Protein AF-0000000079853041 (afdb_homodimer)

Nearest PDB structures (foldseek):
  4eqr-assembly1_B  TM=9.509E-01  e=1.589E-49  Staphylococcus aureus subsp. aureus USA300
  4eqx-assembly1_B  TM=9.515E-01  e=5.687E-49  Staphylococcus aureus subsp. aureus USA300
  4eqs-assembly1_B  TM=9.514E-01  e=9.042E-49  Staphylococcus aureus subsp. aureus USA300
  1yqz-assembly1_B  TM=9.510E-01  e=2.157E-48  Staphylococcus aureus
  4eqw-assembly1_B  TM=9.506E-01  e=3.237E-48  Staphylococcus aureus subsp. aureus USA300

Sequence (1094 aa):
MRIIIIGAVAAGTSAAAKARRNDEDAEIIIYDMDGFISYSGCGMPYYIGGEVEDAEKLTPRDPAFFKSKYNVDVFVRHEVLSIDVENKTLEIQNLLTGQTFVEQYDKLVIATGASSFLPPISGADEEFVFTLRNIGDMNKIKRCINECNPKSAVIIGTGFIGLEVCENLKGLGIDVTLVEHLSHVTPGLDSDMAVYVEEHLEKNGIHVFTSATATKIEKNRVILADLREIQADMVIISAGVRPNTELAVKAGVELGMTKAIKVNEKMMTNIEEIYACGDCIEHYHIVTGKPVYRPLGSTANKTGRIAGDVITGGDLRFRGILGTGIFQIFGMTVAQTGLSEREAIREGFDVEVCHNIKPNKPDYMGGNEMVMKGIADRESGRLLGTQIVGYEGVDKRIDVFVTAITYQGKAEDLFHLDLAYAPPFSTTKDPVMYTGMILDNAINQGRKLITADRLSEKLKSEEKIQIVDARVEAQYDKDHVETAVNMPHSKFREQLQDLDPRVMTVTYCNKGVTGNAAQNILLNHGFKEVYNLSGGHKNYRKTKKSLMRIIIIGAVAAGTSAAAKARRNDEDAEIIIYDMDGFISYSGCGMPYYIGGEVEDAEKLTPRDPAFFKSKYNVDVFVRHEVLSIDVENKTLEIQNLLTGQTFVEQYDKLVIATGASSFLPPISGADEEFVFTLRNIGDMNKIKRCINECNPKSAVIIGTGFIGLEVCENLKGLGIDVTLVEHLSHVTPGLDSDMAVYVEEHLEKNGIHVFTSATATKIEKNRVILADLREIQADMVIISAGVRPNTELAVKAGVELGMTKAIKVNEKMMTNIEEIYACGDCIEHYHIVTGKPVYRPLGSTANKTGRIAGDVITGGDLRFRGILGTGIFQIFGMTVAQTGLSEREAIREGFDVEVCHNIKPNKPDYMGGNEMVMKGIADRESGRLLGTQIVGYEGVDKRIDVFVTAITYQGKAEDLFHLDLAYAPPFSTTKDPVMYTGMILDNAINQGRKLITADRLSEKLKSEEKIQIVDARVEAQYDKDHVETAVNMPHSKFREQLQDLDPRVMTVTYCNKGVTGNAAQNILLNHGFKEVYNLSGGHKNYRKTKKSL

Structure (mmCIF, N/CA/C/O backbone):
data_AF-0000000079853041-model_v1
#
loop_
_entity.id
_entity.type
_entity.pdbx_description
1 polymer Dehydrogenase
#
loop_
_atom_site.group_PDB
_atom_site.id
_atom_site.type_symbol
_atom_site.label_atom_id
_atom_site.label_alt_id
_atom_site.label_comp_id
_atom_site.label_asym_id
_atom_site.label_entity_id
_atom_site.label_seq_id
_atom_site.pdbx_PDB_ins_code
_atom_site.Cartn_x
_atom_site.Cartn_y
_atom_site.Cartn_z
_atom_site.occupancy
_atom_site.B_iso_or_equiv
_atom_site.auth_seq_id
_atom_site.auth_comp_id
_atom_site.auth_asym_id
_atom_site.auth_atom_id
_atom_site.pdbx_PDB_model_num
ATOM 1 N N . MET A 1 1 ? 19.984 -37.344 -4.246 1 96.31 1 MET A N 1
ATOM 2 C CA . MET A 1 1 ? 18.562 -37.281 -3.945 1 96.31 1 MET A CA 1
ATOM 3 C C . MET A 1 1 ? 17.75 -37 -5.207 1 96.31 1 MET A C 1
ATOM 5 O O . MET A 1 1 ? 18.047 -36.062 -5.953 1 96.31 1 MET A O 1
ATOM 9 N N . ARG A 1 2 ? 16.859 -37.844 -5.531 1 98.44 2 ARG A N 1
ATOM 10 C CA . ARG A 1 2 ? 16 -37.688 -6.699 1 98.44 2 ARG A CA 1
ATOM 11 C C . ARG A 1 2 ? 14.656 -37.094 -6.305 1 98.44 2 ARG A C 1
ATOM 13 O O . ARG A 1 2 ? 13.875 -37.719 -5.582 1 98.44 2 ARG A O 1
ATOM 20 N N . ILE A 1 3 ? 14.391 -35.875 -6.801 1 98.81 3 ILE A N 1
ATOM 21 C CA . ILE A 1 3 ? 13.156 -35.156 -6.531 1 98.81 3 ILE A CA 1
ATOM 22 C C . ILE A 1 3 ? 12.273 -35.156 -7.781 1 98.81 3 ILE A C 1
ATOM 24 O O . ILE A 1 3 ? 12.688 -34.656 -8.836 1 98.81 3 ILE A O 1
ATOM 28 N N . ILE A 1 4 ? 11.078 -35.719 -7.691 1 98.94 4 ILE A N 1
ATOM 29 C CA . ILE A 1 4 ? 10.133 -35.656 -8.805 1 98.94 4 ILE A CA 1
ATOM 30 C C . ILE A 1 4 ? 8.969 -34.75 -8.453 1 98.94 4 ILE A C 1
ATOM 32 O O . ILE A 1 4 ? 8.445 -34.781 -7.336 1 98.94 4 ILE A O 1
ATOM 36 N N . ILE A 1 5 ? 8.609 -33.875 -9.328 1 98.94 5 ILE A N 1
ATOM 37 C CA . ILE A 1 5 ? 7.508 -32.938 -9.188 1 98.94 5 ILE A CA 1
ATOM 38 C C . ILE A 1 5 ? 6.457 -33.188 -10.266 1 98.94 5 ILE A C 1
ATOM 40 O O . ILE A 1 5 ? 6.793 -33.344 -11.445 1 98.94 5 ILE A O 1
ATOM 44 N N . ILE A 1 6 ? 5.207 -33.312 -9.867 1 98.88 6 ILE A N 1
ATOM 45 C CA . ILE A 1 6 ? 4.102 -33.5 -10.797 1 98.88 6 ILE A CA 1
ATOM 46 C C . ILE A 1 6 ? 3.389 -32.156 -11.031 1 98.88 6 ILE A C 1
ATOM 48 O O . ILE A 1 6 ? 2.621 -31.703 -10.18 1 98.88 6 ILE A O 1
ATOM 52 N N . GLY A 1 7 ? 3.531 -31.609 -12.203 1 98.31 7 GLY A N 1
ATOM 53 C CA . GLY A 1 7 ? 2.998 -30.297 -12.531 1 98.31 7 GLY A CA 1
ATOM 54 C C . GLY A 1 7 ? 4.074 -29.25 -12.703 1 98.31 7 GLY A C 1
ATOM 55 O O . GLY A 1 7 ? 4.941 -29.094 -11.844 1 98.31 7 GLY A O 1
ATOM 56 N N . ALA A 1 8 ? 4.012 -28.484 -13.812 1 97.38 8 ALA A N 1
ATOM 57 C CA . ALA A 1 8 ? 5.125 -27.609 -14.156 1 97.38 8 ALA A CA 1
ATOM 58 C C . ALA A 1 8 ? 4.645 -26.172 -14.359 1 97.38 8 ALA A C 1
ATOM 60 O O . ALA A 1 8 ? 5.227 -25.422 -15.148 1 97.38 8 ALA A O 1
ATOM 61 N N . VAL A 1 9 ? 3.596 -25.734 -13.656 1 95.12 9 VAL A N 1
ATOM 62 C CA . VAL A 1 9 ? 3.174 -24.328 -13.758 1 95.12 9 VAL A CA 1
ATOM 63 C C . VAL A 1 9 ? 3.709 -23.547 -12.57 1 95.12 9 VAL A C 1
ATOM 65 O O . VAL A 1 9 ? 4.879 -23.688 -12.203 1 95.12 9 VAL A O 1
ATOM 68 N N . ALA A 1 10 ? 2.936 -22.766 -11.922 1 94.88 10 ALA A N 1
ATOM 69 C CA . ALA A 1 10 ? 3.445 -21.797 -10.945 1 94.88 10 ALA A CA 1
ATOM 70 C C . ALA A 1 10 ? 4.07 -22.5 -9.75 1 94.88 10 ALA A C 1
ATOM 72 O O . ALA A 1 10 ? 5.219 -22.234 -9.391 1 94.88 10 ALA A O 1
ATOM 73 N N . ALA A 1 11 ? 3.363 -23.422 -9.094 1 98.06 11 ALA A N 1
ATOM 74 C CA . ALA A 1 11 ? 3.812 -24.062 -7.855 1 98.06 11 ALA A CA 1
ATOM 75 C C . ALA A 1 11 ? 4.969 -25.016 -8.117 1 98.06 11 ALA A C 1
ATOM 77 O O . ALA A 1 11 ? 6 -24.953 -7.441 1 98.06 11 ALA A O 1
ATOM 78 N N . GLY A 1 12 ? 4.816 -25.922 -9.086 1 98.5 12 GLY A N 1
ATOM 79 C CA . GLY A 1 12 ? 5.832 -26.922 -9.359 1 98.5 12 GLY A CA 1
ATOM 80 C C . GLY A 1 12 ? 7.164 -26.328 -9.766 1 98.5 12 GLY A C 1
ATOM 81 O O . GLY A 1 12 ? 8.219 -26.766 -9.297 1 98.5 12 GLY A O 1
ATOM 82 N N . THR A 1 13 ? 7.121 -25.359 -10.633 1 97.62 13 THR A N 1
ATOM 83 C CA . THR A 1 13 ? 8.367 -24.75 -11.102 1 97.62 13 THR A CA 1
ATOM 84 C C . THR A 1 13 ? 9.023 -23.953 -9.984 1 97.62 13 THR A C 1
ATOM 86 O O . THR A 1 13 ? 10.25 -23.875 -9.906 1 97.62 13 THR A O 1
ATOM 89 N N . SER A 1 14 ? 8.211 -23.328 -9.156 1 97.88 14 SER A N 1
ATOM 90 C CA . SER A 1 14 ? 8.758 -22.641 -8 1 97.88 14 SER A CA 1
ATOM 91 C C . SER A 1 14 ? 9.445 -23.609 -7.043 1 97.88 14 SER A C 1
ATOM 93 O O . SER A 1 14 ? 10.508 -23.297 -6.492 1 97.88 14 SER A O 1
ATOM 95 N N . ALA A 1 15 ? 8.844 -24.719 -6.812 1 98.81 15 ALA A N 1
ATOM 96 C CA . ALA A 1 15 ? 9.453 -25.75 -5.965 1 98.81 15 ALA A CA 1
ATOM 97 C C . ALA A 1 15 ? 10.789 -26.219 -6.535 1 98.81 15 ALA A C 1
ATOM 99 O O . ALA A 1 15 ? 11.773 -26.312 -5.809 1 98.81 15 ALA A O 1
ATOM 100 N N . ALA A 1 16 ? 10.797 -26.469 -7.824 1 98.62 16 ALA A N 1
ATOM 101 C CA . ALA A 1 16 ? 12.008 -26.953 -8.5 1 98.62 16 ALA A CA 1
ATOM 102 C C . ALA A 1 16 ? 13.133 -25.922 -8.391 1 98.62 16 ALA A C 1
ATOM 104 O O . ALA A 1 16 ? 14.273 -26.266 -8.086 1 98.62 16 ALA A O 1
ATOM 105 N N . ALA A 1 17 ? 12.781 -24.688 -8.68 1 97.25 17 ALA A N 1
ATOM 106 C CA . ALA A 1 17 ? 13.781 -23.625 -8.664 1 97.25 17 ALA A CA 1
ATOM 107 C C . ALA A 1 17 ? 14.375 -23.469 -7.266 1 97.25 17 ALA A C 1
ATOM 109 O O . ALA A 1 17 ? 15.594 -23.312 -7.117 1 97.25 17 ALA A O 1
ATOM 110 N N . LYS A 1 18 ? 13.547 -23.469 -6.289 1 98.06 18 LYS A N 1
ATOM 111 C CA . LYS A 1 18 ? 14.047 -23.312 -4.926 1 98.06 18 LYS A CA 1
ATOM 112 C C . LYS A 1 18 ? 14.875 -24.516 -4.496 1 98.06 18 LYS A C 1
ATOM 114 O O . LYS A 1 18 ? 15.914 -24.359 -3.85 1 98.06 18 LYS A O 1
ATOM 119 N N . ALA A 1 19 ? 14.43 -25.688 -4.824 1 98.69 19 ALA A N 1
ATOM 120 C CA . ALA A 1 19 ? 15.195 -26.891 -4.508 1 98.69 19 ALA A CA 1
ATOM 121 C C . ALA A 1 19 ? 16.594 -26.844 -5.121 1 98.69 19 ALA A C 1
ATOM 123 O O . ALA A 1 19 ? 17.578 -27.188 -4.465 1 98.69 19 ALA A O 1
ATOM 124 N N . ARG A 1 20 ? 16.641 -26.438 -6.371 1 98 20 ARG A N 1
ATOM 125 C CA . ARG A 1 20 ? 17.922 -26.328 -7.047 1 98 20 ARG A CA 1
ATOM 126 C C . ARG A 1 20 ? 18.828 -25.328 -6.348 1 98 20 ARG A C 1
ATOM 128 O O . ARG A 1 20 ? 20.016 -25.594 -6.145 1 98 20 ARG A O 1
ATOM 135 N N . ARG A 1 21 ? 18.297 -24.188 -5.996 1 96.31 21 ARG A N 1
ATOM 136 C CA . ARG A 1 21 ? 19.078 -23.156 -5.332 1 96.31 21 ARG A CA 1
ATOM 137 C C . ARG A 1 21 ? 19.672 -23.672 -4.023 1 96.31 21 ARG A C 1
ATOM 139 O O . ARG A 1 21 ? 20.766 -23.266 -3.619 1 96.31 21 ARG A O 1
ATOM 146 N N . ASN A 1 22 ? 18.969 -24.609 -3.416 1 97.19 22 ASN A N 1
ATOM 147 C CA . ASN A 1 22 ? 19.391 -25.141 -2.123 1 97.19 22 ASN A CA 1
ATOM 148 C C . ASN A 1 22 ? 20.344 -26.312 -2.283 1 97.19 22 ASN A C 1
ATOM 150 O O . ASN A 1 22 ? 21.188 -26.562 -1.415 1 97.19 22 ASN A O 1
ATOM 154 N N . ASP A 1 23 ? 20.188 -27.094 -3.377 1 97.5 23 ASP A N 1
ATOM 155 C CA . ASP A 1 23 ? 20.922 -28.344 -3.527 1 97.5 23 ASP A CA 1
ATOM 156 C C . ASP A 1 23 ? 21.344 -28.562 -4.98 1 97.5 23 ASP A C 1
ATOM 158 O O . ASP A 1 23 ? 20.547 -29.031 -5.797 1 97.5 23 ASP A O 1
ATOM 162 N N . GLU A 1 24 ? 22.625 -28.422 -5.258 1 95.62 24 GLU A N 1
ATOM 163 C CA . GLU A 1 24 ? 23.141 -28.516 -6.617 1 95.62 24 GLU A CA 1
ATOM 164 C C . GLU A 1 24 ? 23.234 -29.969 -7.066 1 95.62 24 GLU A C 1
ATOM 166 O O . GLU A 1 24 ? 23.266 -30.25 -8.266 1 95.62 24 GLU A O 1
ATOM 171 N N . ASP A 1 25 ? 23.219 -30.844 -6.141 1 95.88 25 ASP A N 1
ATOM 172 C CA . ASP A 1 25 ? 23.469 -32.25 -6.461 1 95.88 25 ASP A CA 1
ATOM 173 C C . ASP A 1 25 ? 22.172 -33 -6.691 1 95.88 25 ASP A C 1
ATOM 175 O O . ASP A 1 25 ? 22.172 -34.125 -7.223 1 95.88 25 ASP A O 1
ATOM 179 N N . ALA A 1 26 ? 21.094 -32.438 -6.289 1 97.94 26 ALA A N 1
ATOM 180 C CA . ALA A 1 26 ? 19.812 -33.094 -6.418 1 97.94 26 ALA A CA 1
ATOM 181 C C . ALA A 1 26 ? 19.438 -33.312 -7.883 1 97.94 26 ALA A C 1
ATOM 183 O O . ALA A 1 26 ? 19.703 -32.438 -8.727 1 97.94 26 ALA A O 1
ATOM 184 N N . GLU A 1 27 ? 19 -34.531 -8.18 1 98.62 27 GLU A N 1
ATOM 185 C CA . GLU A 1 27 ? 18.344 -34.75 -9.469 1 98.62 27 GLU A CA 1
ATOM 186 C C . GLU A 1 27 ? 16.875 -34.312 -9.422 1 98.62 27 GLU A C 1
ATOM 188 O O . GLU A 1 27 ? 16.062 -34.906 -8.734 1 98.62 27 GLU A O 1
ATOM 193 N N . ILE A 1 28 ? 16.562 -33.25 -10.141 1 98.81 28 ILE A N 1
ATOM 194 C CA . ILE A 1 28 ? 15.227 -32.688 -10.086 1 98.81 28 ILE A CA 1
ATOM 195 C C . ILE A 1 28 ? 14.523 -32.875 -11.43 1 98.81 28 ILE A C 1
ATOM 197 O O . ILE A 1 28 ? 15.023 -32.406 -12.461 1 98.81 28 ILE A O 1
ATOM 201 N N . ILE A 1 29 ? 13.352 -33.531 -11.422 1 98.81 29 ILE A N 1
ATOM 202 C CA . ILE A 1 29 ? 12.594 -33.812 -12.633 1 98.81 29 ILE A CA 1
ATOM 203 C C . ILE A 1 29 ? 11.141 -33.375 -12.461 1 98.81 29 ILE A C 1
ATOM 205 O O . ILE A 1 29 ? 10.531 -33.625 -11.414 1 98.81 29 ILE A O 1
ATOM 209 N N . ILE A 1 30 ? 10.609 -32.688 -13.445 1 98.81 30 ILE A N 1
ATOM 210 C CA . ILE A 1 30 ? 9.203 -32.312 -13.453 1 98.81 30 ILE A CA 1
ATOM 211 C C . ILE A 1 30 ? 8.484 -33.031 -14.594 1 98.81 30 ILE A C 1
ATOM 213 O O . ILE A 1 30 ? 8.992 -33.094 -15.711 1 98.81 30 ILE A O 1
ATOM 217 N N . TYR A 1 31 ? 7.371 -33.625 -14.305 1 98.69 31 TYR A N 1
ATOM 218 C CA . TYR A 1 31 ? 6.477 -34.156 -15.328 1 98.69 31 TYR A CA 1
ATOM 219 C C . TYR A 1 31 ? 5.195 -33.344 -15.406 1 98.69 31 TYR A C 1
ATOM 221 O O . TYR A 1 31 ? 4.598 -33 -14.375 1 98.69 31 TYR A O 1
ATOM 229 N N . ASP A 1 32 ? 4.82 -32.969 -16.562 1 97.81 32 ASP A N 1
ATOM 230 C CA . ASP A 1 32 ? 3.555 -32.281 -16.797 1 97.81 32 ASP A CA 1
ATOM 231 C C . ASP A 1 32 ? 2.805 -32.906 -17.984 1 97.81 32 ASP A C 1
ATOM 233 O O . ASP A 1 32 ? 3.414 -33.281 -18.984 1 97.81 32 ASP A O 1
ATOM 237 N N . MET A 1 33 ? 1.512 -33 -17.812 1 96.38 33 MET A N 1
ATOM 238 C CA . MET A 1 33 ? 0.738 -33.625 -18.891 1 96.38 33 MET A CA 1
ATOM 239 C C . MET A 1 33 ? 0.462 -32.625 -20.016 1 96.38 33 MET A C 1
ATOM 241 O O . MET A 1 33 ? 0.162 -33.031 -21.141 1 96.38 33 MET A O 1
ATOM 245 N N . ASP A 1 34 ? 0.507 -31.344 -19.719 1 93.19 34 ASP A N 1
ATOM 246 C CA . ASP A 1 34 ? 0.248 -30.312 -20.734 1 93.19 34 ASP A CA 1
ATOM 247 C C . ASP A 1 34 ? 1.517 -29.969 -21.516 1 93.19 34 ASP A C 1
ATOM 249 O O . ASP A 1 34 ? 2.613 -30.391 -21.125 1 93.19 34 ASP A O 1
ATOM 253 N N . GLY A 1 35 ? 1.371 -29.188 -22.609 1 90.88 35 GLY A N 1
ATOM 254 C CA . GLY A 1 35 ? 2.486 -28.812 -23.469 1 90.88 35 GLY A CA 1
ATOM 255 C C . GLY A 1 35 ? 3.115 -27.484 -23.078 1 90.88 35 GLY A C 1
ATOM 256 O O . GLY A 1 35 ? 4.223 -27.172 -23.516 1 90.88 35 GLY A O 1
ATOM 257 N N . PHE A 1 36 ? 2.439 -26.703 -22.312 1 89.12 36 PHE A N 1
ATOM 258 C CA . PHE A 1 36 ? 2.922 -25.391 -21.906 1 89.12 36 PHE A CA 1
ATOM 259 C C . PHE A 1 36 ? 3.205 -25.359 -20.406 1 89.12 36 PHE A C 1
ATOM 261 O O . PHE A 1 36 ? 2.436 -25.906 -19.625 1 89.12 36 PHE A O 1
ATOM 268 N N . ILE A 1 37 ? 4.387 -24.766 -20.125 1 88.19 37 ILE A N 1
ATOM 269 C CA . ILE A 1 37 ? 4.754 -24.75 -18.703 1 88.19 37 ILE A CA 1
ATOM 270 C C . ILE A 1 37 ? 5.078 -23.328 -18.281 1 88.19 37 ILE A C 1
ATOM 272 O O . ILE A 1 37 ? 5.355 -22.453 -19.109 1 88.19 37 ILE A O 1
ATOM 276 N N . SER A 1 38 ? 4.934 -23.062 -16.922 1 85.31 38 SER A N 1
ATOM 277 C CA . SER A 1 38 ? 5.383 -21.828 -16.281 1 85.31 38 SER A CA 1
ATOM 278 C C . SER A 1 38 ? 4.82 -20.594 -16.984 1 85.31 38 SER A C 1
ATOM 280 O O . SER A 1 38 ? 5.551 -19.641 -17.266 1 85.31 38 SER A O 1
ATOM 282 N N . TYR A 1 39 ? 3.57 -20.672 -17.344 1 84.62 39 TYR A N 1
ATOM 283 C CA . TYR A 1 39 ? 2.963 -19.547 -18.031 1 84.62 39 TYR A CA 1
ATOM 284 C C . TYR A 1 39 ? 2.238 -18.625 -17.062 1 84.62 39 TYR A C 1
ATOM 286 O O . TYR A 1 39 ? 1.935 -19.016 -15.93 1 84.62 39 TYR A O 1
ATOM 294 N N . SER A 1 40 ? 2.014 -17.344 -17.484 1 84.81 40 SER A N 1
ATOM 295 C CA . SER A 1 40 ? 1.23 -16.375 -16.734 1 84.81 40 SER A CA 1
ATOM 296 C C . SER A 1 40 ? -0.262 -16.547 -17 1 84.81 40 SER A C 1
ATOM 298 O O . SER A 1 40 ? -0.833 -15.836 -17.828 1 84.81 40 SER A O 1
ATOM 300 N N . GLY A 1 41 ? -0.84 -17.359 -16.188 1 88 41 GLY A N 1
ATOM 301 C CA . GLY A 1 41 ? -2.244 -17.672 -16.406 1 88 41 GLY A CA 1
ATOM 302 C C . GLY A 1 41 ? -3.148 -16.453 -16.266 1 88 41 GLY A C 1
ATOM 303 O O . GLY A 1 41 ? -4.148 -16.328 -16.969 1 88 41 GLY A O 1
ATOM 304 N N . CYS A 1 42 ? -2.803 -15.57 -15.461 1 90.62 42 CYS A N 1
ATOM 305 C CA . CYS A 1 42 ? -3.629 -14.406 -15.18 1 90.62 42 CYS A CA 1
ATOM 306 C C . CYS A 1 42 ? -3.572 -13.406 -16.328 1 90.62 42 CYS A C 1
ATOM 308 O O . CYS A 1 42 ? -4.391 -12.484 -16.391 1 90.62 42 CYS A O 1
ATOM 310 N N . GLY A 1 43 ? -2.668 -13.562 -17.203 1 92 43 GLY A N 1
ATOM 311 C CA . GLY A 1 43 ? -2.555 -12.68 -18.359 1 92 43 GLY A CA 1
ATOM 312 C C . GLY A 1 43 ? -3.404 -13.125 -19.531 1 92 43 GLY A C 1
ATOM 313 O O . GLY A 1 43 ? -3.609 -12.367 -20.484 1 92 43 GLY A O 1
ATOM 314 N N . MET A 1 44 ? -3.988 -14.297 -19.5 1 94.12 44 MET A N 1
ATOM 315 C CA . MET A 1 44 ? -4.66 -14.93 -20.641 1 94.12 44 MET A CA 1
ATOM 316 C C . MET A 1 44 ? -5.832 -14.086 -21.109 1 94.12 44 MET A C 1
ATOM 318 O O . MET A 1 44 ? -5.984 -13.844 -22.312 1 94.12 44 MET A O 1
ATOM 322 N N . PRO A 1 45 ? -6.645 -13.562 -20.172 1 94.5 45 PRO A N 1
ATOM 323 C CA . PRO A 1 45 ? -7.754 -12.727 -20.641 1 94.5 45 PRO A CA 1
ATOM 324 C C . PRO A 1 45 ? -7.277 -11.516 -21.453 1 94.5 45 PRO A C 1
ATOM 326 O O . PRO A 1 45 ? -7.922 -11.133 -22.422 1 94.5 45 PRO A O 1
ATOM 329 N N . TYR A 1 46 ? -6.18 -11.008 -21.109 1 93.19 46 TYR A N 1
ATOM 330 C CA . TYR A 1 46 ? -5.664 -9.812 -21.75 1 93.19 46 TYR A CA 1
ATOM 331 C C . TYR A 1 46 ? -5.113 -10.133 -23.141 1 93.19 46 TYR A C 1
ATOM 333 O O . TYR A 1 46 ? -5.105 -9.281 -24.031 1 93.19 46 TYR A O 1
ATOM 341 N N . TYR A 1 47 ? -4.613 -11.344 -23.281 1 93.56 47 TYR A N 1
ATOM 342 C CA . TYR A 1 47 ? -4.246 -11.805 -24.625 1 93.56 47 TYR A CA 1
ATOM 343 C C . TYR A 1 47 ? -5.484 -12.016 -25.484 1 93.56 47 TYR A C 1
ATOM 345 O O . TYR A 1 47 ? -5.512 -11.625 -26.656 1 93.56 47 TYR A O 1
ATOM 353 N N . ILE A 1 48 ? -6.453 -12.625 -24.875 1 94.81 48 ILE A N 1
ATOM 354 C CA . ILE A 1 48 ? -7.707 -12.875 -25.578 1 94.81 48 ILE A CA 1
ATOM 355 C C . 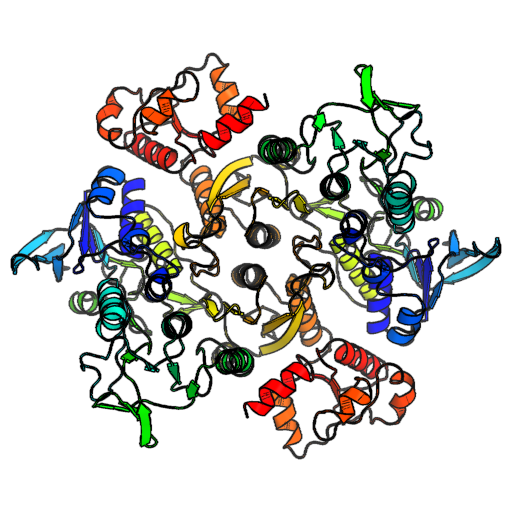ILE A 1 48 ? -8.281 -11.555 -26.094 1 94.81 48 ILE A C 1
ATOM 357 O O . ILE A 1 48 ? -8.766 -11.484 -27.234 1 94.81 48 ILE A O 1
ATOM 361 N N . GLY A 1 49 ? -8.211 -10.531 -25.328 1 93.94 49 GLY A N 1
ATOM 362 C CA . GLY A 1 49 ? -8.781 -9.234 -25.656 1 93.94 49 GLY A CA 1
ATOM 363 C C . GLY A 1 49 ? -7.879 -8.406 -26.562 1 93.94 49 GLY A C 1
ATOM 364 O O . GLY A 1 49 ? -8.305 -7.379 -27.094 1 93.94 49 GLY A O 1
ATOM 365 N N . GLY A 1 50 ? -6.582 -8.797 -26.672 1 91.88 50 GLY A N 1
ATOM 366 C CA . GLY A 1 50 ? -5.684 -8.094 -27.562 1 91.88 50 GLY A CA 1
ATOM 367 C C . GLY A 1 50 ? -4.773 -7.105 -26.844 1 91.88 50 GLY A C 1
ATOM 368 O O . GLY A 1 50 ? -3.92 -6.477 -27.469 1 91.88 50 GLY A O 1
ATOM 369 N N . GLU A 1 51 ? -4.977 -6.922 -25.641 1 89.25 51 GLU A N 1
ATOM 370 C CA . GLU A 1 51 ? -4.102 -6.031 -24.875 1 89.25 51 GLU A CA 1
ATOM 371 C C . GLU A 1 51 ? -2.672 -6.562 -24.844 1 89.25 51 GLU A C 1
ATOM 373 O O . GLU A 1 51 ? -1.715 -5.789 -24.859 1 89.25 51 GLU A O 1
ATOM 378 N N . VAL A 1 52 ? -2.574 -7.855 -24.656 1 87.5 52 VAL A N 1
ATOM 379 C CA . VAL A 1 52 ? -1.304 -8.547 -24.844 1 87.5 52 VAL A CA 1
ATOM 380 C C . VAL A 1 52 ? -1.214 -9.086 -26.266 1 87.5 52 VAL A C 1
ATOM 382 O O . VAL A 1 52 ? -1.971 -9.977 -26.641 1 87.5 52 VAL A O 1
ATOM 385 N N . GLU A 1 53 ? -0.316 -8.633 -27 1 84.81 53 GLU A N 1
ATOM 386 C CA . GLU A 1 53 ? -0.304 -8.883 -28.438 1 84.81 53 GLU A CA 1
ATOM 387 C C . GLU A 1 53 ? 0.292 -10.25 -28.766 1 84.81 53 GLU A C 1
ATOM 389 O O . GLU A 1 53 ? -0.141 -10.914 -29.703 1 84.81 53 GLU A O 1
ATOM 394 N N . ASP A 1 54 ? 1.22 -10.602 -27.891 1 86.5 54 ASP A N 1
ATOM 395 C CA . ASP A 1 54 ? 1.987 -11.805 -28.188 1 86.5 54 ASP A CA 1
ATOM 396 C C . ASP A 1 54 ? 1.797 -12.859 -27.094 1 86.5 54 ASP A C 1
ATOM 398 O O . ASP A 1 54 ? 2.176 -12.641 -25.938 1 86.5 54 ASP A O 1
ATOM 402 N N . ALA A 1 55 ? 1.255 -14.008 -27.484 1 85.44 55 ALA A N 1
ATOM 403 C CA . ALA A 1 55 ? 1.004 -15.094 -26.547 1 85.44 55 ALA A CA 1
ATOM 404 C C . ALA A 1 55 ? 2.295 -15.547 -25.875 1 85.44 55 ALA A C 1
ATOM 406 O O . ALA A 1 55 ? 2.275 -16.031 -24.734 1 85.44 55 ALA A O 1
ATOM 407 N N . GLU A 1 56 ? 3.334 -15.391 -26.547 1 84.12 56 GLU A N 1
ATOM 408 C CA . GLU A 1 56 ? 4.625 -15.828 -26.031 1 84.12 56 GLU A CA 1
ATOM 409 C C . GLU A 1 56 ? 5.016 -15.031 -24.781 1 84.12 56 GLU A C 1
ATOM 411 O O . GLU A 1 56 ? 5.797 -15.508 -23.969 1 84.12 56 GLU A O 1
ATOM 416 N N . LYS A 1 57 ? 4.492 -13.906 -24.672 1 85.38 57 LYS A N 1
ATOM 417 C CA . LYS A 1 57 ? 4.766 -13.078 -23.5 1 85.38 57 LYS A CA 1
ATOM 418 C C . LYS A 1 57 ? 4.188 -13.695 -22.234 1 85.38 57 LYS A C 1
ATOM 420 O O . LYS A 1 57 ? 4.598 -13.352 -21.125 1 85.38 57 LYS A O 1
ATOM 425 N N . LEU A 1 58 ? 3.264 -14.562 -22.438 1 86.06 58 LEU A N 1
ATOM 426 C CA . LEU A 1 58 ? 2.633 -15.242 -21.312 1 86.06 58 LEU A CA 1
ATOM 427 C C . LEU A 1 58 ? 3.34 -16.562 -21.016 1 86.06 58 LEU A C 1
ATOM 429 O O . LEU A 1 58 ? 3.072 -17.188 -19.984 1 86.06 58 LEU A O 1
ATOM 433 N N . THR A 1 59 ? 4.195 -17.016 -21.891 1 78.19 59 THR A N 1
ATOM 434 C CA . THR A 1 59 ? 4.949 -18.25 -21.734 1 78.19 59 THR A CA 1
ATOM 435 C C . THR A 1 59 ? 6.449 -18 -21.844 1 78.19 59 THR A C 1
ATOM 437 O O . THR A 1 59 ? 7.113 -18.547 -22.719 1 78.19 59 THR A O 1
ATOM 440 N N . PRO A 1 60 ? 6.895 -17.344 -20.891 1 71.94 60 PRO A N 1
ATOM 441 C CA . PRO A 1 60 ? 8.266 -16.859 -21.062 1 71.94 60 PRO A CA 1
ATOM 442 C C . PRO A 1 60 ? 9.312 -17.953 -20.859 1 71.94 60 PRO A C 1
ATOM 444 O O . PRO A 1 60 ? 10.477 -17.766 -21.203 1 71.94 60 PRO A O 1
ATOM 447 N N . ARG A 1 61 ? 8.914 -19.141 -20.375 1 82.62 61 ARG A N 1
ATOM 448 C CA . ARG A 1 61 ? 9.898 -20.172 -20.047 1 82.62 61 ARG A CA 1
ATOM 449 C C . ARG A 1 61 ? 9.484 -21.516 -20.625 1 82.62 61 ARG A C 1
ATOM 451 O O . ARG A 1 61 ? 8.289 -21.797 -20.781 1 82.62 61 ARG A O 1
ATOM 458 N N . ASP A 1 62 ? 10.445 -22.25 -21.016 1 89.44 62 ASP A N 1
ATOM 459 C CA . ASP A 1 62 ? 10.234 -23.594 -21.547 1 89.44 62 ASP A CA 1
ATOM 460 C C . ASP A 1 62 ? 11.203 -24.594 -20.922 1 89.44 62 ASP A C 1
ATOM 462 O O . ASP A 1 62 ? 12.023 -24.219 -20.078 1 89.44 62 ASP A O 1
ATOM 466 N N . PRO A 1 63 ? 10.984 -25.875 -21.297 1 93.56 63 PRO A N 1
ATOM 467 C CA . PRO A 1 63 ? 11.844 -26.891 -20.688 1 93.56 63 PRO A CA 1
ATOM 468 C C . PRO A 1 63 ? 13.328 -26.609 -20.891 1 93.56 63 PRO A C 1
ATOM 470 O O . PRO A 1 63 ? 14.133 -26.828 -19.984 1 93.56 63 PRO A O 1
ATOM 473 N N . ALA A 1 64 ? 13.688 -26.094 -22.047 1 92.38 64 ALA A N 1
ATOM 474 C CA . ALA A 1 64 ? 15.086 -25.797 -22.328 1 92.38 64 ALA A CA 1
ATOM 475 C C . ALA A 1 64 ? 15.609 -24.719 -21.375 1 92.38 64 ALA A C 1
ATOM 477 O O . ALA A 1 64 ? 16.75 -24.781 -20.922 1 92.38 64 ALA A O 1
ATOM 478 N N . PHE A 1 65 ? 14.828 -23.828 -21.141 1 90.94 65 PHE A N 1
ATOM 479 C CA . PHE A 1 65 ? 15.18 -22.766 -20.203 1 90.94 65 PHE A CA 1
ATOM 480 C C . PHE A 1 65 ? 15.469 -23.328 -18.812 1 90.94 65 PHE A C 1
ATOM 482 O O . PHE A 1 65 ? 16.484 -22.984 -18.203 1 90.94 65 PHE A O 1
ATOM 489 N N . PHE A 1 66 ? 14.578 -24.141 -18.281 1 93.62 66 PHE A N 1
ATOM 490 C CA . PHE A 1 66 ? 14.727 -24.703 -16.953 1 93.62 66 PHE A CA 1
ATOM 491 C C . PHE A 1 66 ? 15.977 -25.578 -16.859 1 93.62 66 PHE A C 1
ATOM 493 O O . PHE A 1 66 ? 16.656 -25.609 -15.828 1 93.62 66 PHE A O 1
ATOM 500 N N . LYS A 1 67 ? 16.25 -26.312 -17.953 1 94.06 67 LYS A N 1
ATOM 501 C CA . LYS A 1 67 ? 17.453 -27.125 -17.969 1 94.06 67 LYS A CA 1
ATOM 502 C C . LYS A 1 67 ? 18.703 -26.266 -17.922 1 94.06 67 LYS A C 1
ATOM 504 O O . LYS A 1 67 ? 19.609 -26.516 -17.141 1 94.06 67 LYS A O 1
ATOM 509 N N . SER A 1 68 ? 18.703 -25.297 -18.75 1 90.56 68 SER A N 1
ATOM 510 C CA . SER A 1 68 ? 19.875 -24.422 -18.859 1 90.56 68 SER A CA 1
ATOM 511 C C . SER A 1 68 ? 20.078 -23.609 -17.578 1 90.56 68 SER A C 1
ATOM 513 O O . SER A 1 68 ? 21.203 -23.5 -17.078 1 90.56 68 SER A O 1
ATOM 515 N N . LYS A 1 69 ? 19.031 -23.094 -17.016 1 89.56 69 LYS A N 1
ATOM 516 C CA . LYS A 1 69 ? 19.125 -22.141 -15.906 1 89.56 69 LYS A CA 1
ATOM 517 C C . LYS A 1 69 ? 19.219 -22.875 -14.57 1 89.56 69 LYS A C 1
ATOM 519 O O . LYS A 1 69 ? 19.953 -22.453 -13.672 1 89.56 69 LYS A O 1
ATOM 524 N N . TYR A 1 70 ? 18.5 -23.969 -14.43 1 93.19 70 TYR A N 1
ATOM 525 C CA . TYR A 1 70 ? 18.375 -24.578 -13.109 1 93.19 70 TYR A CA 1
ATOM 526 C C . TYR A 1 70 ? 18.844 -26.031 -13.125 1 93.19 70 TYR A C 1
ATOM 528 O O . TYR A 1 70 ? 18.922 -26.672 -12.078 1 93.19 70 TYR A O 1
ATOM 536 N N . ASN A 1 71 ? 19.234 -26.5 -14.266 1 94.88 71 ASN A N 1
ATOM 537 C CA . ASN A 1 71 ? 19.562 -27.922 -14.375 1 94.88 71 ASN A CA 1
ATOM 538 C C . ASN A 1 71 ? 18.422 -28.797 -13.875 1 94.88 71 ASN A C 1
ATOM 540 O O . ASN A 1 71 ? 18.641 -29.688 -13.047 1 94.88 71 ASN A O 1
ATOM 544 N N . VAL A 1 72 ? 17.219 -28.469 -14.305 1 97.44 72 VAL A N 1
ATOM 545 C CA . VAL A 1 72 ? 16 -29.219 -14.016 1 97.44 72 VAL A CA 1
ATOM 546 C C . VAL A 1 72 ? 15.445 -29.828 -15.305 1 97.44 72 VAL A C 1
ATOM 548 O O . VAL A 1 72 ? 15.352 -29.156 -16.328 1 97.44 72 VAL A O 1
ATOM 551 N N . ASP A 1 73 ? 15.156 -31.078 -15.281 1 98.31 73 ASP A N 1
ATOM 552 C CA . ASP A 1 73 ? 14.547 -31.719 -16.438 1 98.31 73 ASP A CA 1
ATOM 553 C C . ASP A 1 73 ? 13.023 -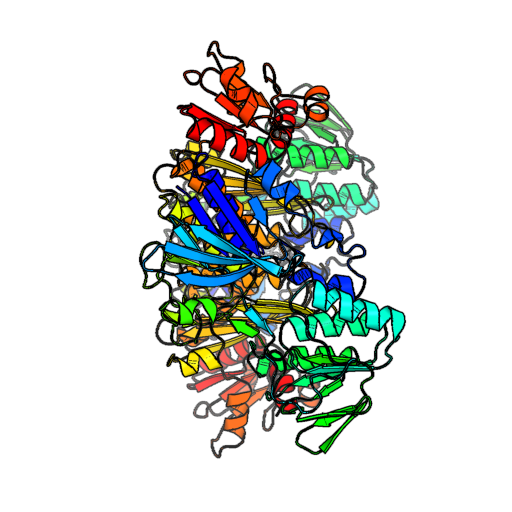31.625 -16.375 1 98.31 73 ASP A C 1
ATOM 555 O O . ASP A 1 73 ? 12.406 -32.125 -15.422 1 98.31 73 ASP A O 1
ATOM 559 N N . VAL A 1 74 ? 12.492 -31 -17.344 1 98.12 74 VAL A N 1
ATOM 560 C CA . VAL A 1 74 ? 11.039 -30.891 -17.438 1 98.12 74 VAL A CA 1
ATOM 561 C C . VAL A 1 74 ? 10.539 -31.688 -18.641 1 98.12 74 VAL A C 1
ATOM 563 O O . VAL A 1 74 ? 10.961 -31.438 -19.766 1 98.12 74 VAL A O 1
ATOM 566 N N . PHE A 1 75 ? 9.68 -32.594 -18.359 1 98.19 75 PHE A N 1
ATOM 567 C CA . PHE A 1 75 ? 9.07 -33.406 -19.406 1 98.19 75 PHE A CA 1
ATOM 568 C C . PHE A 1 75 ? 7.598 -33.031 -19.578 1 98.19 75 PHE A C 1
ATOM 570 O O . PHE A 1 75 ? 6.766 -33.375 -18.75 1 98.19 75 PHE A O 1
ATOM 577 N N . VAL A 1 76 ? 7.305 -32.406 -20.703 1 96.81 76 VAL A N 1
ATOM 578 C CA . VAL A 1 76 ? 5.93 -32.031 -21.031 1 96.81 76 VAL A CA 1
ATOM 579 C C . VAL A 1 76 ? 5.234 -33.188 -21.75 1 96.81 76 VAL A C 1
ATOM 581 O O . VAL A 1 76 ? 5.887 -34.125 -22.188 1 96.81 76 VAL A O 1
ATOM 584 N N . ARG A 1 77 ? 3.949 -33.188 -21.844 1 97.44 77 ARG A N 1
ATOM 585 C CA . ARG A 1 77 ? 3.15 -34.219 -22.453 1 97.44 77 ARG A CA 1
ATOM 586 C C . ARG A 1 77 ? 3.469 -35.594 -21.828 1 97.44 77 ARG A C 1
ATOM 588 O O . ARG A 1 77 ? 3.619 -36.594 -22.531 1 97.44 77 ARG A O 1
ATOM 595 N N . HIS A 1 78 ? 3.732 -35.625 -20.594 1 98.44 78 HIS A N 1
ATOM 596 C CA . HIS A 1 78 ? 3.893 -36.812 -19.781 1 98.44 78 HIS A CA 1
ATOM 597 C C . HIS A 1 78 ? 2.896 -36.812 -18.625 1 98.44 78 HIS A C 1
ATOM 599 O O . HIS A 1 78 ? 2.916 -35.906 -17.766 1 98.44 78 HIS A O 1
ATOM 605 N N . GLU A 1 79 ? 2.053 -37.75 -18.609 1 98.56 79 GLU A N 1
ATOM 606 C CA . GLU A 1 79 ? 1.029 -37.875 -17.578 1 98.56 79 GLU A CA 1
ATOM 607 C C . GLU A 1 79 ? 1.417 -38.906 -16.531 1 98.56 79 GLU A C 1
ATOM 609 O O . GLU A 1 79 ? 1.76 -40.031 -16.859 1 98.56 79 GLU A O 1
ATOM 614 N N . VAL A 1 80 ? 1.502 -38.5 -15.273 1 98.81 80 VAL A N 1
ATOM 615 C CA . VAL A 1 80 ? 1.688 -39.469 -14.18 1 98.81 80 VAL A CA 1
ATOM 616 C C . VAL A 1 80 ? 0.375 -40.188 -13.906 1 98.81 80 VAL A C 1
ATOM 618 O O . VAL A 1 80 ? -0.62 -39.562 -13.523 1 98.81 80 VAL A O 1
ATOM 621 N N . LEU A 1 81 ? 0.429 -41.5 -14.016 1 98.5 81 LEU A N 1
ATOM 622 C CA . LEU A 1 81 ? -0.787 -42.312 -13.945 1 98.5 81 LEU A CA 1
ATOM 623 C C . LEU A 1 81 ? -1.048 -42.781 -12.523 1 98.5 81 LEU A C 1
ATOM 625 O O . LEU A 1 81 ? -2.201 -42.938 -12.117 1 98.5 81 LEU A O 1
ATOM 629 N N . SER A 1 82 ? 0.007 -43.031 -11.82 1 98.62 82 SER A N 1
ATOM 630 C CA . SER A 1 82 ? -0.151 -43.562 -10.469 1 98.62 82 SER A CA 1
ATOM 631 C C . SER A 1 82 ? 1.121 -43.375 -9.648 1 98.62 82 SER A C 1
ATOM 633 O O . SER A 1 82 ? 2.207 -43.219 -10.211 1 98.62 82 SER A O 1
ATOM 635 N N . ILE A 1 83 ? 0.941 -43.344 -8.328 1 98.75 83 ILE A N 1
ATOM 636 C CA . ILE A 1 83 ? 2.018 -43.281 -7.348 1 98.75 83 ILE A CA 1
ATOM 637 C C . ILE A 1 83 ? 2.033 -44.562 -6.504 1 98.75 83 ILE A C 1
ATOM 639 O O . ILE A 1 83 ? 1.033 -44.906 -5.867 1 98.75 83 ILE A O 1
ATOM 643 N N . ASP A 1 84 ? 3.104 -45.281 -6.551 1 98.44 84 ASP A N 1
ATOM 644 C CA . ASP A 1 84 ? 3.324 -46.406 -5.66 1 98.44 84 ASP A CA 1
ATOM 645 C C . ASP A 1 84 ? 4.129 -46 -4.43 1 98.44 84 ASP A C 1
ATOM 647 O O . ASP A 1 84 ? 5.363 -45.969 -4.465 1 98.44 84 ASP A O 1
ATOM 651 N N . VAL A 1 85 ? 3.459 -45.75 -3.355 1 98.38 85 VAL A N 1
ATOM 652 C CA . VAL A 1 85 ? 4.047 -45.188 -2.141 1 98.38 85 VAL A CA 1
ATOM 653 C C . VAL A 1 85 ? 5.023 -46.219 -1.533 1 98.38 85 VAL A C 1
ATOM 655 O O . VAL A 1 85 ? 6.098 -45.812 -1.061 1 98.38 85 VAL A O 1
ATOM 658 N N . GLU A 1 86 ? 4.676 -47.438 -1.518 1 97.25 86 GLU A N 1
ATOM 659 C CA . GLU A 1 86 ? 5.488 -48.5 -0.903 1 97.25 86 GLU A CA 1
ATOM 660 C C . GLU A 1 86 ? 6.84 -48.625 -1.6 1 97.25 86 GLU A C 1
ATOM 662 O O . GLU A 1 86 ? 7.875 -48.75 -0.94 1 97.25 86 GLU A O 1
ATOM 667 N N . ASN A 1 87 ? 6.797 -48.656 -2.883 1 97.88 87 ASN A N 1
ATOM 668 C CA . ASN A 1 87 ? 8.023 -48.844 -3.648 1 97.88 87 ASN A CA 1
ATOM 669 C C . ASN A 1 87 ? 8.648 -47.5 -4.047 1 97.88 87 ASN A C 1
ATOM 671 O O . ASN A 1 87 ? 9.719 -47.469 -4.648 1 97.88 87 ASN A O 1
ATOM 675 N N . LYS A 1 88 ? 7.953 -46.375 -3.734 1 98.44 88 LYS A N 1
ATOM 676 C CA . LYS A 1 88 ? 8.391 -45.031 -4.055 1 98.44 88 LYS A CA 1
ATOM 677 C C . LYS A 1 88 ? 8.656 -44.875 -5.551 1 98.44 88 LYS A C 1
ATOM 679 O O . LYS A 1 88 ? 9.734 -44.438 -5.953 1 98.44 88 LYS A O 1
ATOM 684 N N . THR A 1 89 ? 7.645 -45.25 -6.324 1 98.56 89 THR A N 1
ATOM 685 C CA . THR A 1 89 ? 7.746 -45.156 -7.777 1 98.56 89 THR A CA 1
ATOM 686 C C . THR A 1 89 ? 6.5 -44.469 -8.352 1 98.56 89 THR A C 1
ATOM 688 O O . THR A 1 89 ? 5.465 -44.406 -7.688 1 98.56 89 THR A O 1
ATOM 691 N N . LEU A 1 90 ? 6.676 -43.938 -9.547 1 98.69 90 LEU A N 1
ATOM 692 C CA . LEU A 1 90 ? 5.59 -43.375 -10.344 1 98.69 90 LEU A CA 1
ATOM 693 C C . LEU A 1 90 ? 5.449 -44.125 -11.664 1 98.69 90 LEU A C 1
ATOM 695 O O . LEU A 1 90 ? 6.449 -44.531 -12.273 1 98.69 90 LEU A O 1
ATOM 699 N N . GLU A 1 91 ? 4.242 -44.406 -12.031 1 98.81 91 GLU A N 1
ATOM 700 C CA . GLU A 1 91 ? 3.969 -44.844 -13.398 1 98.81 91 GLU A CA 1
ATOM 701 C C . GLU A 1 91 ? 3.627 -43.625 -14.281 1 98.81 91 GLU A C 1
ATOM 703 O O . GLU A 1 91 ? 2.723 -42.844 -13.961 1 98.81 91 GLU A O 1
ATOM 708 N N . ILE A 1 92 ? 4.371 -43.438 -15.383 1 98.81 92 ILE A N 1
ATOM 709 C CA . ILE A 1 92 ? 4.246 -42.25 -16.219 1 98.81 92 ILE A CA 1
ATOM 710 C C . ILE A 1 92 ? 3.969 -42.688 -17.672 1 98.81 92 ILE A C 1
ATOM 712 O O . ILE A 1 92 ? 4.547 -43.656 -18.156 1 98.81 92 ILE A O 1
ATOM 716 N N . GLN A 1 93 ? 3.078 -42 -18.312 1 98.75 93 GLN A N 1
ATOM 717 C CA . GLN A 1 93 ? 2.795 -42.219 -19.719 1 98.75 93 GLN A CA 1
ATOM 718 C C . GLN A 1 93 ? 3.26 -41.062 -20.578 1 98.75 93 GLN A C 1
ATOM 720 O O . GLN A 1 93 ? 2.889 -39.906 -20.312 1 98.75 93 GLN A O 1
ATOM 725 N N . ASN A 1 94 ? 4.121 -41.281 -21.5 1 98.5 94 ASN A N 1
ATOM 726 C CA . ASN A 1 94 ? 4.41 -40.312 -22.547 1 98.5 94 ASN A CA 1
ATOM 727 C C . ASN A 1 94 ? 3.238 -40.156 -23.516 1 98.5 94 ASN A C 1
ATOM 729 O O . ASN A 1 94 ? 2.959 -41.094 -24.297 1 98.5 94 ASN A O 1
ATOM 733 N N . LEU A 1 95 ? 2.641 -39.062 -23.562 1 97.88 95 LEU A N 1
ATOM 734 C CA . LEU A 1 95 ? 1.398 -38.875 -24.297 1 97.88 95 LEU A CA 1
ATOM 735 C C . LEU A 1 95 ? 1.672 -38.75 -25.797 1 97.88 95 LEU A C 1
ATOM 737 O O . LEU A 1 95 ? 0.762 -38.938 -26.609 1 97.88 95 LEU A O 1
ATOM 741 N N . LEU A 1 96 ? 2.869 -38.438 -26.172 1 97 96 LEU A N 1
ATOM 742 C CA . LEU A 1 96 ? 3.229 -38.344 -27.578 1 97 96 LEU A CA 1
ATOM 743 C C . LEU A 1 96 ? 3.436 -39.719 -28.188 1 97 96 LEU A C 1
ATOM 745 O O . LEU A 1 96 ? 3.039 -39.969 -29.328 1 97 96 LEU A O 1
ATOM 749 N N . THR A 1 97 ? 4.023 -40.688 -27.422 1 97.5 97 THR A N 1
ATOM 750 C CA . THR A 1 97 ? 4.375 -42 -27.938 1 97.5 97 THR A CA 1
ATOM 751 C C . THR A 1 97 ? 3.404 -43.062 -27.438 1 97.5 97 THR A C 1
ATOM 753 O O . THR A 1 97 ? 3.324 -44.156 -27.984 1 97.5 97 THR A O 1
ATOM 756 N N . GLY A 1 98 ? 2.807 -42.781 -26.328 1 97.31 98 GLY A N 1
ATOM 757 C CA . GLY A 1 98 ? 1.905 -43.75 -25.719 1 97.31 98 GLY A CA 1
ATOM 758 C C . GLY A 1 98 ? 2.611 -44.719 -24.797 1 97.31 98 GLY A C 1
ATOM 759 O O . GLY A 1 98 ? 1.965 -45.5 -24.094 1 97.31 98 GLY A O 1
ATOM 760 N N . GLN A 1 99 ? 3.857 -44.656 -24.703 1 98 99 GLN A N 1
ATOM 761 C CA . GLN A 1 99 ? 4.652 -45.562 -23.891 1 98 99 GLN A CA 1
ATOM 762 C C . GLN A 1 99 ? 4.539 -45.219 -22.406 1 98 99 GLN A C 1
ATOM 764 O O . GLN A 1 99 ? 4.551 -44.031 -22.047 1 98 99 GLN A O 1
ATOM 769 N N . THR A 1 100 ? 4.441 -46.219 -21.641 1 98.44 100 THR A N 1
ATOM 770 C CA . THR A 1 100 ? 4.43 -46.062 -20.188 1 98.44 100 THR A CA 1
ATOM 771 C C . THR A 1 100 ? 5.746 -46.531 -19.578 1 98.44 100 THR A C 1
ATOM 773 O O . THR A 1 100 ? 6.344 -47.5 -20.062 1 98.44 100 THR A O 1
ATOM 776 N N . PHE A 1 101 ? 6.25 -45.906 -18.578 1 98.5 101 PHE A N 1
ATOM 777 C CA . PHE A 1 101 ? 7.473 -46.281 -17.891 1 98.5 101 PHE A CA 1
ATOM 778 C C . PHE A 1 101 ? 7.379 -45.969 -16.406 1 98.5 101 PHE A C 1
ATOM 780 O O . PHE A 1 101 ? 6.449 -45.281 -15.969 1 98.5 101 PHE A O 1
ATOM 787 N N . VAL A 1 102 ? 8.258 -46.531 -15.609 1 98.56 102 VAL A N 1
ATOM 788 C CA . VAL A 1 102 ? 8.273 -46.375 -14.164 1 98.56 102 VAL A CA 1
ATOM 789 C C . VAL A 1 102 ? 9.508 -45.562 -13.75 1 98.56 102 VAL A C 1
ATOM 791 O O . VAL A 1 102 ? 10.602 -45.781 -14.289 1 98.56 102 VAL A O 1
ATOM 794 N N . GLU A 1 103 ? 9.312 -44.625 -12.844 1 98.12 103 GLU A N 1
ATOM 795 C CA . GLU A 1 103 ? 10.398 -43.844 -12.289 1 98.12 103 GLU A CA 1
ATOM 796 C C . GLU A 1 103 ? 10.43 -43.906 -10.766 1 98.12 103 GLU A C 1
ATOM 798 O O . GLU A 1 103 ? 9.375 -43.938 -10.117 1 98.12 103 GLU A O 1
ATOM 803 N N . GLN A 1 104 ? 11.617 -44.031 -10.227 1 98.31 104 GLN A N 1
ATOM 804 C CA . GLN A 1 104 ? 11.805 -44 -8.781 1 98.31 104 GLN A CA 1
ATOM 805 C C . GLN A 1 104 ? 12.023 -42.594 -8.266 1 98.31 104 GLN A C 1
ATOM 807 O O . GLN A 1 104 ? 12.648 -41.781 -8.938 1 98.31 104 GLN A O 1
ATOM 812 N N . TYR A 1 105 ? 11.562 -42.312 -7.066 1 98.5 105 TYR A N 1
ATOM 813 C CA . TYR A 1 105 ? 11.797 -41 -6.438 1 98.5 105 TYR A CA 1
ATOM 814 C C . TYR A 1 105 ? 12.281 -41.188 -5 1 98.5 105 TYR A C 1
ATOM 816 O O . TYR A 1 105 ? 11.961 -42.188 -4.348 1 98.5 105 TYR A O 1
ATOM 824 N N . ASP A 1 106 ? 13.102 -40.219 -4.504 1 98.56 106 ASP A N 1
ATOM 825 C CA . ASP A 1 106 ? 13.391 -40.062 -3.08 1 98.56 106 ASP A CA 1
ATOM 826 C C . ASP A 1 106 ? 12.375 -39.156 -2.408 1 98.56 106 ASP A C 1
ATOM 828 O O . ASP A 1 106 ? 11.922 -39.438 -1.299 1 98.56 106 ASP A O 1
ATOM 832 N N . LYS A 1 107 ? 12.078 -38 -3.037 1 98.62 107 LYS A N 1
ATOM 833 C CA . LYS A 1 107 ? 11.062 -37.031 -2.641 1 98.62 107 LYS A CA 1
ATOM 834 C C . LYS A 1 107 ? 10.086 -36.781 -3.779 1 98.62 107 LYS A C 1
ATOM 836 O O . LYS A 1 107 ? 10.492 -36.688 -4.945 1 98.62 107 LYS A O 1
ATOM 841 N N . LEU A 1 108 ? 8.812 -36.656 -3.432 1 98.88 108 LEU A N 1
ATOM 842 C CA . LEU A 1 108 ? 7.777 -36.375 -4.422 1 98.88 108 LEU A CA 1
ATOM 843 C C . LEU A 1 108 ? 7 -35.125 -4.066 1 98.88 108 LEU A C 1
ATOM 845 O O . LEU A 1 108 ? 6.637 -34.938 -2.904 1 98.88 108 LEU A O 1
ATOM 849 N N . VAL A 1 109 ? 6.805 -34.188 -4.992 1 98.94 109 VAL A N 1
ATOM 850 C CA . VAL A 1 109 ? 5.953 -33.031 -4.82 1 98.94 109 VAL A CA 1
ATOM 851 C C . VAL A 1 109 ? 4.762 -33.094 -5.773 1 98.94 109 VAL A C 1
ATOM 853 O O . VAL A 1 109 ? 4.938 -33.188 -6.988 1 98.94 109 VAL A O 1
ATOM 856 N N . ILE A 1 110 ? 3.609 -33.125 -5.211 1 98.94 110 ILE A N 1
ATOM 857 C CA . ILE A 1 110 ? 2.379 -33.094 -5.992 1 98.94 110 ILE A CA 1
ATOM 858 C C . ILE A 1 110 ? 1.927 -31.656 -6.211 1 98.94 110 ILE A C 1
ATOM 860 O O . ILE A 1 110 ? 1.5 -30.984 -5.27 1 98.94 110 ILE A O 1
ATOM 864 N N . ALA A 1 111 ? 1.995 -31.141 -7.402 1 98.88 111 ALA A N 1
ATOM 865 C CA . ALA A 1 111 ? 1.583 -29.797 -7.816 1 98.88 111 ALA A CA 1
ATOM 866 C C . ALA A 1 111 ? 0.639 -29.859 -9.016 1 98.88 111 ALA A C 1
ATOM 868 O O . ALA A 1 111 ? 0.857 -29.172 -10.023 1 98.88 111 ALA A O 1
ATOM 869 N N . THR A 1 112 ? -0.439 -30.531 -8.852 1 98.69 112 THR A N 1
ATOM 870 C CA . THR A 1 112 ? -1.312 -30.922 -9.953 1 98.69 112 THR A CA 1
ATOM 871 C C . THR A 1 112 ? -2.328 -29.812 -10.242 1 98.69 112 THR A C 1
ATOM 873 O O . THR A 1 112 ? -3.094 -29.906 -11.203 1 98.69 112 THR A O 1
ATOM 876 N N . GLY A 1 113 ? -2.363 -28.797 -9.453 1 97.88 113 GLY A N 1
ATOM 877 C CA . GLY A 1 113 ? -3.182 -27.625 -9.711 1 97.88 113 GLY A CA 1
ATOM 878 C C . GLY A 1 113 ? -4.668 -27.891 -9.578 1 97.88 113 GLY A C 1
ATOM 879 O O . GLY A 1 113 ? -5.094 -28.656 -8.711 1 97.88 113 GLY A O 1
ATOM 880 N N . ALA A 1 114 ? -5.477 -27.125 -10.289 1 97.62 114 ALA A N 1
ATOM 881 C CA . ALA A 1 114 ? -6.934 -27.203 -10.273 1 97.62 114 ALA A CA 1
ATOM 882 C C . ALA A 1 114 ? -7.496 -27.203 -11.695 1 97.62 114 ALA A C 1
ATOM 884 O O . ALA A 1 114 ? -6.793 -26.859 -12.648 1 97.62 114 ALA A O 1
ATOM 885 N N . SER A 1 115 ? -8.672 -27.688 -11.828 1 96.56 115 SER A N 1
ATOM 886 C CA . SER A 1 115 ? -9.391 -27.688 -13.102 1 96.56 115 SER A CA 1
ATOM 887 C C . SER A 1 115 ? -10.688 -26.891 -13.008 1 96.56 115 SER A C 1
ATOM 889 O O . SER A 1 115 ? -11.227 -26.703 -11.914 1 96.56 115 SER A O 1
ATOM 891 N N . SER A 1 116 ? -11.172 -26.438 -14.156 1 96 116 SER A N 1
ATOM 892 C CA . SER A 1 116 ? -12.445 -25.734 -14.18 1 96 116 SER A CA 1
ATOM 893 C C . SER A 1 116 ? -13.586 -26.625 -13.695 1 96 116 SER A C 1
ATOM 895 O O . SER A 1 116 ? -13.648 -27.812 -14.031 1 96 116 SER A O 1
ATOM 897 N N . PHE A 1 117 ? -14.336 -26.094 -12.836 1 94.81 117 PHE A N 1
ATOM 898 C CA . PHE A 1 117 ? -15.562 -26.766 -12.438 1 94.81 117 PHE A CA 1
ATOM 899 C C . PHE A 1 117 ? -16.625 -26.625 -13.516 1 94.81 117 PHE A C 1
ATOM 901 O O . PHE A 1 117 ? -16.922 -25.516 -13.953 1 94.81 117 PHE A O 1
ATOM 908 N N . LEU A 1 118 ? -17.141 -27.672 -13.992 1 93.69 118 LEU A N 1
ATOM 909 C CA . LEU A 1 118 ? -18.234 -27.656 -14.961 1 93.69 118 LEU A CA 1
ATOM 910 C C . LEU A 1 118 ? -19.547 -28.047 -14.305 1 93.69 118 LEU A C 1
ATOM 912 O O . LEU A 1 118 ? -19.766 -29.219 -14 1 93.69 118 LEU A O 1
ATOM 916 N N . PRO A 1 119 ? -20.375 -27.078 -14.086 1 93.31 119 PRO A N 1
ATOM 917 C CA . PRO A 1 119 ? -21.688 -27.453 -13.57 1 93.31 119 PRO A CA 1
ATOM 918 C C . PRO A 1 119 ? -22.469 -28.359 -14.523 1 93.31 119 PRO A C 1
ATOM 920 O O . PRO A 1 119 ? -22.109 -28.469 -15.703 1 93.31 119 PRO A O 1
ATOM 923 N N . PRO A 1 120 ? -23.453 -29.047 -13.945 1 93.06 120 PRO A N 1
ATOM 924 C CA . PRO A 1 120 ? -24.234 -29.938 -14.789 1 93.06 120 PRO A CA 1
ATOM 925 C C . PRO A 1 120 ? -25.172 -29.203 -15.742 1 93.06 120 PRO A C 1
ATOM 927 O O . PRO A 1 120 ? -26.375 -29.125 -15.5 1 93.06 120 PRO A O 1
ATOM 930 N N . ILE A 1 121 ? -24.703 -28.656 -16.766 1 95.94 121 ILE A N 1
ATOM 931 C CA . ILE A 1 121 ? -25.438 -27.938 -17.812 1 95.94 121 ILE A CA 1
ATOM 932 C C . ILE A 1 121 ? -25.5 -28.812 -19.062 1 95.94 121 ILE A C 1
ATOM 934 O O . ILE A 1 121 ? -24.469 -29.188 -19.625 1 95.94 121 ILE A O 1
ATOM 938 N N . SER A 1 122 ? -26.734 -29.125 -19.5 1 96.06 122 SER A N 1
ATOM 939 C CA . SER A 1 122 ? -26.875 -29.844 -20.766 1 96.06 122 SER A CA 1
ATOM 940 C C . SER A 1 122 ? -26.312 -29.047 -21.938 1 96.06 122 SER A C 1
ATOM 942 O O . SER A 1 122 ? -26.625 -27.859 -22.094 1 96.06 122 SER A O 1
ATOM 944 N N . GLY A 1 123 ? -25.438 -29.656 -22.703 1 95.69 123 GLY A N 1
ATOM 945 C CA . GLY A 1 123 ? -24.875 -28.969 -23.859 1 95.69 123 GLY A CA 1
ATOM 946 C C . GLY A 1 123 ? -23.562 -28.266 -23.547 1 95.69 123 GLY A C 1
ATOM 947 O O . GLY A 1 123 ? -23.031 -27.547 -24.391 1 95.69 123 GLY A O 1
ATOM 948 N N . ALA A 1 124 ? -23 -28.531 -22.375 1 94.88 124 ALA A N 1
ATOM 949 C CA . ALA A 1 124 ? -21.766 -27.891 -21.953 1 94.88 124 ALA A CA 1
ATOM 950 C C . ALA A 1 124 ? -20.578 -28.375 -22.781 1 94.88 124 ALA A C 1
ATOM 952 O O . ALA A 1 124 ? -19.516 -27.766 -22.766 1 94.88 124 ALA A O 1
ATOM 953 N N . ASP A 1 125 ? -20.766 -29.406 -23.578 1 92.31 125 ASP A N 1
ATOM 954 C CA . ASP A 1 125 ? -19.688 -29.969 -24.375 1 92.31 125 ASP A CA 1
ATOM 955 C C . ASP A 1 125 ? -19.781 -29.516 -25.828 1 92.31 125 ASP A C 1
ATOM 957 O O . ASP A 1 125 ? -19 -29.953 -26.672 1 92.31 125 ASP A O 1
ATOM 961 N N . GLU A 1 126 ? -20.672 -28.625 -26.078 1 93.06 126 GLU A N 1
ATOM 962 C CA . GLU A 1 126 ? -20.781 -28.078 -27.438 1 93.06 126 GLU A CA 1
ATOM 963 C C . GLU A 1 126 ? -19.516 -27.359 -27.859 1 93.06 126 GLU A C 1
ATOM 965 O O . GLU A 1 126 ? -18.734 -26.922 -27.016 1 93.06 126 GLU A O 1
ATOM 970 N N . GLU A 1 127 ? -19.281 -27.156 -29.172 1 92 127 GLU A N 1
ATOM 971 C CA . GLU A 1 127 ? -18.047 -26.641 -29.75 1 92 127 GLU A CA 1
ATOM 972 C C . GLU A 1 127 ? -17.844 -25.172 -29.406 1 92 127 GLU A C 1
ATOM 974 O O . GLU A 1 127 ? -16.719 -24.688 -29.328 1 92 127 GLU A O 1
ATOM 979 N N . PHE A 1 128 ? -18.938 -24.484 -29.234 1 94.88 128 PHE A N 1
ATOM 980 C CA . PHE A 1 128 ? -18.859 -23.047 -29.016 1 94.88 128 PHE A CA 1
ATOM 981 C C . PHE A 1 128 ? -18.844 -22.734 -27.516 1 94.88 128 PHE A C 1
ATOM 983 O O . PHE A 1 128 ? -19 -21.578 -27.125 1 94.88 128 PHE A O 1
ATOM 990 N N . VAL A 1 129 ? -18.781 -23.781 -26.656 1 97.38 129 VAL A N 1
ATOM 991 C CA . VAL A 1 129 ? -18.688 -23.641 -25.219 1 97.38 129 VAL A CA 1
ATOM 992 C C . VAL A 1 129 ? -17.25 -23.844 -24.766 1 97.38 129 VAL A C 1
ATOM 994 O O . VAL A 1 129 ? -16.609 -24.844 -25.109 1 97.38 129 VAL A O 1
ATOM 997 N N . PHE A 1 130 ? -16.75 -22.922 -23.984 1 97.69 130 PHE A N 1
ATOM 998 C CA . PHE A 1 130 ? -15.352 -22.938 -23.594 1 97.69 130 PHE A CA 1
ATOM 999 C C . PHE A 1 130 ? -15.195 -22.734 -22.094 1 97.69 130 PHE A C 1
ATOM 1001 O O . PHE A 1 130 ? -16.125 -22.234 -21.438 1 97.69 130 PHE A O 1
ATOM 1008 N N . THR A 1 131 ? -14.094 -23.156 -21.5 1 97.38 131 THR A N 1
ATOM 1009 C CA . THR A 1 131 ? -13.539 -22.75 -20.219 1 97.38 131 THR A CA 1
ATOM 1010 C C . THR A 1 131 ? -12.172 -22.094 -20.391 1 97.38 131 THR A C 1
ATOM 1012 O O . THR A 1 131 ? -11.602 -22.125 -21.484 1 97.38 131 THR A O 1
ATOM 1015 N N . LEU A 1 132 ? -11.734 -21.453 -19.422 1 96.38 132 LEU A N 1
ATOM 1016 C CA . LEU A 1 132 ? -10.398 -20.844 -19.469 1 96.38 132 LEU A CA 1
ATOM 1017 C C . LEU A 1 132 ? -9.586 -21.219 -18.234 1 96.38 132 LEU A C 1
ATOM 1019 O O . LEU A 1 132 ? -9.805 -20.672 -17.156 1 96.38 132 LEU A O 1
ATOM 1023 N N . ARG A 1 133 ? -8.648 -22.062 -18.391 1 93.31 133 ARG A N 1
ATOM 1024 C CA . ARG A 1 133 ? -7.824 -22.484 -17.281 1 93.31 133 ARG A CA 1
ATOM 1025 C C . ARG A 1 133 ? -6.355 -22.578 -17.688 1 93.31 133 ARG A C 1
ATOM 1027 O O . ARG A 1 133 ? -5.465 -22.422 -16.844 1 93.31 133 ARG A O 1
ATOM 1034 N N . ASN A 1 134 ? -6.113 -22.906 -18.906 1 92.62 134 ASN A N 1
ATOM 1035 C CA . ASN A 1 134 ? -4.75 -23.109 -19.406 1 92.62 134 ASN A CA 1
ATOM 1036 C C . ASN A 1 134 ? -4.566 -22.531 -20.797 1 92.62 134 ASN A C 1
ATOM 1038 O O . ASN A 1 134 ? -5.5 -21.969 -21.375 1 92.62 134 ASN A O 1
ATOM 1042 N N . ILE A 1 135 ? -3.398 -22.625 -21.328 1 92.69 135 ILE A N 1
ATOM 1043 C CA . ILE A 1 135 ? -3.039 -22.031 -22.609 1 92.69 135 ILE A CA 1
ATOM 1044 C C . ILE A 1 135 ? -3.848 -22.688 -23.734 1 92.69 135 ILE A C 1
ATOM 1046 O O . ILE A 1 135 ? -4.234 -22.031 -24.703 1 92.69 135 ILE A O 1
ATOM 1050 N N . GLY A 1 136 ? -4.078 -23.984 -23.609 1 92.69 136 GLY A N 1
ATOM 1051 C CA . GLY A 1 136 ? -4.926 -24.656 -24.578 1 92.69 136 GLY A CA 1
ATOM 1052 C C . GLY A 1 136 ? -6.312 -24.047 -24.688 1 92.69 136 GLY A C 1
ATOM 1053 O O . GLY A 1 136 ? -6.816 -23.828 -25.781 1 92.69 136 GLY A O 1
ATOM 1054 N N . ASP A 1 137 ? -6.941 -23.828 -23.531 1 95.06 137 ASP A N 1
ATOM 1055 C CA . ASP A 1 137 ? -8.242 -23.156 -23.484 1 95.06 137 ASP A CA 1
ATOM 1056 C C . ASP A 1 137 ? -8.172 -21.781 -24.141 1 95.06 137 ASP A C 1
ATOM 1058 O O . ASP A 1 137 ? -9.055 -21.422 -24.922 1 95.06 137 ASP A O 1
ATOM 1062 N N . MET A 1 138 ? -7.145 -21 -23.766 1 95.88 138 MET A N 1
ATOM 1063 C CA . MET A 1 138 ? -6.938 -19.656 -24.312 1 95.88 138 MET A CA 1
ATOM 1064 C C . MET A 1 138 ? -6.879 -19.688 -25.828 1 95.88 138 MET A C 1
ATOM 1066 O O . MET A 1 138 ? -7.523 -18.875 -26.484 1 95.88 138 MET A O 1
ATOM 1070 N N . ASN A 1 139 ? -6.125 -20.609 -26.375 1 94.56 139 ASN A N 1
ATOM 1071 C CA . ASN A 1 139 ? -5.957 -20.734 -27.812 1 94.56 139 ASN A CA 1
ATOM 1072 C C . ASN A 1 139 ? -7.27 -21.094 -28.5 1 94.56 139 ASN A C 1
ATOM 1074 O O . ASN A 1 139 ? -7.562 -20.594 -29.594 1 94.56 139 ASN A O 1
ATOM 1078 N N . LYS A 1 140 ? -8.016 -21.969 -27.891 1 95.81 140 LYS A N 1
ATOM 1079 C CA . LYS A 1 140 ? -9.312 -22.344 -28.453 1 95.81 140 LYS A CA 1
ATOM 1080 C C . LYS A 1 140 ? -10.25 -21.156 -28.516 1 95.81 140 LYS A C 1
ATOM 1082 O O . LYS A 1 140 ? -10.938 -20.953 -29.531 1 95.81 140 LYS A O 1
ATOM 1087 N N . ILE A 1 141 ? -10.289 -20.422 -27.484 1 97.31 141 ILE A N 1
ATOM 1088 C CA . ILE A 1 141 ? -11.133 -19.25 -27.422 1 97.31 141 ILE A CA 1
ATOM 1089 C C . ILE A 1 141 ? -10.695 -18.234 -28.484 1 97.31 141 ILE A C 1
ATOM 1091 O O . ILE A 1 141 ? -11.523 -17.719 -29.234 1 97.31 141 ILE A O 1
ATOM 1095 N N . LYS A 1 142 ? -9.398 -17.969 -28.516 1 96.12 142 LYS A N 1
ATOM 1096 C CA . LYS A 1 142 ? -8.852 -17.016 -29.469 1 96.12 142 LYS A CA 1
ATOM 1097 C C . LYS A 1 142 ? -9.141 -17.438 -30.906 1 96.12 142 LYS A C 1
ATOM 1099 O O . LYS A 1 142 ? -9.484 -16.609 -31.75 1 96.12 142 LYS A O 1
ATOM 1104 N N . ARG A 1 143 ? -9.008 -18.688 -31.172 1 95.31 143 ARG A N 1
ATOM 1105 C CA . ARG A 1 143 ? -9.305 -19.219 -32.5 1 95.31 143 ARG A CA 1
ATOM 1106 C C . ARG A 1 143 ? -10.766 -18.984 -32.875 1 95.31 143 ARG A C 1
ATOM 1108 O O . ARG A 1 143 ? -11.07 -18.578 -34 1 95.31 143 ARG A O 1
ATOM 1115 N N . CYS A 1 144 ? -11.609 -19.281 -31.938 1 95.62 144 CYS A N 1
ATOM 1116 C CA . CYS A 1 144 ? -13.031 -19.062 -32.188 1 95.62 144 CYS A CA 1
ATOM 1117 C C . CYS A 1 144 ? -13.312 -17.594 -32.469 1 95.62 144 CYS A C 1
ATOM 1119 O O . CYS A 1 144 ? -14.062 -17.266 -33.406 1 95.62 144 CYS A O 1
ATOM 1121 N N . ILE A 1 145 ? -12.727 -16.719 -31.734 1 96.62 145 ILE A N 1
ATOM 1122 C CA . ILE A 1 145 ? -12.922 -15.289 -31.922 1 96.62 145 ILE A CA 1
ATOM 1123 C C . ILE A 1 145 ? -12.484 -14.883 -33.312 1 96.62 145 ILE A C 1
ATOM 1125 O O . ILE A 1 145 ? -13.188 -14.133 -34 1 96.62 145 ILE A O 1
ATOM 1129 N N . ASN A 1 146 ? -11.367 -15.43 -33.719 1 94.94 146 ASN A N 1
ATOM 1130 C CA . ASN A 1 146 ? -10.797 -15.062 -35.031 1 94.94 146 ASN A CA 1
ATOM 1131 C C . ASN A 1 146 ? -11.562 -15.688 -36.188 1 94.94 146 ASN A C 1
ATOM 1133 O O . ASN A 1 146 ? -11.742 -15.062 -37.219 1 94.94 146 ASN A O 1
ATOM 1137 N N . GLU A 1 147 ? -11.992 -16.922 -35.938 1 95.75 147 GLU A N 1
ATOM 1138 C CA . GLU A 1 147 ? -12.578 -17.688 -37.031 1 95.75 147 GLU A CA 1
ATOM 1139 C C . GLU A 1 147 ? -14.094 -17.562 -37.031 1 95.75 147 GLU A C 1
ATOM 1141 O O . GLU A 1 147 ? -14.703 -17.406 -38.125 1 95.75 147 GLU A O 1
ATOM 1146 N N . CYS A 1 148 ? -14.68 -17.656 -35.875 1 93.19 148 CYS A N 1
ATOM 1147 C CA . CYS A 1 148 ? -16.141 -17.641 -35.781 1 93.19 148 CYS A CA 1
ATOM 1148 C C . CYS A 1 148 ? -16.672 -16.219 -35.719 1 93.19 148 CYS A C 1
ATOM 1150 O O . CYS A 1 148 ? -17.844 -15.977 -36 1 93.19 148 CYS A O 1
ATOM 1152 N N . ASN A 1 149 ? -15.914 -15.297 -35.312 1 95.94 149 ASN A N 1
ATOM 1153 C CA . ASN A 1 149 ? -16.297 -13.898 -35.188 1 95.94 149 ASN A CA 1
ATOM 1154 C C . ASN A 1 149 ? -17.625 -13.75 -34.438 1 95.94 149 ASN A C 1
ATOM 1156 O O . ASN A 1 149 ? -18.562 -13.156 -34.969 1 95.94 149 ASN A O 1
ATOM 1160 N N . PRO A 1 150 ? -17.656 -14.266 -33.281 1 97.38 150 PRO A N 1
ATOM 1161 C CA . PRO A 1 150 ? -18.891 -14.211 -32.5 1 97.38 150 PRO A CA 1
ATOM 1162 C C . PRO A 1 150 ? -19.375 -12.781 -32.25 1 97.38 150 PRO A C 1
ATOM 1164 O O . PRO A 1 150 ? -18.562 -11.891 -32 1 97.38 150 PRO A O 1
ATOM 1167 N N . LYS A 1 151 ? -20.672 -12.57 -32.344 1 97.75 151 LYS A N 1
ATOM 1168 C CA . LYS A 1 151 ? -21.266 -11.266 -32.094 1 97.75 151 LYS A CA 1
ATOM 1169 C C . LYS A 1 151 ? -21.812 -11.172 -30.656 1 97.75 151 LYS A C 1
ATOM 1171 O O . LYS A 1 151 ? -21.953 -10.07 -30.125 1 97.75 151 LYS A O 1
ATOM 1176 N N . SER A 1 152 ? -22.094 -12.289 -30.094 1 98.25 152 SER A N 1
ATOM 1177 C CA . SER A 1 152 ? -22.609 -12.344 -28.734 1 98.25 152 SER A CA 1
ATOM 1178 C C . SER A 1 152 ? -21.922 -13.445 -27.938 1 98.25 152 SER A C 1
ATOM 1180 O O . SER A 1 152 ? -21.516 -14.469 -28.484 1 98.25 152 SER A O 1
ATOM 1182 N N . ALA A 1 153 ? -21.766 -13.203 -26.656 1 98.5 153 ALA A N 1
ATOM 1183 C CA . ALA A 1 153 ? -21.156 -14.172 -25.734 1 98.5 153 ALA A CA 1
ATOM 1184 C C . ALA A 1 153 ? -21.891 -14.195 -24.406 1 98.5 153 ALA A C 1
ATOM 1186 O O . ALA A 1 153 ? -22.312 -13.148 -23.891 1 98.5 153 ALA A O 1
ATOM 1187 N N . VAL A 1 154 ? -22.109 -15.336 -23.875 1 98.69 154 VAL A N 1
ATOM 1188 C CA . VAL A 1 154 ? -22.609 -15.508 -22.516 1 98.69 154 VAL A CA 1
ATOM 1189 C C . VAL A 1 154 ? -21.484 -16.062 -21.625 1 98.69 154 VAL A C 1
ATOM 1191 O O . VAL A 1 154 ? -20.828 -17.031 -21.984 1 98.69 154 VAL A O 1
ATOM 1194 N N . ILE A 1 155 ? -21.234 -15.438 -20.562 1 98.75 155 ILE A N 1
ATOM 1195 C CA . ILE A 1 155 ? -20.281 -15.906 -19.562 1 98.75 155 ILE A CA 1
ATOM 1196 C C . ILE A 1 155 ? -21.031 -16.359 -18.312 1 98.75 155 ILE A C 1
ATOM 1198 O O . ILE A 1 155 ? -21.781 -15.57 -17.719 1 98.75 155 ILE A O 1
ATOM 1202 N N . ILE A 1 156 ? -20.875 -17.562 -17.953 1 98.31 156 ILE A N 1
ATOM 1203 C CA . ILE A 1 156 ? -21.531 -18.141 -16.781 1 98.31 156 ILE A CA 1
ATOM 1204 C C . ILE A 1 156 ? -20.578 -18.078 -15.586 1 98.31 156 ILE A C 1
ATOM 1206 O O . ILE A 1 156 ? -19.656 -18.906 -15.477 1 98.31 156 ILE A O 1
ATOM 1210 N N . GLY A 1 157 ? -20.828 -17.203 -14.648 1 97.81 157 GLY A N 1
ATOM 1211 C CA . GLY A 1 157 ? -19.984 -16.969 -13.492 1 97.81 157 GLY A CA 1
ATOM 1212 C C . GLY A 1 157 ? -19.328 -15.602 -13.5 1 97.81 157 GLY A C 1
ATOM 1213 O O . GLY A 1 157 ? -18.844 -15.141 -14.539 1 97.81 157 GLY A O 1
ATOM 1214 N N . THR A 1 158 ? -19.328 -14.961 -12.289 1 97.88 158 THR A N 1
ATOM 1215 C CA . THR A 1 158 ? -18.781 -13.609 -12.172 1 97.88 158 THR A CA 1
ATOM 1216 C C . THR A 1 158 ? -17.609 -13.578 -11.203 1 97.88 158 THR A C 1
ATOM 1218 O O . THR A 1 158 ? -17.453 -12.633 -10.43 1 97.88 158 THR A O 1
ATOM 1221 N N . GLY A 1 159 ? -16.797 -14.664 -11.219 1 95.75 159 GLY A N 1
ATOM 1222 C CA . GLY A 1 159 ? -15.508 -14.641 -10.539 1 95.75 159 GLY A CA 1
ATOM 1223 C C . GLY A 1 159 ? -14.445 -13.867 -11.305 1 95.75 159 GLY A C 1
ATOM 1224 O O . GLY A 1 159 ? -14.758 -13.164 -12.266 1 95.75 159 GLY A O 1
ATOM 1225 N N . PHE A 1 160 ? -13.219 -13.953 -10.914 1 94.5 160 PHE A N 1
ATOM 1226 C CA . PHE A 1 160 ? -12.117 -13.188 -11.492 1 94.5 160 PHE A CA 1
ATOM 1227 C C . PHE A 1 160 ? -12 -13.453 -12.984 1 94.5 160 PHE A C 1
ATOM 1229 O O . PHE A 1 160 ? -12 -12.523 -13.789 1 94.5 160 PHE A O 1
ATOM 1236 N N . ILE A 1 161 ? -11.961 -14.719 -13.336 1 94.69 161 ILE A N 1
ATOM 1237 C CA . ILE A 1 161 ? -11.781 -15.102 -14.727 1 94.69 161 ILE A CA 1
ATOM 1238 C C . ILE A 1 161 ? -12.945 -14.594 -15.562 1 94.69 161 ILE A C 1
ATOM 1240 O O . ILE A 1 161 ? -12.75 -14.008 -16.641 1 94.69 161 ILE A O 1
ATOM 1244 N N . GLY A 1 162 ? -14.164 -14.844 -15.07 1 97.38 162 GLY A N 1
ATOM 1245 C CA . GLY A 1 162 ? -15.352 -14.414 -15.789 1 97.38 162 GLY A CA 1
ATOM 1246 C C . GLY A 1 162 ? -15.375 -12.922 -16.062 1 97.38 162 GLY A C 1
ATOM 1247 O O . GLY A 1 162 ? -15.664 -12.5 -17.188 1 97.38 162 GLY A O 1
ATOM 1248 N N . LEU A 1 163 ? -15.008 -12.125 -15.109 1 97.88 163 LEU A N 1
ATOM 1249 C CA . LEU A 1 163 ? -15.07 -10.68 -15.25 1 97.88 163 LEU A CA 1
ATOM 1250 C C . LEU A 1 163 ? -13.93 -10.164 -16.125 1 97.88 163 LEU A C 1
ATOM 1252 O O . LEU A 1 163 ? -14.117 -9.234 -16.922 1 97.88 163 LEU A O 1
ATOM 1256 N N . GLU A 1 164 ? -12.758 -10.734 -15.977 1 96.75 164 GLU A N 1
ATOM 1257 C CA . GLU A 1 164 ? -11.633 -10.32 -16.812 1 96.75 164 GLU A CA 1
ATOM 1258 C C . GLU A 1 164 ? -11.891 -10.648 -18.281 1 96.75 164 GLU A C 1
ATOM 1260 O O . GLU A 1 164 ? -11.594 -9.836 -19.156 1 96.75 164 GLU A O 1
ATOM 1265 N N . VAL A 1 165 ? -12.461 -11.82 -18.516 1 97.75 165 VAL A N 1
ATOM 1266 C CA . VAL A 1 165 ? -12.805 -12.195 -19.875 1 97.75 165 VAL A CA 1
ATOM 1267 C C . VAL A 1 165 ? -13.914 -11.289 -20.406 1 97.75 165 VAL A C 1
ATOM 1269 O O . VAL A 1 165 ? -13.891 -10.891 -21.578 1 97.75 165 VAL A O 1
ATOM 1272 N N . CYS A 1 166 ? -14.852 -10.969 -19.531 1 98.38 166 CYS A N 1
ATOM 1273 C CA . CYS A 1 166 ? -15.969 -10.094 -19.875 1 98.38 166 CYS A CA 1
ATOM 1274 C C . CYS A 1 166 ? -15.477 -8.789 -20.469 1 98.38 166 CYS A C 1
ATOM 1276 O O . CYS A 1 166 ? -15.883 -8.406 -21.562 1 98.38 166 CYS A O 1
ATOM 1278 N N . GLU A 1 167 ? -14.625 -8.094 -19.797 1 98.06 167 GLU A N 1
ATOM 1279 C CA . GLU A 1 167 ? -14.094 -6.812 -20.25 1 98.06 167 GLU A CA 1
ATOM 1280 C C . GLU A 1 167 ? -13.367 -6.961 -21.594 1 98.06 167 GLU A C 1
ATOM 1282 O O . GLU A 1 167 ? -13.469 -6.098 -22.453 1 98.06 167 GLU A O 1
ATOM 1287 N N . ASN A 1 168 ? -12.617 -8.047 -21.703 1 97.38 168 ASN A N 1
ATOM 1288 C CA . ASN A 1 168 ? -11.789 -8.227 -22.891 1 97.38 168 ASN A CA 1
ATOM 1289 C C . ASN A 1 168 ? -12.633 -8.57 -24.109 1 97.38 168 ASN A C 1
ATOM 1291 O O . ASN A 1 168 ? -12.352 -8.094 -25.219 1 97.38 168 ASN A O 1
ATOM 1295 N N . LEU A 1 169 ? -13.664 -9.43 -23.938 1 98.19 169 LEU A N 1
ATOM 1296 C CA . LEU A 1 169 ? -14.57 -9.727 -25.047 1 98.19 169 LEU A CA 1
ATOM 1297 C C . LEU A 1 169 ? -15.344 -8.477 -25.453 1 98.19 169 LEU A C 1
ATOM 1299 O O . LEU A 1 169 ? -15.523 -8.227 -26.656 1 98.19 169 LEU A O 1
ATOM 1303 N N . LYS A 1 170 ? -15.82 -7.715 -24.469 1 98.5 170 LYS A N 1
ATOM 1304 C CA . LYS A 1 170 ? -16.516 -6.461 -24.75 1 98.5 170 LYS A CA 1
ATOM 1305 C C . LYS A 1 170 ? -15.625 -5.52 -25.562 1 98.5 170 LYS A C 1
ATOM 1307 O O . LYS A 1 170 ? -16.094 -4.852 -26.484 1 98.5 170 LYS A O 1
ATOM 1312 N N . GLY A 1 171 ? -14.391 -5.48 -25.219 1 97.25 171 GLY A N 1
ATOM 1313 C CA . GLY A 1 171 ? -13.43 -4.648 -25.922 1 97.25 171 GLY A CA 1
ATOM 1314 C C . GLY A 1 171 ? -13.273 -5.023 -27.391 1 97.25 171 GLY A C 1
ATOM 1315 O O . GLY A 1 171 ? -12.891 -4.191 -28.203 1 97.25 171 GLY A O 1
ATOM 1316 N N . LEU A 1 172 ? -13.57 -6.242 -27.734 1 97.31 172 LEU A N 1
ATOM 1317 C CA . LEU A 1 172 ? -13.492 -6.73 -29.109 1 97.31 172 LEU A CA 1
ATOM 1318 C C . LEU A 1 172 ? -14.789 -6.438 -29.859 1 97.31 172 LEU A C 1
ATOM 1320 O O . LEU A 1 172 ? -14.93 -6.812 -31.031 1 97.31 172 LEU A O 1
ATOM 1324 N N . GLY A 1 173 ? -15.719 -5.797 -29.156 1 97.62 173 GLY A N 1
ATOM 1325 C CA . GLY A 1 173 ? -16.969 -5.426 -29.797 1 97.62 173 GLY A CA 1
ATOM 1326 C C . GLY A 1 173 ? -18.047 -6.488 -29.656 1 97.62 173 GLY A C 1
ATOM 1327 O O . GLY A 1 173 ? -19.109 -6.395 -30.281 1 97.62 173 GLY A O 1
ATOM 1328 N N . ILE A 1 174 ? -17.828 -7.535 -28.891 1 98.25 174 ILE A N 1
ATOM 1329 C CA . ILE A 1 174 ? -18.781 -8.617 -28.688 1 98.25 174 ILE A CA 1
ATOM 1330 C C . ILE A 1 174 ? -19.828 -8.203 -27.656 1 98.25 174 ILE A C 1
ATOM 1332 O O . ILE A 1 174 ? -19.484 -7.602 -26.641 1 98.25 174 ILE A O 1
ATOM 1336 N N . ASP A 1 175 ? -21.078 -8.445 -27.906 1 98.56 175 ASP A N 1
ATOM 1337 C CA . ASP A 1 175 ? -22.141 -8.219 -26.922 1 98.56 175 ASP A CA 1
ATOM 1338 C C . ASP A 1 175 ? -22.109 -9.281 -25.828 1 98.56 175 ASP A C 1
ATOM 1340 O O . ASP A 1 175 ? -22.312 -10.469 -26.094 1 98.56 175 ASP A O 1
ATOM 1344 N N . VAL A 1 176 ? -21.859 -8.898 -24.562 1 98.75 176 VAL A N 1
ATOM 1345 C CA . VAL A 1 176 ? -21.562 -9.867 -23.516 1 98.75 176 VAL A CA 1
ATOM 1346 C C . VAL A 1 176 ? -22.688 -9.875 -22.484 1 98.75 176 VAL A C 1
ATOM 1348 O O . VAL A 1 176 ? -23.156 -8.82 -22.062 1 98.75 176 VAL A O 1
ATOM 1351 N N . THR A 1 177 ? -23.156 -11.016 -22.094 1 98.75 177 THR A N 1
ATOM 1352 C CA . THR A 1 177 ? -24.109 -11.242 -21.016 1 98.75 177 THR A CA 1
ATOM 1353 C C . THR A 1 177 ? -23.469 -12.086 -19.906 1 98.75 177 THR A C 1
ATOM 1355 O O . THR A 1 177 ? -22.906 -13.148 -20.188 1 98.75 177 THR A O 1
ATOM 1358 N N . LEU A 1 178 ? -23.562 -11.586 -18.688 1 98.69 178 LEU A N 1
ATOM 1359 C CA . LEU A 1 178 ? -23.109 -12.336 -17.531 1 98.69 178 LEU A CA 1
ATOM 1360 C C . LEU A 1 178 ? -24.281 -13.039 -16.844 1 98.69 178 LEU A C 1
ATOM 1362 O O . LEU A 1 178 ? -25.344 -12.438 -16.641 1 98.69 178 LEU A O 1
ATOM 1366 N N . VAL A 1 179 ? -24.125 -14.297 -16.562 1 98.38 179 VAL A N 1
ATOM 1367 C CA . VAL A 1 179 ? -25.094 -15.07 -15.797 1 98.38 179 VAL A CA 1
ATOM 1368 C C . VAL A 1 179 ? -24.484 -15.5 -14.469 1 98.38 179 VAL A C 1
ATOM 1370 O O . VAL A 1 179 ? -23.484 -16.219 -14.445 1 98.38 179 VAL A O 1
ATOM 1373 N N . GLU A 1 180 ? -25.047 -15.062 -13.367 1 97.81 180 GLU A N 1
ATOM 1374 C CA . GLU A 1 180 ? -24.562 -15.359 -12.016 1 97.81 180 GLU A CA 1
ATOM 1375 C C . GLU A 1 180 ? -25.641 -16.031 -11.18 1 97.81 180 GLU A C 1
ATOM 1377 O O . GLU A 1 180 ? -26.781 -15.555 -11.109 1 97.81 180 GLU A O 1
ATOM 1382 N N . HIS A 1 181 ? -25.266 -17.203 -10.609 1 95.81 181 HIS A N 1
ATOM 1383 C CA . HIS A 1 181 ? -26.203 -17.984 -9.805 1 95.81 181 HIS A CA 1
ATOM 1384 C C . HIS A 1 181 ? -26.578 -17.25 -8.516 1 95.81 181 HIS A C 1
ATOM 1386 O O . HIS A 1 181 ? -27.703 -17.344 -8.047 1 95.81 181 HIS A O 1
ATOM 1392 N N . LEU A 1 182 ? -25.656 -16.5 -7.93 1 95 182 LEU A N 1
ATOM 1393 C CA . LEU A 1 182 ? -25.875 -15.781 -6.68 1 95 182 LEU A CA 1
ATOM 1394 C C . LEU A 1 182 ? -26.703 -14.523 -6.906 1 95 182 LEU A C 1
ATOM 1396 O O . LEU A 1 182 ? -26.922 -14.109 -8.055 1 95 182 LEU A O 1
ATOM 1400 N N . SER A 1 183 ? -27.109 -13.945 -5.801 1 95.38 183 SER A N 1
ATOM 1401 C CA . SER A 1 183 ? -27.984 -12.773 -5.859 1 95.38 183 SER A CA 1
ATOM 1402 C C . SER A 1 183 ? -27.203 -11.523 -6.254 1 95.38 183 SER A C 1
ATOM 1404 O O . SER A 1 183 ? -27.797 -10.492 -6.578 1 95.38 183 SER A O 1
ATOM 1406 N N . HIS A 1 184 ? -25.938 -11.531 -6.301 1 95.81 184 HIS A N 1
ATOM 1407 C CA . HIS A 1 184 ? -25.094 -10.406 -6.684 1 95.81 184 HIS A CA 1
ATOM 1408 C C . HIS A 1 184 ? -23.844 -10.883 -7.41 1 95.81 184 HIS A C 1
ATOM 1410 O O . HIS A 1 184 ? -23.484 -12.055 -7.328 1 95.81 184 HIS A O 1
ATOM 1416 N N . VAL A 1 185 ? -23.203 -10.016 -8.18 1 97.19 185 VAL A N 1
ATOM 1417 C CA . VAL A 1 185 ? -22 -10.344 -8.914 1 97.19 185 VAL A CA 1
ATOM 1418 C C . VAL A 1 185 ? -20.812 -10.414 -7.953 1 97.19 185 VAL A C 1
ATOM 1420 O O . VAL A 1 185 ? -20.906 -9.945 -6.816 1 97.19 185 VAL A O 1
ATOM 1423 N N . THR A 1 186 ? -19.688 -11 -8.375 1 95.25 186 THR A N 1
ATOM 1424 C CA . THR A 1 186 ? -18.438 -11.102 -7.633 1 95.25 186 THR A CA 1
ATOM 1425 C C . THR A 1 186 ? -18.656 -11.781 -6.285 1 95.25 186 THR A C 1
ATOM 1427 O O . THR A 1 186 ? -18.625 -11.133 -5.242 1 95.25 186 THR A O 1
ATOM 1430 N N . PRO A 1 187 ? -18.688 -13.062 -6.273 1 91.81 187 PRO A N 1
ATOM 1431 C CA . PRO A 1 187 ? -19.047 -13.828 -5.082 1 91.81 187 PRO A CA 1
ATOM 1432 C C . PRO A 1 187 ? -18.219 -13.453 -3.855 1 91.81 187 PRO A C 1
ATOM 1434 O O . PRO A 1 187 ? -18.688 -13.609 -2.723 1 91.81 187 PRO A O 1
ATOM 1437 N N . GLY A 1 188 ? -17.094 -12.969 -4.031 1 92.62 188 GLY A N 1
ATOM 1438 C CA . GLY A 1 188 ? -16.219 -12.641 -2.916 1 92.62 188 GLY A CA 1
ATOM 1439 C C . GLY A 1 188 ? -16.625 -11.367 -2.195 1 92.62 188 GLY A C 1
ATOM 1440 O O . GLY A 1 188 ? -16.219 -11.141 -1.054 1 92.62 188 GLY A O 1
ATOM 1441 N N . LEU A 1 189 ? -17.453 -10.547 -2.744 1 97.69 189 LEU A N 1
ATOM 1442 C CA . LEU A 1 189 ? -17.891 -9.281 -2.156 1 97.69 189 LEU A CA 1
ATOM 1443 C C . LEU A 1 189 ? -19.203 -9.453 -1.409 1 97.69 189 LEU A C 1
ATOM 1445 O O . LEU A 1 189 ? -20.016 -10.32 -1.749 1 97.69 189 LEU A O 1
ATOM 1449 N N . ASP A 1 190 ? -19.391 -8.656 -0.382 1 97.56 190 ASP A N 1
ATOM 1450 C CA . ASP A 1 190 ? -20.719 -8.492 0.173 1 97.56 190 ASP A CA 1
ATOM 1451 C C . ASP A 1 190 ? -21.641 -7.777 -0.814 1 97.56 190 ASP A C 1
ATOM 1453 O O . ASP A 1 190 ? -21.188 -6.996 -1.648 1 97.56 190 ASP A O 1
ATOM 1457 N N . SER A 1 191 ? -22.953 -8.031 -0.695 1 96.06 191 SER A N 1
ATOM 1458 C CA . SER A 1 191 ? -23.922 -7.547 -1.674 1 96.06 191 SER A CA 1
ATOM 1459 C C . SER A 1 191 ? -23.906 -6.023 -1.748 1 96.06 191 SER A C 1
ATOM 1461 O O . SER A 1 191 ? -24.094 -5.445 -2.82 1 96.06 191 SER A O 1
ATOM 1463 N N . ASP A 1 192 ? -23.688 -5.355 -0.641 1 96.5 192 ASP A N 1
ATOM 1464 C CA . ASP A 1 192 ? -23.719 -3.896 -0.607 1 96.5 192 ASP A CA 1
ATOM 1465 C C . ASP A 1 192 ? -22.5 -3.297 -1.292 1 96.5 192 ASP A C 1
ATOM 1467 O O . ASP A 1 192 ? -22.484 -2.115 -1.64 1 96.5 192 ASP A O 1
ATOM 1471 N N . MET A 1 193 ? -21.484 -4.059 -1.507 1 98.12 193 MET A N 1
ATOM 1472 C CA . MET A 1 193 ? -20.328 -3.629 -2.283 1 98.12 193 MET A CA 1
ATOM 1473 C C . MET A 1 193 ? -20.438 -4.094 -3.73 1 98.12 193 MET A C 1
ATOM 1475 O O . MET A 1 193 ? -20.062 -3.365 -4.652 1 98.12 193 MET A O 1
ATOM 1479 N N . ALA A 1 194 ? -20.984 -5.293 -3.918 1 97.88 194 ALA A N 1
ATOM 1480 C CA . ALA A 1 194 ? -21.125 -5.883 -5.246 1 97.88 194 ALA A CA 1
ATOM 1481 C C . ALA A 1 194 ? -22.016 -5.023 -6.137 1 97.88 194 ALA A C 1
ATOM 1483 O O . ALA A 1 194 ? -21.844 -5.008 -7.359 1 97.88 194 ALA A O 1
ATOM 1484 N N . VAL A 1 195 ? -22.922 -4.273 -5.543 1 97.12 195 VAL A N 1
ATOM 1485 C CA . VAL A 1 195 ? -23.859 -3.449 -6.289 1 97.12 195 VAL A CA 1
ATOM 1486 C C . VAL A 1 195 ? -23.109 -2.396 -7.098 1 97.12 195 VAL A C 1
ATOM 1488 O O . VAL A 1 195 ? -23.516 -2.049 -8.211 1 97.12 195 VAL A O 1
ATOM 1491 N N . TYR A 1 196 ? -22.031 -1.867 -6.535 1 97.94 196 TYR A N 1
ATOM 1492 C CA . TYR A 1 196 ? -21.219 -0.884 -7.25 1 97.94 196 TYR A CA 1
ATOM 1493 C C . TYR A 1 196 ? -20.625 -1.486 -8.516 1 97.94 196 TYR A C 1
ATOM 1495 O O . TYR A 1 196 ? -20.531 -0.814 -9.547 1 97.94 196 TYR A O 1
ATOM 1503 N N . VAL A 1 197 ? -20.219 -2.732 -8.453 1 98.38 197 VAL A N 1
ATOM 1504 C CA . VAL A 1 197 ? -19.625 -3.43 -9.594 1 98.38 197 VAL A CA 1
ATOM 1505 C C . VAL A 1 197 ? -20.703 -3.713 -10.641 1 98.38 197 VAL A C 1
ATOM 1507 O O . VAL A 1 197 ? -20.484 -3.494 -11.836 1 98.38 197 VAL A O 1
ATOM 1510 N N . GLU A 1 198 ? -21.812 -4.195 -10.188 1 97.88 198 GLU A N 1
ATOM 1511 C CA . GLU A 1 198 ? -22.906 -4.52 -11.086 1 97.88 198 GLU A CA 1
ATOM 1512 C C . GLU A 1 198 ? -23.344 -3.293 -11.891 1 97.88 198 GLU A C 1
ATOM 1514 O O . GLU A 1 198 ? -23.5 -3.365 -13.109 1 97.88 198 GLU A O 1
ATOM 1519 N N . GLU A 1 199 ? -23.531 -2.174 -11.188 1 97.62 199 GLU A N 1
ATOM 1520 C CA . GLU A 1 199 ? -23.922 -0.935 -11.852 1 97.62 199 GLU A CA 1
ATOM 1521 C C . GLU A 1 199 ? -22.875 -0.509 -12.883 1 97.62 199 GLU A C 1
ATOM 1523 O O . GLU A 1 199 ? -23.234 -0.04 -13.969 1 97.62 199 GLU A O 1
ATOM 1528 N N . HIS A 1 200 ? -21.656 -0.652 -12.516 1 98.31 200 HIS A N 1
ATOM 1529 C CA . HIS A 1 200 ? -20.562 -0.28 -13.414 1 98.31 200 HIS A CA 1
ATOM 1530 C C . HIS A 1 200 ? -20.562 -1.158 -14.656 1 98.31 200 HIS A C 1
ATOM 1532 O O . HIS A 1 200 ? -20.328 -0.668 -15.766 1 98.31 200 HIS A O 1
ATOM 1538 N N . LEU A 1 201 ? -20.781 -2.453 -14.492 1 98.69 201 LEU A N 1
ATOM 1539 C CA . LEU A 1 201 ? -20.891 -3.379 -15.609 1 98.69 201 LEU A CA 1
ATOM 1540 C C . LEU A 1 201 ? -22 -2.953 -16.562 1 98.69 201 LEU A C 1
ATOM 1542 O O . LEU A 1 201 ? -21.797 -2.869 -17.781 1 98.69 201 LEU A O 1
ATOM 1546 N N . GLU A 1 202 ? -23.125 -2.643 -16 1 98.31 202 GLU A N 1
ATOM 1547 C CA . GLU A 1 202 ? -24.281 -2.248 -16.812 1 98.31 202 GLU A CA 1
ATOM 1548 C C . GLU A 1 202 ? -24.031 -0.937 -17.547 1 98.31 202 GLU A C 1
ATOM 1550 O O . GLU A 1 202 ? -24.391 -0.794 -18.719 1 98.31 202 GLU A O 1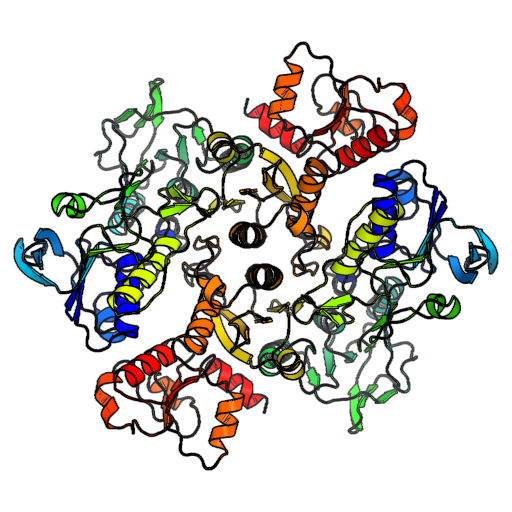
ATOM 1555 N N . LYS A 1 203 ? -23.438 -0.043 -16.859 1 98.12 203 LYS A N 1
ATOM 1556 C CA . LYS A 1 203 ? -23.094 1.243 -17.469 1 98.12 203 LYS A CA 1
ATOM 1557 C C . LYS A 1 203 ? -22.156 1.064 -18.656 1 98.12 203 LYS A C 1
ATOM 1559 O O . LYS A 1 203 ? -22.141 1.887 -19.578 1 98.12 203 LYS A O 1
ATOM 1564 N N . ASN A 1 204 ? -21.406 -0.005 -18.625 1 98.38 204 ASN A N 1
ATOM 1565 C CA . ASN A 1 204 ? -20.469 -0.272 -19.703 1 98.38 204 ASN A CA 1
ATOM 1566 C C . ASN A 1 204 ? -21.062 -1.227 -20.734 1 98.38 204 ASN A C 1
ATOM 1568 O O . ASN A 1 204 ? -20.328 -1.821 -21.531 1 98.38 204 ASN A O 1
ATOM 1572 N N . GLY A 1 205 ? -22.328 -1.452 -20.656 1 98.38 205 GLY A N 1
ATOM 1573 C CA . GLY A 1 205 ? -23.047 -2.148 -21.703 1 98.38 205 GLY A CA 1
ATOM 1574 C C . GLY A 1 205 ? -23.094 -3.65 -21.5 1 98.38 205 GLY A C 1
ATOM 1575 O O . GLY A 1 205 ? -23.375 -4.398 -22.438 1 98.38 205 GLY A O 1
ATOM 1576 N N . ILE A 1 206 ? -22.781 -4.133 -20.359 1 98.81 206 ILE A N 1
ATOM 1577 C CA . ILE A 1 206 ? -22.859 -5.559 -20.062 1 98.81 206 ILE A CA 1
ATOM 1578 C C . ILE A 1 206 ? -24.25 -5.914 -19.562 1 98.81 206 ILE A C 1
ATOM 1580 O O . ILE A 1 206 ? -24.812 -5.215 -18.719 1 98.81 206 ILE A O 1
ATOM 1584 N N . HIS A 1 207 ? -24.812 -6.941 -20.094 1 98.44 207 HIS A N 1
ATOM 1585 C CA . HIS A 1 207 ? -26.047 -7.492 -19.547 1 98.44 207 HIS A CA 1
ATOM 1586 C C . HIS A 1 207 ? -25.766 -8.43 -18.375 1 98.44 207 HIS A C 1
ATOM 1588 O O . HIS A 1 207 ? -24.938 -9.352 -18.5 1 98.44 207 HIS A O 1
ATOM 1594 N N . VAL A 1 208 ? -26.438 -8.172 -17.25 1 98.44 208 VAL A N 1
ATOM 1595 C CA . VAL A 1 208 ? -26.141 -8.969 -16.062 1 98.44 208 VAL A CA 1
ATOM 1596 C C . VAL A 1 208 ? -27.422 -9.625 -15.547 1 98.44 208 VAL A C 1
ATOM 1598 O O . VAL A 1 208 ? -28.422 -8.945 -15.305 1 98.44 208 VAL A O 1
ATOM 1601 N N . PHE A 1 209 ? -27.406 -10.898 -15.438 1 98.06 209 PHE A N 1
ATOM 1602 C CA . PHE A 1 209 ? -28.484 -11.656 -14.805 1 98.06 209 PHE A CA 1
ATOM 1603 C C . PHE A 1 209 ? -28 -12.297 -13.508 1 98.06 209 PHE A C 1
ATOM 1605 O O . PHE A 1 209 ? -27.234 -13.273 -13.539 1 98.06 209 PHE A O 1
ATOM 1612 N N . THR A 1 210 ? -28.406 -11.789 -12.375 1 97.19 210 THR A N 1
ATOM 1613 C CA . THR A 1 210 ? -28.125 -12.406 -11.078 1 97.19 210 THR A CA 1
ATOM 1614 C C . THR A 1 210 ? -29.281 -13.328 -10.664 1 97.19 210 THR A C 1
ATOM 1616 O O . THR A 1 210 ? -30.344 -13.328 -11.289 1 97.19 210 THR A O 1
ATOM 1619 N N . SER A 1 211 ? -29 -14.211 -9.609 1 97.31 211 SER A N 1
ATOM 1620 C CA . SER A 1 211 ? -29.984 -15.211 -9.203 1 97.31 211 SER A CA 1
ATOM 1621 C C . SER A 1 211 ? -30.484 -16 -10.406 1 97.31 211 SER A C 1
ATOM 1623 O O . SER A 1 211 ? -31.688 -16.266 -10.516 1 97.31 211 SER A O 1
ATOM 1625 N N . ALA A 1 212 ? -29.625 -16.234 -11.328 1 97.19 212 ALA A N 1
ATOM 1626 C CA . ALA A 1 212 ? -29.922 -16.922 -12.578 1 97.19 212 ALA A CA 1
ATOM 1627 C C . ALA A 1 212 ? -29 -18.125 -12.773 1 97.19 212 ALA A C 1
ATOM 1629 O O . ALA A 1 212 ? -27.797 -18.047 -12.492 1 97.19 212 ALA A O 1
ATOM 1630 N N . THR A 1 213 ? -29.609 -19.234 -13.188 1 97.25 213 THR A N 1
ATOM 1631 C CA . THR A 1 213 ? -28.859 -20.484 -13.367 1 97.25 213 THR A CA 1
ATOM 1632 C C . THR A 1 213 ? -29.016 -21 -14.789 1 97.25 213 THR A C 1
ATOM 1634 O O . THR A 1 213 ? -30.125 -21.203 -15.266 1 97.25 213 THR A O 1
ATOM 1637 N N . ALA A 1 214 ? -27.922 -21.172 -15.461 1 97.5 214 ALA A N 1
ATOM 1638 C CA . ALA A 1 214 ? -27.953 -21.812 -16.781 1 97.5 214 ALA A CA 1
ATOM 1639 C C . ALA A 1 214 ? -28.219 -23.297 -16.656 1 97.5 214 ALA A C 1
ATOM 1641 O O . ALA A 1 214 ? -27.547 -24 -15.883 1 97.5 214 ALA A O 1
ATOM 1642 N N . THR A 1 215 ? -29.125 -23.828 -17.438 1 97.12 215 THR A N 1
ATOM 1643 C CA . THR A 1 215 ? -29.469 -25.234 -17.312 1 97.12 215 THR A CA 1
ATOM 1644 C C . THR A 1 215 ? -29.188 -25.984 -18.609 1 97.12 215 THR A C 1
ATOM 1646 O O . THR A 1 215 ? -28.938 -27.188 -18.578 1 97.12 215 THR A O 1
ATOM 1649 N N . LYS A 1 216 ? -29.266 -25.234 -19.688 1 97.38 216 LYS A N 1
ATOM 1650 C CA . LYS A 1 216 ? -29.094 -25.875 -20.984 1 97.38 216 LYS A CA 1
ATOM 1651 C C . LYS A 1 216 ? -28.422 -24.922 -21.984 1 97.38 216 LYS A C 1
ATOM 1653 O O . LYS A 1 216 ? -28.672 -23.719 -21.953 1 97.38 216 LYS A O 1
ATOM 1658 N N . ILE A 1 217 ? -27.547 -25.484 -22.797 1 97.12 217 ILE A N 1
ATOM 1659 C CA . ILE A 1 217 ? -26.938 -24.781 -23.922 1 97.12 217 ILE A CA 1
ATOM 1660 C C . ILE A 1 217 ? -27.25 -25.5 -25.219 1 97.12 217 ILE A C 1
ATOM 1662 O O . ILE A 1 217 ? -26.969 -26.688 -25.359 1 97.12 217 ILE A O 1
ATOM 1666 N N . GLU A 1 218 ? -27.922 -24.859 -26.141 1 92.38 218 GLU A N 1
ATOM 1667 C CA . GLU A 1 218 ? -28.281 -25.484 -27.406 1 92.38 218 GLU A CA 1
ATOM 1668 C C . GLU A 1 218 ? -28.344 -24.469 -28.531 1 92.38 218 GLU A C 1
ATOM 1670 O O . GLU A 1 218 ? -28.797 -23.344 -28.344 1 92.38 218 GLU A O 1
ATOM 1675 N N . LYS A 1 219 ? -28.016 -24.828 -29.766 1 85.69 219 LYS A N 1
ATOM 1676 C CA . LYS A 1 219 ? -28.188 -24.078 -31.016 1 85.69 219 LYS A CA 1
ATOM 1677 C C . LYS A 1 219 ? -27.812 -22.609 -30.828 1 85.69 219 LYS A C 1
ATOM 1679 O O . LYS A 1 219 ? -28.594 -21.719 -31.141 1 85.69 219 LYS A O 1
ATOM 1684 N N . ASN A 1 220 ? -26.797 -22.234 -30.188 1 90.25 220 ASN A N 1
ATOM 1685 C CA . ASN A 1 220 ? -26.266 -20.891 -29.984 1 90.25 220 ASN A CA 1
ATOM 1686 C C . ASN A 1 220 ? -27.109 -20.109 -28.969 1 90.25 220 ASN A C 1
ATOM 1688 O O . ASN A 1 220 ? -27.359 -18.922 -29.156 1 90.25 220 ASN A O 1
ATOM 1692 N N . ARG A 1 221 ? -27.656 -20.781 -28.031 1 95.69 221 ARG A N 1
ATOM 1693 C CA . ARG A 1 221 ? -28.391 -20.109 -26.953 1 95.69 221 ARG A CA 1
ATOM 1694 C C . ARG A 1 221 ? -28.156 -20.797 -25.609 1 95.69 221 ARG A C 1
ATOM 1696 O O . ARG A 1 221 ? -27.844 -21.984 -25.562 1 95.69 221 ARG A O 1
ATOM 1703 N N . VAL A 1 222 ? -28.297 -20.031 -24.562 1 97.94 222 VAL A N 1
ATOM 1704 C CA . VAL A 1 222 ? -28.25 -20.5 -23.188 1 97.94 222 VAL A CA 1
ATOM 1705 C C . VAL A 1 222 ? -29.641 -20.406 -22.578 1 97.94 222 VAL A C 1
ATOM 1707 O O . VAL A 1 222 ? -30.297 -19.359 -22.656 1 97.94 222 VAL A O 1
ATOM 1710 N N . ILE A 1 223 ? -30.141 -21.453 -22.062 1 97.94 223 ILE A N 1
ATOM 1711 C CA . ILE A 1 223 ? -31.438 -21.484 -21.406 1 97.94 223 ILE A CA 1
ATOM 1712 C C . ILE A 1 223 ? -31.266 -21.469 -19.891 1 97.94 223 ILE A C 1
ATOM 1714 O O . ILE A 1 223 ? -30.531 -22.297 -19.344 1 97.94 223 ILE A O 1
ATOM 1718 N N . LEU A 1 224 ? -31.922 -20.547 -19.25 1 97.81 224 LEU A N 1
ATOM 1719 C CA . LEU A 1 224 ? -31.844 -20.422 -17.812 1 97.81 224 LEU A CA 1
ATOM 1720 C C . LEU A 1 224 ? -32.906 -21.266 -17.125 1 97.81 224 LEU A C 1
ATOM 1722 O O . LEU A 1 224 ? -33.812 -21.781 -17.797 1 97.81 224 LEU A O 1
ATOM 1726 N N . ALA A 1 225 ? -32.781 -21.469 -15.852 1 96.69 225 ALA A N 1
ATOM 1727 C CA . ALA A 1 225 ? -33.719 -22.266 -15.062 1 96.69 225 ALA A CA 1
ATOM 1728 C C . ALA A 1 225 ? -35.125 -21.719 -15.148 1 96.69 225 ALA A C 1
ATOM 1730 O O . ALA A 1 225 ? -36.125 -22.469 -15.086 1 96.69 225 ALA A O 1
ATOM 1731 N N . ASP A 1 226 ? -35.281 -20.375 -15.312 1 96.25 226 ASP A N 1
ATOM 1732 C CA . ASP A 1 226 ? -36.625 -19.766 -15.414 1 96.25 226 ASP A CA 1
ATOM 1733 C C . ASP A 1 226 ? -37.094 -19.75 -16.859 1 96.25 226 ASP A C 1
ATOM 1735 O O . ASP A 1 226 ? -38.062 -19.047 -17.188 1 96.25 226 ASP A O 1
ATOM 1739 N N . LEU A 1 227 ? -36.406 -20.219 -17.734 1 94.38 227 LEU A N 1
ATOM 1740 C CA . LEU A 1 227 ? -36.781 -20.5 -19.109 1 94.38 227 LEU A CA 1
ATOM 1741 C C . LEU A 1 227 ? -36.438 -19.312 -20.016 1 94.38 227 LEU A C 1
ATOM 1743 O O . LEU A 1 227 ? -36.688 -19.375 -21.234 1 94.38 227 LEU A O 1
ATOM 1747 N N . ARG A 1 228 ? -35.938 -18.375 -19.391 1 94.88 228 ARG A N 1
ATOM 1748 C CA . ARG A 1 228 ? -35.438 -17.328 -20.266 1 94.88 228 ARG A CA 1
ATOM 1749 C C . ARG A 1 228 ? -34.344 -17.875 -21.188 1 94.88 228 ARG A C 1
ATOM 1751 O O . ARG A 1 228 ? -33.531 -18.719 -20.766 1 94.88 228 ARG A O 1
ATOM 1758 N N . GLU A 1 229 ? -34.281 -17.359 -22.422 1 97.19 229 GLU A N 1
ATOM 1759 C CA . GLU A 1 229 ? -33.281 -17.75 -23.422 1 97.19 229 GLU A CA 1
ATOM 1760 C C . GLU A 1 229 ? -32.375 -16.578 -23.781 1 97.19 229 GLU A C 1
ATOM 1762 O O . GLU A 1 229 ? -32.844 -15.469 -24.016 1 97.19 229 GLU A O 1
ATOM 1767 N N . ILE A 1 230 ? -31.109 -16.844 -23.812 1 97.94 230 ILE A N 1
ATOM 1768 C CA . ILE A 1 230 ? -30.141 -15.82 -24.172 1 97.94 230 ILE A CA 1
ATOM 1769 C C . ILE A 1 230 ? -29.359 -16.281 -25.406 1 97.94 230 ILE A C 1
ATOM 1771 O O . ILE A 1 230 ? -28.703 -17.328 -25.375 1 97.94 230 ILE A O 1
ATOM 1775 N N . GLN A 1 231 ? -29.391 -15.516 -26.422 1 96.5 231 GLN A N 1
ATOM 1776 C CA . GLN A 1 231 ? -28.594 -15.812 -27.609 1 96.5 231 GLN A CA 1
ATOM 1777 C C . GLN A 1 231 ? -27.109 -15.711 -27.328 1 96.5 231 GLN A C 1
ATOM 1779 O O . GLN A 1 231 ? -26.656 -14.758 -26.672 1 96.5 231 GLN A O 1
ATOM 1784 N N . ALA A 1 232 ? -26.359 -16.719 -27.812 1 96.69 232 ALA A N 1
ATOM 1785 C CA . ALA A 1 232 ? -24.922 -16.734 -27.547 1 96.69 232 ALA A CA 1
ATOM 1786 C C . ALA A 1 232 ? -24.172 -17.438 -28.672 1 96.69 232 ALA A C 1
ATOM 1788 O O . ALA A 1 232 ? -24.328 -18.641 -28.859 1 96.69 232 ALA A O 1
ATOM 1789 N N . ASP A 1 233 ? -23.344 -16.688 -29.391 1 97.31 233 ASP A N 1
ATOM 1790 C CA . ASP A 1 233 ? -22.453 -17.281 -30.375 1 97.31 233 ASP A CA 1
ATOM 1791 C C . ASP A 1 233 ? -21.297 -18.016 -29.688 1 97.31 233 ASP A C 1
ATOM 1793 O O . ASP A 1 233 ? -20.656 -18.875 -30.281 1 97.31 233 ASP A O 1
ATOM 1797 N N . MET A 1 234 ? -21.031 -17.625 -28.531 1 97.5 234 MET A N 1
ATOM 1798 C CA . MET A 1 234 ? -19.969 -18.188 -27.703 1 97.5 234 MET A CA 1
ATOM 1799 C C . MET A 1 234 ? -20.391 -18.25 -26.25 1 97.5 234 MET A C 1
ATOM 1801 O O . MET A 1 234 ? -21.062 -17.359 -25.734 1 97.5 234 MET A O 1
ATOM 1805 N N . VAL A 1 235 ? -20.047 -19.312 -25.578 1 98.31 235 VAL A N 1
ATOM 1806 C CA . VAL A 1 235 ? -20.344 -19.453 -24.156 1 98.31 235 VAL A CA 1
ATOM 1807 C C . VAL A 1 235 ? -19.047 -19.75 -23.391 1 98.31 235 VAL A C 1
ATOM 1809 O O . VAL A 1 235 ? -18.25 -20.594 -23.812 1 98.31 235 VAL A O 1
ATOM 1812 N N . ILE A 1 236 ? -18.766 -19.016 -22.375 1 98.31 236 ILE A N 1
ATOM 1813 C CA . ILE A 1 236 ? -17.641 -19.266 -21.469 1 98.31 236 ILE A CA 1
ATOM 1814 C C . ILE A 1 236 ? -18.156 -19.703 -20.094 1 98.31 236 ILE A C 1
ATOM 1816 O O . ILE A 1 236 ? -18.891 -18.953 -19.453 1 98.31 236 ILE A O 1
ATOM 1820 N N . ILE A 1 237 ? -17.812 -20.859 -19.688 1 98 237 ILE A N 1
ATOM 1821 C CA . ILE A 1 237 ? -18.172 -21.328 -18.359 1 98 237 ILE A CA 1
ATOM 1822 C C . ILE A 1 237 ? -17.047 -21.016 -17.375 1 98 237 ILE A C 1
ATOM 1824 O O . ILE A 1 237 ? -15.961 -21.578 -17.469 1 98 237 ILE A O 1
ATOM 1828 N N . SER A 1 238 ? -17.312 -20.109 -16.453 1 96.94 238 SER A N 1
ATOM 1829 C CA . SER A 1 238 ? -16.391 -19.703 -15.398 1 96.94 238 SER A CA 1
ATOM 1830 C C . SER A 1 238 ? -17.047 -19.828 -14.023 1 96.94 238 SER A C 1
ATOM 1832 O O . SER A 1 238 ? -17.188 -18.844 -13.305 1 96.94 238 SER A O 1
ATOM 1834 N N . ALA A 1 239 ? -17.391 -21.016 -13.664 1 95.31 239 ALA A N 1
ATOM 1835 C CA . ALA A 1 239 ? -18.203 -21.281 -12.477 1 95.31 239 ALA A CA 1
ATOM 1836 C C . ALA A 1 239 ? -17.328 -21.797 -11.328 1 95.31 239 ALA A C 1
ATOM 1838 O O . ALA A 1 239 ? -17.812 -22.453 -10.406 1 95.31 239 ALA A O 1
ATOM 1839 N N . GLY A 1 240 ? -16.031 -21.516 -11.352 1 94.19 240 GLY A N 1
ATOM 1840 C CA . GLY A 1 240 ? -15.133 -21.922 -10.289 1 94.19 240 GLY A CA 1
ATOM 1841 C C . GLY A 1 240 ? -14.172 -23.031 -10.711 1 94.19 240 GLY A C 1
ATOM 1842 O O . GLY A 1 240 ? -14.133 -23.406 -11.883 1 94.19 240 GLY A O 1
ATOM 1843 N N . VAL A 1 241 ? -13.305 -23.469 -9.758 1 96 241 VAL A N 1
ATOM 1844 C CA . VAL A 1 241 ? -12.32 -24.516 -10.031 1 96 241 VAL A CA 1
ATOM 1845 C C . VAL A 1 241 ? -12.375 -25.578 -8.938 1 96 241 VAL A C 1
ATOM 1847 O O . VAL A 1 241 ? -12.953 -25.359 -7.871 1 96 241 VAL A O 1
ATOM 1850 N N . ARG A 1 242 ? -11.891 -26.703 -9.234 1 97.06 242 ARG A N 1
ATOM 1851 C CA . ARG A 1 242 ? -11.734 -27.812 -8.289 1 97.06 242 ARG A CA 1
ATOM 1852 C C . ARG A 1 242 ? -10.289 -28.297 -8.25 1 97.06 242 ARG A C 1
ATOM 1854 O O . ARG A 1 242 ? -9.625 -28.375 -9.289 1 97.06 242 ARG A O 1
ATOM 1861 N N . PRO A 1 243 ? -9.797 -28.578 -7.016 1 98.56 243 PRO A N 1
ATOM 1862 C CA . PRO A 1 243 ? -8.43 -29.094 -6.941 1 98.56 243 PRO A CA 1
ATOM 1863 C C . PRO A 1 243 ? -8.281 -30.469 -7.605 1 98.56 243 PRO A C 1
ATOM 1865 O O . PRO A 1 243 ? -9.172 -31.297 -7.504 1 98.56 243 PRO A O 1
ATOM 1868 N N . ASN A 1 244 ? -7.188 -30.656 -8.352 1 98.56 244 ASN A N 1
ATOM 1869 C CA . ASN A 1 244 ? -6.867 -31.953 -8.914 1 98.56 244 ASN A CA 1
ATOM 1870 C C . ASN A 1 244 ? -6.277 -32.906 -7.863 1 98.56 244 ASN A C 1
ATOM 1872 O O . ASN A 1 244 ? -5.062 -32.906 -7.648 1 98.56 244 ASN A O 1
ATOM 1876 N N . THR A 1 245 ? -7.16 -33.781 -7.277 1 98.69 245 THR A N 1
ATOM 1877 C CA . THR A 1 245 ? -6.715 -34.531 -6.113 1 98.69 245 THR A CA 1
ATOM 1878 C C . THR A 1 245 ? -6.711 -36.031 -6.406 1 98.69 245 THR A C 1
ATOM 1880 O O . THR A 1 245 ? -6.27 -36.844 -5.578 1 98.69 245 THR A O 1
ATOM 1883 N N . GLU A 1 246 ? -7.16 -36.438 -7.602 1 98.31 246 GLU A N 1
ATOM 1884 C CA . GLU A 1 246 ? -7.41 -37.844 -7.895 1 98.31 246 GLU A CA 1
ATOM 1885 C C . GLU A 1 246 ? -6.141 -38.688 -7.715 1 98.31 246 GLU A C 1
ATOM 1887 O O . GLU A 1 246 ? -6.168 -39.75 -7.07 1 98.31 246 GLU A O 1
ATOM 1892 N N . LEU A 1 247 ? -5.07 -38.281 -8.305 1 98.44 247 LEU A N 1
ATOM 1893 C CA . LEU A 1 247 ? -3.793 -38.969 -8.227 1 98.44 247 LEU A CA 1
ATOM 1894 C C . LEU A 1 247 ? -3.359 -39.156 -6.777 1 98.44 247 LEU A C 1
ATOM 1896 O O . LEU A 1 247 ? -2.895 -40.219 -6.391 1 98.44 247 LEU A O 1
ATOM 1900 N N . ALA A 1 248 ? -3.465 -38.094 -5.988 1 98.75 248 ALA A N 1
ATOM 1901 C CA . ALA A 1 248 ? -3.08 -38.125 -4.578 1 98.75 248 ALA A CA 1
ATOM 1902 C C . ALA A 1 248 ? -3.951 -39.062 -3.777 1 98.75 248 ALA A C 1
ATOM 1904 O O . ALA A 1 248 ? -3.439 -39.875 -2.973 1 98.75 248 ALA A O 1
ATOM 1905 N N . VAL A 1 249 ? -5.27 -39 -3.98 1 98.69 249 VAL A N 1
ATOM 1906 C CA . VAL A 1 249 ? -6.215 -39.812 -3.25 1 98.69 249 VAL A CA 1
ATOM 1907 C C . VAL A 1 249 ? -5.93 -41.312 -3.537 1 98.69 249 VAL A C 1
ATOM 1909 O O . VAL A 1 249 ? -5.914 -42.125 -2.621 1 98.69 249 VAL A O 1
ATOM 1912 N N . LYS A 1 250 ? -5.688 -41.656 -4.797 1 98.44 250 LYS A N 1
ATOM 1913 C CA . LYS A 1 250 ? -5.383 -43.031 -5.188 1 98.44 250 LYS A CA 1
ATOM 1914 C C . LYS A 1 250 ? -4.117 -43.531 -4.492 1 98.44 250 LYS A C 1
ATOM 1916 O O . LYS A 1 250 ? -3.979 -44.719 -4.234 1 98.44 250 LYS A O 1
ATOM 1921 N N . ALA A 1 251 ? -3.254 -42.656 -4.176 1 98.5 251 ALA A N 1
ATOM 1922 C CA . ALA A 1 251 ? -1.984 -43 -3.545 1 98.5 251 ALA A CA 1
ATOM 1923 C C . ALA A 1 251 ? -2.127 -43.062 -2.027 1 98.5 251 ALA A C 1
ATOM 1925 O O . ALA A 1 251 ? -1.174 -43.406 -1.322 1 98.5 251 ALA A O 1
ATOM 1926 N N . GLY A 1 252 ? -3.26 -42.688 -1.514 1 98.56 252 GLY A N 1
ATOM 1927 C CA . GLY A 1 252 ? -3.486 -42.781 -0.078 1 98.56 252 GLY A CA 1
ATOM 1928 C C . GLY A 1 252 ? -3.262 -41.438 0.624 1 98.56 252 GLY A C 1
ATOM 1929 O O . GLY A 1 252 ? -3.248 -41.375 1.855 1 98.56 252 GLY A O 1
ATOM 1930 N N . VAL A 1 253 ? -3.098 -40.375 -0.093 1 98.81 253 VAL A N 1
ATOM 1931 C CA . VAL A 1 253 ? -2.924 -39.062 0.483 1 98.81 253 VAL A CA 1
ATOM 1932 C C . VAL A 1 253 ? -4.27 -38.531 0.97 1 98.81 253 VAL A C 1
ATOM 1934 O O . VAL A 1 253 ? -5.285 -38.656 0.283 1 98.81 253 VAL A O 1
ATOM 1937 N N . GLU A 1 254 ? -4.289 -37.844 2.115 1 98.75 254 GLU A N 1
ATOM 1938 C CA . GLU A 1 254 ? -5.516 -37.375 2.742 1 98.75 254 GLU A CA 1
ATOM 1939 C C . GLU A 1 254 ? -5.938 -36.031 2.166 1 98.75 254 GLU A C 1
ATOM 1941 O O . GLU A 1 254 ? -5.09 -35.188 1.882 1 98.75 254 GLU A O 1
ATOM 1946 N N . LEU A 1 255 ? -7.18 -35.906 1.981 1 98.81 255 LEU A N 1
ATOM 1947 C CA . LEU A 1 255 ? -7.77 -34.625 1.648 1 98.81 255 LEU A CA 1
ATOM 1948 C C . LEU A 1 255 ? -8.234 -33.906 2.906 1 98.81 255 LEU A C 1
ATOM 1950 O O . LEU A 1 255 ? -8.484 -34.531 3.936 1 98.81 255 LEU A O 1
ATOM 1954 N N . GLY A 1 256 ? -8.25 -32.594 2.836 1 98.5 256 GLY A N 1
ATOM 1955 C CA . GLY A 1 256 ? -8.805 -31.797 3.924 1 98.5 256 GLY A CA 1
ATOM 1956 C C . GLY A 1 256 ? -10.297 -31.578 3.795 1 98.5 256 GLY A C 1
ATOM 1957 O O . GLY A 1 256 ? -10.953 -32.188 2.957 1 98.5 256 GLY A O 1
ATOM 1958 N N . MET A 1 257 ? -10.812 -30.656 4.613 1 97.69 257 MET A N 1
ATOM 1959 C CA . MET A 1 257 ? -12.242 -30.359 4.676 1 97.69 257 MET A CA 1
ATOM 1960 C C . MET A 1 257 ? -12.727 -29.734 3.373 1 97.69 257 MET A C 1
ATOM 1962 O O . MET A 1 257 ? -13.898 -29.844 3.018 1 97.69 257 MET A O 1
ATOM 1966 N N . THR A 1 258 ? -11.852 -29.109 2.713 1 97.94 258 THR A N 1
ATOM 1967 C CA . THR A 1 258 ? -12.203 -28.406 1.483 1 97.94 258 THR A CA 1
ATOM 1968 C C . THR A 1 258 ? -12.148 -29.344 0.286 1 97.94 258 THR A C 1
ATOM 1970 O O . THR A 1 258 ? -12.328 -28.922 -0.856 1 97.94 258 THR A O 1
ATOM 1973 N N . LYS A 1 259 ? -11.734 -30.547 0.49 1 97.94 259 LYS A N 1
ATOM 1974 C CA . LYS A 1 259 ? -11.586 -31.578 -0.528 1 97.94 259 LYS A CA 1
ATOM 1975 C C . LYS A 1 259 ? -10.312 -31.375 -1.343 1 97.94 259 LYS A C 1
ATOM 1977 O O . LYS A 1 259 ? -10.117 -32.031 -2.379 1 97.94 259 LYS A O 1
ATOM 1982 N N . ALA A 1 260 ? -9.477 -30.484 -0.938 1 98.88 260 ALA A N 1
ATOM 1983 C CA . ALA A 1 260 ? -8.125 -30.344 -1.468 1 98.88 260 ALA A CA 1
ATOM 1984 C C . ALA A 1 260 ? -7.129 -31.156 -0.64 1 98.88 260 ALA A C 1
ATOM 1986 O O . ALA A 1 260 ? -7.469 -31.672 0.429 1 98.88 260 ALA A O 1
ATOM 1987 N N . ILE A 1 261 ? -5.953 -31.312 -1.162 1 98.94 261 ILE A N 1
ATOM 1988 C CA . ILE A 1 261 ? -4.957 -32.125 -0.481 1 98.94 261 ILE A CA 1
ATOM 1989 C C . ILE A 1 261 ? -4.582 -31.484 0.853 1 98.94 261 ILE A C 1
ATOM 1991 O O . ILE A 1 261 ? -4.293 -30.297 0.912 1 98.94 261 ILE A O 1
ATOM 1995 N N . LYS A 1 262 ? -4.707 -32.219 1.947 1 98.88 262 LYS A N 1
ATOM 1996 C CA . LYS A 1 262 ? -4.297 -31.75 3.268 1 98.88 262 LYS A CA 1
ATOM 1997 C C . LYS A 1 262 ? -2.779 -31.797 3.416 1 98.88 262 LYS A C 1
ATOM 1999 O O . LYS A 1 262 ? -2.154 -32.812 3.189 1 98.88 262 LYS A O 1
ATOM 2004 N N . VAL A 1 263 ? -2.166 -30.719 3.771 1 98.81 263 VAL A N 1
ATOM 2005 C CA . VAL A 1 263 ? -0.733 -30.641 4.043 1 98.81 263 VAL A CA 1
ATOM 2006 C C . VAL A 1 263 ? -0.491 -29.891 5.344 1 98.81 263 VAL A C 1
ATOM 2008 O O . VAL A 1 263 ? -1.345 -29.125 5.793 1 98.81 263 VAL A O 1
ATOM 2011 N N . ASN A 1 264 ? 0.621 -30.141 6.035 1 98.56 264 ASN A N 1
ATOM 2012 C CA . ASN A 1 264 ? 1.02 -29.312 7.168 1 98.56 264 ASN A CA 1
ATOM 2013 C C . ASN A 1 264 ? 1.706 -28.016 6.711 1 98.56 264 ASN A C 1
ATOM 2015 O O . ASN A 1 264 ? 1.752 -27.734 5.516 1 98.56 264 ASN A O 1
ATOM 2019 N N . GLU A 1 265 ? 2.227 -27.203 7.586 1 98.69 265 GLU A N 1
ATOM 2020 C CA . GLU A 1 265 ? 2.803 -25.891 7.262 1 98.69 265 GLU A CA 1
ATOM 2021 C C . GLU A 1 265 ? 4.082 -26.047 6.445 1 98.69 265 GLU A C 1
ATOM 2023 O O . GLU A 1 265 ? 4.562 -25.078 5.848 1 98.69 265 GLU A O 1
ATOM 2028 N N . LYS A 1 266 ? 4.664 -27.203 6.402 1 98.75 266 LYS A N 1
ATOM 2029 C CA . LYS A 1 266 ? 5.875 -27.484 5.633 1 98.75 266 LYS A CA 1
ATOM 2030 C C . LYS A 1 266 ? 5.543 -28.156 4.309 1 98.75 266 LYS A C 1
ATOM 2032 O O . LYS A 1 266 ? 6.418 -28.75 3.67 1 98.75 266 LYS A O 1
ATOM 2037 N N . MET A 1 267 ? 4.293 -28.203 3.867 1 98.81 267 MET A N 1
ATOM 2038 C CA . MET A 1 267 ? 3.785 -28.703 2.592 1 98.81 267 MET A CA 1
ATOM 2039 C C . MET A 1 267 ? 3.838 -30.219 2.541 1 98.81 267 MET A C 1
ATOM 2041 O O . MET A 1 267 ? 3.705 -30.812 1.47 1 98.81 267 MET A O 1
ATOM 2045 N N . MET A 1 268 ? 4.047 -30.828 3.676 1 98.81 268 MET A N 1
ATOM 2046 C CA . MET A 1 268 ? 4.133 -32.281 3.723 1 98.81 268 MET A CA 1
ATOM 2047 C C . MET A 1 268 ? 2.748 -32.906 3.869 1 98.81 268 MET A C 1
ATOM 2049 O O . MET A 1 268 ? 1.921 -32.438 4.641 1 98.81 268 MET A O 1
ATOM 2053 N N . THR A 1 269 ? 2.459 -34.031 3.137 1 98.81 269 THR A N 1
ATOM 2054 C CA . THR A 1 269 ? 1.216 -34.781 3.268 1 98.81 269 THR A CA 1
ATOM 2055 C C . THR A 1 269 ? 1.293 -35.75 4.441 1 98.81 269 THR A C 1
ATOM 2057 O O . THR A 1 269 ? 2.248 -35.719 5.219 1 98.81 269 THR A O 1
ATOM 2060 N N . ASN A 1 270 ? 0.177 -36.562 4.574 1 98.69 270 ASN A N 1
ATOM 2061 C CA . ASN A 1 270 ? 0.168 -37.594 5.621 1 98.69 270 ASN A CA 1
ATOM 2062 C C . ASN A 1 270 ? 1.186 -38.688 5.336 1 98.69 270 ASN A C 1
ATOM 2064 O O . ASN A 1 270 ? 1.484 -39.5 6.211 1 98.69 270 ASN A O 1
ATOM 2068 N N . ILE A 1 271 ? 1.749 -38.781 4.094 1 98.62 271 ILE A N 1
ATOM 2069 C CA . ILE A 1 271 ? 2.713 -39.781 3.711 1 98.62 271 ILE A CA 1
ATOM 2070 C C . ILE A 1 271 ? 4.121 -39.188 3.697 1 98.62 271 ILE A C 1
ATOM 2072 O O . ILE A 1 271 ? 4.367 -38.188 3.033 1 98.62 271 ILE A O 1
ATOM 2076 N N . GLU A 1 272 ? 5 -39.844 4.371 1 96.81 272 GLU A N 1
ATOM 2077 C CA . GLU A 1 272 ? 6.379 -39.375 4.477 1 96.81 272 GLU A CA 1
ATOM 2078 C C . GLU A 1 272 ? 7.016 -39.219 3.096 1 96.81 272 GLU A C 1
ATOM 2080 O O . GLU A 1 272 ? 6.816 -40.062 2.225 1 96.81 272 GLU A O 1
ATOM 2085 N N . GLU A 1 273 ? 7.746 -38.125 2.83 1 97.25 273 GLU A N 1
ATOM 2086 C CA . GLU A 1 273 ? 8.531 -37.844 1.639 1 97.25 273 GLU A CA 1
ATOM 2087 C C . GLU A 1 273 ? 7.637 -37.469 0.463 1 97.25 273 GLU A C 1
ATOM 2089 O O . GLU A 1 273 ? 8.109 -37.344 -0.671 1 97.25 273 GLU A O 1
ATOM 2094 N N . ILE A 1 274 ? 6.312 -37.344 0.69 1 98.88 274 ILE A N 1
ATOM 2095 C CA . ILE A 1 274 ? 5.395 -36.844 -0.326 1 98.88 274 ILE A CA 1
ATOM 2096 C C . ILE A 1 274 ? 4.848 -35.469 0.105 1 98.88 274 ILE A C 1
ATOM 2098 O O . ILE A 1 274 ? 4.211 -35.344 1.155 1 98.88 274 ILE A O 1
ATOM 2102 N N . TYR A 1 275 ? 5.113 -34.469 -0.672 1 98.94 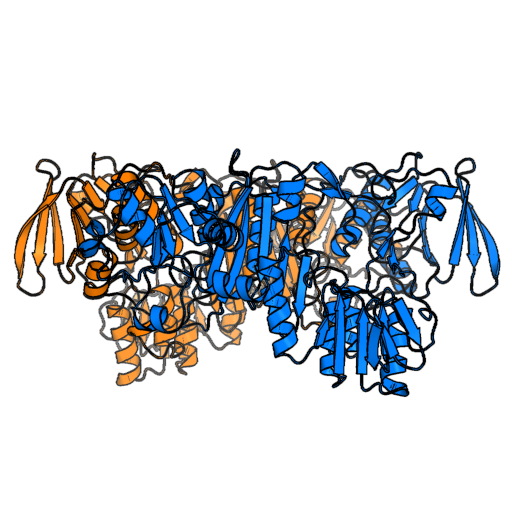275 TYR A N 1
ATOM 2103 C CA . TYR A 1 275 ? 4.707 -33.094 -0.458 1 98.94 275 TYR A CA 1
ATOM 2104 C C . TYR A 1 275 ? 3.705 -32.656 -1.518 1 98.94 275 TYR A C 1
ATOM 2106 O O . TYR A 1 275 ? 3.535 -33.312 -2.539 1 98.94 275 TYR A O 1
ATOM 2114 N N . ALA A 1 276 ? 2.984 -31.562 -1.24 1 98.94 276 ALA A N 1
ATOM 2115 C CA . ALA A 1 276 ? 2.082 -30.969 -2.225 1 98.94 276 ALA A CA 1
ATOM 2116 C C . ALA A 1 276 ? 2.047 -29.453 -2.088 1 98.94 276 ALA A C 1
ATOM 2118 O O . ALA A 1 276 ? 2.309 -28.906 -1.011 1 98.94 276 ALA A O 1
ATOM 2119 N N . CYS A 1 277 ? 1.742 -28.734 -3.146 1 98.88 277 CYS A N 1
ATOM 2120 C CA . CYS A 1 277 ? 1.688 -27.281 -3.143 1 98.88 277 CYS A CA 1
ATOM 2121 C C . CYS A 1 277 ? 0.846 -26.766 -4.305 1 98.88 277 CYS A C 1
ATOM 2123 O O . CYS A 1 277 ? 0.558 -27.5 -5.246 1 98.88 277 CYS A O 1
ATOM 2125 N N . GLY A 1 278 ? 0.436 -25.484 -4.188 1 98.56 278 GLY A N 1
ATOM 2126 C CA . GLY A 1 278 ? -0.311 -24.828 -5.25 1 98.56 278 GLY A CA 1
ATOM 2127 C C . GLY A 1 278 ? -1.812 -25 -5.117 1 98.56 278 GLY A C 1
ATOM 2128 O O . GLY A 1 278 ? -2.342 -25.047 -4.004 1 98.56 278 GLY A O 1
ATOM 2129 N N . ASP A 1 279 ? -2.469 -25.047 -6.234 1 98.38 279 ASP A N 1
ATOM 2130 C CA . ASP A 1 279 ? -3.928 -24.969 -6.262 1 98.38 279 ASP A CA 1
ATOM 2131 C C . ASP A 1 279 ? -4.543 -26.312 -5.887 1 98.38 279 ASP A C 1
ATOM 2133 O O . ASP A 1 279 ? -5.762 -26.422 -5.715 1 98.38 279 ASP A O 1
ATOM 2137 N N . CYS A 1 280 ? -3.723 -27.375 -5.703 1 98.88 280 CYS A N 1
ATOM 2138 C CA . CYS A 1 280 ? -4.289 -28.688 -5.363 1 98.88 280 CYS A CA 1
ATOM 2139 C C . CYS A 1 280 ? -4.355 -28.875 -3.854 1 98.88 280 CYS A C 1
ATOM 2141 O O . CYS A 1 280 ? -4.867 -29.891 -3.373 1 98.88 280 CYS A O 1
ATOM 2143 N N . ILE A 1 281 ? -3.871 -27.922 -3.107 1 98.88 281 ILE A N 1
ATOM 2144 C CA . ILE A 1 281 ? -3.807 -28.141 -1.668 1 98.88 281 ILE A CA 1
ATOM 2145 C C . ILE A 1 281 ? -4.785 -27.203 -0.955 1 98.88 281 ILE A C 1
ATOM 2147 O O . ILE A 1 281 ? -5.238 -26.219 -1.53 1 98.88 281 ILE A O 1
ATOM 2151 N N . GLU A 1 282 ? -5.086 -27.625 0.265 1 98.38 282 GLU A N 1
ATOM 2152 C CA . GLU A 1 282 ? -5.84 -26.797 1.21 1 98.38 282 GLU A CA 1
ATOM 2153 C C . GLU A 1 282 ? -4.93 -25.797 1.921 1 98.38 282 GLU A C 1
ATOM 2155 O O . GLU A 1 282 ? -3.762 -26.094 2.184 1 98.38 282 GLU A O 1
ATOM 2160 N N . HIS A 1 283 ? -5.43 -24.594 2.135 1 98.06 283 HIS A N 1
ATOM 2161 C CA . HIS A 1 283 ? -4.766 -23.562 2.93 1 98.06 283 HIS A CA 1
ATOM 2162 C C . HIS A 1 283 ? -5.5 -23.328 4.246 1 98.06 283 HIS A C 1
ATOM 2164 O O . HIS A 1 283 ? -6.449 -24.047 4.57 1 98.06 283 HIS A O 1
ATOM 2170 N N . TYR A 1 284 ? -5.027 -22.406 5.055 1 98.38 284 TYR A N 1
ATOM 2171 C CA . TYR A 1 284 ? -5.824 -21.953 6.191 1 98.38 284 TYR A CA 1
ATOM 2172 C C . TYR A 1 284 ? -5.879 -20.438 6.254 1 98.38 284 TYR A C 1
ATOM 2174 O O . TYR A 1 284 ? -4.984 -19.75 5.75 1 98.38 284 TYR A O 1
ATOM 2182 N N . HIS A 1 285 ? -6.941 -19.953 6.797 1 98.44 285 HIS A N 1
ATOM 2183 C CA . HIS A 1 285 ? -7.195 -18.531 6.855 1 98.44 285 HIS A CA 1
ATOM 2184 C C . HIS A 1 285 ? -6.551 -17.906 8.094 1 98.44 285 HIS A C 1
ATOM 2186 O O . HIS A 1 285 ? -6.766 -18.375 9.211 1 98.44 285 HIS A O 1
ATOM 2192 N N . ILE A 1 286 ? -5.855 -16.781 7.914 1 97.75 286 ILE A N 1
ATOM 2193 C CA . ILE A 1 286 ? -5.047 -16.172 8.961 1 97.75 286 ILE A CA 1
ATOM 2194 C C . ILE A 1 286 ? -5.949 -15.703 10.102 1 97.75 286 ILE A C 1
ATOM 2196 O O . ILE A 1 286 ? -5.582 -15.812 11.273 1 97.75 286 ILE A O 1
ATOM 2200 N N . VAL A 1 287 ? -7.133 -15.164 9.836 1 98.31 287 VAL A N 1
ATOM 2201 C CA . VAL A 1 287 ? -8 -14.562 10.844 1 98.31 287 VAL A CA 1
ATOM 2202 C C . VAL A 1 287 ? -8.688 -15.656 11.656 1 98.31 287 VAL A C 1
ATOM 2204 O O . VAL A 1 287 ? -8.758 -15.57 12.883 1 98.31 287 VAL A O 1
ATOM 2207 N N . THR A 1 288 ? -9.172 -16.766 11.016 1 98.06 288 THR A N 1
ATOM 2208 C CA . THR A 1 288 ? -9.984 -17.766 11.695 1 98.06 288 THR A CA 1
ATOM 2209 C C . THR A 1 288 ? -9.141 -18.969 12.117 1 98.06 288 THR A C 1
ATOM 2211 O O . THR A 1 288 ? -9.539 -19.734 12.992 1 98.06 288 THR A O 1
ATOM 2214 N N . GLY A 1 289 ? -8 -19.188 11.438 1 97.88 289 GLY A N 1
ATOM 2215 C CA . GLY A 1 289 ? -7.191 -20.359 11.664 1 97.88 289 GLY A CA 1
ATOM 2216 C C . GLY A 1 289 ? -7.797 -21.625 11.078 1 97.88 289 GLY A C 1
ATOM 2217 O O . GLY A 1 289 ? -7.285 -22.719 11.297 1 97.88 289 GLY A O 1
ATOM 2218 N N . LYS A 1 290 ? -8.805 -21.5 10.312 1 98.19 290 LYS A N 1
ATOM 2219 C CA . LYS A 1 290 ? -9.523 -22.656 9.781 1 98.19 290 LYS A CA 1
ATOM 2220 C C . LYS A 1 290 ? -9.109 -22.938 8.336 1 98.19 290 LYS A C 1
ATOM 2222 O O . LYS A 1 290 ? -8.641 -22.047 7.633 1 98.19 290 LYS A O 1
ATOM 2227 N N . PRO A 1 291 ? -9.289 -24.172 7.871 1 98.31 291 PRO A N 1
ATOM 2228 C CA . PRO A 1 291 ? -8.953 -24.516 6.488 1 98.31 291 PRO A CA 1
ATOM 2229 C C . PRO A 1 291 ? -9.812 -23.766 5.469 1 98.31 291 PRO A C 1
ATOM 2231 O O . PRO A 1 291 ? -11.016 -23.578 5.695 1 98.31 291 PRO A O 1
ATOM 2234 N N . VAL A 1 292 ? -9.219 -23.375 4.43 1 98 292 VAL A N 1
ATOM 2235 C CA . VAL A 1 292 ? -9.906 -22.734 3.32 1 98 292 VAL A CA 1
ATOM 2236 C C . VAL A 1 292 ? -9.281 -23.172 1.998 1 98 292 VAL A C 1
ATOM 2238 O O . VAL A 1 292 ? -8.172 -23.719 1.978 1 98 292 VAL A O 1
ATOM 2241 N N . TYR A 1 293 ? -10.016 -23.047 0.945 1 97.94 293 TYR A N 1
ATOM 2242 C CA . TYR A 1 293 ? -9.523 -23.281 -0.405 1 97.94 293 TYR A CA 1
ATOM 2243 C C . TYR A 1 293 ? -9.641 -22.016 -1.26 1 97.94 293 TYR A C 1
ATOM 2245 O O . TYR A 1 293 ? -10.742 -21.656 -1.688 1 97.94 293 TYR A O 1
ATOM 2253 N N . ARG A 1 294 ? -8.57 -21.328 -1.438 1 95.94 294 ARG A N 1
ATOM 2254 C CA . ARG A 1 294 ? -8.469 -20.109 -2.23 1 95.94 294 ARG A CA 1
ATOM 2255 C C . ARG A 1 294 ? -7.312 -20.188 -3.221 1 95.94 294 ARG A C 1
ATOM 2257 O O . ARG A 1 294 ? -6.242 -19.625 -2.982 1 95.94 294 ARG A O 1
ATOM 2264 N N . PRO A 1 295 ? -7.535 -20.828 -4.336 1 95.44 295 PRO A N 1
ATOM 2265 C CA . PRO A 1 295 ? -6.457 -21.031 -5.309 1 95.44 295 PRO A CA 1
ATOM 2266 C C . PRO A 1 295 ? -6.078 -19.734 -6.035 1 95.44 295 PRO A C 1
ATOM 2268 O O . PRO A 1 295 ? -6.859 -19.219 -6.836 1 95.44 295 PRO A O 1
ATOM 2271 N N . LEU A 1 296 ? -4.957 -19.172 -5.762 1 95.19 296 LEU A N 1
ATOM 2272 C CA . LEU A 1 296 ? -4.402 -17.969 -6.371 1 95.19 296 LEU A CA 1
ATOM 2273 C C . LEU A 1 296 ? -2.965 -18.203 -6.824 1 95.19 296 LEU A C 1
ATOM 2275 O O . LEU A 1 296 ? -2.223 -18.953 -6.184 1 95.19 296 LEU A O 1
ATOM 2279 N N . GLY A 1 297 ? -2.613 -17.578 -7.988 1 95.06 297 GLY A N 1
ATOM 2280 C CA . GLY A 1 297 ? -1.266 -17.719 -8.516 1 95.06 297 GLY A CA 1
ATOM 2281 C C . GLY A 1 297 ? -0.19 -17.328 -7.527 1 95.06 297 GLY A C 1
ATOM 2282 O O . GLY A 1 297 ? 0.86 -17.969 -7.453 1 95.06 297 GLY A O 1
ATOM 2283 N N . SER A 1 298 ? -0.433 -16.281 -6.777 1 95.94 298 SER A N 1
ATOM 2284 C CA . SER A 1 298 ? 0.521 -15.797 -5.781 1 95.94 298 SER A CA 1
ATOM 2285 C C . SER A 1 298 ? 0.765 -16.844 -4.703 1 95.94 298 SER A C 1
ATOM 2287 O O . SER A 1 298 ? 1.912 -17.125 -4.344 1 95.94 298 SER A O 1
ATOM 2289 N N . THR A 1 299 ? -0.276 -17.484 -4.211 1 97.62 299 THR A N 1
ATOM 2290 C CA . THR A 1 299 ? -0.165 -18.5 -3.164 1 97.62 299 THR A CA 1
ATOM 2291 C C . THR A 1 299 ? 0.493 -19.766 -3.705 1 97.62 299 THR A C 1
ATOM 2293 O O . THR A 1 299 ? 1.234 -20.438 -2.986 1 97.62 299 THR A O 1
ATOM 2296 N N . ALA A 1 300 ? 0.176 -20.078 -4.973 1 98.06 300 ALA A N 1
ATOM 2297 C CA . ALA A 1 300 ? 0.812 -21.234 -5.602 1 98.06 300 ALA A CA 1
ATOM 2298 C C . ALA A 1 300 ? 2.33 -21.078 -5.633 1 98.06 300 ALA A C 1
ATOM 2300 O O . ALA A 1 300 ? 3.064 -22.016 -5.32 1 98.06 300 ALA A O 1
ATOM 2301 N N . ASN A 1 301 ? 2.795 -19.906 -6.023 1 97.62 301 ASN A N 1
ATOM 2302 C CA . ASN A 1 301 ? 4.227 -19.625 -6.023 1 97.62 301 ASN A CA 1
ATOM 2303 C C . ASN A 1 301 ? 4.82 -19.734 -4.621 1 97.62 301 ASN A C 1
ATOM 2305 O O . ASN A 1 301 ? 5.898 -20.297 -4.441 1 97.62 301 ASN A O 1
ATOM 2309 N N . LYS A 1 302 ? 4.16 -19.203 -3.668 1 98.25 302 LYS A N 1
ATOM 2310 C CA . LYS A 1 302 ? 4.621 -19.188 -2.283 1 98.25 302 LYS A CA 1
ATOM 2311 C C . LYS A 1 302 ? 4.742 -20.594 -1.724 1 98.25 302 LYS A C 1
ATOM 2313 O O . LYS A 1 302 ? 5.766 -20.953 -1.141 1 98.25 302 LYS A O 1
ATOM 2318 N N . THR A 1 303 ? 3.713 -21.375 -1.896 1 98.81 303 THR A N 1
ATOM 2319 C CA . THR A 1 303 ? 3.721 -22.734 -1.36 1 98.81 303 THR A CA 1
ATOM 2320 C C . THR A 1 303 ? 4.715 -23.609 -2.121 1 98.81 303 THR A C 1
ATOM 2322 O O . THR A 1 303 ? 5.332 -24.5 -1.54 1 98.81 303 THR A O 1
ATOM 2325 N N . GLY A 1 304 ? 4.867 -23.359 -3.451 1 98.88 304 GLY A N 1
ATOM 2326 C CA . GLY A 1 304 ? 5.902 -24.047 -4.207 1 98.88 304 GLY A CA 1
ATOM 2327 C C . GLY A 1 304 ? 7.297 -23.797 -3.668 1 98.88 304 GLY A C 1
ATOM 2328 O O . GLY A 1 304 ? 8.078 -24.734 -3.48 1 98.88 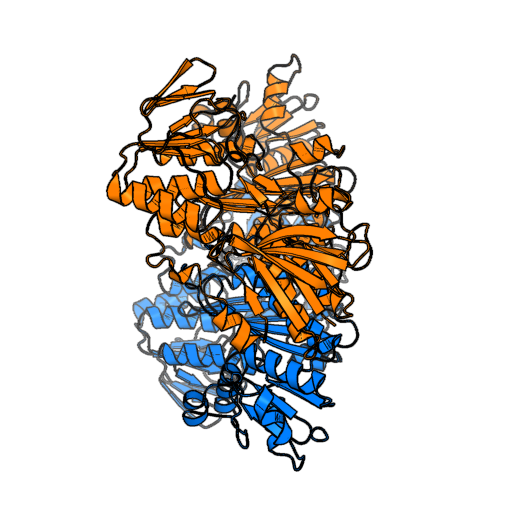304 GLY A O 1
ATOM 2329 N N . ARG A 1 305 ? 7.582 -22.547 -3.412 1 98.69 305 ARG A N 1
ATOM 2330 C CA . ARG A 1 305 ? 8.883 -22.188 -2.852 1 98.69 305 ARG A CA 1
ATOM 2331 C C . ARG A 1 305 ? 9.102 -22.859 -1.504 1 98.69 305 ARG A C 1
ATOM 2333 O O . ARG A 1 305 ? 10.195 -23.359 -1.224 1 98.69 305 ARG A O 1
ATOM 2340 N N . ILE A 1 306 ? 8.109 -22.891 -0.646 1 98.88 306 ILE A N 1
ATOM 2341 C CA . ILE A 1 306 ? 8.219 -23.516 0.672 1 98.88 306 ILE A CA 1
ATOM 2342 C C . ILE A 1 306 ? 8.477 -25.016 0.522 1 98.88 306 ILE A C 1
ATOM 2344 O O . ILE A 1 306 ? 9.352 -25.562 1.196 1 98.88 306 ILE A O 1
ATOM 2348 N N . ALA A 1 307 ? 7.758 -25.656 -0.384 1 98.88 307 ALA A N 1
ATOM 2349 C CA . ALA A 1 307 ? 7.973 -27.078 -0.624 1 98.88 307 ALA A CA 1
ATOM 2350 C C . ALA A 1 307 ? 9.406 -27.359 -1.064 1 98.88 307 ALA A C 1
ATOM 2352 O O . ALA A 1 307 ? 10.062 -28.25 -0.539 1 98.88 307 ALA A O 1
ATOM 2353 N N . GLY A 1 308 ? 9.875 -26.562 -2.055 1 98.81 308 GLY A N 1
ATOM 2354 C CA . GLY A 1 308 ? 11.242 -26.719 -2.523 1 98.81 308 GLY A CA 1
ATOM 2355 C C . GLY A 1 308 ? 12.273 -26.531 -1.426 1 98.81 308 GLY A C 1
ATOM 2356 O O . GLY A 1 308 ? 13.258 -27.266 -1.354 1 98.81 308 GLY A O 1
ATOM 2357 N N . ASP A 1 309 ? 12.023 -25.562 -0.603 1 98.62 309 ASP A N 1
ATOM 2358 C CA . ASP A 1 309 ? 12.93 -25.266 0.507 1 98.62 309 ASP A CA 1
ATOM 2359 C C . ASP A 1 309 ? 12.969 -26.438 1.496 1 98.62 309 ASP A C 1
ATOM 2361 O O . ASP A 1 309 ? 14.047 -26.891 1.874 1 98.62 309 ASP A O 1
ATOM 2365 N N . VAL A 1 310 ? 11.859 -26.953 1.876 1 98.62 310 VAL A N 1
ATOM 2366 C CA . VAL A 1 310 ? 11.727 -27.969 2.918 1 98.62 310 VAL A CA 1
ATOM 2367 C C . VAL A 1 310 ? 12.312 -29.297 2.434 1 98.62 310 VAL A C 1
ATOM 2369 O O . VAL A 1 310 ? 13.047 -29.953 3.168 1 98.62 310 VAL A O 1
ATOM 2372 N N . ILE A 1 311 ? 12.086 -29.688 1.241 1 98.31 311 ILE A N 1
ATOM 2373 C CA . ILE A 1 311 ? 12.5 -31 0.739 1 98.31 311 ILE A CA 1
ATOM 2374 C C . ILE A 1 311 ? 14.023 -31.047 0.645 1 98.31 311 ILE A C 1
ATOM 2376 O O . ILE A 1 311 ? 14.617 -32.125 0.613 1 98.31 311 ILE A O 1
ATOM 2380 N N . THR A 1 312 ? 14.641 -29.906 0.565 1 98 312 THR A N 1
ATOM 2381 C CA . THR A 1 312 ? 16.094 -29.844 0.452 1 98 312 THR A CA 1
ATOM 2382 C C . THR A 1 312 ? 16.719 -29.406 1.77 1 98 312 THR A C 1
ATOM 2384 O O . THR A 1 312 ? 17.859 -28.922 1.79 1 98 312 THR A O 1
ATOM 2387 N N . GLY A 1 313 ? 15.945 -29.438 2.811 1 96.62 313 GLY A N 1
ATOM 2388 C CA . GLY A 1 313 ? 16.516 -29.297 4.141 1 96.62 313 GLY A CA 1
ATOM 2389 C C . GLY A 1 313 ? 16.25 -27.938 4.773 1 96.62 313 GLY A C 1
ATOM 2390 O O . GLY A 1 313 ? 16.672 -27.688 5.902 1 96.62 313 GLY A O 1
ATOM 2391 N N . GLY A 1 314 ? 15.516 -27.094 4.062 1 96.88 314 GLY A N 1
ATOM 2392 C CA . GLY A 1 314 ? 15.156 -25.797 4.633 1 96.88 314 GLY A CA 1
ATOM 2393 C C . GLY A 1 314 ? 14.055 -25.891 5.676 1 96.88 314 GLY A C 1
ATOM 2394 O O . GLY A 1 314 ? 13.516 -26.969 5.918 1 96.88 314 GLY A O 1
ATOM 2395 N N . ASP A 1 315 ? 13.75 -24.719 6.285 1 97.19 315 ASP A N 1
ATOM 2396 C CA . ASP A 1 315 ? 12.805 -24.734 7.398 1 97.19 315 ASP A CA 1
ATOM 2397 C C . ASP A 1 315 ? 11.688 -23.719 7.172 1 97.19 315 ASP A C 1
ATOM 2399 O O . ASP A 1 315 ? 11.055 -23.25 8.125 1 97.19 315 ASP A O 1
ATOM 2403 N N . LEU A 1 316 ? 11.477 -23.281 5.949 1 98 316 LEU A N 1
ATOM 2404 C CA . LEU A 1 316 ? 10.367 -22.375 5.66 1 98 316 LEU A CA 1
ATOM 2405 C C . LEU A 1 316 ? 9.039 -23.016 6.047 1 98 316 LEU A C 1
ATOM 2407 O O . LEU A 1 316 ? 8.875 -24.234 5.949 1 98 316 LEU A O 1
ATOM 2411 N N . ARG A 1 317 ? 8.094 -22.234 6.469 1 98.62 317 ARG A N 1
ATOM 2412 C CA . ARG A 1 317 ? 6.754 -22.672 6.852 1 98.62 317 ARG A CA 1
ATOM 2413 C C . ARG A 1 317 ? 5.688 -21.734 6.289 1 98.62 317 ARG A C 1
ATOM 2415 O O . ARG A 1 317 ? 5.863 -20.516 6.285 1 98.62 317 ARG A O 1
ATOM 2422 N N . PHE A 1 318 ? 4.676 -22.328 5.82 1 98.56 318 PHE A N 1
ATOM 2423 C CA . PHE A 1 318 ? 3.52 -21.578 5.352 1 98.56 318 PHE A CA 1
ATOM 2424 C C . PHE A 1 318 ? 2.809 -20.891 6.52 1 98.56 318 PHE A C 1
ATOM 2426 O O . PHE A 1 318 ? 2.611 -21.5 7.57 1 98.56 318 PHE A O 1
ATOM 2433 N N . ARG A 1 319 ? 2.402 -19.625 6.371 1 98.38 319 ARG A N 1
ATOM 2434 C CA . ARG A 1 319 ? 1.847 -18.875 7.492 1 98.38 319 ARG A CA 1
ATOM 2435 C C . ARG A 1 319 ? 0.39 -18.5 7.234 1 98.38 319 ARG A C 1
ATOM 2437 O O . ARG A 1 319 ? -0.145 -17.594 7.867 1 98.38 319 ARG A O 1
ATOM 2444 N N . GLY A 1 320 ? -0.27 -19.156 6.246 1 98.44 320 GLY A N 1
ATOM 2445 C CA . GLY A 1 320 ? -1.681 -18.938 5.977 1 98.44 320 GLY A CA 1
ATOM 2446 C C . GLY A 1 320 ? -1.923 -17.797 4.996 1 98.44 320 GLY A C 1
ATOM 2447 O O . GLY A 1 320 ? -0.975 -17.203 4.488 1 98.44 320 GLY A O 1
ATOM 2448 N N . ILE A 1 321 ? -3.238 -17.594 4.676 1 98.56 321 ILE A N 1
ATOM 2449 C CA . ILE A 1 321 ? -3.6 -16.547 3.721 1 98.56 321 ILE A CA 1
ATOM 2450 C C . ILE A 1 321 ? -4.801 -15.766 4.242 1 98.56 321 ILE A C 1
ATOM 2452 O O . ILE A 1 321 ? -5.531 -16.25 5.113 1 98.56 321 ILE A O 1
ATOM 2456 N N . LEU A 1 322 ? -4.953 -14.586 3.729 1 98.69 322 LEU A N 1
ATOM 2457 C CA . LEU A 1 322 ? -6.16 -13.789 3.934 1 98.69 322 LEU A CA 1
ATOM 2458 C C . LEU A 1 322 ? -7.148 -14 2.791 1 98.69 322 LEU A C 1
ATOM 2460 O O . LEU A 1 322 ? -8.328 -13.664 2.918 1 98.69 322 LEU A O 1
ATOM 2464 N N . GLY A 1 323 ? -6.676 -14.57 1.71 1 97.88 323 GLY A N 1
ATOM 2465 C CA . GLY A 1 323 ? -7.496 -14.695 0.517 1 97.88 323 GLY A CA 1
ATOM 2466 C C . GLY A 1 323 ? -7.648 -13.391 -0.241 1 97.88 323 GLY A C 1
ATOM 2467 O O . GLY A 1 323 ? -8.719 -13.102 -0.789 1 97.88 323 GLY A O 1
ATOM 2468 N N . THR A 1 324 ? -6.625 -12.547 -0.326 1 98.69 324 THR A N 1
ATOM 2469 C CA . THR A 1 324 ? -6.668 -11.227 -0.934 1 98.69 324 THR A CA 1
ATOM 2470 C C . THR A 1 324 ? -6.824 -11.328 -2.449 1 98.69 324 THR A C 1
ATOM 2472 O O . THR A 1 324 ? -6.105 -12.086 -3.102 1 98.69 324 THR A O 1
ATOM 2475 N N . GLY A 1 325 ? -7.805 -10.656 -2.977 1 97.88 325 GLY A N 1
ATOM 2476 C CA . GLY A 1 325 ? -8.031 -10.586 -4.414 1 97.88 325 GLY A CA 1
ATOM 2477 C C . GLY A 1 325 ? -8.172 -9.164 -4.922 1 97.88 325 GLY A C 1
ATOM 2478 O O . GLY A 1 325 ? -8.602 -8.273 -4.188 1 97.88 325 GLY A O 1
ATOM 2479 N N . ILE A 1 326 ? -7.805 -8.938 -6.125 1 98.38 326 ILE A N 1
ATOM 2480 C CA . ILE A 1 326 ? -7.988 -7.664 -6.812 1 98.38 326 ILE A CA 1
ATOM 2481 C C . ILE A 1 326 ? -8.195 -7.906 -8.305 1 98.38 326 ILE A C 1
ATOM 2483 O O . ILE A 1 326 ? -7.637 -8.844 -8.867 1 98.38 326 ILE A O 1
ATOM 2487 N N . PHE A 1 327 ? -9.008 -7.141 -8.977 1 97.44 327 PHE A N 1
ATOM 2488 C CA . PHE A 1 327 ? -9.148 -7.199 -10.422 1 97.44 327 PHE A CA 1
ATOM 2489 C C . PHE A 1 327 ? -9.562 -5.844 -10.984 1 97.44 327 PHE A C 1
ATOM 2491 O O . PHE A 1 327 ? -10.016 -4.969 -10.234 1 97.44 327 PHE A O 1
ATOM 2498 N N . GLN A 1 328 ? -9.289 -5.645 -12.172 1 97.25 328 GLN A N 1
ATOM 2499 C CA . GLN A 1 328 ? -9.727 -4.465 -12.914 1 97.25 328 GLN A CA 1
ATOM 2500 C C . GLN A 1 328 ? -10.859 -4.812 -13.883 1 97.25 328 GLN A C 1
ATOM 2502 O O . GLN A 1 328 ? -10.836 -5.867 -14.516 1 97.25 328 GLN A O 1
ATOM 2507 N N . ILE A 1 329 ? -11.867 -3.994 -13.961 1 98.12 329 ILE A N 1
ATOM 2508 C CA . ILE A 1 329 ? -12.992 -4.172 -14.875 1 98.12 329 ILE A CA 1
ATOM 2509 C C . ILE A 1 329 ? -13.43 -2.818 -15.43 1 98.12 329 ILE A C 1
ATOM 2511 O O . ILE A 1 329 ? -13.984 -1.993 -14.695 1 98.12 329 ILE A O 1
ATOM 2515 N N . PHE A 1 330 ? -13.211 -2.535 -16.734 1 98 330 PHE A N 1
ATOM 2516 C CA . PHE A 1 330 ? -13.531 -1.282 -17.406 1 98 330 PHE A CA 1
ATOM 2517 C C . PHE A 1 330 ? -12.984 -0.092 -16.625 1 98 330 PHE A C 1
ATOM 2519 O O . PHE A 1 330 ? -13.711 0.864 -16.344 1 98 330 PHE A O 1
ATOM 2526 N N . GLY A 1 331 ? -11.805 -0.153 -16.203 1 97.19 331 GLY A N 1
ATOM 2527 C CA . GLY A 1 331 ? -11.133 0.951 -15.539 1 97.19 331 GLY A CA 1
ATOM 2528 C C . GLY A 1 331 ? -11.359 0.959 -14.039 1 97.19 331 GLY A C 1
ATOM 2529 O O . GLY A 1 331 ? -10.586 1.562 -13.289 1 97.19 331 GLY A O 1
ATOM 2530 N N . MET A 1 332 ? -12.383 0.307 -13.547 1 98.44 332 MET A N 1
ATOM 2531 C CA . MET A 1 332 ? -12.648 0.198 -12.117 1 98.44 332 MET A CA 1
ATOM 2532 C C . MET A 1 332 ? -11.734 -0.845 -11.477 1 98.44 332 MET A C 1
ATOM 2534 O O . MET A 1 332 ? -11.453 -1.883 -12.078 1 98.44 332 MET A O 1
ATOM 2538 N N . THR A 1 333 ? -11.242 -0.55 -10.32 1 98.62 333 THR A N 1
ATOM 2539 C CA . THR A 1 333 ? -10.469 -1.49 -9.516 1 98.62 333 THR A CA 1
ATOM 2540 C C . THR A 1 333 ? -11.281 -1.978 -8.32 1 98.62 333 THR A C 1
ATOM 2542 O O . THR A 1 333 ? -11.844 -1.172 -7.57 1 98.62 333 THR A O 1
ATOM 2545 N N . VAL A 1 334 ? -11.375 -3.273 -8.156 1 98.81 334 VAL A N 1
ATOM 2546 C CA . VAL A 1 334 ? -12.109 -3.912 -7.07 1 98.81 334 VAL A CA 1
ATOM 2547 C C . VAL A 1 334 ? -11.172 -4.816 -6.273 1 98.81 334 VAL A C 1
ATOM 2549 O O . VAL A 1 334 ? -10.445 -5.629 -6.844 1 98.81 334 VAL A O 1
ATOM 2552 N N . ALA A 1 335 ? -11.172 -4.664 -4.953 1 98.81 335 ALA A N 1
ATOM 2553 C CA . ALA A 1 335 ? -10.258 -5.461 -4.137 1 98.81 335 ALA A CA 1
ATOM 2554 C C . ALA A 1 335 ? -10.93 -5.91 -2.842 1 98.81 335 ALA A C 1
ATOM 2556 O O . ALA A 1 335 ? -11.867 -5.262 -2.365 1 98.81 335 ALA A O 1
ATOM 2557 N N . GLN A 1 336 ? -10.523 -6.988 -2.307 1 98.75 336 GLN A N 1
ATOM 2558 C CA . GLN A 1 336 ? -11.008 -7.504 -1.03 1 98.75 336 GLN A CA 1
ATOM 2559 C C . GLN A 1 336 ? -9.914 -8.281 -0.302 1 98.75 336 GLN A C 1
ATOM 2561 O O . GLN A 1 336 ? -9.055 -8.898 -0.937 1 98.75 336 GLN A O 1
ATOM 2566 N N . THR A 1 337 ? -9.867 -8.273 0.977 1 98.88 337 THR A N 1
ATOM 2567 C CA . THR A 1 337 ? -8.953 -9.062 1.796 1 98.88 337 THR A CA 1
ATOM 2568 C C . THR A 1 337 ? -9.602 -9.422 3.131 1 98.88 337 THR A C 1
ATOM 2570 O O . THR A 1 337 ? -10.508 -8.727 3.596 1 98.88 337 THR A O 1
ATOM 2573 N N . GLY A 1 338 ? -9.141 -10.523 3.742 1 98.75 338 GLY A N 1
ATOM 2574 C CA . GLY A 1 338 ? -9.719 -10.969 5.004 1 98.75 338 GLY A CA 1
ATOM 2575 C C . GLY A 1 338 ? -11.117 -11.531 4.855 1 98.75 338 GLY A C 1
ATOM 2576 O O . GLY A 1 338 ? -11.422 -12.211 3.873 1 98.75 338 GLY A O 1
ATOM 2577 N N . LEU A 1 339 ? -11.898 -11.359 5.867 1 98.81 339 LEU A N 1
ATOM 2578 C CA . LEU A 1 339 ? -13.266 -11.883 5.867 1 98.81 339 LEU A CA 1
ATOM 2579 C C . LEU A 1 339 ? -14.25 -10.844 5.34 1 98.81 339 LEU A C 1
ATOM 2581 O O . LEU A 1 339 ? -14.125 -9.656 5.645 1 98.81 339 LEU A O 1
ATOM 2585 N N . SER A 1 340 ? -15.164 -11.266 4.492 1 98.38 340 SER A N 1
ATOM 2586 C CA . SER A 1 340 ? -16.344 -10.445 4.23 1 98.38 340 SER A CA 1
ATOM 2587 C C . SER A 1 340 ? -17.234 -10.352 5.465 1 98.38 340 SER A C 1
ATOM 2589 O O . SER A 1 340 ? -17.031 -11.078 6.441 1 98.38 340 SER A O 1
ATOM 2591 N N . GLU A 1 341 ? -18.172 -9.375 5.398 1 98.38 341 GLU A N 1
ATOM 2592 C CA . GLU A 1 341 ? -19.109 -9.273 6.504 1 98.38 341 GLU A CA 1
ATOM 2593 C C . GLU A 1 341 ? -19.875 -10.578 6.703 1 98.38 341 GLU A C 1
ATOM 2595 O O . GLU A 1 341 ? -20 -11.07 7.828 1 98.38 341 GLU A O 1
ATOM 2600 N N . ARG A 1 342 ? -20.344 -11.148 5.613 1 97.06 342 ARG A N 1
ATOM 2601 C CA . ARG A 1 342 ? -21.094 -12.406 5.648 1 97.06 342 ARG A CA 1
ATOM 2602 C C . ARG A 1 342 ? -20.25 -13.523 6.246 1 97.06 342 ARG A C 1
ATOM 2604 O O . ARG A 1 342 ? -20.734 -14.281 7.094 1 97.06 342 ARG A O 1
ATOM 2611 N N . GLU A 1 343 ? -19 -13.672 5.844 1 97.88 343 GLU A N 1
ATOM 2612 C CA . GLU A 1 343 ? -18.109 -14.703 6.363 1 97.88 343 GLU A CA 1
ATOM 2613 C C . GLU A 1 343 ? -17.828 -14.5 7.852 1 97.88 343 GLU A C 1
ATOM 2615 O O . GLU A 1 343 ? -17.828 -15.461 8.625 1 97.88 343 GLU A O 1
ATOM 2620 N N . ALA A 1 344 ? -17.594 -13.234 8.266 1 98.62 344 ALA A N 1
ATOM 2621 C CA . ALA A 1 344 ? -17.281 -12.938 9.664 1 98.62 344 ALA A CA 1
ATOM 2622 C C . ALA A 1 344 ? -18.453 -13.32 10.57 1 98.62 344 ALA A C 1
ATOM 2624 O O . ALA A 1 344 ? -18.25 -13.93 11.625 1 98.62 344 ALA A O 1
ATOM 2625 N N . ILE A 1 345 ? -19.641 -12.977 10.133 1 98 345 ILE A N 1
ATOM 2626 C CA . ILE A 1 345 ? -20.828 -13.312 10.898 1 98 345 ILE A CA 1
ATOM 2627 C C . ILE A 1 345 ? -20.969 -14.828 11 1 98 345 ILE A C 1
ATOM 2629 O O . ILE A 1 345 ? -21.219 -15.367 12.078 1 98 345 ILE A O 1
ATOM 2633 N N . ARG A 1 346 ? -20.781 -15.508 9.867 1 97.62 346 ARG A N 1
ATOM 2634 C CA . ARG A 1 346 ? -20.859 -16.953 9.828 1 97.62 346 ARG A CA 1
ATOM 2635 C C . ARG A 1 346 ? -19.859 -17.594 10.781 1 97.62 346 ARG A C 1
ATOM 2637 O O . ARG A 1 346 ? -20.141 -18.641 11.391 1 97.62 346 ARG A O 1
ATOM 2644 N N . GLU A 1 347 ? -18.703 -17 10.938 1 97.81 347 GLU A N 1
ATOM 2645 C CA . GLU A 1 347 ? -17.641 -17.516 11.781 1 97.81 347 GLU A CA 1
ATOM 2646 C C . GLU A 1 347 ? -17.875 -17.188 13.25 1 97.81 347 GLU A C 1
ATOM 2648 O O . GLU A 1 347 ? -17.109 -17.594 14.125 1 97.81 347 GLU A O 1
ATOM 2653 N N . GLY A 1 348 ? -18.938 -16.391 13.523 1 98 348 GLY A N 1
ATOM 2654 C CA . GLY A 1 348 ? -19.359 -16.172 14.898 1 98 348 GLY A CA 1
ATOM 2655 C C . GLY A 1 348 ? -18.859 -14.859 15.469 1 98 348 GLY A C 1
ATOM 2656 O O . GLY A 1 348 ? -19.016 -14.586 16.656 1 98 348 GLY A O 1
ATOM 2657 N N . PHE A 1 349 ? -18.281 -14.016 14.672 1 98.44 349 PHE A N 1
ATOM 2658 C CA . PHE A 1 349 ? -17.828 -12.719 15.156 1 98.44 349 PHE A CA 1
ATOM 2659 C C . PHE A 1 349 ? -19.016 -11.773 15.359 1 98.44 349 PHE A C 1
ATOM 2661 O O . PHE A 1 349 ? -19.984 -11.828 14.609 1 98.44 349 PHE A O 1
ATOM 2668 N N . ASP A 1 350 ? -18.953 -10.938 16.375 1 98.44 350 ASP A N 1
ATOM 2669 C CA . ASP A 1 350 ? -19.797 -9.75 16.484 1 98.44 350 ASP A CA 1
ATOM 2670 C C . ASP A 1 350 ? -19.188 -8.57 15.727 1 98.44 350 ASP A C 1
ATOM 2672 O O . ASP A 1 350 ? -18.281 -7.91 16.234 1 98.44 350 ASP A O 1
ATOM 2676 N N . VAL A 1 351 ? -19.719 -8.219 14.578 1 98.38 351 VAL A N 1
ATOM 2677 C CA . VAL A 1 351 ? -19 -7.375 13.641 1 98.38 351 VAL A CA 1
ATOM 2678 C C . VAL A 1 351 ? -19.484 -5.934 13.75 1 98.38 351 VAL A C 1
ATOM 2680 O O . VAL A 1 351 ? -20.672 -5.699 14.023 1 98.38 351 VAL A O 1
ATOM 2683 N N . GLU A 1 352 ? -18.594 -5.004 13.672 1 98.62 352 GLU A N 1
ATOM 2684 C CA . GLU A 1 352 ? -18.844 -3.613 13.312 1 98.62 352 GLU A CA 1
ATOM 2685 C C . GLU A 1 352 ? -18.422 -3.322 11.875 1 98.62 352 GLU A C 1
ATOM 2687 O O . GLU A 1 352 ? -17.344 -3.74 11.445 1 98.62 352 GLU A O 1
ATOM 2692 N N . VAL A 1 353 ? -19.344 -2.684 11.117 1 98.5 353 VAL A N 1
ATOM 2693 C CA . VAL A 1 353 ? -19.078 -2.447 9.703 1 98.5 353 VAL A CA 1
ATOM 2694 C C . VAL A 1 353 ? -19.172 -0.951 9.406 1 98.5 353 VAL A C 1
ATOM 2696 O O . VAL A 1 353 ? -20.047 -0.256 9.922 1 98.5 353 VAL A O 1
ATOM 2699 N N . CYS A 1 354 ? -18.25 -0.438 8.609 1 98.69 354 CYS A N 1
ATOM 2700 C CA . CYS A 1 354 ? -18.359 0.937 8.133 1 98.69 354 CYS A CA 1
ATOM 2701 C C . CYS A 1 354 ? -18.188 1.007 6.621 1 98.69 354 CYS A C 1
ATOM 2703 O O . CYS A 1 354 ? -17.609 0.108 6.016 1 98.69 354 CYS A O 1
ATOM 2705 N N . HIS A 1 355 ? -18.781 1.938 6.004 1 98.69 355 HIS A N 1
ATOM 2706 C CA . HIS A 1 355 ? -18.562 2.361 4.629 1 98.69 355 HIS A CA 1
ATOM 2707 C C . HIS A 1 355 ? -17.938 3.752 4.574 1 98.69 355 HIS A C 1
ATOM 2709 O O . HIS A 1 355 ? -18.547 4.73 4.992 1 98.69 355 HIS A O 1
ATOM 2715 N N . ASN A 1 356 ? -16.75 3.787 4.094 1 98.56 356 ASN A N 1
ATOM 2716 C CA . ASN A 1 356 ? -15.969 5.02 4 1 98.56 356 ASN A CA 1
ATOM 2717 C C . ASN A 1 356 ? -15.773 5.449 2.549 1 98.56 356 ASN A C 1
ATOM 2719 O O . ASN A 1 356 ? -15.141 4.738 1.766 1 98.56 356 ASN A O 1
ATOM 2723 N N . ILE A 1 357 ? -16.359 6.551 2.178 1 98.38 357 ILE A N 1
ATOM 2724 C CA . ILE A 1 357 ? -16.25 7.078 0.822 1 98.38 357 ILE A CA 1
ATOM 2725 C C . ILE A 1 357 ? -15.305 8.281 0.812 1 98.38 357 ILE A C 1
ATOM 2727 O O . ILE A 1 357 ? -15.617 9.328 1.373 1 98.38 357 ILE A O 1
ATOM 2731 N N . LYS A 1 358 ? -14.117 8.164 0.246 1 98.19 358 LYS A N 1
ATOM 2732 C CA . LYS A 1 358 ? -13.078 9.188 0.22 1 98.19 358 LYS A CA 1
ATOM 2733 C C . LYS A 1 358 ? -12.344 9.195 -1.114 1 98.19 358 LYS A C 1
ATOM 2735 O O . LYS A 1 358 ? -12.25 8.156 -1.779 1 98.19 358 LYS A O 1
ATOM 2740 N N . PRO A 1 359 ? -11.852 10.359 -1.498 1 97.75 359 PRO A N 1
ATOM 2741 C CA . PRO A 1 359 ? -11.008 10.383 -2.697 1 97.75 359 PRO A CA 1
ATOM 2742 C C . PRO A 1 359 ? -9.617 9.797 -2.457 1 97.75 359 PRO A C 1
ATOM 2744 O O . PRO A 1 359 ? -9.117 9.828 -1.331 1 97.75 359 PRO A O 1
ATOM 2747 N N . ASN A 1 360 ? -9.008 9.281 -3.49 1 97.94 360 ASN A N 1
ATOM 2748 C CA . ASN A 1 360 ? -7.672 8.703 -3.381 1 97.94 360 ASN A CA 1
ATOM 2749 C C . ASN A 1 360 ? -6.602 9.773 -3.215 1 97.94 360 ASN A C 1
ATOM 2751 O O . ASN A 1 360 ? -5.516 9.5 -2.701 1 97.94 360 ASN A O 1
ATOM 2755 N N . LYS A 1 361 ? -6.812 10.969 -3.668 1 97.38 361 LYS A N 1
ATOM 2756 C CA . LYS A 1 361 ? -5.969 12.148 -3.559 1 97.38 361 LYS A CA 1
ATOM 2757 C C . LYS A 1 361 ? -6.793 13.43 -3.682 1 97.38 361 LYS A C 1
ATOM 2759 O O . LYS A 1 361 ? -8 13.375 -3.92 1 97.38 361 LYS A O 1
ATOM 2764 N N . PRO A 1 362 ? -6.195 14.609 -3.418 1 95.06 362 PRO A N 1
ATOM 2765 C CA . PRO A 1 362 ? -7 15.828 -3.422 1 95.06 362 PRO A CA 1
ATOM 2766 C C . PRO A 1 362 ? -7.676 16.094 -4.77 1 95.06 362 PRO A C 1
ATOM 2768 O O . PRO A 1 362 ? -7.121 15.742 -5.816 1 95.06 362 PRO A O 1
ATOM 2771 N N . ASP A 1 363 ? -8.734 16.781 -4.723 1 92.44 363 ASP A N 1
ATOM 2772 C CA . ASP A 1 363 ? -9.516 17.109 -5.918 1 92.44 363 ASP A CA 1
ATOM 2773 C C . ASP A 1 363 ? -8.68 17.891 -6.918 1 92.44 363 ASP A C 1
ATOM 2775 O O . ASP A 1 363 ? -8.789 17.688 -8.133 1 92.44 363 ASP A O 1
ATOM 2779 N N . TYR A 1 364 ? -7.871 18.844 -6.363 1 91.69 364 TYR A N 1
ATOM 2780 C CA . TYR A 1 364 ? -7.094 19.703 -7.25 1 91.69 364 TYR A CA 1
ATOM 2781 C C . TYR A 1 364 ? -5.984 18.922 -7.934 1 91.69 364 TYR A C 1
ATOM 2783 O O . TYR A 1 364 ? -5.359 19.406 -8.883 1 91.69 364 TYR A O 1
ATOM 2791 N N . MET A 1 365 ? -5.777 17.672 -7.5 1 93.62 365 MET A N 1
ATOM 2792 C CA . MET A 1 365 ? -4.848 16.766 -8.164 1 93.62 365 MET A CA 1
ATOM 2793 C C . MET A 1 365 ? -5.602 15.742 -9.008 1 93.62 365 MET A C 1
ATOM 2795 O O . MET A 1 365 ? -5.027 14.727 -9.422 1 93.62 365 MET A O 1
ATOM 2799 N N . GLY A 1 366 ? -6.941 15.898 -9.148 1 94.19 366 GLY A N 1
ATOM 2800 C CA . GLY A 1 366 ? -7.742 14.969 -9.93 1 94.19 366 GLY A CA 1
ATOM 2801 C C . GLY A 1 366 ? -8.164 13.742 -9.148 1 94.19 366 GLY A C 1
ATOM 2802 O O . GLY A 1 366 ? -8.258 12.648 -9.711 1 94.19 366 GLY A O 1
ATOM 2803 N N . GLY A 1 367 ? -8.438 13.836 -7.98 1 95.88 367 GLY A N 1
ATOM 2804 C CA . GLY A 1 367 ? -8.797 12.711 -7.129 1 95.88 367 GLY A CA 1
ATOM 2805 C C . GLY A 1 367 ? -10.102 12.047 -7.539 1 95.88 367 GLY A C 1
ATOM 2806 O O . GLY A 1 367 ? -11.023 12.711 -8.008 1 95.88 367 GLY A O 1
ATOM 2807 N N . ASN A 1 368 ? -10.117 10.641 -7.352 1 96.44 368 ASN A N 1
ATOM 2808 C CA . ASN A 1 368 ? -11.305 9.828 -7.586 1 96.44 368 ASN A CA 1
ATOM 2809 C C . ASN A 1 368 ? -11.797 9.172 -6.297 1 96.44 368 ASN A C 1
ATOM 2811 O O . ASN A 1 368 ? -10.992 8.758 -5.461 1 96.44 368 ASN A O 1
ATOM 2815 N N . GLU A 1 369 ? -13.07 9.031 -6.281 1 97 369 GLU A N 1
ATOM 2816 C CA . GLU A 1 369 ? -13.688 8.477 -5.078 1 97 369 GLU A CA 1
ATOM 2817 C C . GLU A 1 369 ? -13.453 6.977 -4.984 1 97 369 GLU A C 1
ATOM 2819 O O . GLU A 1 369 ? -13.492 6.27 -5.996 1 97 369 GLU A O 1
ATOM 2824 N N . MET A 1 370 ? -13.305 6.496 -3.805 1 98.44 370 MET A N 1
ATOM 2825 C CA . MET A 1 370 ? -13.289 5.082 -3.441 1 98.44 370 MET A CA 1
ATOM 2826 C C . MET A 1 370 ? -14.336 4.785 -2.367 1 98.44 370 MET A C 1
ATOM 2828 O O . MET A 1 370 ? -14.594 5.621 -1.499 1 98.44 370 MET A O 1
ATOM 2832 N N . VAL A 1 371 ? -14.945 3.699 -2.455 1 98.56 371 VAL A N 1
ATOM 2833 C CA . VAL A 1 371 ? -15.812 3.182 -1.397 1 98.56 371 VAL A CA 1
ATOM 2834 C C . VAL A 1 371 ? -15.117 2.027 -0.681 1 98.56 371 VAL A C 1
ATOM 2836 O O . VAL A 1 371 ? -14.789 1.01 -1.3 1 98.56 371 VAL A O 1
ATOM 2839 N N . MET A 1 372 ? -14.844 2.193 0.56 1 98.81 372 MET A N 1
ATOM 2840 C CA . MET A 1 372 ? -14.172 1.18 1.367 1 98.81 372 MET A CA 1
ATOM 2841 C C . MET A 1 372 ? -15.102 0.65 2.457 1 98.81 372 MET A C 1
ATOM 2843 O O . MET A 1 372 ? -15.633 1.423 3.254 1 98.81 372 MET A O 1
ATOM 2847 N N . LYS A 1 373 ? -15.305 -0.583 2.467 1 98.81 373 LYS A N 1
ATOM 2848 C CA . LYS A 1 373 ? -16 -1.253 3.559 1 98.81 373 LYS A CA 1
ATOM 2849 C C . LYS A 1 373 ? -15.023 -1.886 4.539 1 98.81 373 LYS A C 1
ATOM 2851 O O . LYS A 1 373 ? -14.203 -2.721 4.152 1 98.81 373 LYS A O 1
ATOM 2856 N N . GLY A 1 374 ? -15.023 -1.441 5.746 1 98.88 374 GLY A N 1
ATOM 2857 C CA . GLY A 1 374 ? -14.234 -2.053 6.805 1 98.88 374 GLY A CA 1
ATOM 2858 C C . GLY A 1 374 ? -15.055 -2.936 7.727 1 98.88 374 GLY A C 1
ATOM 2859 O O . GLY A 1 374 ? -16.203 -2.621 8.031 1 98.88 374 GLY A O 1
ATOM 2860 N N . ILE A 1 375 ? -14.508 -4.039 8.133 1 98.94 375 ILE A N 1
ATOM 2861 C CA . ILE A 1 375 ? -15.156 -4.992 9.023 1 98.94 375 ILE A CA 1
ATOM 2862 C C . ILE A 1 375 ? -14.258 -5.27 10.227 1 98.94 375 ILE A C 1
ATOM 2864 O O . ILE A 1 375 ? -13.102 -5.68 10.062 1 98.94 375 ILE A O 1
ATOM 2868 N N . ALA A 1 376 ? -14.734 -5.027 11.398 1 98.88 376 ALA A N 1
ATOM 2869 C CA . ALA A 1 376 ? -13.961 -5.254 12.609 1 98.88 376 ALA A CA 1
ATOM 2870 C C . ALA A 1 376 ? -14.766 -6.031 13.641 1 98.88 376 ALA A C 1
ATOM 2872 O O . ALA A 1 376 ? -16 -6.051 13.586 1 98.88 376 ALA A O 1
ATOM 2873 N N . ASP A 1 377 ? -14.102 -6.734 14.516 1 98.81 377 ASP A N 1
ATOM 2874 C CA . ASP A 1 377 ? -14.711 -7.406 15.656 1 98.81 377 ASP A CA 1
ATOM 2875 C C . ASP A 1 377 ? -15.023 -6.418 16.781 1 98.81 377 ASP A C 1
ATOM 2877 O O . ASP A 1 377 ? -14.117 -5.762 17.297 1 98.81 377 ASP A O 1
ATOM 2881 N N . ARG A 1 378 ? -16.281 -6.285 17.188 1 98.19 378 ARG A N 1
ATOM 2882 C CA . ARG A 1 378 ? -16.672 -5.32 18.203 1 98.19 378 ARG A CA 1
ATOM 2883 C C . ARG A 1 378 ? -15.984 -5.605 19.531 1 98.19 378 ARG A C 1
ATOM 2885 O O . ARG A 1 378 ? -15.703 -4.688 20.312 1 98.19 378 ARG A O 1
ATOM 2892 N N . GLU A 1 379 ? -15.867 -6.82 19.797 1 97.81 379 GLU A N 1
ATOM 2893 C CA . GLU A 1 379 ? -15.344 -7.23 21.094 1 97.81 379 GLU A CA 1
ATOM 2894 C C . GLU A 1 379 ? -13.867 -6.879 21.234 1 97.81 379 GLU A C 1
ATOM 2896 O O . GLU A 1 379 ? -13.453 -6.293 22.234 1 97.81 379 GLU A O 1
ATOM 2901 N N . SER A 1 380 ? -13.094 -7.227 20.219 1 97.94 380 SER A N 1
ATOM 2902 C CA . SER A 1 380 ? -11.641 -7.102 20.328 1 97.94 380 SER A CA 1
ATOM 2903 C C . SER A 1 380 ? -11.148 -5.832 19.641 1 97.94 380 SER A C 1
ATOM 2905 O O . SER A 1 380 ? -10.023 -5.387 19.875 1 97.94 380 SER A O 1
ATOM 2907 N N . GLY A 1 381 ? -11.922 -5.266 18.734 1 98.5 381 GLY A N 1
ATOM 2908 C CA . GLY A 1 381 ? -11.484 -4.148 17.922 1 98.5 381 GLY A CA 1
ATOM 2909 C C . GLY A 1 381 ? -10.633 -4.574 16.734 1 98.5 381 GLY A C 1
ATOM 2910 O O . GLY A 1 381 ? -10.234 -3.74 15.914 1 98.5 381 GLY A O 1
ATOM 2911 N N . ARG A 1 382 ? -10.398 -5.875 16.594 1 98.69 382 ARG A N 1
ATOM 2912 C CA . ARG A 1 382 ? -9.523 -6.391 15.547 1 98.69 382 ARG A CA 1
ATOM 2913 C C . ARG A 1 382 ? -10.148 -6.215 14.164 1 98.69 382 ARG A C 1
ATOM 2915 O O . ARG A 1 382 ? -11.344 -6.445 13.984 1 98.69 382 ARG A O 1
ATOM 2922 N N . LEU A 1 383 ? -9.352 -5.719 13.242 1 98.88 383 LEU A N 1
ATOM 2923 C CA . LEU A 1 383 ? -9.781 -5.676 11.844 1 98.88 383 LEU A CA 1
ATOM 2924 C C . LEU A 1 383 ? -9.875 -7.082 11.258 1 98.88 383 LEU A C 1
ATOM 2926 O O . LEU A 1 383 ? -8.93 -7.867 11.367 1 98.88 383 LEU A O 1
ATOM 2930 N N . LEU A 1 384 ? -10.984 -7.43 10.633 1 98.94 384 LEU A N 1
ATOM 2931 C CA . LEU A 1 384 ? -11.219 -8.789 10.141 1 98.94 384 LEU A CA 1
ATOM 2932 C C . LEU A 1 384 ? -11.109 -8.844 8.625 1 98.94 384 LEU A C 1
ATOM 2934 O O . LEU A 1 384 ? -10.75 -9.891 8.062 1 98.94 384 LEU A O 1
ATOM 2938 N N . GLY A 1 385 ? -11.484 -7.801 7.961 1 98.88 385 GLY A N 1
ATOM 2939 C CA . GLY A 1 385 ? -11.461 -7.766 6.508 1 98.88 385 GLY A CA 1
ATOM 2940 C C . GLY A 1 385 ? -11.828 -6.406 5.938 1 98.88 385 GLY A C 1
ATOM 2941 O O . GLY A 1 385 ? -12.227 -5.508 6.68 1 98.88 385 GLY A O 1
ATOM 2942 N N . THR A 1 386 ? -11.562 -6.211 4.656 1 98.94 386 THR A N 1
ATOM 2943 C CA . THR A 1 386 ? -11.875 -4.969 3.957 1 98.94 386 THR A CA 1
ATOM 2944 C C . THR A 1 386 ? -12.195 -5.238 2.49 1 98.94 386 THR A C 1
ATOM 2946 O O . THR A 1 386 ? -11.625 -6.145 1.881 1 98.94 386 THR A O 1
ATOM 2949 N N . GLN A 1 387 ? -13.109 -4.52 1.934 1 98.94 387 GLN A N 1
ATOM 2950 C CA . GLN A 1 387 ? -13.445 -4.48 0.515 1 98.94 387 GLN A CA 1
ATOM 2951 C C . GLN A 1 387 ? -13.383 -3.057 -0.028 1 98.94 387 GLN A C 1
ATOM 2953 O O . GLN A 1 387 ? -13.797 -2.111 0.646 1 98.94 387 GLN A O 1
ATOM 2958 N N . ILE A 1 388 ? -12.82 -2.826 -1.163 1 98.94 388 ILE A N 1
ATOM 2959 C CA . ILE A 1 388 ? -12.703 -1.486 -1.729 1 98.94 388 ILE A CA 1
ATOM 2960 C C . ILE A 1 388 ? -13.109 -1.511 -3.199 1 98.94 388 ILE A C 1
ATOM 2962 O O . ILE A 1 388 ? -12.68 -2.385 -3.955 1 98.94 388 ILE A O 1
ATOM 2966 N N . VAL A 1 389 ? -13.953 -0.66 -3.645 1 98.75 389 VAL A N 1
ATOM 2967 C CA . VAL A 1 389 ? -14.305 -0.411 -5.039 1 98.75 389 VAL A CA 1
ATOM 2968 C C . VAL A 1 389 ? -13.938 1.021 -5.418 1 98.75 389 VAL A C 1
ATOM 2970 O O . VAL A 1 389 ? -14.266 1.965 -4.695 1 98.75 389 VAL A O 1
ATOM 2973 N N . GLY A 1 390 ? -13.242 1.207 -6.457 1 98.56 390 GLY A N 1
ATOM 2974 C CA . GLY A 1 390 ? -12.82 2.514 -6.941 1 98.56 390 GLY A CA 1
ATOM 2975 C C . GLY A 1 390 ? -11.977 2.441 -8.203 1 98.56 390 GLY A C 1
ATOM 2976 O O . GLY A 1 390 ? -12.266 1.651 -9.102 1 98.56 390 GLY A O 1
ATOM 2977 N N . TYR A 1 391 ? -10.992 3.285 -8.336 1 98 391 TYR A N 1
ATOM 2978 C CA . TYR A 1 391 ? -10.102 3.354 -9.484 1 98 391 TYR A CA 1
ATOM 2979 C C . TYR A 1 391 ? -8.641 3.418 -9.039 1 98 391 TYR A C 1
ATOM 2981 O O . TYR A 1 391 ? -8.156 2.518 -8.352 1 98 391 TYR A O 1
ATOM 2989 N N . GLU A 1 392 ? -7.977 4.48 -9.398 1 96.81 392 GLU A N 1
ATOM 2990 C CA . GLU A 1 392 ? -6.598 4.66 -8.961 1 96.81 392 GLU A CA 1
ATOM 2991 C C . GLU A 1 392 ? -6.508 4.73 -7.441 1 96.81 392 GLU A C 1
ATOM 2993 O O . GLU A 1 392 ? -7.32 5.395 -6.797 1 96.81 392 GLU A O 1
ATOM 2998 N N . GLY A 1 393 ? -5.551 3.984 -6.898 1 97.88 393 GLY A N 1
ATOM 2999 C CA . GLY A 1 393 ? -5.27 4.102 -5.477 1 97.88 393 GLY A CA 1
ATOM 3000 C C . GLY A 1 393 ? -5.828 2.949 -4.66 1 97.88 393 GLY A C 1
ATOM 3001 O O . GLY A 1 393 ? -5.434 2.752 -3.508 1 97.88 393 GLY A O 1
ATOM 3002 N N . VAL A 1 394 ? -6.754 2.127 -5.211 1 98.81 394 VAL A N 1
ATOM 3003 C CA . VAL A 1 394 ? -7.367 1.006 -4.508 1 98.81 394 VAL A CA 1
ATOM 3004 C C . VAL A 1 394 ? -6.301 -0.02 -4.133 1 98.81 394 VAL A C 1
ATOM 3006 O O . VAL A 1 394 ? -6.281 -0.525 -3.01 1 98.81 394 VAL A O 1
ATOM 3009 N N . ASP A 1 395 ? -5.406 -0.31 -5.09 1 98.62 395 ASP A N 1
ATOM 3010 C CA . ASP A 1 395 ? -4.375 -1.323 -4.891 1 98.62 395 ASP A CA 1
ATOM 3011 C C . ASP A 1 395 ? -3.424 -0.926 -3.762 1 98.62 395 ASP A C 1
ATOM 3013 O O . ASP A 1 395 ? -2.957 -1.78 -3.006 1 98.62 395 ASP A O 1
ATOM 3017 N N . LYS A 1 396 ? -3.145 0.356 -3.637 1 98.62 396 LYS A N 1
ATOM 3018 C CA . LYS A 1 396 ? -2.312 0.867 -2.551 1 98.62 396 LYS A CA 1
ATOM 3019 C C . LYS A 1 396 ? -2.957 0.604 -1.193 1 98.62 396 LYS A C 1
ATOM 3021 O O . LYS A 1 396 ? -2.316 0.066 -0.289 1 98.62 396 LYS A O 1
ATOM 3026 N N . ARG A 1 397 ? -4.223 0.915 -1.085 1 98.88 397 ARG A N 1
ATOM 3027 C CA . ARG A 1 397 ? -4.895 0.884 0.21 1 98.88 397 ARG A CA 1
ATOM 3028 C C . ARG A 1 397 ? -5.184 -0.549 0.643 1 98.88 397 ARG A C 1
ATOM 3030 O O . ARG A 1 397 ? -5.074 -0.881 1.825 1 98.88 397 ARG A O 1
ATOM 3037 N N . ILE A 1 398 ? -5.551 -1.433 -0.298 1 98.94 398 ILE A N 1
ATOM 3038 C CA . ILE A 1 398 ? -5.895 -2.799 0.084 1 98.94 398 ILE A CA 1
ATOM 3039 C C . ILE A 1 398 ? -4.676 -3.488 0.691 1 98.94 398 ILE A C 1
ATOM 3041 O O . ILE A 1 398 ? -4.809 -4.297 1.614 1 98.94 398 ILE A O 1
ATOM 3045 N N . ASP A 1 399 ? -3.504 -3.184 0.196 1 98.88 399 ASP A N 1
ATOM 3046 C CA . ASP A 1 399 ? -2.303 -3.861 0.675 1 98.88 399 ASP A CA 1
ATOM 3047 C C . ASP A 1 399 ? -1.889 -3.34 2.049 1 98.88 399 ASP A C 1
ATOM 3049 O O . ASP A 1 399 ? -1.255 -4.055 2.826 1 98.88 399 ASP A O 1
ATOM 3053 N N . VAL A 1 400 ? -2.236 -2.045 2.359 1 98.94 400 VAL A N 1
ATOM 3054 C CA . VAL A 1 400 ? -2.055 -1.564 3.725 1 98.94 400 VAL A CA 1
ATOM 3055 C C . VAL A 1 400 ? -2.941 -2.365 4.676 1 98.94 400 VAL A C 1
ATOM 3057 O O . VAL A 1 400 ? -2.486 -2.809 5.734 1 98.94 400 VAL A O 1
ATOM 3060 N N . PHE A 1 401 ? -4.191 -2.611 4.285 1 98.94 401 PHE A N 1
ATOM 3061 C CA . PHE A 1 401 ? -5.109 -3.395 5.105 1 98.94 401 PHE A CA 1
ATOM 3062 C C . PHE A 1 401 ? -4.621 -4.832 5.242 1 98.94 401 PHE A C 1
ATOM 3064 O O . PHE A 1 401 ? -4.703 -5.422 6.32 1 98.94 401 PHE A O 1
ATOM 3071 N N . VAL A 1 402 ? -4.121 -5.445 4.102 1 98.94 402 VAL A N 1
ATOM 3072 C CA . VAL A 1 402 ? -3.559 -6.789 4.133 1 98.94 402 VAL A CA 1
ATOM 3073 C C . VAL A 1 402 ? -2.502 -6.883 5.234 1 98.94 402 VAL A C 1
ATOM 3075 O O . VAL A 1 402 ? -2.531 -7.801 6.055 1 98.94 402 VAL A O 1
ATOM 3078 N N . THR A 1 403 ? -1.612 -5.918 5.23 1 98.94 403 THR A N 1
ATOM 3079 C CA . THR A 1 403 ? -0.488 -5.938 6.16 1 98.94 403 THR A CA 1
ATOM 3080 C C . THR A 1 403 ? -0.968 -5.742 7.594 1 98.94 403 THR A C 1
ATOM 3082 O O . THR A 1 403 ? -0.533 -6.453 8.5 1 98.94 403 THR A O 1
ATOM 3085 N N . ALA A 1 404 ? -1.888 -4.797 7.781 1 98.88 404 ALA A N 1
ATOM 3086 C CA . ALA A 1 404 ? -2.42 -4.543 9.117 1 98.88 404 ALA A CA 1
ATOM 3087 C C . ALA A 1 404 ? -3.117 -5.781 9.672 1 98.88 404 ALA A C 1
ATOM 3089 O O . ALA A 1 404 ? -2.889 -6.164 10.82 1 98.88 404 ALA A O 1
ATOM 3090 N N . ILE A 1 405 ? -3.961 -6.469 8.867 1 98.94 405 ILE A N 1
ATOM 3091 C CA . ILE A 1 405 ? -4.715 -7.633 9.32 1 98.94 405 ILE A CA 1
ATOM 3092 C C . ILE A 1 405 ? -3.756 -8.781 9.625 1 98.94 405 ILE A C 1
ATOM 3094 O O . ILE A 1 405 ? -3.951 -9.523 10.594 1 98.94 405 ILE A O 1
ATOM 3098 N N . THR A 1 406 ? -2.74 -8.969 8.75 1 98.81 406 THR A N 1
ATOM 3099 C CA . THR A 1 406 ? -1.749 -10.023 8.953 1 98.81 406 THR A CA 1
ATOM 3100 C C . THR A 1 406 ? -1.11 -9.914 10.328 1 98.81 406 THR A C 1
ATOM 3102 O O . THR A 1 406 ? -0.859 -10.922 10.984 1 98.81 406 THR A O 1
ATOM 3105 N N . TYR A 1 407 ? -0.878 -8.664 10.805 1 98.31 407 TYR A N 1
ATOM 3106 C CA . TYR A 1 407 ? -0.252 -8.438 12.102 1 98.31 407 TYR A CA 1
ATOM 3107 C C . TYR A 1 407 ? -1.303 -8.297 13.195 1 98.31 407 TYR A C 1
ATOM 3109 O O . TYR A 1 407 ? -1.015 -7.773 14.281 1 98.31 407 TYR A O 1
ATOM 3117 N N . GLN A 1 408 ? -2.572 -8.641 12.891 1 98.19 408 GLN A N 1
ATOM 3118 C CA . GLN A 1 408 ? -3.688 -8.648 13.828 1 98.19 408 GLN A CA 1
ATOM 3119 C C . GLN A 1 408 ? -3.984 -7.242 14.352 1 98.19 408 GLN A C 1
ATOM 3121 O O . GLN A 1 408 ? -4.305 -7.066 15.523 1 98.19 408 GLN A O 1
ATOM 3126 N N . GLY A 1 409 ? -3.822 -6.316 13.484 1 98.56 409 GLY A N 1
ATOM 3127 C CA . GLY A 1 409 ? -4.086 -4.93 13.836 1 98.56 409 GLY A CA 1
ATOM 3128 C C . GLY A 1 409 ? -5.535 -4.68 14.211 1 98.56 409 GLY A C 1
ATOM 3129 O O . GLY A 1 409 ? -6.438 -5.352 13.719 1 98.56 409 GLY A O 1
ATOM 3130 N N . LYS A 1 410 ? -5.742 -3.713 15.109 1 98.69 410 LYS A N 1
ATOM 3131 C CA . LYS A 1 410 ? -7.07 -3.236 15.484 1 98.69 410 LYS A CA 1
ATOM 3132 C C . LYS A 1 410 ? -7.484 -2.037 14.633 1 98.69 410 LYS A C 1
ATOM 3134 O O . LYS A 1 410 ? -6.633 -1.362 14.047 1 98.69 410 LYS A O 1
ATOM 3139 N N . ALA A 1 411 ? -8.781 -1.797 14.578 1 98.5 411 ALA A N 1
ATOM 3140 C CA . ALA A 1 411 ? -9.281 -0.624 13.867 1 98.5 411 ALA A CA 1
ATOM 3141 C C . ALA A 1 411 ? -8.633 0.655 14.391 1 98.5 411 ALA A C 1
ATOM 3143 O O . ALA A 1 411 ? -8.266 1.533 13.602 1 98.5 411 ALA A O 1
ATOM 3144 N N . GLU A 1 412 ? -8.43 0.822 15.656 1 98.25 412 GLU A N 1
ATOM 3145 C CA . GLU A 1 412 ? -7.895 2.029 16.281 1 98.25 412 GLU A CA 1
ATOM 3146 C C . GLU A 1 412 ? -6.449 2.271 15.859 1 98.25 412 GLU A C 1
ATOM 3148 O O . GLU A 1 412 ? -5.953 3.396 15.945 1 98.25 412 GLU A O 1
ATOM 3153 N N . ASP A 1 413 ? -5.754 1.178 15.391 1 98.62 413 ASP A N 1
ATOM 3154 C CA . ASP A 1 413 ? -4.34 1.281 15.039 1 98.62 413 ASP A CA 1
ATOM 3155 C C . ASP A 1 413 ? -4.156 2.033 13.727 1 98.62 413 ASP A C 1
ATOM 3157 O O . ASP A 1 413 ? -3.111 2.648 13.5 1 98.62 413 ASP A O 1
ATOM 3161 N N . LEU A 1 414 ? -5.168 1.955 12.875 1 98.81 414 LEU A N 1
ATOM 3162 C CA . LEU A 1 414 ? -5.031 2.439 11.508 1 98.81 414 LEU A CA 1
ATOM 3163 C C . LEU A 1 414 ? -4.773 3.941 11.484 1 98.81 414 LEU A C 1
ATOM 3165 O O . LEU A 1 414 ? -4.008 4.434 10.648 1 98.81 414 LEU A O 1
ATOM 3169 N N . PHE A 1 415 ? -5.383 4.703 12.398 1 98.31 415 PHE A N 1
ATOM 3170 C CA . PHE A 1 415 ? -5.234 6.152 12.477 1 98.31 415 PHE A CA 1
ATOM 3171 C C . PHE A 1 415 ? -3.781 6.535 12.719 1 98.31 415 PHE A C 1
ATOM 3173 O O . PHE A 1 415 ? -3.33 7.598 12.289 1 98.31 415 PHE A O 1
ATOM 3180 N N . HIS A 1 416 ? -3.035 5.699 13.375 1 98.44 416 HIS A N 1
ATOM 3181 C CA . HIS A 1 416 ? -1.713 6.043 13.883 1 98.44 416 HIS A CA 1
ATOM 3182 C C . HIS A 1 416 ? -0.622 5.656 12.891 1 98.44 416 HIS A C 1
ATOM 3184 O O . HIS A 1 416 ? 0.557 5.941 13.109 1 98.44 416 HIS A O 1
ATOM 3190 N N . LEU A 1 417 ? -0.992 5.008 11.789 1 98.75 417 LEU A N 1
ATOM 3191 C CA . LEU A 1 417 ? 0.002 4.688 10.773 1 98.75 417 LEU A CA 1
ATOM 3192 C C . LEU A 1 417 ? 0.611 5.957 10.188 1 98.75 417 LEU A C 1
ATOM 3194 O O . LEU A 1 417 ? -0.088 6.957 10 1 98.75 417 LEU A O 1
ATOM 3198 N N . ASP A 1 418 ? 1.878 5.941 9.922 1 98.62 418 ASP A N 1
ATOM 3199 C CA . ASP A 1 418 ? 2.607 7.051 9.32 1 98.62 418 ASP A CA 1
ATOM 3200 C C . ASP A 1 418 ? 2.744 6.863 7.809 1 98.62 418 ASP A C 1
ATOM 3202 O O . ASP A 1 418 ? 3.857 6.863 7.277 1 98.62 418 ASP A O 1
ATOM 3206 N N . LEU A 1 419 ? 1.607 6.797 7.098 1 98.81 419 LEU A N 1
ATOM 3207 C CA . LEU A 1 419 ? 1.553 6.516 5.668 1 98.81 419 LEU A CA 1
ATOM 3208 C C . LEU A 1 419 ? 2.113 7.684 4.859 1 98.81 419 LEU A C 1
ATOM 3210 O O . LEU A 1 419 ? 2.094 8.828 5.32 1 98.81 419 LEU A O 1
ATOM 3214 N N . ALA A 1 420 ? 2.568 7.398 3.684 1 98.44 420 ALA A N 1
ATOM 3215 C CA . ALA A 1 420 ? 3.182 8.398 2.812 1 98.44 420 ALA A CA 1
ATOM 3216 C C . ALA A 1 420 ? 2.146 9.398 2.314 1 98.44 420 ALA A C 1
ATOM 3218 O O . ALA A 1 420 ? 1.085 9.016 1.821 1 98.44 420 ALA A O 1
ATOM 3219 N N . TYR A 1 421 ? 2.578 10.68 2.441 1 97.5 421 TYR A N 1
ATOM 3220 C CA . TYR A 1 421 ? 1.647 11.703 1.992 1 97.5 421 TYR A CA 1
ATOM 3221 C C . TYR A 1 421 ? 2.365 12.766 1.159 1 97.5 421 TYR A C 1
ATOM 3223 O O . TYR A 1 421 ? 3.385 13.312 1.584 1 97.5 421 TYR A O 1
ATOM 3231 N N . ALA A 1 422 ? 1.922 13.047 0.031 1 97.25 422 ALA A N 1
ATOM 3232 C CA . ALA A 1 422 ? 2.025 14.188 -0.874 1 97.25 422 ALA A CA 1
ATOM 3233 C C . ALA A 1 422 ? 0.799 14.289 -1.776 1 97.25 422 ALA A C 1
ATOM 3235 O O . ALA A 1 422 ? 0.156 13.273 -2.072 1 97.25 422 ALA A O 1
ATOM 3236 N N . PRO A 1 423 ? 0.45 15.453 -2.213 1 95.62 423 PRO A N 1
ATOM 3237 C CA . PRO A 1 423 ? -0.816 15.672 -2.916 1 95.62 423 PRO A CA 1
ATOM 3238 C C . PRO A 1 423 ? -1.007 14.727 -4.102 1 95.62 423 PRO A C 1
ATOM 3240 O O . PRO A 1 423 ? -2.113 14.227 -4.324 1 95.62 423 PRO A O 1
ATOM 3243 N N . PRO A 1 424 ? 0.024 14.383 -4.848 1 96.38 424 PRO A N 1
ATOM 3244 C CA . PRO A 1 424 ? -0.199 13.5 -5.996 1 96.38 424 PRO A CA 1
ATOM 3245 C C . PRO A 1 424 ? -0.575 12.078 -5.586 1 96.38 424 PRO A C 1
ATOM 3247 O O . PRO A 1 424 ? -1.031 11.289 -6.418 1 96.38 424 PRO A O 1
ATOM 3250 N N . PHE A 1 425 ? -0.408 11.734 -4.309 1 97.44 425 PHE A N 1
ATOM 3251 C CA . PHE A 1 425 ? -0.48 10.32 -3.959 1 97.44 425 PHE A CA 1
ATOM 3252 C C . PHE A 1 425 ? -1.606 10.07 -2.963 1 97.44 425 PHE A C 1
ATOM 3254 O O . PHE A 1 425 ? -2.082 8.938 -2.83 1 97.44 425 PHE A O 1
ATOM 3261 N N . SER A 1 426 ? -1.965 11.062 -2.18 1 97.5 426 SER A N 1
ATOM 3262 C CA . SER A 1 426 ? -2.93 10.852 -1.105 1 97.5 426 SER A CA 1
ATOM 3263 C C . SER A 1 426 ? -3.451 12.18 -0.561 1 97.5 426 SER A C 1
ATOM 3265 O O . SER A 1 426 ? -2.934 13.242 -0.906 1 97.5 426 SER A O 1
ATOM 3267 N N . THR A 1 427 ? -4.473 12.102 0.264 1 96 427 THR A N 1
ATOM 3268 C CA . THR A 1 427 ? -4.867 13.219 1.111 1 96 427 THR A CA 1
ATOM 3269 C C . THR A 1 427 ? -4.074 13.219 2.416 1 96 427 THR A C 1
ATOM 3271 O O . THR A 1 427 ? -3.393 12.242 2.73 1 96 427 THR A O 1
ATOM 3274 N N . THR A 1 428 ? -4.105 14.305 3.096 1 94.19 428 THR A N 1
ATOM 3275 C CA . THR A 1 428 ? -3.305 14.445 4.305 1 94.19 428 THR A CA 1
ATOM 3276 C C . THR A 1 428 ? -3.652 13.359 5.32 1 94.19 428 THR A C 1
ATOM 3278 O O . THR A 1 428 ? -2.775 12.867 6.031 1 94.19 428 THR A O 1
ATOM 3281 N N . LYS A 1 429 ? -4.895 13.117 5.527 1 96.38 429 LYS A N 1
ATOM 3282 C CA . LYS A 1 429 ? -5.359 11.914 6.215 1 96.38 429 LYS A CA 1
ATOM 3283 C C . LYS A 1 429 ? -5.816 10.852 5.219 1 96.38 429 LYS A C 1
ATOM 3285 O O . LYS A 1 429 ? -6.852 11.008 4.566 1 96.38 429 LYS A O 1
ATOM 3290 N N . ASP A 1 430 ? -5.094 9.805 5.109 1 98.31 430 ASP A N 1
ATOM 3291 C CA . ASP A 1 430 ? -5.363 8.773 4.113 1 98.31 430 ASP A CA 1
ATOM 3292 C C . ASP A 1 430 ? -6.695 8.078 4.387 1 98.31 430 ASP A C 1
ATOM 3294 O O . ASP A 1 430 ? -7.07 7.879 5.543 1 98.31 430 ASP A O 1
ATOM 3298 N N . PRO A 1 431 ? -7.406 7.605 3.373 1 98.62 431 PRO A N 1
ATOM 3299 C CA . PRO A 1 431 ? -8.68 6.895 3.541 1 98.62 431 PRO A CA 1
ATOM 3300 C C . PRO A 1 431 ? -8.555 5.691 4.473 1 98.62 431 PRO A C 1
ATOM 3302 O O . PRO A 1 431 ? -9.516 5.344 5.168 1 98.62 431 PRO A O 1
ATOM 3305 N N . VAL A 1 432 ? -7.402 5.055 4.539 1 98.88 432 VAL A N 1
ATOM 3306 C CA . VAL A 1 432 ? -7.18 3.939 5.453 1 98.88 432 VAL A CA 1
ATOM 3307 C C . VAL A 1 432 ? -7.324 4.414 6.898 1 98.88 432 VAL A C 1
ATOM 3309 O O . VAL A 1 432 ? -7.945 3.738 7.719 1 98.88 432 VAL A O 1
ATOM 3312 N N . MET A 1 433 ? -6.773 5.582 7.203 1 98.69 433 MET A N 1
ATOM 3313 C CA . MET A 1 433 ? -6.844 6.156 8.547 1 98.69 433 MET A CA 1
ATOM 3314 C C . MET A 1 433 ? -8.289 6.484 8.922 1 98.69 433 MET A C 1
ATOM 3316 O O . MET A 1 433 ? -8.719 6.223 10.047 1 98.69 433 MET A O 1
ATOM 3320 N N . TYR A 1 434 ? -9.023 7.02 7.938 1 98.56 434 TYR A N 1
ATOM 3321 C CA . TYR A 1 434 ? -10.43 7.332 8.172 1 98.56 434 TYR A CA 1
ATOM 3322 C C . TYR A 1 434 ? -11.227 6.07 8.5 1 98.56 434 TYR A C 1
ATOM 3324 O O . TYR A 1 434 ? -12.109 6.098 9.359 1 98.56 434 TYR A O 1
ATOM 3332 N N . THR A 1 435 ? -10.906 4.992 7.816 1 98.88 435 THR A N 1
ATOM 3333 C CA . THR A 1 435 ? -11.594 3.732 8.086 1 98.88 435 THR A CA 1
ATOM 3334 C C . THR A 1 435 ? -11.398 3.311 9.539 1 98.88 435 THR A C 1
ATOM 3336 O O . THR A 1 435 ? -12.352 2.908 10.211 1 98.88 435 THR A O 1
ATOM 3339 N N . GLY A 1 436 ? -10.156 3.408 9.969 1 98.81 436 GLY A N 1
ATOM 3340 C CA . GLY A 1 436 ? -9.867 3.104 11.359 1 98.81 436 GLY A CA 1
ATOM 3341 C C . GLY A 1 436 ? -10.578 4.023 12.336 1 98.81 436 GLY A C 1
ATOM 3342 O O . GLY A 1 436 ? -11.125 3.568 13.344 1 98.81 436 GLY A O 1
ATOM 3343 N N . MET A 1 437 ? -10.625 5.32 12.039 1 98.38 437 MET A N 1
ATOM 3344 C CA . MET A 1 437 ? -11.273 6.305 12.891 1 98.38 437 MET A CA 1
ATOM 3345 C C . MET A 1 437 ? -12.766 6.008 13.023 1 98.38 437 MET A C 1
ATOM 3347 O O . MET A 1 437 ? -13.312 6.035 14.125 1 98.38 437 MET A O 1
ATOM 3351 N N . ILE A 1 438 ? -13.422 5.727 11.898 1 98.69 438 ILE A N 1
ATOM 3352 C CA . ILE A 1 438 ? -14.859 5.488 11.891 1 98.69 438 ILE A CA 1
ATOM 3353 C C . ILE A 1 438 ? -15.188 4.246 12.711 1 98.69 438 ILE A C 1
ATOM 3355 O O . ILE A 1 438 ? -16.062 4.281 13.578 1 98.69 438 ILE A O 1
ATOM 3359 N N . LEU A 1 439 ? -14.453 3.176 12.492 1 98.88 439 LEU A N 1
ATOM 3360 C CA . LEU A 1 439 ? -14.695 1.924 13.203 1 98.88 439 LEU A CA 1
ATOM 3361 C C . LEU A 1 439 ? -14.398 2.078 14.695 1 98.88 439 LEU A C 1
ATOM 3363 O O . LEU A 1 439 ? -15.164 1.591 15.531 1 98.88 439 LEU A O 1
ATOM 3367 N N . ASP A 1 440 ? -13.328 2.748 15.023 1 98.31 440 ASP A N 1
ATOM 3368 C CA . ASP A 1 440 ? -12.969 2.939 16.422 1 98.31 440 ASP A CA 1
ATOM 3369 C C . ASP A 1 440 ? -14.008 3.793 17.141 1 98.31 440 ASP A C 1
ATOM 3371 O O . ASP A 1 440 ? -14.336 3.527 18.312 1 98.31 440 ASP A O 1
ATOM 3375 N N . ASN A 1 441 ? -14.453 4.871 16.469 1 97.94 441 ASN A N 1
ATOM 3376 C CA . ASN A 1 441 ? -15.508 5.695 17.047 1 97.94 441 ASN A CA 1
ATOM 3377 C C . ASN A 1 441 ? -16.75 4.871 17.359 1 97.94 441 ASN A C 1
ATOM 3379 O O . ASN A 1 441 ? -17.375 5.055 18.422 1 97.94 441 ASN A O 1
ATOM 3383 N N . ALA A 1 442 ? -17.078 3.969 16.453 1 98.38 442 ALA A N 1
ATOM 3384 C CA . ALA A 1 442 ? -18.281 3.141 16.625 1 98.38 442 ALA A CA 1
ATOM 3385 C C . ALA A 1 442 ? -18.078 2.123 17.75 1 98.38 442 ALA A C 1
ATOM 3387 O O . ALA A 1 442 ? -18.984 1.867 18.531 1 98.38 442 ALA A O 1
ATOM 3388 N N . ILE A 1 443 ? -16.891 1.596 17.844 1 98.19 443 ILE A N 1
ATOM 3389 C CA . ILE A 1 443 ? -16.625 0.485 18.75 1 98.19 443 ILE A CA 1
ATOM 3390 C C . ILE A 1 443 ? -16.328 1.021 20.156 1 98.19 443 ILE A C 1
ATOM 3392 O O . ILE A 1 443 ? -16.828 0.483 21.141 1 98.19 443 ILE A O 1
ATOM 3396 N N . ASN A 1 444 ? -15.586 2.139 20.219 1 96.56 444 ASN A N 1
ATOM 3397 C CA . ASN A 1 444 ? -15.016 2.492 21.516 1 96.56 444 ASN A CA 1
ATOM 3398 C C . ASN A 1 444 ? -15.516 3.852 22 1 96.56 444 ASN A C 1
ATOM 3400 O O . ASN A 1 444 ? -15.336 4.211 23.172 1 96.56 444 ASN A O 1
ATOM 3404 N N . GLN A 1 445 ? -16.219 4.629 21.125 1 94.75 445 GLN A N 1
ATOM 3405 C CA . GLN A 1 445 ? -16.484 6.016 21.5 1 94.75 445 GLN A CA 1
ATOM 3406 C C . GLN A 1 445 ? -17.969 6.328 21.469 1 94.75 445 GLN A C 1
ATOM 3408 O O . GLN A 1 445 ? -18.359 7.5 21.438 1 94.75 445 GLN A O 1
ATOM 3413 N N . GLY A 1 446 ? -18.734 5.293 21.312 1 95.31 446 GLY A N 1
ATOM 3414 C CA . GLY A 1 446 ? -20.188 5.461 21.406 1 95.31 446 GLY A CA 1
ATOM 3415 C C . GLY A 1 446 ? -20.781 6.145 20.188 1 95.31 446 GLY A C 1
ATOM 3416 O O . GLY A 1 446 ? -21.906 6.664 20.25 1 95.31 446 GLY A O 1
ATOM 3417 N N . ARG A 1 447 ? -20.047 6.246 19.141 1 97.69 447 ARG A N 1
ATOM 3418 C CA . ARG A 1 447 ? -20.562 6.777 17.891 1 97.69 447 ARG A CA 1
ATOM 3419 C C . ARG A 1 447 ? -21.031 5.656 16.969 1 97.69 447 ARG A C 1
ATOM 3421 O O . ARG A 1 447 ? -20.375 5.363 15.961 1 97.69 447 ARG A O 1
ATOM 3428 N N . LYS A 1 448 ? -22.125 5.172 17.188 1 98.19 448 LYS A N 1
ATOM 3429 C CA . LYS A 1 448 ? -22.641 3.953 16.562 1 98.19 448 LYS A CA 1
ATOM 3430 C C . LYS A 1 448 ? -22.984 4.188 15.094 1 98.19 448 LYS A C 1
ATOM 3432 O O . LYS A 1 448 ? -23.328 5.301 14.703 1 98.19 448 LYS A O 1
ATOM 3437 N N . LEU A 1 449 ? -22.875 3.164 14.344 1 98.62 449 LEU A N 1
ATOM 3438 C CA . LEU A 1 449 ? -23.234 3.162 12.93 1 98.62 449 LEU A CA 1
ATOM 3439 C C . LEU A 1 449 ? -24.453 2.275 12.68 1 98.62 449 LEU A C 1
ATOM 3441 O O . LEU A 1 449 ? -24.734 1.377 13.469 1 98.62 449 LEU A O 1
ATOM 3445 N N . ILE A 1 450 ? -25.156 2.592 11.648 1 97.94 450 ILE A N 1
ATOM 3446 C CA . ILE A 1 450 ? -26.203 1.712 11.148 1 97.94 450 ILE A CA 1
ATOM 3447 C C . ILE A 1 450 ? -26.062 1.542 9.641 1 97.94 450 ILE A C 1
ATOM 3449 O O . ILE A 1 450 ? -25.797 2.51 8.922 1 97.94 450 ILE A O 1
ATOM 3453 N N . THR A 1 451 ? -26.094 0.32 9.18 1 97 451 THR A N 1
ATOM 3454 C CA . THR A 1 451 ? -26 0.055 7.75 1 97 451 THR A CA 1
ATOM 3455 C C . THR A 1 451 ? -27.312 0.347 7.047 1 97 451 THR A C 1
ATOM 3457 O O . THR A 1 451 ? -28.359 0.443 7.691 1 97 451 THR A O 1
ATOM 3460 N N . ALA A 1 452 ? -27.219 0.486 5.754 1 96.19 452 ALA A N 1
ATOM 3461 C CA . ALA A 1 452 ? -28.422 0.703 4.953 1 96.19 452 ALA A CA 1
ATOM 3462 C C . ALA A 1 452 ? -29.422 -0.437 5.141 1 96.19 452 ALA A C 1
ATOM 3464 O O . ALA A 1 452 ? -30.625 -0.202 5.262 1 96.19 452 ALA A O 1
ATOM 3465 N N . ASP A 1 453 ? -28.938 -1.646 5.18 1 93.62 453 ASP A N 1
ATOM 3466 C CA . ASP A 1 453 ? -29.797 -2.82 5.332 1 93.62 453 ASP A CA 1
ATOM 3467 C C . ASP A 1 453 ? -30.516 -2.811 6.68 1 93.62 453 ASP A C 1
ATOM 3469 O O . ASP A 1 453 ? -31.719 -3.043 6.746 1 93.62 453 ASP A O 1
ATOM 3473 N N . ARG A 1 454 ? -29.766 -2.547 7.688 1 94.12 454 ARG A N 1
ATOM 3474 C CA . ARG A 1 454 ? -30.344 -2.529 9.023 1 94.12 454 ARG A CA 1
ATOM 3475 C C . ARG A 1 454 ? -31.359 -1.404 9.164 1 94.12 454 ARG A C 1
ATOM 3477 O O . ARG A 1 454 ? -32.406 -1.572 9.812 1 94.12 454 ARG A O 1
ATOM 3484 N N . LEU A 1 455 ? -31.047 -0.238 8.602 1 95.94 455 LEU A N 1
ATOM 3485 C CA . LEU A 1 455 ? -31.984 0.876 8.641 1 95.94 455 LEU A CA 1
ATOM 3486 C C . LEU A 1 455 ? -33.281 0.518 7.93 1 95.94 455 LEU A C 1
ATOM 3488 O O . LEU A 1 455 ? -34.375 0.827 8.414 1 95.94 455 LEU A O 1
ATOM 3492 N N . SER A 1 456 ? -33.156 -0.117 6.789 1 93.62 456 SER A N 1
ATOM 3493 C CA . SER A 1 456 ? -34.312 -0.537 6.031 1 93.62 456 SER A CA 1
ATOM 3494 C C . SER A 1 456 ? -35.188 -1.505 6.832 1 93.62 456 SER A C 1
ATOM 3496 O O . SER A 1 456 ? -36.406 -1.433 6.789 1 93.62 456 SER A O 1
ATOM 3498 N N . GLU A 1 457 ? -34.562 -2.371 7.504 1 93.31 457 GLU A N 1
ATOM 3499 C CA . GLU A 1 457 ? -35.281 -3.311 8.359 1 93.31 457 GLU A CA 1
ATOM 3500 C C . GLU A 1 457 ? -36 -2.584 9.477 1 93.31 457 GLU A C 1
ATOM 3502 O O . GLU A 1 457 ? -37.156 -2.932 9.805 1 93.31 457 GLU A O 1
ATOM 3507 N N . LYS A 1 458 ? -35.375 -1.635 10.078 1 94 458 LYS A N 1
ATOM 3508 C CA . LYS A 1 458 ? -35.969 -0.864 11.156 1 94 458 LYS A CA 1
ATOM 3509 C C . LYS A 1 458 ? -37.156 -0.063 10.656 1 94 458 LYS A C 1
ATOM 3511 O O . LYS A 1 458 ? -38.125 0.149 11.398 1 94 458 LYS A O 1
ATOM 3516 N N . LEU A 1 459 ? -37.031 0.43 9.508 1 93.19 459 LEU A N 1
ATOM 3517 C CA . LEU A 1 459 ? -38.125 1.239 8.93 1 93.19 459 LEU A CA 1
ATOM 3518 C C . LEU A 1 459 ? -39.344 0.393 8.672 1 93.19 459 LEU A C 1
ATOM 3520 O O . LEU A 1 459 ? -40.469 0.908 8.68 1 93.19 459 LEU A O 1
ATOM 3524 N N . LYS A 1 460 ? -39.125 -0.854 8.398 1 92.12 460 LYS A N 1
ATOM 3525 C CA . LYS A 1 460 ? -40.25 -1.77 8.148 1 92.12 460 LYS A CA 1
ATOM 3526 C C . LYS A 1 460 ? -40.844 -2.285 9.453 1 92.12 460 LYS A C 1
ATOM 3528 O O . LYS A 1 460 ? -41.938 -2.816 9.469 1 92.12 460 LYS A O 1
ATOM 3533 N N . SER A 1 461 ? -40.125 -2.021 10.391 1 90.62 461 SER A N 1
ATOM 3534 C CA . SER A 1 461 ? -40.625 -2.486 11.688 1 90.62 461 SER A CA 1
ATOM 3535 C C . SER A 1 461 ? -41.562 -1.471 12.328 1 90.62 461 SER A C 1
ATOM 3537 O O . SER A 1 461 ? -41.781 -0.395 11.773 1 90.62 461 SER A O 1
ATOM 3539 N N . GLU A 1 462 ? -42.156 -1.817 13.477 1 86.94 462 GLU A N 1
ATOM 3540 C CA . GLU A 1 462 ? -43.094 -0.938 14.188 1 86.94 462 GLU A CA 1
ATOM 3541 C C . GLU A 1 462 ? -42.344 -0.043 15.18 1 86.94 462 GLU A C 1
ATOM 3543 O O . GLU A 1 462 ? -42.969 0.771 15.867 1 86.94 462 GLU A O 1
ATOM 3548 N N . GLU A 1 463 ? -41.062 -0.087 15.102 1 89.5 463 GLU A N 1
ATOM 3549 C CA . GLU A 1 463 ? -40.281 0.709 16.031 1 89.5 463 GLU A CA 1
ATOM 3550 C C . GLU A 1 463 ? -40.25 2.18 15.625 1 89.5 463 GLU A C 1
ATOM 3552 O O . GLU A 1 463 ? -40.156 2.502 14.438 1 89.5 463 GLU A O 1
ATOM 3557 N N . LYS A 1 464 ? -40.5 2.99 16.594 1 92.19 464 LYS A N 1
ATOM 3558 C CA . LYS A 1 464 ? -40.406 4.426 16.328 1 92.19 464 LYS A CA 1
ATOM 3559 C C . LYS A 1 464 ? -38.969 4.859 16.188 1 92.19 464 LYS A C 1
ATOM 3561 O O . LYS A 1 464 ? -38.156 4.66 17.094 1 92.19 464 LYS A O 1
ATOM 3566 N N . ILE A 1 465 ? -38.688 5.426 15.047 1 95.44 465 ILE A N 1
ATOM 3567 C CA . ILE A 1 465 ? -37.312 5.898 14.781 1 95.44 465 ILE A CA 1
ATOM 3568 C C . ILE A 1 465 ? -37.375 7.32 14.227 1 95.44 465 ILE A C 1
ATOM 3570 O O . ILE A 1 465 ? -38.281 7.672 13.484 1 95.44 465 ILE A O 1
ATOM 3574 N N . GLN A 1 466 ? -36.469 8.164 14.719 1 96.06 466 GLN A N 1
ATOM 3575 C CA . GLN A 1 466 ? -36.25 9.516 14.211 1 96.06 466 GLN A CA 1
ATOM 3576 C C . GLN A 1 466 ? -35.094 9.547 13.227 1 96.06 466 GLN A C 1
ATOM 3578 O O . GLN A 1 466 ? -33.969 9.172 13.562 1 96.06 466 GLN A O 1
ATOM 3583 N N . ILE A 1 467 ? -35.406 9.883 11.969 1 98.06 467 ILE A N 1
ATOM 3584 C CA . ILE A 1 467 ? -34.344 9.953 10.961 1 98.06 467 ILE A CA 1
ATOM 3585 C C . ILE A 1 467 ? -34.094 11.414 10.578 1 98.06 467 ILE A C 1
ATOM 3587 O O . ILE A 1 467 ? -35.031 12.109 10.125 1 98.06 467 ILE A O 1
ATOM 3591 N N . VAL A 1 468 ? -32.906 11.844 10.727 1 98.56 468 VAL A N 1
ATOM 3592 C CA . VAL A 1 468 ? -32.531 13.234 10.484 1 98.56 468 VAL A CA 1
ATOM 3593 C C . VAL A 1 468 ? -31.609 13.32 9.266 1 98.56 468 VAL A C 1
ATOM 3595 O O . VAL A 1 468 ? -30.516 12.727 9.258 1 98.56 468 VAL A O 1
ATOM 3598 N N . ASP A 1 469 ? -32.031 14 8.25 1 98.62 469 ASP A N 1
ATOM 3599 C CA . ASP A 1 469 ? -31.25 14.32 7.07 1 98.62 469 ASP A CA 1
ATOM 3600 C C . ASP A 1 469 ? -30.516 15.648 7.242 1 98.62 469 ASP A C 1
ATOM 3602 O O . ASP A 1 469 ? -31.125 16.719 7.148 1 98.62 469 ASP A O 1
ATOM 3606 N N . ALA A 1 470 ? -29.219 15.547 7.418 1 98.19 470 ALA A N 1
ATOM 3607 C CA . ALA A 1 470 ? -28.438 16.75 7.73 1 98.19 470 ALA A CA 1
ATOM 3608 C C . ALA A 1 470 ? -28 17.469 6.457 1 98.19 470 ALA A C 1
ATOM 3610 O O . ALA A 1 470 ? -27.25 18.438 6.512 1 98.19 470 ALA A O 1
ATOM 3611 N N . ARG A 1 471 ? -28.406 17.109 5.246 1 97.25 471 ARG A N 1
ATOM 3612 C CA . ARG A 1 471 ? -28.062 17.719 3.963 1 97.25 471 ARG A CA 1
ATOM 3613 C C . ARG A 1 471 ? -28.875 18.984 3.723 1 97.25 471 ARG A C 1
ATOM 3615 O O . ARG A 1 471 ? -29.828 19.281 4.453 1 97.25 471 ARG A O 1
ATOM 3622 N N . VAL A 1 472 ? -28.406 19.641 2.727 1 97 472 VAL A N 1
ATOM 3623 C CA . VAL A 1 472 ? -29.141 20.859 2.355 1 97 472 VAL A CA 1
ATOM 3624 C C . VAL A 1 472 ? -30.516 20.469 1.798 1 97 472 VAL A C 1
ATOM 3626 O O . VAL A 1 472 ? -30.703 19.359 1.307 1 97 472 VAL A O 1
ATOM 3629 N N . GLU A 1 473 ? -31.391 21.391 1.846 1 97.06 473 GLU A N 1
ATOM 3630 C CA . GLU A 1 473 ? -32.781 21.172 1.492 1 97.06 473 GLU A CA 1
ATOM 3631 C C . GLU A 1 473 ? -32.938 20.672 0.055 1 97.06 473 GLU A C 1
ATOM 3633 O O . GLU A 1 473 ? -33.719 19.781 -0.229 1 97.06 473 GLU A O 1
ATOM 3638 N N . ALA A 1 474 ? -32.156 21.234 -0.798 1 97.44 474 ALA A N 1
ATOM 3639 C CA . ALA A 1 474 ? -32.25 20.875 -2.211 1 97.44 474 ALA A CA 1
ATOM 3640 C C . ALA A 1 474 ? -31.953 19.406 -2.418 1 97.44 474 ALA A C 1
ATOM 3642 O O . ALA A 1 474 ? -32.594 18.75 -3.254 1 97.44 474 ALA A O 1
ATOM 3643 N N . GLN A 1 475 ? -31.031 18.922 -1.701 1 97.5 475 GLN A N 1
ATOM 3644 C CA . GLN A 1 475 ? -30.656 17.516 -1.804 1 97.5 475 GLN A CA 1
ATOM 3645 C C . GLN A 1 475 ? -31.734 16.609 -1.206 1 97.5 475 GLN A C 1
ATOM 3647 O O . GLN A 1 475 ? -32.031 15.547 -1.756 1 97.5 475 GLN A O 1
ATOM 3652 N N . TYR A 1 476 ? -32.25 16.984 -0.058 1 97.56 476 TYR A N 1
ATOM 3653 C CA . TYR A 1 476 ? -33.375 16.266 0.577 1 97.56 476 TYR A CA 1
ATOM 3654 C C . TYR A 1 476 ? -34.562 16.172 -0.362 1 97.56 476 TYR A C 1
ATOM 3656 O O . TYR A 1 476 ? -35.188 15.109 -0.476 1 97.56 476 TYR A O 1
ATOM 3664 N N . ASP A 1 477 ? -34.875 17.266 -1.057 1 97.5 477 ASP A N 1
ATOM 3665 C CA . ASP A 1 477 ? -36.031 17.328 -1.938 1 97.5 477 ASP A CA 1
ATOM 3666 C C . ASP A 1 477 ? -35.875 16.375 -3.121 1 97.5 477 ASP A C 1
ATOM 3668 O O . ASP A 1 477 ? -36.844 15.812 -3.607 1 97.5 477 ASP A O 1
ATOM 3672 N N . LYS A 1 478 ? -34.688 16.312 -3.574 1 96.88 478 LYS A N 1
ATOM 3673 C CA . LYS A 1 478 ? -34.406 15.414 -4.699 1 96.88 478 LYS A CA 1
ATOM 3674 C C . LYS A 1 478 ? -34.656 13.961 -4.309 1 96.88 478 LYS A C 1
ATOM 3676 O O . LYS A 1 478 ? -35.188 13.18 -5.094 1 96.88 478 LYS A O 1
ATOM 3681 N N . ASP A 1 479 ? -34.094 13.539 -3.232 1 96.19 479 ASP A N 1
ATOM 3682 C CA . ASP A 1 479 ? -34.219 12.188 -2.709 1 96.19 479 ASP A CA 1
ATOM 3683 C C . ASP A 1 479 ? -33.812 12.117 -1.239 1 96.19 479 ASP A C 1
ATOM 3685 O O . ASP A 1 479 ? -32.938 12.867 -0.801 1 96.19 479 ASP A O 1
ATOM 3689 N N . HIS A 1 480 ? -34.5 11.312 -0.513 1 97.56 480 HIS A N 1
ATOM 3690 C CA . HIS A 1 480 ? -34.188 11.156 0.897 1 97.56 480 HIS A CA 1
ATOM 3691 C C . HIS A 1 480 ? -34.688 9.828 1.44 1 97.56 480 HIS A C 1
ATOM 3693 O O . HIS A 1 480 ? -35.438 9.117 0.757 1 97.56 480 HIS A O 1
ATOM 3699 N N . VAL A 1 481 ? -34.188 9.438 2.582 1 96.31 481 VAL A N 1
ATOM 3700 C CA . VAL A 1 481 ? -34.656 8.242 3.271 1 96.31 481 VAL A CA 1
ATOM 3701 C C . VAL A 1 481 ? -36.094 8.438 3.723 1 96.31 481 VAL A C 1
ATOM 3703 O O . VAL A 1 481 ? -36.469 9.516 4.195 1 96.31 481 VAL A O 1
ATOM 3706 N N . GLU A 1 482 ? -36.875 7.402 3.645 1 93 482 GLU A N 1
ATOM 3707 C CA . GLU A 1 482 ? -38.281 7.465 4.035 1 93 482 GLU A CA 1
ATOM 3708 C C . GLU A 1 482 ? -38.438 7.938 5.48 1 93 482 GLU A C 1
ATOM 3710 O O . GLU A 1 482 ? -37.688 7.504 6.359 1 93 482 GLU A O 1
ATOM 3715 N N . THR A 1 483 ? -39.344 8.906 5.766 1 94.19 483 THR A N 1
ATOM 3716 C CA . THR A 1 483 ? -39.75 9.414 7.066 1 94.19 483 THR A CA 1
ATOM 3717 C C . THR A 1 483 ? -38.688 10.359 7.645 1 94.19 483 THR A C 1
ATOM 3719 O O . THR A 1 483 ? -38.844 10.852 8.766 1 94.19 483 THR A O 1
ATOM 3722 N N . ALA A 1 484 ? -37.656 10.594 6.898 1 97.62 484 ALA A N 1
ATOM 3723 C CA . ALA A 1 484 ? -36.594 11.492 7.395 1 97.62 484 ALA A CA 1
ATOM 3724 C C . ALA A 1 484 ? -37.125 12.922 7.488 1 97.62 484 ALA A C 1
ATOM 3726 O O . ALA A 1 484 ? -37.938 13.352 6.68 1 97.62 484 ALA A O 1
ATOM 3727 N N . VAL A 1 485 ? -36.656 13.609 8.438 1 97.38 485 VAL A N 1
ATOM 3728 C CA . VAL A 1 485 ? -36.875 15.047 8.531 1 97.38 485 VAL A CA 1
ATOM 3729 C C . VAL A 1 485 ? -35.594 15.797 8.141 1 97.38 485 VAL A C 1
ATOM 3731 O O . VAL A 1 485 ? -34.5 15.414 8.547 1 97.38 485 VAL A O 1
ATOM 3734 N N . ASN A 1 486 ? -35.75 16.766 7.297 1 98.12 486 ASN A N 1
ATOM 3735 C CA . ASN A 1 486 ? -34.625 17.547 6.871 1 98.12 486 ASN A CA 1
ATOM 3736 C C . ASN A 1 486 ? -34.219 18.594 7.918 1 98.12 486 ASN A C 1
ATOM 3738 O O . ASN A 1 486 ? -35.031 19.453 8.273 1 98.12 486 ASN A O 1
ATOM 3742 N N . MET A 1 487 ? -33.125 18.484 8.453 1 97.75 487 MET A N 1
ATOM 3743 C CA . MET A 1 487 ? -32.5 19.453 9.344 1 97.75 487 MET A CA 1
ATOM 3744 C C . MET A 1 487 ? -31.062 19.766 8.906 1 97.75 487 MET A C 1
ATOM 3746 O O . MET A 1 487 ? -30.109 19.234 9.469 1 97.75 487 MET A O 1
ATOM 3750 N N . PRO A 1 488 ? -30.953 20.719 7.977 1 97.12 488 PRO A N 1
ATOM 3751 C CA . PRO A 1 488 ? -29.609 21.016 7.461 1 97.12 488 PRO A CA 1
ATOM 3752 C C . PRO A 1 488 ? -28.609 21.344 8.57 1 97.12 488 PRO A C 1
ATOM 3754 O O . PRO A 1 488 ? -28.969 22 9.547 1 97.12 488 PRO A O 1
ATOM 3757 N N . HIS A 1 489 ? -27.391 20.891 8.367 1 95.56 489 HIS A N 1
ATOM 3758 C CA . HIS A 1 489 ? -26.344 21.016 9.383 1 95.56 489 HIS A CA 1
ATOM 3759 C C . HIS A 1 489 ? -26.188 22.469 9.828 1 95.56 489 HIS A C 1
ATOM 3761 O O . HIS A 1 489 ? -25.984 22.75 11.008 1 95.56 489 HIS A O 1
ATOM 3767 N N . SER A 1 490 ? -26.328 23.453 8.922 1 91.56 490 SER A N 1
ATOM 3768 C CA . SER A 1 490 ? -26.125 24.859 9.203 1 91.56 490 SER A CA 1
ATOM 3769 C C . SER A 1 490 ? -27.156 25.391 10.18 1 91.56 490 SER A C 1
ATOM 3771 O O . SER A 1 490 ? -26.922 26.391 10.867 1 91.56 490 SER A O 1
ATOM 3773 N N . LYS A 1 491 ? -28.281 24.703 10.273 1 93.56 491 LYS A N 1
ATOM 3774 C CA . LYS A 1 491 ? -29.375 25.141 11.148 1 93.56 491 LYS A CA 1
ATOM 3775 C C . LYS A 1 491 ? -29.656 24.094 12.219 1 93.56 491 LYS A C 1
ATOM 3777 O O . LYS A 1 491 ? -30.641 24.219 12.961 1 93.56 491 LYS A O 1
ATOM 3782 N N . PHE A 1 492 ? -28.859 23.125 12.266 1 95.25 492 PHE A N 1
ATOM 3783 C CA . PHE A 1 492 ? -29.141 21.938 13.055 1 95.25 492 PHE A CA 1
ATOM 3784 C C . PHE A 1 492 ? -29.203 22.281 14.539 1 95.25 492 PHE A C 1
ATOM 3786 O O . PHE A 1 492 ? -30.141 21.859 15.234 1 95.25 492 PHE A O 1
ATOM 3793 N N . ARG A 1 493 ? -28.281 23.109 15.078 1 93.5 493 ARG A N 1
ATOM 3794 C CA . ARG A 1 493 ? -28.172 23.453 16.484 1 93.5 493 ARG A CA 1
ATOM 3795 C C . ARG A 1 493 ? -29.391 24.219 16.969 1 93.5 493 ARG A C 1
ATOM 3797 O O . ARG A 1 493 ? -29.797 24.109 18.125 1 93.5 493 ARG A O 1
ATOM 3804 N N . GLU A 1 494 ? -30.062 24.828 16.031 1 92.88 494 GLU A N 1
ATOM 3805 C CA . GLU A 1 494 ? -31.219 25.641 16.375 1 92.88 494 GLU A CA 1
ATOM 3806 C C . GLU A 1 494 ? -32.5 24.812 16.344 1 92.88 494 GLU A C 1
ATOM 3808 O O . GLU A 1 494 ? -33.531 25.25 16.875 1 92.88 494 GLU A O 1
ATOM 3813 N N . GLN A 1 495 ? -32.438 23.672 15.844 1 94.94 495 GLN A N 1
ATOM 3814 C CA . GLN A 1 495 ? -33.656 22.906 15.586 1 94.94 495 GLN A CA 1
ATOM 3815 C C . GLN A 1 495 ? -33.719 21.672 16.469 1 94.94 495 GLN A C 1
ATOM 3817 O O . GLN A 1 495 ? -34.625 20.844 16.312 1 94.94 495 GLN A O 1
ATOM 3822 N N . LEU A 1 496 ? -32.938 21.484 17.406 1 95.75 496 LEU A N 1
ATOM 3823 C CA . LEU A 1 496 ? -32.812 20.266 18.203 1 95.75 496 LEU A CA 1
ATOM 3824 C C . LEU A 1 496 ? -34.062 20 19 1 95.75 496 LEU A C 1
ATOM 3826 O O . LEU A 1 496 ? -34.406 18.859 19.297 1 95.75 496 LEU A O 1
ATOM 3830 N N . GLN A 1 497 ? -34.719 21.078 19.359 1 94.25 497 GLN A N 1
ATOM 3831 C CA . GLN A 1 497 ? -35.938 20.984 20.203 1 94.25 497 GLN A CA 1
ATOM 3832 C C . GLN A 1 497 ? -37.031 20.219 19.469 1 94.25 497 GLN A C 1
ATOM 3834 O O . GLN A 1 497 ? -37.969 19.719 20.109 1 94.25 497 GLN A O 1
ATOM 3839 N N . ASP A 1 498 ? -36.938 20.141 18.234 1 95.25 498 ASP A N 1
ATOM 3840 C CA . ASP A 1 498 ? -37.938 19.469 17.438 1 95.25 498 ASP A CA 1
ATOM 3841 C C . ASP A 1 498 ? -37.781 17.953 17.484 1 95.25 498 ASP A C 1
ATOM 3843 O O . ASP A 1 498 ? -38.656 17.219 17.016 1 95.25 498 ASP A O 1
ATOM 3847 N N . LEU A 1 499 ? -36.75 17.469 18.062 1 97 499 LEU A N 1
ATOM 3848 C CA . LEU A 1 499 ? -36.469 16.047 18.125 1 97 499 LEU A CA 1
ATOM 3849 C C . LEU A 1 499 ? -36.719 15.5 19.531 1 97 499 LEU A C 1
ATOM 3851 O O . LEU A 1 499 ? -36.625 16.234 20.516 1 97 499 LEU A O 1
ATOM 3855 N N . ASP A 1 500 ? -37.031 14.266 19.688 1 96.31 500 ASP A N 1
ATOM 3856 C CA . ASP A 1 500 ? -37.219 13.57 20.969 1 96.31 500 ASP A CA 1
ATOM 3857 C C . ASP A 1 500 ? -35.938 12.844 21.391 1 96.31 500 ASP A C 1
ATOM 3859 O O . ASP A 1 500 ? -35.562 11.859 20.766 1 96.31 500 ASP A O 1
ATOM 3863 N N . PRO A 1 501 ? -35.344 13.25 22.422 1 96.56 501 PRO A N 1
ATOM 3864 C CA . PRO A 1 501 ? -34.062 12.664 22.828 1 96.56 501 PRO A CA 1
ATOM 3865 C C . PRO A 1 501 ? -34.188 11.219 23.312 1 96.56 501 PRO A C 1
ATOM 3867 O O . PRO A 1 501 ? -33.188 10.523 23.484 1 96.56 501 PRO A O 1
ATOM 3870 N N . ARG A 1 502 ? -35.469 10.734 23.516 1 93.94 502 ARG A N 1
ATOM 3871 C CA . ARG A 1 502 ? -35.719 9.391 24.047 1 93.94 502 ARG A CA 1
ATOM 3872 C C . ARG A 1 502 ? -35.875 8.383 22.922 1 93.94 502 ARG A C 1
ATOM 3874 O O . ARG A 1 502 ? -35.812 7.172 23.141 1 93.94 502 ARG A O 1
ATOM 3881 N N . VAL A 1 503 ? -35.969 8.898 21.688 1 96.31 503 VAL A N 1
ATOM 3882 C CA . VAL A 1 503 ? -36.219 8.031 20.531 1 96.31 503 VAL A CA 1
ATOM 3883 C C . VAL A 1 503 ? -34.938 7.766 19.781 1 96.31 503 VAL A C 1
ATOM 3885 O O . VAL A 1 503 ? -34.094 8.672 19.609 1 96.31 503 VAL A O 1
ATOM 3888 N N . MET A 1 504 ? -34.781 6.492 19.391 1 97.06 504 MET A N 1
ATOM 3889 C CA . MET A 1 504 ? -33.656 6.164 18.547 1 97.06 504 MET A CA 1
ATOM 3890 C C . MET A 1 504 ? -33.562 7.09 17.344 1 97.06 504 MET A C 1
ATOM 3892 O O . MET A 1 504 ? -34.562 7.262 16.625 1 97.06 504 MET A O 1
ATOM 3896 N N . THR A 1 505 ? -32.438 7.703 17.172 1 98.31 505 THR A N 1
ATOM 3897 C CA . THR A 1 505 ? -32.25 8.688 16.125 1 98.31 505 THR A CA 1
ATOM 3898 C C . THR A 1 505 ? -31.172 8.266 15.148 1 98.31 505 THR A C 1
ATOM 3900 O O . THR A 1 505 ? -30.125 7.758 15.562 1 98.31 505 THR A O 1
ATOM 3903 N N . VAL A 1 506 ? -31.422 8.328 13.867 1 98.62 506 VAL A N 1
ATOM 3904 C CA . VAL A 1 506 ? -30.438 8.078 12.82 1 98.62 506 VAL A CA 1
ATOM 3905 C C . VAL A 1 506 ? -30.156 9.375 12.062 1 98.62 506 VAL A C 1
ATOM 3907 O O . VAL A 1 506 ? -31.078 10.047 11.594 1 98.62 506 VAL A O 1
ATOM 3910 N N . THR A 1 507 ? -28.922 9.75 12.023 1 98.75 507 THR A N 1
ATOM 3911 C CA . THR A 1 507 ? -28.5 10.906 11.234 1 98.75 507 THR A CA 1
ATOM 3912 C C . THR A 1 507 ? -27.797 10.461 9.953 1 98.75 507 THR A C 1
ATOM 3914 O O . THR A 1 507 ? -27.234 9.367 9.898 1 98.75 507 THR A O 1
ATOM 3917 N N . TYR A 1 508 ? -27.922 11.25 8.906 1 98.56 508 TYR A N 1
ATOM 3918 C CA . TYR A 1 508 ? -27.141 10.93 7.707 1 98.56 508 TYR A CA 1
ATOM 3919 C C . TYR A 1 508 ? -26.922 12.172 6.855 1 98.56 508 TYR A C 1
ATOM 3921 O O . TYR A 1 508 ? -27.562 13.203 7.062 1 98.56 508 TYR A O 1
ATOM 3929 N N . CYS A 1 509 ? -25.969 12.156 6.016 1 98.31 509 CYS A N 1
ATOM 3930 C CA . CYS A 1 509 ? -25.672 13.062 4.91 1 98.31 509 CYS A CA 1
ATOM 3931 C C . CYS A 1 509 ? -25.344 12.289 3.641 1 98.31 509 CYS A C 1
ATOM 3933 O O . CYS A 1 509 ? -25.891 11.219 3.404 1 98.31 509 CYS A O 1
ATOM 3935 N N . ASN A 1 510 ? -24.531 12.859 2.797 1 97.44 510 ASN A N 1
ATOM 3936 C CA . ASN A 1 510 ? -24.266 12.188 1.53 1 97.44 510 ASN A CA 1
ATOM 3937 C C . ASN A 1 510 ? -23.281 11.031 1.702 1 97.44 510 ASN A C 1
ATOM 3939 O O . ASN A 1 510 ? -23.469 9.961 1.126 1 97.44 510 ASN A O 1
ATOM 3943 N N . LYS A 1 511 ? -22.203 11.312 2.551 1 97.38 511 LYS A N 1
ATOM 3944 C CA . LYS A 1 511 ? -21.125 10.328 2.574 1 97.38 511 LYS A CA 1
ATOM 3945 C C . LYS A 1 511 ? -20.766 9.953 4.008 1 97.38 511 LYS A C 1
ATOM 3947 O O . LYS A 1 511 ? -19.781 9.25 4.234 1 97.38 511 LYS A O 1
ATOM 3952 N N . GLY A 1 512 ? -21.438 10.445 4.953 1 97.12 512 GLY A N 1
ATOM 3953 C CA . GLY A 1 512 ? -21.281 10 6.328 1 97.12 512 GLY A CA 1
ATOM 3954 C C . GLY A 1 512 ? -20.609 11.031 7.219 1 97.12 512 GLY A C 1
ATOM 3955 O O . GLY A 1 512 ? -20.719 10.969 8.445 1 97.12 512 GLY A O 1
ATOM 3956 N N . VAL A 1 513 ? -20 12.086 6.688 1 95.75 513 VAL A N 1
ATOM 3957 C CA . VAL A 1 513 ? -19.172 13.023 7.445 1 95.75 513 VAL A CA 1
ATOM 3958 C C . VAL A 1 513 ? -20.078 13.992 8.219 1 95.75 513 VAL A C 1
ATOM 3960 O O . VAL A 1 513 ? -19.969 14.109 9.438 1 95.75 513 VAL A O 1
ATOM 3963 N N . THR A 1 514 ? -20.969 14.648 7.5 1 96.62 514 THR A N 1
ATOM 3964 C CA . THR A 1 514 ? -21.875 15.602 8.133 1 96.62 514 THR A CA 1
ATOM 3965 C C . THR A 1 514 ? -22.875 14.875 9.039 1 96.62 514 THR A C 1
ATOM 3967 O O . THR A 1 514 ? -23.281 15.406 10.07 1 96.62 514 THR A O 1
ATOM 3970 N N . GLY A 1 515 ? -23.281 13.656 8.578 1 98 515 GLY A N 1
ATOM 3971 C CA . GLY A 1 515 ? -24.094 12.836 9.453 1 98 515 GLY A CA 1
ATOM 3972 C C . GLY A 1 515 ? -23.453 12.562 10.797 1 98 515 GLY A C 1
ATOM 3973 O O . GLY A 1 515 ? -24.125 12.578 11.828 1 98 515 GLY A O 1
ATOM 3974 N N . ASN A 1 516 ? -22.172 12.273 10.758 1 98 516 ASN A N 1
ATOM 3975 C CA . ASN A 1 516 ? -21.422 12.07 11.992 1 98 516 ASN A CA 1
ATOM 3976 C C . ASN A 1 516 ? -21.359 13.336 12.836 1 98 516 ASN A C 1
ATOM 3978 O O . ASN A 1 516 ? -21.438 13.281 14.062 1 98 516 ASN A O 1
ATOM 3982 N N . ALA A 1 517 ? -21.156 14.469 12.195 1 96.75 517 ALA A N 1
ATOM 3983 C CA . ALA A 1 517 ? -21.172 15.734 12.906 1 96.75 517 ALA A CA 1
ATOM 3984 C C . ALA A 1 517 ? -22.5 15.938 13.641 1 96.75 517 ALA A C 1
ATOM 3986 O O . ALA A 1 517 ? -22.516 16.344 14.805 1 96.75 517 ALA A O 1
ATOM 3987 N N . ALA A 1 518 ? -23.594 15.672 12.938 1 97.75 518 ALA A N 1
ATOM 3988 C CA . ALA A 1 518 ? -24.922 15.773 13.547 1 97.75 518 ALA A CA 1
ATOM 3989 C C . ALA A 1 518 ? -25.062 14.797 14.711 1 97.75 518 ALA A C 1
ATOM 3991 O O . ALA A 1 518 ? -25.625 15.148 15.75 1 97.75 518 ALA A O 1
ATOM 3992 N N . GLN A 1 519 ? -24.594 13.586 14.484 1 98.31 519 GLN A N 1
ATOM 3993 C CA . GLN A 1 519 ? -24.609 12.578 15.547 1 98.31 519 GLN A CA 1
ATOM 3994 C C . GLN A 1 519 ? -23.922 13.102 16.797 1 98.31 519 GLN A C 1
ATOM 3996 O O . GLN A 1 519 ? -24.453 12.953 17.906 1 98.31 519 GLN A O 1
ATOM 4001 N N . ASN A 1 520 ? -22.781 13.688 16.656 1 97.44 520 ASN A N 1
ATOM 4002 C CA . ASN A 1 520 ? -22.016 14.219 17.781 1 97.44 520 ASN A CA 1
ATOM 4003 C C . ASN A 1 520 ? -22.781 15.336 18.5 1 97.44 520 ASN A C 1
ATOM 4005 O O . ASN A 1 520 ? -22.781 15.406 19.734 1 97.44 520 ASN A O 1
ATOM 4009 N N . ILE A 1 521 ? -23.391 16.203 17.719 1 97.5 521 ILE A N 1
ATOM 4010 C CA . ILE A 1 521 ? -24.156 17.312 18.281 1 97.5 521 ILE A CA 1
ATOM 4011 C C . ILE A 1 521 ? -25.297 16.75 19.141 1 97.5 521 ILE A C 1
ATOM 4013 O O . ILE A 1 521 ? -25.5 17.188 20.281 1 97.5 521 ILE A O 1
ATOM 4017 N N . LEU A 1 522 ? -26.047 15.805 18.609 1 98 522 LEU A N 1
ATOM 4018 C CA . LEU A 1 522 ? -27.172 15.211 19.312 1 98 522 LEU A CA 1
ATOM 4019 C C . LEU A 1 522 ? -26.703 14.531 20.594 1 98 522 LEU A C 1
ATOM 4021 O O . LEU A 1 522 ? -27.312 14.703 21.656 1 98 522 LEU A O 1
ATOM 4025 N N . LEU A 1 523 ? -25.641 13.773 20.5 1 97.44 523 LEU A N 1
ATOM 4026 C CA . LEU A 1 523 ? -25.109 13.07 21.672 1 97.44 523 LEU A CA 1
ATOM 4027 C C . LEU A 1 523 ? -24.703 14.062 22.75 1 97.44 523 LEU A C 1
ATOM 4029 O O . LEU A 1 523 ? -24.969 13.836 23.938 1 97.44 523 LEU A O 1
ATOM 4033 N N . ASN A 1 524 ? -24.109 15.109 22.359 1 96.69 524 ASN A N 1
ATOM 4034 C CA . ASN A 1 524 ? -23.672 16.141 23.297 1 96.69 524 ASN A CA 1
ATOM 4035 C C . ASN A 1 524 ? -24.859 16.875 23.922 1 96.69 524 ASN A C 1
ATOM 4037 O O . ASN A 1 524 ? -24.719 17.547 24.938 1 96.69 524 ASN A O 1
ATOM 4041 N N . HIS A 1 525 ? -26.047 16.719 23.344 1 96.56 525 HIS A N 1
ATOM 4042 C CA . HIS A 1 525 ? -27.25 17.359 23.875 1 96.56 525 HIS A CA 1
ATOM 4043 C C . HIS A 1 525 ? -28.156 16.359 24.547 1 96.56 525 HIS A C 1
ATOM 4045 O O . HIS A 1 525 ? -29.359 16.578 24.672 1 96.56 525 HIS A O 1
ATOM 4051 N N . GLY A 1 526 ? -27.656 15.227 24.812 1 95.38 526 GLY A N 1
ATOM 4052 C CA . GLY A 1 526 ? -28.344 14.32 25.719 1 95.38 526 GLY A CA 1
ATOM 4053 C C . GLY A 1 526 ? -29.109 13.219 25.016 1 95.38 526 GLY A C 1
ATOM 4054 O O . GLY A 1 526 ? -29.766 12.398 25.672 1 95.38 526 GLY A O 1
ATOM 4055 N N . PHE A 1 527 ? -29.016 13.211 23.656 1 96.75 527 PHE A N 1
ATOM 4056 C CA . PHE A 1 527 ? -29.625 12.078 22.969 1 96.75 527 PHE A CA 1
ATOM 4057 C C . PHE A 1 527 ? -28.891 10.781 23.297 1 96.75 527 PHE A C 1
ATOM 4059 O O . PHE A 1 527 ? -27.656 10.75 23.312 1 96.75 527 PHE A O 1
ATOM 4066 N N . LYS A 1 528 ? -29.562 9.773 23.578 1 92.19 528 LYS A N 1
ATOM 4067 C CA . LYS A 1 528 ? -28.969 8.586 24.188 1 92.19 528 LYS A CA 1
ATOM 4068 C C . LYS A 1 528 ? -28.609 7.555 23.109 1 92.19 528 LYS A C 1
ATOM 4070 O O . LYS A 1 528 ? -27.625 6.812 23.266 1 92.19 528 LYS A O 1
ATOM 4075 N N . GLU A 1 529 ? -29.469 7.387 22.125 1 96.25 529 GLU A N 1
ATOM 4076 C CA . GLU A 1 529 ? -29.25 6.398 21.078 1 96.25 529 GLU A CA 1
ATOM 4077 C C . GLU A 1 529 ? -29.25 7.051 19.703 1 96.25 529 GLU A C 1
ATOM 4079 O O . GLU A 1 529 ? -30.297 7.223 19.078 1 96.25 529 GLU A O 1
ATOM 4084 N N . VAL A 1 530 ? -28.078 7.348 19.234 1 98.44 530 VAL A N 1
ATOM 4085 C CA . VAL A 1 530 ? -27.953 8.023 17.938 1 98.44 530 VAL A CA 1
ATOM 4086 C C . VAL A 1 530 ? -27.016 7.234 17.031 1 98.44 530 VAL A C 1
ATOM 4088 O O . VAL A 1 530 ? -25.906 6.883 17.438 1 98.44 530 VAL A O 1
ATOM 4091 N N . TYR A 1 531 ? -27.453 6.887 15.867 1 98.62 531 TYR A N 1
ATOM 4092 C CA . TYR A 1 531 ? -26.672 6.188 14.859 1 98.62 531 TYR A CA 1
ATOM 4093 C C . TYR A 1 531 ? -26.359 7.098 13.672 1 98.62 531 TYR A C 1
ATOM 4095 O O . TYR A 1 531 ? -27.156 7.984 13.352 1 98.62 531 TYR A O 1
ATOM 4103 N N . ASN A 1 532 ? -25.219 6.977 13.102 1 98.75 532 ASN A N 1
ATOM 4104 C CA . ASN A 1 532 ? -24.891 7.551 11.797 1 98.75 532 ASN A CA 1
ATOM 4105 C C . ASN A 1 532 ? -25.031 6.52 10.68 1 98.75 532 ASN A C 1
ATOM 4107 O O . ASN A 1 532 ? -24.578 5.387 10.82 1 98.75 532 ASN A O 1
ATOM 4111 N N . LEU A 1 533 ? -25.703 6.918 9.617 1 98.56 533 LEU A N 1
ATOM 4112 C CA . LEU A 1 533 ? -25.875 6.016 8.492 1 98.56 533 LEU A CA 1
ATOM 4113 C C . LEU A 1 533 ? -24.547 5.789 7.773 1 98.56 533 LEU A C 1
ATOM 4115 O O . LEU A 1 533 ? -24 6.711 7.172 1 98.56 533 LEU A O 1
ATOM 4119 N N . SER A 1 534 ? -24.109 4.582 7.82 1 98.19 534 SER A N 1
ATOM 4120 C CA . SER A 1 534 ? -22.812 4.246 7.25 1 98.19 534 SER A CA 1
ATOM 4121 C C . SER A 1 534 ? -22.797 4.445 5.738 1 98.19 534 SER A C 1
ATOM 4123 O O . SER A 1 534 ? -23.641 3.889 5.031 1 98.19 534 SER A O 1
ATOM 4125 N N . GLY A 1 535 ? -21.844 5.246 5.254 1 97.5 535 GLY A N 1
ATOM 4126 C CA . GLY A 1 535 ? -21.75 5.52 3.828 1 97.5 535 GLY A CA 1
ATOM 4127 C C . GLY A 1 535 ? -22.75 6.566 3.359 1 97.5 535 GLY A C 1
ATOM 4128 O O . GLY A 1 535 ? -22.75 6.938 2.184 1 97.5 535 GLY A O 1
ATOM 4129 N N . GLY A 1 536 ? -23.641 7.004 4.25 1 98.06 536 GLY A N 1
ATOM 4130 C CA . GLY A 1 536 ? -24.578 8.078 3.947 1 98.06 536 GLY A CA 1
ATOM 4131 C C . GLY A 1 536 ? -25.625 7.688 2.924 1 98.06 536 GLY A C 1
ATOM 4132 O O . GLY A 1 536 ? -25.875 6.504 2.709 1 98.06 536 GLY A O 1
ATOM 4133 N N . HIS A 1 537 ? -26.281 8.719 2.412 1 97.81 537 HIS A N 1
ATOM 4134 C CA . HIS A 1 537 ? -27.359 8.539 1.44 1 97.81 537 HIS A CA 1
ATOM 4135 C C . HIS A 1 537 ? -26.828 7.926 0.147 1 97.81 537 HIS A C 1
ATOM 4137 O O . HIS A 1 537 ? -27.531 7.145 -0.5 1 97.81 537 HIS A O 1
ATOM 4143 N N . LYS A 1 538 ? -25.641 8.273 -0.169 1 96.12 538 LYS A N 1
ATOM 4144 C CA . LYS A 1 538 ? -25.047 7.746 -1.394 1 96.12 538 LYS A CA 1
ATOM 4145 C C . LYS A 1 538 ? -25.016 6.219 -1.374 1 96.12 538 LYS A C 1
ATOM 4147 O O . LYS A 1 538 ? -25.375 5.57 -2.359 1 96.12 538 LYS A O 1
ATOM 4152 N N . ASN A 1 539 ? -24.516 5.691 -0.295 1 96.19 539 ASN A N 1
ATOM 4153 C CA . ASN A 1 539 ? -24.469 4.238 -0.149 1 96.19 539 ASN A CA 1
ATOM 4154 C C . ASN A 1 539 ? -25.875 3.66 0.023 1 96.19 539 ASN A C 1
ATOM 4156 O O . ASN A 1 539 ? -26.188 2.596 -0.519 1 96.19 539 ASN A O 1
ATOM 4160 N N . TYR A 1 540 ? -26.703 4.328 0.767 1 96.38 540 TYR A N 1
ATOM 4161 C CA . TYR A 1 540 ? -28.078 3.883 1.031 1 96.38 540 TYR A CA 1
ATOM 4162 C C . TYR A 1 540 ? -28.859 3.723 -0.266 1 96.38 540 TYR A C 1
ATOM 4164 O O . TYR A 1 540 ? -29.516 2.703 -0.477 1 96.38 540 TYR A O 1
ATOM 4172 N N . ARG A 1 541 ? -28.766 4.703 -1.097 1 94.38 541 ARG A N 1
ATOM 4173 C CA . ARG A 1 541 ? -29.531 4.699 -2.344 1 94.38 541 ARG A CA 1
ATOM 4174 C C . ARG A 1 541 ? -29.078 3.557 -3.25 1 94.38 541 ARG A C 1
ATOM 4176 O O . ARG A 1 541 ? -29.891 2.988 -3.986 1 94.38 541 ARG A O 1
ATOM 4183 N N . LYS A 1 542 ? -27.844 3.252 -3.199 1 91.69 542 LYS A N 1
ATOM 4184 C CA . LYS A 1 542 ? -27.312 2.17 -4.016 1 91.69 542 LYS A CA 1
ATOM 4185 C C . LYS A 1 542 ? -27.844 0.814 -3.557 1 91.69 542 LYS A C 1
ATOM 4187 O O . LYS A 1 542 ? -28.109 -0.064 -4.379 1 91.69 542 LYS A O 1
ATOM 4192 N N . THR A 1 543 ? -27.984 0.638 -2.336 1 84.81 543 THR A N 1
ATOM 4193 C CA . THR A 1 543 ? -28.359 -0.646 -1.76 1 84.81 543 THR A CA 1
ATOM 4194 C C . THR A 1 543 ? -29.875 -0.851 -1.846 1 84.81 543 THR A C 1
ATOM 4196 O O . THR A 1 543 ? -30.344 -1.987 -1.876 1 84.81 543 THR A O 1
ATOM 4199 N N . LYS A 1 544 ? -30.562 0.176 -1.806 1 75.12 544 LYS A N 1
ATOM 4200 C CA . LYS A 1 544 ? -32.031 0.093 -1.902 1 75.12 544 LYS A CA 1
ATOM 4201 C C . LYS A 1 544 ? -32.469 -0.304 -3.311 1 75.12 544 LYS A C 1
ATOM 4203 O O . LYS A 1 544 ? -33.406 -1.054 -3.48 1 75.12 544 LYS A O 1
ATOM 4208 N N . LYS A 1 545 ? -31.781 0.234 -4.215 1 59.41 545 LYS A N 1
ATOM 4209 C CA . LYS A 1 545 ? -32.125 -0.122 -5.59 1 59.41 545 LYS A CA 1
ATOM 4210 C C . LYS A 1 545 ? -31.906 -1.609 -5.844 1 59.41 545 LYS A C 1
ATOM 4212 O O . LYS A 1 545 ? -32.594 -2.209 -6.68 1 59.41 545 LYS A O 1
ATOM 4217 N N . SER A 1 546 ? -30.984 -2.164 -5.078 1 50.81 546 SER A N 1
ATOM 4218 C CA . SER A 1 546 ? -30.656 -3.572 -5.281 1 50.81 546 SER A CA 1
ATOM 4219 C C . SER A 1 546 ? -31.656 -4.48 -4.57 1 50.81 546 SER A C 1
ATOM 4221 O O . SER A 1 546 ? -31.75 -5.672 -4.879 1 50.81 546 SER A O 1
ATOM 4223 N N . LEU A 1 547 ? -32.438 -3.896 -3.537 1 44.94 547 LEU A N 1
ATOM 4224 C CA . LEU A 1 547 ? -33.469 -4.688 -2.863 1 44.94 547 LEU A CA 1
ATOM 4225 C C . LEU A 1 547 ? -34.812 -4.598 -3.604 1 44.94 547 LEU A C 1
ATOM 4227 O O . LEU A 1 547 ? -35.188 -3.518 -4.039 1 44.94 547 LEU A O 1
ATOM 4231 N N . MET B 1 1 ? -16.125 25.688 29.391 1 96.31 1 MET B N 1
ATOM 4232 C CA . MET B 1 1 ? -14.688 25.578 29.188 1 96.31 1 MET B CA 1
ATOM 4233 C C . MET B 1 1 ? -14.227 26.406 28 1 96.31 1 MET B C 1
ATOM 4235 O O . MET B 1 1 ? -14.789 26.312 26.906 1 96.31 1 MET B O 1
ATOM 4239 N N . ARG B 1 2 ? -13.352 27.312 28.234 1 98.44 2 ARG B N 1
ATOM 4240 C CA . ARG B 1 2 ? -12.797 28.156 27.172 1 98.44 2 ARG B CA 1
ATOM 4241 C C . ARG B 1 2 ? -11.477 27.594 26.672 1 98.44 2 ARG B C 1
ATOM 4243 O O . ARG B 1 2 ? -10.484 27.562 27.406 1 98.44 2 ARG B O 1
ATOM 4250 N N . ILE B 1 3 ? -11.461 27.188 25.406 1 98.81 3 ILE B N 1
ATOM 4251 C CA . ILE B 1 3 ? -10.289 26.625 24.75 1 98.81 3 ILE B CA 1
ATOM 4252 C C . ILE B 1 3 ? -9.727 27.641 23.75 1 98.81 3 ILE B C 1
ATOM 4254 O O . ILE B 1 3 ? -10.414 28.062 22.812 1 98.81 3 ILE B O 1
ATOM 4258 N N . ILE B 1 4 ? -8.484 28.078 23.953 1 98.94 4 ILE B N 1
ATOM 4259 C CA . ILE B 1 4 ? -7.824 28.969 23 1 98.94 4 ILE B CA 1
ATOM 4260 C C . ILE B 1 4 ? -6.715 28.219 22.266 1 98.94 4 ILE B C 1
ATOM 4262 O O . ILE B 1 4 ? -5.945 27.484 22.875 1 98.94 4 ILE B O 1
ATOM 4266 N N . ILE B 1 5 ? -6.656 28.328 20.984 1 98.94 5 ILE B N 1
ATOM 4267 C CA . ILE B 1 5 ? -5.66 27.703 20.125 1 98.94 5 ILE B CA 1
ATOM 4268 C C . ILE B 1 5 ? -4.863 28.781 19.391 1 98.94 5 ILE B C 1
ATOM 4270 O O . ILE B 1 5 ? -5.441 29.719 18.828 1 98.94 5 ILE B O 1
ATOM 4274 N N . ILE B 1 6 ? -3.549 28.703 19.453 1 98.88 6 ILE B N 1
ATOM 4275 C CA . ILE B 1 6 ? -2.676 29.641 18.75 1 98.88 6 ILE B CA 1
ATOM 4276 C C . ILE B 1 6 ? -2.178 29 17.453 1 98.88 6 ILE B C 1
ATOM 4278 O O . ILE B 1 6 ? -1.285 28.156 17.469 1 98.88 6 ILE B O 1
ATOM 4282 N N . GLY B 1 7 ? -2.65 29.484 16.328 1 98.31 7 GLY B N 1
ATOM 4283 C CA . GLY B 1 7 ? -2.346 28.906 15.031 1 98.31 7 GLY B CA 1
ATOM 4284 C C . GLY B 1 7 ? -3.535 28.219 14.391 1 98.31 7 GLY B C 1
ATOM 4285 O O . GLY B 1 7 ? -4.195 27.391 15.023 1 98.31 7 GLY B O 1
ATOM 4286 N N . ALA B 1 8 ? -3.805 28.547 13.109 1 97.38 8 ALA B N 1
ATOM 4287 C CA . ALA B 1 8 ? -5.047 28.094 12.492 1 97.38 8 ALA B CA 1
ATOM 4288 C C . ALA B 1 8 ? -4.773 27.344 11.195 1 97.38 8 ALA B C 1
ATOM 4290 O O . ALA B 1 8 ? -5.594 27.375 10.273 1 97.38 8 ALA B O 1
ATOM 4291 N N . VAL B 1 9 ? -3.646 26.641 11.078 1 95.19 9 VAL B N 1
ATOM 4292 C CA . VAL B 1 9 ? -3.406 25.828 9.883 1 95.19 9 VAL B CA 1
ATOM 4293 C C . VAL B 1 9 ? -3.73 24.359 10.188 1 95.19 9 VAL B C 1
ATOM 4295 O O . VAL B 1 9 ? -4.75 24.062 10.812 1 95.19 9 VAL B O 1
ATOM 4298 N N . ALA B 1 10 ? -2.926 23.438 9.828 1 94.94 10 ALA B N 1
ATOM 4299 C CA . ALA B 1 10 ? -3.293 22.016 9.852 1 94.94 10 ALA B CA 1
ATOM 4300 C C . ALA B 1 10 ? -3.549 21.547 11.273 1 94.94 10 ALA B C 1
ATOM 4302 O O . ALA B 1 10 ? -4.605 20.984 11.57 1 94.94 10 ALA B O 1
ATOM 4303 N N . ALA B 1 11 ? -2.621 21.75 12.211 1 98.12 11 ALA B N 1
ATOM 4304 C CA . ALA B 1 11 ? -2.707 21.219 13.562 1 98.12 11 ALA B CA 1
ATOM 4305 C C . ALA B 1 11 ? -3.785 21.922 14.375 1 98.12 11 ALA B C 1
ATOM 4307 O O . ALA B 1 11 ? -4.633 21.281 14.992 1 98.12 11 ALA B O 1
ATOM 4308 N N . GLY B 1 12 ? -3.762 23.266 14.391 1 98.5 12 GLY B N 1
ATOM 4309 C CA . GLY B 1 12 ? -4.699 24.031 15.195 1 98.5 12 GLY B CA 1
ATOM 4310 C C . GLY B 1 12 ? -6.148 23.797 14.805 1 98.5 12 GLY B C 1
ATOM 4311 O O . GLY B 1 12 ? -7.012 23.625 15.664 1 98.5 12 GLY B O 1
ATOM 4312 N N . THR B 1 13 ? -6.41 23.781 13.523 1 97.69 13 THR B N 1
ATOM 4313 C CA . THR B 1 13 ? -7.785 23.594 13.062 1 97.69 13 THR B CA 1
ATOM 4314 C C . THR B 1 13 ? -8.25 22.172 13.328 1 97.69 13 THR B C 1
ATOM 4316 O O . THR B 1 13 ? -9.422 21.938 13.609 1 97.69 13 THR B O 1
ATOM 4319 N N . SER B 1 14 ? -7.336 21.234 13.219 1 97.88 14 SER B N 1
ATOM 4320 C CA . SER B 1 14 ? -7.672 19.859 13.555 1 97.88 14 SER B CA 1
ATOM 4321 C C . SER B 1 14 ? -8.023 19.719 15.039 1 97.88 14 SER B C 1
ATOM 4323 O O . SER B 1 14 ? -8.953 19 15.398 1 97.88 14 SER B O 1
ATOM 4325 N N . ALA B 1 15 ? -7.266 20.359 15.875 1 98.81 15 ALA B N 1
ATOM 4326 C CA . ALA B 1 15 ? -7.547 20.344 17.297 1 98.81 15 ALA B CA 1
ATOM 4327 C C . ALA B 1 15 ? -8.922 20.953 17.594 1 98.81 15 ALA B C 1
ATOM 4329 O O . ALA B 1 15 ? -9.703 20.375 18.359 1 98.81 15 ALA B O 1
ATOM 4330 N N . ALA B 1 16 ? -9.203 22.078 16.984 1 98.62 16 ALA B N 1
ATOM 4331 C CA . ALA B 1 16 ? -10.477 22.766 17.188 1 98.62 16 ALA B CA 1
ATOM 4332 C C . ALA B 1 16 ? -11.648 21.891 16.75 1 98.62 16 ALA B C 1
ATOM 4334 O O . ALA B 1 16 ? -12.641 21.766 17.469 1 98.62 16 ALA B O 1
ATOM 4335 N N . ALA B 1 17 ? -11.508 21.312 15.57 1 97.25 17 ALA B N 1
ATOM 4336 C CA . ALA B 1 17 ? -12.578 20.484 15.031 1 97.25 17 ALA B CA 1
ATOM 4337 C C . ALA B 1 17 ? -12.852 19.281 15.93 1 97.25 17 ALA B C 1
ATOM 4339 O O . ALA B 1 17 ? -14.016 18.953 16.203 1 97.25 17 ALA B O 1
ATOM 4340 N N . LYS B 1 18 ? -11.82 18.641 16.359 1 98.12 18 LYS B N 1
ATOM 4341 C CA . LYS B 1 18 ? -12.008 17.469 17.219 1 98.12 18 LYS B CA 1
ATOM 4342 C C . LYS B 1 18 ? -12.586 17.875 18.578 1 98.12 18 LYS B C 1
ATOM 4344 O O . LYS B 1 18 ? -13.453 17.188 19.109 1 98.12 18 LYS B O 1
ATOM 4349 N N . ALA B 1 19 ? -12.102 18.953 19.141 1 98.69 19 ALA B N 1
ATOM 4350 C CA . ALA B 1 19 ? -12.641 19.438 20.406 1 98.69 19 ALA B CA 1
ATOM 4351 C C . ALA B 1 19 ? -14.141 19.703 20.297 1 98.69 19 ALA B C 1
ATOM 4353 O O . ALA B 1 19 ? -14.906 19.344 21.188 1 98.69 19 ALA B O 1
ATOM 4354 N N . ARG B 1 20 ? -14.523 20.359 19.219 1 98 20 ARG B N 1
ATOM 4355 C CA . ARG B 1 20 ? -15.938 20.656 19.016 1 98 20 ARG B CA 1
ATOM 4356 C C . ARG B 1 20 ? -16.75 19.375 18.922 1 98 20 ARG B C 1
ATOM 4358 O O . ARG B 1 20 ? -17.828 19.281 19.516 1 98 20 ARG B O 1
ATOM 4365 N N . ARG B 1 21 ? -16.266 18.406 18.172 1 96.38 21 ARG B N 1
ATOM 4366 C CA . ARG B 1 21 ? -16.984 17.156 18.016 1 96.38 21 ARG B CA 1
ATOM 4367 C C . ARG B 1 21 ? -17.203 16.469 19.359 1 96.38 21 ARG B C 1
ATOM 4369 O O . ARG B 1 21 ? -18.203 15.781 19.562 1 96.38 21 ARG B O 1
ATOM 4376 N N . ASN B 1 22 ? -16.281 16.719 20.266 1 97.19 22 ASN B N 1
ATOM 4377 C CA . ASN B 1 22 ? -16.344 16.062 21.578 1 97.19 22 ASN B CA 1
ATOM 4378 C C . ASN B 1 22 ? -17.188 16.859 22.562 1 97.19 22 ASN B C 1
ATOM 4380 O O . ASN B 1 22 ? -17.766 16.297 23.484 1 97.19 22 ASN B O 1
ATOM 4384 N N . ASP B 1 23 ? -17.203 18.203 22.406 1 97.5 23 ASP B N 1
ATOM 4385 C CA . ASP B 1 23 ? -17.812 19.078 23.406 1 97.5 23 ASP B CA 1
ATOM 4386 C C . ASP B 1 23 ? -18.531 20.25 22.75 1 97.5 23 ASP B C 1
ATOM 4388 O O . ASP B 1 23 ? -17.891 21.25 22.391 1 97.5 23 ASP B O 1
ATOM 4392 N N . GLU B 1 24 ? -19.844 20.234 22.766 1 95.56 24 GLU B N 1
ATOM 4393 C CA . GLU B 1 24 ? -20.656 21.25 22.094 1 95.56 24 GLU B CA 1
ATOM 4394 C C . GLU B 1 24 ? -20.688 22.547 22.906 1 95.56 24 GLU B C 1
ATOM 4396 O O . GLU B 1 24 ? -20.969 23.609 22.359 1 95.56 24 GLU B O 1
ATOM 4401 N N . ASP B 1 25 ? -20.375 22.438 24.125 1 95.81 25 ASP B N 1
ATOM 4402 C CA . ASP B 1 25 ? -20.547 23.578 25.016 1 95.81 25 ASP B CA 1
ATOM 4403 C C . ASP B 1 25 ? -19.266 24.391 25.141 1 95.81 25 ASP B C 1
ATOM 4405 O O . ASP B 1 25 ? -19.266 25.516 25.625 1 95.81 25 ASP B O 1
ATOM 4409 N N . ALA B 1 26 ? -18.188 23.797 24.719 1 97.94 26 ALA B N 1
ATOM 4410 C CA . ALA B 1 26 ? -16.906 24.484 24.844 1 97.94 26 ALA B CA 1
ATOM 4411 C C . ALA B 1 26 ? -16.859 25.75 23.984 1 97.94 26 ALA B C 1
ATOM 4413 O O . ALA B 1 26 ? -17.391 25.766 22.875 1 97.94 26 ALA B O 1
ATOM 4414 N N . GLU B 1 27 ? -16.375 26.812 24.594 1 98.56 27 GLU B N 1
ATOM 4415 C CA . GLU B 1 27 ? -16.016 27.984 23.781 1 98.56 27 GLU B CA 1
ATOM 4416 C C . GLU B 1 27 ? -14.641 27.812 23.156 1 98.56 27 GLU B C 1
ATOM 4418 O O . GLU B 1 27 ? -13.625 27.812 23.859 1 98.56 27 GLU B O 1
ATOM 4423 N N . ILE B 1 28 ? -14.609 27.688 21.859 1 98.81 28 ILE B N 1
ATOM 4424 C CA . ILE B 1 28 ? -13.359 27.406 21.156 1 98.81 28 ILE B CA 1
ATOM 4425 C C . ILE B 1 28 ? -12.977 28.594 20.281 1 98.81 28 ILE B C 1
ATOM 4427 O O . ILE B 1 28 ? -13.742 29 19.406 1 98.81 28 ILE B O 1
ATOM 4431 N N . ILE B 1 29 ? -11.773 29.141 20.5 1 98.81 29 ILE B N 1
ATOM 4432 C CA . ILE B 1 29 ? -11.281 30.328 19.781 1 98.81 29 ILE B CA 1
ATOM 4433 C C . ILE B 1 29 ? -9.891 30.047 19.219 1 98.81 29 ILE B C 1
ATOM 4435 O O . ILE B 1 29 ? -9.031 29.5 19.922 1 98.81 29 ILE B O 1
ATOM 4439 N N . ILE B 1 30 ? -9.68 30.359 17.969 1 98.81 30 ILE B N 1
ATOM 4440 C CA . ILE B 1 30 ? -8.359 30.266 17.359 1 98.81 30 ILE B CA 1
ATOM 4441 C C . ILE B 1 30 ? -7.848 31.656 17.016 1 98.81 30 ILE B C 1
ATOM 4443 O O . ILE B 1 30 ? -8.594 32.469 16.469 1 98.81 30 ILE B O 1
ATOM 4447 N N . TYR B 1 31 ? -6.637 31.969 17.375 1 98.69 31 TYR B N 1
ATOM 4448 C CA . TYR B 1 31 ? -5.953 33.188 16.922 1 98.69 31 TYR B CA 1
ATOM 4449 C C . TYR B 1 31 ? -4.816 32.812 15.961 1 98.69 31 TYR B C 1
ATOM 4451 O O . TYR B 1 31 ? -4.035 31.906 16.234 1 98.69 31 TYR B O 1
ATOM 4459 N N . ASP B 1 32 ? -4.766 33.469 14.875 1 97.88 32 ASP B N 1
ATOM 4460 C CA . ASP B 1 32 ? -3.67 33.312 13.922 1 97.88 32 ASP B CA 1
ATOM 4461 C C . ASP B 1 32 ? -3.154 34.688 13.453 1 97.88 32 ASP B C 1
ATOM 4463 O O . ASP B 1 32 ? -3.939 35.594 13.227 1 97.88 32 ASP B O 1
ATOM 4467 N N . MET B 1 33 ? -1.855 34.781 13.336 1 96.5 33 MET B N 1
ATOM 4468 C CA . MET B 1 33 ? -1.289 36.062 12.953 1 96.5 33 MET B CA 1
ATOM 4469 C C . MET B 1 33 ? -1.378 36.281 11.445 1 96.5 33 MET B C 1
ATOM 4471 O O . MET B 1 33 ? -1.299 37.406 10.961 1 96.5 33 MET B O 1
ATOM 4475 N N . ASP B 1 34 ? -1.497 35.188 10.672 1 93.31 34 ASP B N 1
ATOM 4476 C CA . ASP B 1 34 ? -1.582 35.281 9.219 1 93.31 34 ASP B CA 1
ATOM 4477 C C . ASP B 1 34 ? -3.023 35.5 8.766 1 93.31 34 ASP B C 1
ATOM 4479 O O . ASP B 1 34 ? -3.957 35.344 9.562 1 93.31 34 ASP B O 1
ATOM 4483 N N . GLY B 1 35 ? -3.207 35.812 7.445 1 91.12 35 GLY B N 1
ATOM 4484 C CA . GLY B 1 35 ? -4.523 36.062 6.879 1 91.12 35 GLY B CA 1
ATOM 4485 C C . GLY B 1 35 ? -5.172 34.812 6.289 1 91.12 35 GLY B C 1
ATOM 4486 O O . GLY B 1 35 ? -6.379 34.812 6.031 1 91.12 35 GLY B O 1
ATOM 4487 N N . PHE B 1 36 ? -4.426 33.812 6.055 1 89.31 36 PHE B N 1
ATOM 4488 C CA . PHE B 1 36 ? -4.93 32.562 5.453 1 89.31 36 PHE B CA 1
ATOM 4489 C C . PHE B 1 36 ? -4.859 31.422 6.441 1 89.31 36 PHE B C 1
ATOM 4491 O O . PHE B 1 36 ? -3.877 31.281 7.176 1 89.31 36 PHE B O 1
ATOM 4498 N N . ILE B 1 37 ? -6 30.688 6.457 1 88.31 37 ILE B N 1
ATOM 4499 C CA . ILE B 1 37 ? -6.035 29.594 7.426 1 88.31 37 ILE B CA 1
ATOM 4500 C C . ILE B 1 37 ? -6.398 28.297 6.723 1 88.31 37 ILE B C 1
ATOM 4502 O O . ILE B 1 37 ? -6.945 28.312 5.617 1 88.31 37 ILE B O 1
ATOM 4506 N N . SER B 1 38 ? -5.98 27.125 7.336 1 85.62 38 SER B N 1
ATOM 4507 C CA . SER B 1 38 ? -6.398 25.781 6.941 1 85.62 38 SER B CA 1
ATOM 4508 C C . SER B 1 38 ? -6.152 25.547 5.457 1 85.62 38 SER B C 1
ATOM 4510 O O . SER B 1 38 ? -7.031 25.047 4.746 1 85.62 38 SER B O 1
ATOM 4512 N N . TYR B 1 39 ? -5.008 25.969 4.996 1 84.81 39 TYR B N 1
ATOM 4513 C CA . TYR B 1 39 ? -4.703 25.797 3.582 1 84.81 39 TYR B CA 1
ATOM 4514 C C . TYR B 1 39 ? -3.869 24.547 3.354 1 84.81 39 TYR B C 1
ATOM 4516 O O . TYR B 1 39 ? -3.268 24.016 4.289 1 84.81 39 TYR B O 1
ATOM 4524 N N . SER B 1 40 ? -3.881 24.031 2.092 1 85 40 SER B N 1
ATOM 4525 C CA . SER B 1 40 ? -3.051 22.906 1.664 1 85 40 SER B CA 1
ATOM 4526 C C . SER B 1 40 ? -1.652 23.375 1.271 1 85 40 SER B C 1
ATOM 4528 O O . SER B 1 40 ? -1.368 23.578 0.088 1 85 40 SER B O 1
ATOM 4530 N N . GLY B 1 41 ? -0.822 23.391 2.256 1 88.12 41 GLY B N 1
ATOM 4531 C CA . GLY B 1 41 ? 0.519 23.906 2.023 1 88.12 41 GLY B CA 1
ATOM 4532 C C . GLY B 1 41 ? 1.3 23.094 1.008 1 88.12 41 GLY B C 1
ATOM 4533 O O . GLY B 1 41 ? 2.09 23.641 0.239 1 88.12 41 GLY B O 1
ATOM 4534 N N . CYS B 1 42 ? 1.06 21.875 0.943 1 90.75 42 CYS B N 1
ATOM 4535 C CA . CYS B 1 42 ? 1.805 20.969 0.071 1 90.75 42 CYS B CA 1
ATOM 4536 C C . CYS B 1 42 ? 1.379 21.141 -1.382 1 90.75 42 CYS B C 1
ATOM 4538 O O . CYS B 1 42 ? 2.061 20.672 -2.293 1 90.75 42 CYS B O 1
ATOM 4540 N N . GLY B 1 43 ? 0.316 21.812 -1.615 1 92.12 43 GLY B N 1
ATOM 4541 C CA . GLY B 1 43 ? -0.151 22.062 -2.969 1 92.12 43 GLY B CA 1
ATOM 4542 C C . GLY B 1 43 ? 0.445 23.312 -3.578 1 92.12 43 GLY B C 1
ATOM 4543 O O . GLY B 1 43 ? 0.346 23.531 -4.789 1 92.12 43 GLY B O 1
ATOM 4544 N N . MET B 1 44 ? 1.14 24.141 -2.826 1 94.06 44 MET B N 1
ATOM 4545 C CA . MET B 1 44 ? 1.593 25.469 -3.23 1 94.06 44 MET B CA 1
ATOM 4546 C C . MET B 1 44 ? 2.525 25.375 -4.434 1 94.06 44 MET B C 1
ATOM 4548 O O . MET B 1 44 ? 2.369 26.125 -5.398 1 94.06 44 MET B O 1
ATOM 4552 N N . PRO B 1 45 ? 3.475 24.406 -4.41 1 94.56 45 PRO B N 1
ATOM 4553 C CA . PRO B 1 45 ? 4.344 24.328 -5.586 1 94.56 45 PRO B CA 1
ATOM 4554 C C . PRO B 1 45 ? 3.57 24.062 -6.875 1 94.56 45 PRO B C 1
ATOM 4556 O O . PRO B 1 45 ? 3.924 24.609 -7.93 1 94.56 45 PRO B O 1
ATOM 4559 N N . TYR B 1 46 ? 2.539 23.359 -6.785 1 93.19 46 TYR B N 1
ATOM 4560 C CA . TYR B 1 46 ? 1.761 23 -7.965 1 93.19 46 TYR B CA 1
ATOM 4561 C C . TYR B 1 46 ? 0.945 24.172 -8.469 1 93.19 46 TYR B C 1
ATOM 4563 O O . TYR B 1 46 ? 0.645 24.266 -9.664 1 93.19 46 TYR B O 1
ATOM 4571 N N . TYR B 1 47 ? 0.559 25.031 -7.547 1 93.62 47 TYR B N 1
ATOM 4572 C CA . TYR B 1 47 ? -0.055 26.281 -7.969 1 93.62 47 TYR B CA 1
ATOM 4573 C C . TYR B 1 47 ? 0.968 27.203 -8.641 1 93.62 47 TYR B C 1
ATOM 4575 O O . TYR B 1 47 ? 0.684 27.812 -9.672 1 93.62 47 TYR B O 1
ATOM 4583 N N . ILE B 1 48 ? 2.104 27.266 -8.031 1 94.94 48 ILE B N 1
ATOM 4584 C CA . ILE B 1 48 ? 3.184 28.078 -8.578 1 94.94 48 ILE B CA 1
ATOM 4585 C C . ILE B 1 48 ? 3.484 27.641 -10.016 1 94.94 48 ILE B C 1
ATOM 4587 O O . ILE B 1 48 ? 3.678 28.484 -10.898 1 94.94 48 ILE B O 1
ATOM 4591 N N . GLY B 1 49 ? 3.479 26.391 -10.258 1 94 49 GLY B N 1
ATOM 4592 C CA . GLY B 1 49 ? 3.818 25.828 -11.562 1 94 49 GLY B CA 1
ATOM 4593 C C . GLY B 1 49 ? 2.658 25.859 -12.539 1 94 49 GLY B C 1
ATOM 4594 O O . GLY B 1 49 ? 2.84 25.609 -13.734 1 94 49 GLY B O 1
ATOM 4595 N N . GLY B 1 50 ? 1.421 26.062 -12.023 1 92 50 GLY B N 1
ATOM 4596 C CA . GLY B 1 50 ? 0.272 26.156 -12.914 1 92 50 GLY B CA 1
ATOM 4597 C C . GLY B 1 50 ? -0.542 24.875 -12.977 1 92 50 GLY B C 1
ATOM 4598 O O . GLY B 1 50 ? -1.576 24.828 -13.648 1 92 50 GLY B O 1
ATOM 4599 N N . GLU B 1 51 ? -0.09 23.875 -12.391 1 89.44 51 GLU B N 1
ATOM 4600 C CA . GLU B 1 51 ? -0.855 22.641 -12.367 1 89.44 51 GLU B CA 1
ATOM 4601 C C . GLU B 1 51 ? -2.176 22.812 -11.625 1 89.44 51 GLU B C 1
ATOM 4603 O O . GLU B 1 51 ? -3.184 22.203 -11.984 1 89.44 51 GLU B O 1
ATOM 4608 N N . VAL B 1 52 ? -2.104 23.531 -10.531 1 87.69 52 VAL B N 1
ATOM 4609 C CA . VAL B 1 52 ? -3.305 23.984 -9.852 1 87.69 52 VAL B CA 1
ATOM 4610 C C . VAL B 1 52 ? -3.666 25.391 -10.328 1 87.69 52 VAL B C 1
ATOM 4612 O O . VAL B 1 52 ? -2.93 26.344 -10.078 1 87.69 52 VAL B O 1
ATOM 4615 N N . GLU B 1 53 ? -4.738 25.547 -10.906 1 84.94 53 GLU B N 1
ATOM 4616 C CA . GLU B 1 53 ? -5.055 26.766 -11.633 1 84.94 53 GLU B CA 1
ATOM 4617 C C . GLU B 1 53 ? -5.562 27.859 -10.688 1 84.94 53 GLU B C 1
ATOM 4619 O O . GLU B 1 53 ? -5.305 29.047 -10.898 1 84.94 53 GLU B O 1
ATOM 4624 N N . ASP B 1 54 ? -6.23 27.344 -9.656 1 86.69 54 ASP B N 1
ATOM 4625 C CA . ASP B 1 54 ? -6.91 28.281 -8.773 1 86.69 54 ASP B CA 1
ATOM 4626 C C . ASP B 1 54 ? -6.367 28.188 -7.348 1 86.69 54 ASP B C 1
ATOM 4628 O O . ASP B 1 54 ? -6.488 27.141 -6.699 1 86.69 54 ASP B O 1
ATOM 4632 N N . ALA B 1 55 ? -5.809 29.297 -6.871 1 85.62 55 ALA B N 1
ATOM 4633 C CA . ALA B 1 55 ? -5.238 29.344 -5.527 1 85.62 55 ALA B CA 1
ATOM 4634 C C . ALA B 1 55 ? -6.285 29.016 -4.473 1 85.62 55 ALA B C 1
ATOM 4636 O O . ALA B 1 55 ? -5.957 28.5 -3.402 1 85.62 55 ALA B O 1
ATOM 4637 N N . GLU B 1 56 ? -7.469 29.312 -4.781 1 84.19 56 GLU B N 1
ATOM 4638 C CA . GLU B 1 56 ? -8.555 29.078 -3.836 1 84.19 56 GLU B CA 1
ATOM 4639 C C . GLU B 1 56 ? -8.719 27.578 -3.549 1 84.19 56 GLU B C 1
ATOM 4641 O O . GLU B 1 56 ? -9.242 27.203 -2.496 1 84.19 56 GLU B O 1
ATOM 4646 N N . LYS B 1 57 ? -8.305 26.797 -4.43 1 85.5 57 LYS B N 1
ATOM 4647 C CA . LYS B 1 57 ? -8.383 25.344 -4.246 1 85.5 57 LYS B CA 1
ATOM 4648 C C . LYS B 1 57 ? -7.469 24.891 -3.115 1 85.5 57 LYS B C 1
ATOM 4650 O O . LYS B 1 57 ? -7.645 23.797 -2.578 1 85.5 57 LYS B O 1
ATOM 4655 N N . LEU B 1 58 ? -6.535 25.719 -2.822 1 86.19 58 LEU B N 1
ATOM 4656 C CA . LEU B 1 58 ? -5.594 25.406 -1.752 1 86.19 58 LEU B CA 1
ATOM 4657 C C . LEU B 1 58 ? -6.074 25.969 -0.421 1 86.19 58 LEU B C 1
ATOM 4659 O O . LEU B 1 58 ? -5.512 25.656 0.631 1 86.19 58 LEU B O 1
ATOM 4663 N N . THR B 1 59 ? -7.055 26.844 -0.442 1 78.44 59 THR B N 1
ATOM 4664 C CA . THR B 1 59 ? -7.613 27.469 0.75 1 78.44 59 THR B CA 1
ATOM 4665 C C . THR B 1 59 ? -9.117 27.219 0.844 1 78.44 59 THR B C 1
ATOM 4667 O O . THR B 1 59 ? -9.914 28.156 0.836 1 78.44 59 THR B O 1
ATOM 4670 N N . PRO B 1 60 ? -9.391 26.031 1.074 1 71.81 60 PRO B N 1
ATOM 4671 C CA . PRO B 1 60 ? -10.805 25.656 0.932 1 71.81 60 PRO B CA 1
ATOM 4672 C C . PRO B 1 60 ? -11.656 26.141 2.105 1 71.81 60 PRO B C 1
ATOM 4674 O O . PRO B 1 60 ? -12.891 26.156 2.016 1 71.81 60 PRO B O 1
ATOM 4677 N N . ARG B 1 61 ? -11.039 26.625 3.193 1 82.38 61 ARG B N 1
ATOM 4678 C CA . ARG B 1 61 ? -11.812 26.984 4.383 1 82.38 61 ARG B CA 1
ATOM 4679 C C . ARG B 1 61 ? -11.406 28.344 4.918 1 82.38 61 ARG B C 1
ATOM 4681 O O . ARG B 1 61 ? -10.258 28.766 4.75 1 82.38 61 ARG B O 1
ATOM 4688 N N . ASP B 1 62 ? -12.352 29.031 5.43 1 89.38 62 ASP B N 1
ATOM 4689 C CA . ASP B 1 62 ? -12.133 30.344 6.035 1 89.38 62 ASP B CA 1
ATOM 4690 C C . ASP B 1 62 ? -12.82 30.453 7.395 1 89.38 62 ASP B C 1
ATOM 4692 O O . ASP B 1 62 ? -13.469 29.5 7.844 1 89.38 62 ASP B O 1
ATOM 4696 N N . PRO B 1 63 ? -12.562 31.594 8.039 1 93.56 63 PRO B N 1
ATOM 4697 C CA . PRO B 1 63 ? -13.148 31.734 9.375 1 93.56 63 PRO B CA 1
ATOM 4698 C C . PRO B 1 63 ? -14.664 31.531 9.383 1 93.56 63 PRO B C 1
ATOM 4700 O O . PRO B 1 63 ? -15.203 30.938 10.312 1 93.56 63 PRO B O 1
ATOM 4703 N N . ALA B 1 64 ? -15.328 32 8.359 1 92.25 64 ALA B N 1
ATOM 4704 C CA . ALA B 1 64 ? -16.781 31.875 8.281 1 92.25 64 ALA B CA 1
ATOM 4705 C C . ALA B 1 64 ? -17.188 30.391 8.203 1 92.25 64 ALA B C 1
ATOM 4707 O O . ALA B 1 64 ? -18.172 29.984 8.812 1 92.25 64 ALA B O 1
ATOM 4708 N N . PHE B 1 65 ? -16.469 29.703 7.523 1 90.88 65 PHE B N 1
ATOM 4709 C CA . PHE B 1 65 ? -16.703 28.281 7.414 1 90.88 65 PHE B CA 1
ATOM 4710 C C . PHE B 1 65 ? -16.609 27.609 8.773 1 90.88 65 PHE B C 1
ATOM 4712 O O . PHE B 1 65 ? -17.469 26.812 9.156 1 90.88 65 PHE B O 1
ATOM 4719 N N . PHE B 1 66 ? -15.531 27.844 9.5 1 93.62 66 PHE B N 1
ATOM 4720 C CA . PHE B 1 66 ? -15.305 27.219 10.797 1 93.62 66 PHE B CA 1
ATOM 4721 C C . PHE B 1 66 ? -16.391 27.594 11.789 1 93.62 66 PHE B C 1
ATOM 4723 O O . PHE B 1 66 ? -16.812 26.781 12.617 1 93.62 66 PHE B O 1
ATOM 4730 N N . LYS B 1 67 ? -16.828 28.859 11.703 1 94.06 67 LYS B N 1
ATOM 4731 C CA . LYS B 1 67 ? -17.922 29.312 12.578 1 94.06 67 LYS B CA 1
ATOM 4732 C C . LYS B 1 67 ? -19.219 28.562 12.258 1 94.06 67 LYS B C 1
ATOM 4734 O O . LYS B 1 67 ? -19.891 28.062 13.156 1 94.06 67 LYS B O 1
ATOM 4739 N N . SER B 1 68 ? -19.516 28.516 11.023 1 90.38 68 SER B N 1
ATOM 4740 C CA . SER B 1 68 ? -20.75 27.891 10.586 1 90.38 68 SER B CA 1
ATOM 4741 C C . SER B 1 68 ? -20.75 26.391 10.836 1 90.38 68 SER B C 1
ATOM 4743 O O . SER B 1 68 ? -21.719 25.828 11.336 1 90.38 68 SER B O 1
ATOM 4745 N N . LYS B 1 69 ? -19.656 25.734 10.562 1 89.44 69 LYS B N 1
ATOM 4746 C CA . LYS B 1 69 ? -19.594 24.281 10.594 1 89.44 69 LYS B CA 1
ATOM 4747 C C . LYS B 1 69 ? -19.281 23.781 12 1 89.44 69 LYS B C 1
ATOM 4749 O O . LYS B 1 69 ? -19.828 22.75 12.422 1 89.44 69 LYS B O 1
ATOM 4754 N N . TYR B 1 70 ? -18.453 24.469 12.727 1 93.06 70 TYR B N 1
ATOM 4755 C CA . TYR B 1 70 ? -17.953 23.906 13.977 1 93.06 70 TYR B CA 1
ATOM 4756 C C . TYR B 1 70 ? -18.266 24.844 15.148 1 93.06 70 TYR B C 1
ATOM 4758 O O . TYR B 1 70 ? -18.031 24.484 16.312 1 93.06 70 TYR B O 1
ATOM 4766 N N . ASN B 1 71 ? -18.859 25.969 14.867 1 94.81 71 ASN B N 1
ATOM 4767 C CA . ASN B 1 71 ? -19.062 26.953 15.93 1 94.81 71 ASN B CA 1
ATOM 4768 C C . ASN B 1 71 ? -17.75 27.281 16.641 1 94.81 71 ASN B C 1
ATOM 4770 O O . ASN B 1 71 ? -17.672 27.234 17.859 1 94.81 71 ASN B O 1
ATOM 4774 N N . VAL B 1 72 ? -16.719 27.516 15.836 1 97.38 72 VAL B N 1
ATOM 4775 C CA . VAL B 1 72 ? -15.391 27.922 16.281 1 97.38 72 VAL B CA 1
ATOM 4776 C C . VAL B 1 72 ? -15.086 29.328 15.789 1 97.38 72 VAL B C 1
ATOM 4778 O O . VAL B 1 72 ? -15.305 29.641 14.617 1 97.38 72 VAL B O 1
ATOM 4781 N N . ASP B 1 73 ? -14.664 30.188 16.656 1 98.31 73 ASP B N 1
ATOM 4782 C CA . ASP B 1 73 ? -14.273 31.531 16.266 1 98.31 73 ASP B CA 1
ATOM 4783 C C . ASP B 1 73 ? -12.797 31.578 15.883 1 98.31 73 ASP B C 1
ATOM 4785 O O . ASP B 1 73 ? -11.93 31.266 16.703 1 98.31 73 ASP B O 1
ATOM 4789 N N . VAL B 1 74 ? -12.57 31.938 14.688 1 98.12 74 VAL B N 1
ATOM 4790 C CA . VAL B 1 74 ? -11.195 32.062 14.211 1 98.12 74 VAL B CA 1
ATOM 4791 C C . VAL B 1 74 ? -10.906 33.562 13.922 1 98.12 74 VAL B C 1
ATOM 4793 O O . VAL B 1 74 ? -11.602 34.188 13.125 1 98.12 74 VAL B O 1
ATOM 4796 N N . PHE B 1 75 ? -9.914 34.062 14.586 1 98.19 75 PHE B N 1
ATOM 4797 C CA . PHE B 1 75 ? -9.484 35.438 14.375 1 98.19 75 PHE B CA 1
ATOM 4798 C C . PHE B 1 75 ? -8.141 35.469 13.656 1 98.19 75 PHE B C 1
ATOM 4800 O O . PHE B 1 75 ? -7.102 35.156 14.25 1 98.19 75 PHE B O 1
ATOM 4807 N N . VAL B 1 76 ? -8.18 35.906 12.398 1 96.88 76 VAL B N 1
ATOM 4808 C CA . VAL B 1 76 ? -6.961 36.031 11.602 1 96.88 76 VAL B CA 1
ATOM 4809 C C . VAL B 1 76 ? -6.332 37.406 11.836 1 96.88 76 VAL B C 1
ATOM 4811 O O . VAL B 1 76 ? -6.969 38.281 12.398 1 96.88 76 VAL B O 1
ATOM 4814 N N . ARG B 1 77 ? -5.109 37.594 11.484 1 97.44 77 ARG B N 1
ATOM 4815 C CA . ARG B 1 77 ? -4.367 38.844 11.695 1 97.44 77 ARG B CA 1
ATOM 4816 C C . ARG B 1 77 ? -4.391 39.25 13.164 1 97.44 77 ARG B C 1
ATOM 4818 O O . ARG B 1 77 ? -4.598 40.406 13.484 1 97.44 77 ARG B O 1
ATOM 4825 N N . HIS B 1 78 ? -4.371 38.312 14.023 1 98.5 78 HIS B N 1
ATOM 4826 C CA . HIS B 1 78 ? -4.215 38.5 15.461 1 98.5 78 HIS B CA 1
ATOM 4827 C C . HIS B 1 78 ? -2.984 37.75 15.977 1 98.5 78 HIS B C 1
ATOM 4829 O O . HIS B 1 78 ? -2.904 36.531 15.859 1 98.5 78 HIS B O 1
ATOM 4835 N N . GLU B 1 79 ? -2.059 38.469 16.469 1 98.62 79 GLU B N 1
ATOM 4836 C CA . GLU B 1 79 ? -0.818 37.875 16.969 1 98.62 79 GLU B CA 1
ATOM 4837 C C . GLU B 1 79 ? -0.842 37.75 18.5 1 98.62 79 GLU B C 1
ATOM 4839 O O . GLU B 1 79 ? -1.135 38.719 19.203 1 98.62 79 GLU B O 1
ATOM 4844 N N . VAL B 1 80 ? -0.673 36.562 19.016 1 98.88 80 VAL B N 1
ATOM 4845 C CA . VAL B 1 80 ? -0.502 36.375 20.453 1 98.88 80 VAL B CA 1
ATOM 4846 C C . VAL B 1 80 ? 0.907 36.781 20.875 1 98.88 80 VAL B C 1
ATOM 4848 O O . VAL B 1 80 ? 1.893 36.188 20.422 1 98.88 80 VAL B O 1
ATOM 4851 N N . LEU B 1 81 ? 0.967 37.75 21.781 1 98.56 81 LEU B N 1
ATOM 4852 C CA . LEU B 1 81 ? 2.242 38.344 22.125 1 98.56 81 LEU B CA 1
ATOM 4853 C C . LEU B 1 81 ? 2.875 37.625 23.312 1 98.56 81 LEU B C 1
ATOM 4855 O O . LEU B 1 81 ? 4.102 37.562 23.438 1 98.56 81 LEU B O 1
ATOM 4859 N N . SER B 1 82 ? 2.047 37.188 24.203 1 98.62 82 SER B N 1
ATOM 4860 C CA . SER B 1 82 ? 2.566 36.531 25.406 1 98.62 82 SER B CA 1
ATOM 4861 C C . SER B 1 82 ? 1.505 35.688 26.078 1 98.62 82 SER B C 1
ATOM 4863 O O . SER B 1 82 ? 0.308 35.875 25.844 1 98.62 82 SER B O 1
ATOM 4865 N N . ILE B 1 83 ? 1.982 34.688 26.844 1 98.75 83 ILE B N 1
ATOM 4866 C CA . ILE B 1 83 ? 1.16 33.812 27.672 1 98.75 83 ILE B CA 1
ATOM 4867 C C . ILE B 1 83 ? 1.473 34.031 29.141 1 98.75 83 ILE B C 1
ATOM 4869 O O . ILE B 1 83 ? 2.623 33.906 29.562 1 98.75 83 ILE B O 1
ATOM 4873 N N . ASP B 1 84 ? 0.499 34.438 29.906 1 98.44 84 ASP B N 1
ATOM 4874 C CA . ASP B 1 84 ? 0.611 34.531 31.359 1 98.44 84 ASP B CA 1
ATOM 4875 C C . ASP B 1 84 ? 0.072 33.25 32 1 98.44 84 ASP B C 1
ATOM 4877 O O . ASP B 1 84 ? -1.13 33.125 32.25 1 98.44 84 ASP B O 1
ATOM 4881 N N . VAL B 1 85 ? 0.937 32.375 32.375 1 98.38 85 VAL B N 1
ATOM 4882 C CA . VAL B 1 85 ? 0.589 31.047 32.875 1 98.38 85 VAL B CA 1
ATOM 4883 C C . VAL B 1 85 ? -0.11 31.156 34.219 1 98.38 85 VAL B C 1
ATOM 4885 O O . VAL B 1 85 ? -1.081 30.453 34.5 1 98.38 85 VAL B O 1
ATOM 4888 N N . GLU B 1 86 ? 0.366 32.031 35.062 1 97.25 86 GLU B N 1
ATOM 4889 C CA . GLU B 1 86 ? -0.168 32.188 36.406 1 97.25 86 GLU B CA 1
ATOM 4890 C C . GLU B 1 86 ? -1.623 32.656 36.375 1 97.25 86 GLU B C 1
ATOM 4892 O O . GLU B 1 86 ? -2.459 32.125 37.125 1 97.25 86 GLU B O 1
ATOM 4897 N N . ASN B 1 87 ? -1.878 33.594 35.562 1 97.81 87 ASN B N 1
ATOM 4898 C CA . ASN B 1 87 ? -3.223 34.156 35.5 1 97.81 87 ASN B CA 1
ATOM 4899 C C . ASN B 1 87 ? -4.055 33.5 34.406 1 97.81 87 ASN B C 1
ATOM 4901 O O . ASN B 1 87 ? -5.238 33.812 34.25 1 97.81 87 ASN B O 1
ATOM 4905 N N . LYS B 1 88 ? -3.432 32.594 33.625 1 98.44 88 LYS B N 1
ATOM 4906 C CA . LYS B 1 88 ? -4.074 31.891 32.531 1 98.44 88 LYS B CA 1
ATOM 4907 C C . LYS B 1 88 ? -4.691 32.875 31.516 1 98.44 88 LYS B C 1
ATOM 4909 O O . LYS B 1 88 ? -5.867 32.75 31.172 1 98.44 88 LYS B O 1
ATOM 4914 N N . THR B 1 89 ? -3.846 33.781 31.078 1 98.56 89 THR B N 1
ATOM 4915 C CA . THR B 1 89 ? -4.289 34.781 30.109 1 98.56 89 THR B CA 1
ATOM 4916 C C . THR B 1 89 ? -3.291 34.906 28.953 1 98.56 89 THR B C 1
ATOM 4918 O O . THR B 1 89 ? -2.145 34.469 29.078 1 98.56 89 THR B O 1
ATOM 4921 N N . LEU B 1 90 ? -3.787 35.406 27.844 1 98.69 90 LEU B N 1
ATOM 4922 C CA . LEU B 1 90 ? -2.984 35.75 26.672 1 98.69 90 LEU B CA 1
ATOM 4923 C C . LEU B 1 90 ? -3.072 37.219 26.359 1 98.69 90 LEU B C 1
ATOM 4925 O O . LEU B 1 90 ? -4.141 37.812 26.484 1 98.69 90 LEU B O 1
ATOM 4929 N N . GLU B 1 91 ? -1.96 37.812 26.062 1 98.81 91 GLU B N 1
ATOM 4930 C CA . GLU B 1 91 ? -1.97 39.125 25.438 1 98.81 91 GLU B CA 1
ATOM 4931 C C . GLU B 1 91 ? -1.969 39 23.922 1 98.81 91 GLU B C 1
ATOM 4933 O O . GLU B 1 91 ? -1.102 38.344 23.328 1 98.81 91 GLU B O 1
ATOM 4938 N N . ILE B 1 92 ? -2.967 39.625 23.25 1 98.81 92 ILE B N 1
ATOM 4939 C CA . ILE B 1 92 ? -3.164 39.469 21.812 1 98.81 92 ILE B CA 1
ATOM 4940 C C . ILE B 1 92 ? -3.186 40.844 21.156 1 98.81 92 ILE B C 1
ATOM 4942 O O . ILE B 1 92 ? -3.754 41.781 21.688 1 98.81 92 ILE B O 1
ATOM 4946 N N . GLN B 1 93 ? -2.539 40.969 20.031 1 98.81 93 GLN B N 1
ATOM 4947 C CA . GLN B 1 93 ? -2.568 42.188 19.234 1 98.81 93 GLN B CA 1
ATOM 4948 C C . GLN B 1 93 ? -3.338 41.969 17.938 1 98.81 93 GLN B C 1
ATOM 4950 O O . GLN B 1 93 ? -3.037 41.062 17.172 1 98.81 93 GLN B O 1
ATOM 4955 N N . ASN B 1 94 ? -4.363 42.719 17.719 1 98.5 94 ASN B N 1
ATOM 4956 C CA . ASN B 1 94 ? -4.984 42.812 16.406 1 98.5 94 ASN B CA 1
ATOM 4957 C C . ASN B 1 94 ? -4.09 43.562 15.422 1 98.5 94 ASN B C 1
ATOM 4959 O O . ASN B 1 94 ? -3.898 44.781 15.547 1 98.5 94 ASN B O 1
ATOM 4963 N N . LEU B 1 95 ? -3.648 42.906 14.438 1 97.88 95 LEU B N 1
ATOM 4964 C CA . LEU B 1 95 ? -2.635 43.469 13.555 1 97.88 95 LEU B CA 1
ATOM 4965 C C . LEU B 1 95 ? -3.254 44.469 12.586 1 97.88 95 LEU B C 1
ATOM 4967 O O . LEU B 1 95 ? -2.545 45.281 11.977 1 97.88 95 LEU B O 1
ATOM 4971 N N . LEU B 1 96 ? -4.527 44.438 12.391 1 97.06 96 LEU B N 1
ATOM 4972 C CA . LEU B 1 96 ? -5.211 45.375 11.508 1 97.06 96 LEU B CA 1
ATOM 4973 C C . LEU B 1 96 ? -5.406 46.719 12.195 1 97.06 96 LEU B C 1
ATOM 4975 O O . LEU B 1 96 ? -5.258 47.75 11.57 1 97.06 96 LEU B O 1
ATOM 4979 N N . THR B 1 97 ? -5.699 46.688 13.516 1 97.5 97 THR B N 1
ATOM 4980 C CA . THR B 1 97 ? -6.027 47.938 14.234 1 97.5 97 THR B CA 1
ATOM 4981 C C . THR B 1 97 ? -4.855 48.375 15.117 1 97.5 97 THR B C 1
ATOM 4983 O O . THR B 1 97 ? -4.797 49.5 15.555 1 97.5 97 THR B O 1
ATOM 4986 N N . GLY B 1 98 ? -4.051 47.438 15.477 1 97.38 98 GLY B N 1
ATOM 4987 C CA . GLY B 1 98 ? -2.938 47.719 16.375 1 97.38 98 GLY B CA 1
ATOM 4988 C C . GLY B 1 98 ? -3.307 47.594 17.844 1 97.38 98 GLY B C 1
ATOM 4989 O O . GLY B 1 98 ? -2.438 47.688 18.703 1 97.38 98 GLY B O 1
ATOM 4990 N N . GLN B 1 99 ? -4.496 47.375 18.141 1 98 99 GLN B N 1
ATOM 4991 C CA . GLN B 1 99 ? -4.98 47.281 19.516 1 98 99 GLN B CA 1
ATOM 4992 C C . GLN B 1 99 ? -4.57 45.969 20.156 1 98 99 GLN B C 1
ATOM 4994 O O . GLN B 1 99 ? -4.621 44.906 19.531 1 98 99 GLN B O 1
ATOM 4999 N N . THR B 1 100 ? -4.184 46.062 21.359 1 98.44 100 THR B N 1
ATOM 5000 C CA . THR B 1 100 ? -3.857 44.906 22.156 1 98.44 100 THR B CA 1
ATOM 5001 C C . THR B 1 100 ? -4.941 44.625 23.203 1 98.44 100 THR B C 1
ATOM 5003 O O . THR B 1 100 ? -5.531 45.562 23.75 1 98.44 100 THR B O 1
ATOM 5006 N N . PHE B 1 101 ? -5.262 43.406 23.469 1 98.5 101 PHE B N 1
ATOM 5007 C CA . PHE B 1 101 ? -6.246 43.031 24.484 1 98.5 101 PHE B CA 1
ATOM 5008 C C . PHE B 1 101 ? -5.848 41.719 25.156 1 98.5 101 PHE B C 1
ATOM 5010 O O . PHE B 1 101 ? -4.922 41.062 24.719 1 98.5 101 PHE B O 1
ATOM 5017 N N . VAL B 1 102 ? -6.457 41.438 26.281 1 98.56 102 VAL B N 1
ATOM 5018 C CA . VAL B 1 102 ? -6.16 40.25 27.094 1 98.56 102 VAL B CA 1
ATOM 5019 C C . VAL B 1 102 ? -7.34 39.281 27.047 1 98.56 102 VAL B C 1
ATOM 5021 O O . VAL B 1 102 ? -8.5 39.719 27.094 1 98.56 102 VAL B O 1
ATOM 5024 N N . GLU B 1 103 ? -7.035 38 26.875 1 98.06 103 GLU B N 1
ATOM 5025 C CA . GLU B 1 103 ? -8.039 36.969 26.891 1 98.06 103 GLU B CA 1
ATOM 5026 C C . GLU B 1 103 ? -7.703 35.875 27.922 1 98.06 103 GLU B C 1
ATOM 5028 O O . GLU B 1 103 ? -6.535 35.531 28.094 1 98.06 103 GLU B O 1
ATOM 5033 N N . GLN B 1 104 ? -8.727 35.438 28.609 1 98.31 104 GLN B N 1
ATOM 5034 C CA . GLN B 1 104 ? -8.57 34.344 29.562 1 98.31 104 GLN B CA 1
ATOM 5035 C C . GLN B 1 104 ? -8.812 33 28.891 1 98.31 104 GLN B C 1
ATOM 5037 O O . GLN B 1 104 ? -9.656 32.875 27.984 1 98.31 104 GLN B O 1
ATOM 5042 N N . TYR B 1 105 ? -8.109 31.969 29.328 1 98.5 105 TYR B N 1
ATOM 5043 C CA . TYR B 1 105 ? -8.328 30.609 28.828 1 98.5 105 TYR B CA 1
ATOM 5044 C C . TYR B 1 105 ? -8.445 29.609 29.969 1 98.5 105 TYR B C 1
ATOM 5046 O O . TYR B 1 105 ? -7.879 29.828 31.047 1 98.5 105 TYR B O 1
ATOM 5054 N N . ASP B 1 106 ? -9.234 28.531 29.766 1 98.56 106 ASP B N 1
ATOM 5055 C CA . ASP B 1 106 ? -9.203 27.344 30.625 1 98.56 106 ASP B CA 1
ATOM 5056 C C . ASP B 1 106 ? -8.164 26.344 30.141 1 98.56 106 ASP B C 1
ATOM 5058 O O . ASP B 1 106 ? -7.43 25.75 30.938 1 98.56 106 ASP B O 1
ATOM 5062 N N . LYS B 1 107 ? -8.148 26.078 28.828 1 98.62 107 LYS B N 1
ATOM 5063 C CA . LYS B 1 107 ? -7.172 25.234 28.125 1 98.62 107 LYS B CA 1
ATOM 5064 C C . LYS B 1 107 ? -6.516 26 26.969 1 98.62 107 LYS B C 1
ATOM 5066 O O . LYS B 1 107 ? -7.18 26.766 26.281 1 98.62 107 LYS B O 1
ATOM 5071 N N . LEU B 1 108 ? -5.207 25.812 26.812 1 98.88 108 LEU B N 1
ATOM 5072 C CA . LEU B 1 108 ? -4.457 26.469 25.75 1 98.88 108 LEU B CA 1
ATOM 5073 C C . LEU B 1 108 ? -3.754 25.438 24.875 1 98.88 108 LEU B C 1
ATOM 5075 O O . LEU B 1 108 ? -3.154 24.484 25.375 1 98.88 108 LEU B O 1
ATOM 5079 N N . VAL B 1 109 ? -3.879 25.531 23.547 1 98.94 109 VAL B N 1
ATOM 5080 C CA . VAL B 1 109 ? -3.135 24.703 22.594 1 98.94 109 VAL B CA 1
ATOM 5081 C C . VAL B 1 109 ? -2.193 25.594 21.781 1 98.94 109 VAL B C 1
ATOM 5083 O O . VAL B 1 109 ? -2.633 26.531 21.109 1 98.94 109 VAL B O 1
ATOM 5086 N N . ILE B 1 110 ? -0.946 25.297 21.875 1 98.94 110 ILE B N 1
ATOM 5087 C CA . ILE B 1 110 ? 0.063 26 21.078 1 98.94 110 ILE B CA 1
ATOM 5088 C C . ILE B 1 110 ? 0.3 25.25 19.766 1 98.94 110 ILE B C 1
ATOM 5090 O O . ILE B 1 110 ? 0.865 24.156 19.766 1 98.94 110 ILE B O 1
ATOM 5094 N N . ALA B 1 111 ? -0.1 25.766 18.656 1 98.88 111 ALA B N 1
ATOM 5095 C CA . ALA B 1 111 ? 0.063 25.234 17.312 1 98.88 111 ALA B CA 1
ATOM 5096 C C . ALA B 1 111 ? 0.707 26.25 16.375 1 98.88 111 ALA B C 1
ATOM 5098 O O . ALA B 1 111 ? 0.19 26.516 15.289 1 98.88 111 ALA B O 1
ATOM 5099 N N . THR B 1 112 ? 1.862 26.703 16.734 1 98.69 112 THR B N 1
ATOM 5100 C CA . THR B 1 112 ? 2.492 27.859 16.109 1 98.69 112 THR B CA 1
ATOM 5101 C C . THR B 1 112 ? 3.293 27.438 14.875 1 98.69 112 THR B C 1
ATOM 5103 O O . THR B 1 112 ? 3.824 28.297 14.164 1 98.69 112 THR B O 1
ATOM 5106 N N . GLY B 1 113 ? 3.396 26.172 14.617 1 97.94 113 GLY B N 1
ATOM 5107 C CA . GLY B 1 113 ? 4.008 25.672 13.398 1 97.94 113 GLY B CA 1
ATOM 5108 C C . GLY B 1 113 ? 5.504 25.906 13.336 1 97.94 113 GLY B C 1
ATOM 5109 O O . GLY B 1 113 ? 6.195 25.812 14.352 1 97.94 113 GLY B O 1
ATOM 5110 N N . ALA B 1 114 ? 6.039 26 12.141 1 97.62 114 ALA B N 1
ATOM 5111 C CA . ALA B 1 114 ? 7.461 26.203 11.867 1 97.62 114 ALA B CA 1
ATOM 5112 C C . ALA B 1 114 ? 7.676 27.297 10.844 1 97.62 114 ALA B C 1
ATOM 5114 O O . ALA B 1 114 ? 6.742 27.703 10.148 1 97.62 114 ALA B O 1
ATOM 5115 N N . SER B 1 115 ? 8.836 27.844 10.844 1 96.56 115 SER B N 1
ATOM 5116 C CA . SER B 1 115 ? 9.227 28.859 9.867 1 96.56 115 SER B CA 1
ATOM 5117 C C . SER B 1 115 ? 10.43 28.391 9.047 1 96.56 115 SER B C 1
ATOM 5119 O O . SER B 1 115 ? 11.188 27.531 9.477 1 96.56 115 SER B O 1
ATOM 5121 N N . SER B 1 116 ? 10.594 29 7.867 1 96 116 SER B N 1
ATOM 5122 C CA . SER B 1 116 ? 11.742 28.688 7.031 1 96 116 SER B CA 1
ATOM 5123 C C . SER B 1 116 ? 13.047 29.031 7.738 1 96 116 SER B C 1
ATOM 5125 O O . SER B 1 116 ? 13.148 30.078 8.391 1 96 116 SER B O 1
ATOM 5127 N N . PHE B 1 117 ? 13.914 28.125 7.715 1 94.75 117 PHE B N 1
ATOM 5128 C CA . PHE B 1 117 ? 15.258 28.422 8.188 1 94.75 117 PHE B CA 1
ATOM 5129 C C . PHE B 1 117 ? 16.031 29.234 7.152 1 94.75 117 PHE B C 1
ATOM 5131 O O . PHE B 1 117 ? 16.109 28.844 5.984 1 94.75 117 PHE B O 1
ATOM 5138 N N . LEU B 1 118 ? 16.516 30.328 7.5 1 93.56 118 LEU B N 1
ATOM 5139 C CA . LEU B 1 118 ? 17.344 31.156 6.625 1 93.56 118 LEU B CA 1
ATOM 5140 C C . LEU B 1 118 ? 18.812 31.062 7.031 1 93.56 118 LEU B C 1
ATOM 5142 O O . LEU B 1 118 ? 19.219 31.641 8.047 1 93.56 118 LEU B O 1
ATOM 5146 N N . PRO B 1 119 ? 19.562 30.344 6.273 1 93.31 119 PRO B N 1
ATOM 5147 C CA . PRO B 1 119 ? 21 30.344 6.57 1 93.31 119 PRO B CA 1
ATOM 5148 C C . PRO B 1 119 ? 21.609 31.734 6.453 1 93.31 119 PRO B C 1
ATOM 5150 O O . PRO B 1 119 ? 21.016 32.656 5.875 1 93.31 119 PRO B O 1
ATOM 5153 N N . PRO B 1 120 ? 22.781 31.875 7.09 1 93 120 PRO B N 1
ATOM 5154 C CA . PRO B 1 120 ? 23.438 33.188 7.039 1 93 120 PRO B CA 1
ATOM 5155 C C . PRO B 1 120 ? 24.047 33.469 5.668 1 93 120 PRO B C 1
ATOM 5157 O O . PRO B 1 120 ? 25.266 33.344 5.48 1 93 120 PRO B O 1
ATOM 5160 N N . ILE B 1 121 ? 23.281 33.844 4.727 1 95.88 121 ILE B N 1
ATOM 5161 C CA . ILE B 1 121 ? 23.688 34.219 3.373 1 95.88 121 ILE B CA 1
ATOM 5162 C C . ILE B 1 121 ? 23.547 35.719 3.201 1 95.88 121 ILE B C 1
ATOM 5164 O O . ILE B 1 121 ? 22.453 36.281 3.375 1 95.88 121 ILE B O 1
ATOM 5168 N N . SER B 1 122 ? 24.688 36.375 2.873 1 96 122 SER B N 1
ATOM 5169 C CA . SER B 1 122 ? 24.609 37.812 2.582 1 96 122 SER B CA 1
ATOM 5170 C C . SER B 1 122 ? 23.703 38.094 1.383 1 96 122 SER B C 1
ATOM 5172 O O . SER B 1 122 ? 23.844 37.438 0.338 1 96 122 SER B O 1
ATOM 5174 N N . GLY B 1 123 ? 22.75 38.969 1.549 1 95.62 123 GLY B N 1
ATOM 5175 C CA . GLY B 1 123 ? 21.859 39.312 0.448 1 95.62 123 GLY B CA 1
ATOM 5176 C C . GLY B 1 123 ? 20.594 38.469 0.428 1 95.62 123 GLY B C 1
ATOM 5177 O O . GLY B 1 123 ? 19.797 38.531 -0.518 1 95.62 123 GLY B O 1
ATOM 5178 N N . ALA B 1 124 ? 20.344 37.719 1.495 1 94.81 124 ALA B N 1
ATOM 5179 C CA . ALA B 1 124 ? 19.172 36.844 1.571 1 94.81 124 ALA B CA 1
ATOM 5180 C C . ALA B 1 124 ? 17.875 37.656 1.675 1 94.81 124 ALA B C 1
ATOM 5182 O O . ALA B 1 124 ? 16.781 37.125 1.473 1 94.81 124 ALA B O 1
ATOM 5183 N N . ASP B 1 125 ? 18 38.938 1.912 1 92.25 125 ASP B N 1
ATOM 5184 C CA . ASP B 1 125 ? 16.828 39.812 2.078 1 92.25 125 ASP B CA 1
ATOM 5185 C C . ASP B 1 125 ? 16.531 40.594 0.799 1 92.25 125 ASP B C 1
ATOM 5187 O O . ASP B 1 125 ? 15.625 41.438 0.775 1 92.25 125 ASP B O 1
ATOM 5191 N N . GLU B 1 126 ? 17.219 40.281 -0.236 1 92.94 126 GLU B N 1
ATOM 5192 C CA . GLU B 1 126 ? 16.984 40.938 -1.518 1 92.94 126 GLU B CA 1
ATOM 5193 C C . GLU B 1 126 ? 15.57 40.625 -2.025 1 92.94 126 GLU B C 1
ATOM 5195 O O . GLU B 1 126 ? 14.969 39.625 -1.642 1 92.94 126 GLU B O 1
ATOM 5200 N N . GLU B 1 127 ? 15.023 41.438 -2.955 1 91.94 127 GLU B N 1
ATOM 5201 C CA . GLU B 1 127 ? 13.641 41.406 -3.41 1 91.94 127 GLU B CA 1
ATOM 5202 C C . GLU B 1 127 ? 13.375 40.156 -4.246 1 91.94 127 GLU B C 1
ATOM 5204 O O . GLU B 1 127 ? 12.25 39.656 -4.277 1 91.94 127 GLU B O 1
ATOM 5209 N N . PHE B 1 128 ? 14.391 39.688 -4.895 1 94.81 128 PHE B N 1
ATOM 5210 C CA . PHE B 1 128 ? 14.211 38.531 -5.797 1 94.81 128 PHE B CA 1
ATOM 5211 C C . PHE B 1 128 ? 14.516 37.219 -5.086 1 94.81 128 PHE B C 1
ATOM 5213 O O . PHE B 1 128 ? 14.617 36.188 -5.723 1 94.81 128 PHE B O 1
ATOM 5220 N N . VAL B 1 129 ? 14.773 37.281 -3.75 1 97.31 129 VAL B N 1
ATOM 5221 C CA . VAL B 1 129 ? 15.008 36.125 -2.918 1 97.31 129 VAL B CA 1
ATOM 5222 C C . VAL B 1 129 ? 13.734 35.75 -2.146 1 97.31 129 VAL B C 1
ATOM 5224 O O . VAL B 1 129 ? 13.148 36.625 -1.485 1 97.31 129 VAL B O 1
ATOM 5227 N N . PHE B 1 130 ? 13.344 34.531 -2.229 1 97.69 130 PHE B N 1
ATOM 5228 C CA . PHE B 1 130 ? 12.078 34.094 -1.647 1 97.69 130 PHE B CA 1
ATOM 5229 C C . PHE B 1 130 ? 12.258 32.844 -0.819 1 97.69 130 PHE B C 1
ATOM 5231 O O . PHE B 1 130 ? 13.242 32.125 -0.981 1 97.69 130 PHE B O 1
ATOM 5238 N N . THR B 1 131 ? 11.367 32.562 0.123 1 97.38 131 THR B N 1
ATOM 5239 C CA . THR B 1 131 ? 11.094 31.281 0.767 1 97.38 131 THR B CA 1
ATOM 5240 C C . THR B 1 131 ? 9.664 30.828 0.485 1 97.38 131 THR B C 1
ATOM 5242 O O . THR B 1 131 ? 8.859 31.594 -0.061 1 97.38 131 THR B O 1
ATOM 5245 N N . LEU B 1 132 ? 9.398 29.625 0.724 1 96.38 132 LEU B N 1
ATOM 5246 C CA . LEU B 1 132 ? 8.039 29.141 0.549 1 96.38 132 LEU B CA 1
ATOM 5247 C C . LEU B 1 132 ? 7.57 28.375 1.788 1 96.38 132 LEU B C 1
ATOM 5249 O O . LEU B 1 132 ? 7.969 27.234 2.01 1 96.38 132 LEU B O 1
ATOM 5253 N N . ARG B 1 133 ? 6.715 28.953 2.521 1 93.38 133 ARG B N 1
ATOM 5254 C CA . ARG B 1 133 ? 6.219 28.328 3.742 1 93.38 133 ARG B CA 1
ATOM 5255 C C . ARG B 1 133 ? 4.719 28.547 3.898 1 93.38 133 ARG B C 1
ATOM 5257 O O . ARG B 1 133 ? 4.031 27.719 4.516 1 93.38 133 ARG B O 1
ATOM 5264 N N . ASN B 1 134 ? 4.227 29.641 3.418 1 92.62 134 ASN B N 1
ATOM 5265 C CA . ASN B 1 134 ? 2.822 30 3.574 1 92.62 134 ASN B CA 1
ATOM 5266 C C . ASN B 1 134 ? 2.258 30.625 2.305 1 92.62 134 ASN B C 1
ATOM 5268 O O . ASN B 1 134 ? 2.971 30.766 1.31 1 92.62 134 ASN B O 1
ATOM 5272 N N . ILE B 1 135 ? 1.013 30.953 2.314 1 92.75 135 ILE B N 1
ATOM 5273 C CA . ILE B 1 135 ? 0.305 31.469 1.146 1 92.75 135 ILE B CA 1
ATOM 5274 C C . ILE B 1 135 ? 0.897 32.812 0.737 1 92.75 135 ILE B C 1
ATOM 5276 O O . ILE B 1 135 ? 0.977 33.125 -0.453 1 92.75 135 ILE B O 1
ATOM 5280 N N . GLY B 1 136 ? 1.292 33.625 1.721 1 92.62 136 GLY B N 1
ATOM 5281 C CA . GLY B 1 136 ? 1.962 34.875 1.408 1 92.62 136 GLY B CA 1
ATOM 5282 C C . GLY B 1 136 ? 3.211 34.688 0.567 1 92.62 136 GLY B C 1
ATOM 5283 O O . GLY B 1 136 ? 3.42 35.406 -0.41 1 92.62 136 GLY B O 1
ATOM 5284 N N . ASP B 1 137 ? 4.062 33.75 0.985 1 95.12 137 ASP B N 1
ATOM 5285 C CA . ASP B 1 137 ? 5.254 33.406 0.221 1 95.12 137 ASP B CA 1
ATOM 5286 C C . ASP B 1 137 ? 4.895 32.969 -1.198 1 95.12 137 ASP B C 1
ATOM 5288 O O . ASP B 1 137 ? 5.523 33.406 -2.164 1 95.12 137 ASP B O 1
ATOM 5292 N N . MET B 1 138 ? 3.902 32.062 -1.297 1 95.88 138 MET B N 1
ATOM 5293 C CA . MET B 1 138 ? 3.436 31.562 -2.578 1 95.88 138 MET B CA 1
ATOM 5294 C C . MET B 1 138 ? 3.027 32.688 -3.512 1 95.88 138 MET B C 1
ATOM 5296 O O . MET B 1 138 ? 3.412 32.719 -4.684 1 95.88 138 MET B O 1
ATOM 5300 N N . ASN B 1 139 ? 2.271 33.625 -2.992 1 94.62 139 ASN B N 1
ATOM 5301 C CA . ASN B 1 139 ? 1.787 34.75 -3.779 1 94.62 139 ASN B CA 1
ATOM 5302 C C . ASN B 1 139 ? 2.936 35.656 -4.254 1 94.62 139 ASN B C 1
ATOM 5304 O O . ASN B 1 139 ? 2.914 36.156 -5.375 1 94.62 139 ASN B O 1
ATOM 5308 N N . LYS B 1 140 ? 3.893 35.875 -3.389 1 95.81 140 LYS B N 1
ATOM 5309 C CA . LYS B 1 140 ? 5.055 36.656 -3.764 1 95.81 140 LYS B CA 1
ATOM 5310 C C . LYS B 1 140 ? 5.82 36 -4.91 1 95.81 140 LYS B C 1
ATOM 5312 O O . LYS B 1 140 ? 6.23 36.688 -5.855 1 95.81 140 LYS B O 1
ATOM 5317 N N . ILE B 1 141 ? 6.023 34.781 -4.797 1 97.31 141 ILE B N 1
ATOM 5318 C CA . ILE B 1 141 ? 6.73 34.031 -5.828 1 97.31 141 ILE B CA 1
ATOM 5319 C C . ILE B 1 141 ? 5.957 34.094 -7.145 1 97.31 141 ILE B C 1
ATOM 5321 O O . ILE B 1 141 ? 6.531 34.406 -8.195 1 97.31 141 ILE B O 1
ATOM 5325 N N . LYS B 1 142 ? 4.664 33.812 -7.055 1 96.19 142 LYS B N 1
ATOM 5326 C CA . LYS B 1 142 ? 3.812 33.812 -8.242 1 96.19 142 LYS B CA 1
ATOM 5327 C C . LYS B 1 142 ? 3.809 35.188 -8.906 1 96.19 142 LYS B C 1
ATOM 5329 O O . LYS B 1 142 ? 3.859 35.281 -10.133 1 96.19 142 LYS B O 1
ATOM 5334 N N . ARG B 1 143 ? 3.746 36.188 -8.125 1 95.31 143 ARG B N 1
ATOM 5335 C CA . ARG B 1 143 ? 3.779 37.562 -8.633 1 95.31 143 ARG B CA 1
ATOM 5336 C C . ARG B 1 143 ? 5.086 37.844 -9.375 1 95.31 143 ARG B C 1
ATOM 5338 O O . ARG B 1 143 ? 5.078 38.438 -10.453 1 95.31 143 ARG B O 1
ATOM 5345 N N . CYS B 1 144 ? 6.141 37.438 -8.766 1 95.69 144 CYS B N 1
ATOM 5346 C CA . CYS B 1 144 ? 7.438 37.625 -9.406 1 95.69 144 CYS B CA 1
ATOM 5347 C C . CYS B 1 144 ? 7.496 36.906 -10.742 1 95.69 144 CYS B C 1
ATOM 5349 O O . CYS B 1 144 ? 7.977 37.438 -11.734 1 95.69 144 CYS B O 1
ATOM 5351 N N . ILE B 1 145 ? 7.012 35.688 -10.781 1 96.69 145 ILE B N 1
ATOM 5352 C CA . ILE B 1 145 ? 7.012 34.906 -12 1 96.69 145 ILE B CA 1
ATOM 5353 C C . ILE B 1 145 ? 6.219 35.625 -13.086 1 96.69 145 ILE B C 1
ATOM 5355 O O . ILE B 1 145 ? 6.664 35.719 -14.234 1 96.69 145 ILE B O 1
ATOM 5359 N N . ASN B 1 146 ? 5.105 36.188 -12.695 1 95 146 ASN B N 1
ATOM 5360 C CA . ASN B 1 146 ? 4.215 36.812 -13.648 1 95 146 ASN B CA 1
ATOM 5361 C C . ASN B 1 146 ? 4.754 38.188 -14.094 1 95 146 ASN B C 1
ATOM 5363 O O . ASN B 1 146 ? 4.625 38.562 -15.266 1 95 146 ASN B O 1
ATOM 5367 N N . GLU B 1 147 ? 5.355 38.875 -13.125 1 95.88 147 GLU B N 1
ATOM 5368 C CA . GLU B 1 147 ? 5.742 40.25 -13.391 1 95.88 147 GLU B CA 1
ATOM 5369 C C . GLU B 1 147 ? 7.195 40.344 -13.852 1 95.88 147 GLU B C 1
ATOM 5371 O O . GLU B 1 147 ? 7.52 41.094 -14.766 1 95.88 147 GLU B O 1
ATOM 5376 N N . CYS B 1 148 ? 8.047 39.594 -13.18 1 93.31 148 CYS B N 1
ATOM 5377 C CA . CYS B 1 148 ? 9.469 39.688 -13.469 1 93.31 148 CYS B CA 1
ATOM 5378 C C . CYS B 1 148 ? 9.859 38.719 -14.594 1 93.31 148 CYS B C 1
ATOM 5380 O O . CYS B 1 148 ? 10.906 38.875 -15.219 1 93.31 148 CYS B O 1
ATOM 5382 N N . ASN B 1 149 ? 9.117 37.75 -14.852 1 96 149 ASN B N 1
ATOM 5383 C CA . ASN B 1 149 ? 9.375 36.75 -15.883 1 96 149 ASN B CA 1
ATOM 5384 C C . ASN B 1 149 ? 10.805 36.25 -15.828 1 96 149 ASN B C 1
ATOM 5386 O O . ASN B 1 149 ? 11.539 36.312 -16.812 1 96 149 ASN B O 1
ATOM 5390 N N . PRO B 1 150 ? 11.156 35.719 -14.719 1 97.38 150 PRO B N 1
ATOM 5391 C CA . PRO B 1 150 ? 12.531 35.25 -14.562 1 97.38 150 PRO B CA 1
ATOM 5392 C C . PRO B 1 150 ? 12.898 34.156 -15.578 1 97.38 150 PRO B C 1
ATOM 5394 O O . PRO B 1 150 ? 12.078 33.312 -15.883 1 97.38 150 PRO B O 1
ATOM 5397 N N . LYS B 1 151 ? 14.109 34.219 -16.078 1 97.75 151 LYS B N 1
ATOM 5398 C CA . LYS B 1 151 ? 14.617 33.219 -17.016 1 97.75 151 LYS B CA 1
ATOM 5399 C C . LYS B 1 151 ? 15.453 32.156 -16.312 1 97.75 151 LYS B C 1
ATOM 5401 O O . LYS B 1 151 ? 15.594 31.047 -16.812 1 97.75 151 LYS B O 1
ATOM 5406 N N . SER B 1 152 ? 15.969 32.531 -15.195 1 98.25 152 SER B N 1
ATOM 5407 C CA . SER B 1 152 ? 16.797 31.609 -14.414 1 98.25 152 SER B CA 1
ATOM 5408 C C . SER B 1 152 ? 16.438 31.688 -12.93 1 98.25 152 SER B C 1
ATOM 5410 O O . SER B 1 152 ? 16.016 32.719 -12.438 1 98.25 152 SER B O 1
ATOM 5412 N N . ALA B 1 153 ? 16.547 30.547 -12.258 1 98.5 153 ALA B N 1
ATOM 5413 C CA . ALA B 1 153 ? 16.281 30.469 -10.828 1 98.5 153 ALA B CA 1
ATOM 5414 C C . ALA B 1 153 ? 17.312 29.562 -10.133 1 98.5 153 ALA B C 1
ATOM 5416 O O . ALA B 1 153 ? 17.719 28.531 -10.68 1 98.5 153 ALA B O 1
ATOM 5417 N N . VAL B 1 154 ? 17.766 29.953 -9.008 1 98.69 154 VAL B N 1
ATOM 5418 C CA . VAL B 1 154 ? 18.578 29.109 -8.133 1 98.69 154 VAL B CA 1
ATOM 5419 C C . VAL B 1 154 ? 17.75 28.703 -6.906 1 98.69 154 VAL B C 1
ATOM 5421 O O . VAL B 1 154 ? 17.125 29.547 -6.266 1 98.69 154 VAL B O 1
ATOM 5424 N N . ILE B 1 155 ? 17.688 27.484 -6.648 1 98.75 155 ILE B N 1
ATOM 5425 C CA . ILE B 1 155 ? 17.047 26.953 -5.449 1 98.75 155 ILE B CA 1
ATOM 5426 C C . ILE B 1 155 ? 18.109 26.406 -4.5 1 98.75 155 ILE B C 1
ATOM 5428 O O . ILE B 1 155 ? 18.875 25.516 -4.871 1 98.75 155 ILE B O 1
ATOM 5432 N N . ILE B 1 156 ? 18.156 26.938 -3.332 1 98.31 156 ILE B N 1
ATOM 5433 C CA . ILE B 1 156 ? 19.125 26.516 -2.32 1 98.31 156 ILE B CA 1
ATOM 5434 C C . ILE B 1 156 ? 18.469 25.5 -1.385 1 98.31 156 ILE B C 1
ATOM 5436 O O . ILE B 1 156 ? 17.688 25.859 -0.501 1 98.31 156 ILE B O 1
ATOM 5440 N N . GLY B 1 157 ? 18.844 24.25 -1.509 1 97.81 157 GLY B N 1
ATOM 5441 C CA . GLY B 1 157 ? 18.266 23.156 -0.75 1 97.81 157 GLY B CA 1
ATOM 5442 C C . GLY B 1 157 ? 17.484 22.172 -1.613 1 97.81 157 GLY B C 1
ATOM 5443 O O . GLY B 1 157 ? 16.734 22.578 -2.494 1 97.81 157 GLY B O 1
ATOM 5444 N N . THR B 1 158 ? 17.688 20.859 -1.315 1 97.81 158 THR B N 1
ATOM 5445 C CA . THR B 1 158 ? 17.062 19.812 -2.117 1 97.81 158 THR B CA 1
ATOM 5446 C C . THR B 1 158 ? 16.141 18.953 -1.255 1 97.81 158 THR B C 1
ATOM 5448 O O . THR B 1 158 ? 16.078 17.734 -1.429 1 97.81 158 THR B O 1
ATOM 5451 N N . GLY B 1 159 ? 15.469 19.594 -0.268 1 95.75 159 GLY B N 1
ATOM 5452 C CA . GLY B 1 159 ? 14.375 18.953 0.439 1 95.75 159 GLY B CA 1
ATOM 5453 C C . GLY B 1 159 ? 13.102 18.875 -0.371 1 95.75 159 GLY B C 1
ATOM 5454 O O . GLY B 1 159 ? 13.102 19.156 -1.572 1 95.75 159 GLY B O 1
ATOM 5455 N N . PHE B 1 160 ? 12.008 18.516 0.219 1 94.38 160 PHE B N 1
ATOM 5456 C CA . PHE B 1 160 ? 10.727 18.312 -0.454 1 94.38 160 PHE B CA 1
ATOM 5457 C C . PHE B 1 160 ? 10.289 19.594 -1.174 1 94.38 160 PHE B C 1
ATOM 5459 O O . PHE B 1 160 ? 10.008 19.562 -2.373 1 94.38 160 PHE B O 1
ATOM 5466 N N . ILE B 1 161 ? 10.305 20.688 -0.448 1 94.5 161 ILE B N 1
ATOM 5467 C CA . ILE B 1 161 ? 9.844 21.953 -1.002 1 94.5 161 ILE B CA 1
ATOM 5468 C C . ILE B 1 161 ? 10.734 22.359 -2.178 1 94.5 161 ILE B C 1
ATOM 5470 O O . ILE B 1 161 ? 10.227 22.75 -3.238 1 94.5 161 ILE B O 1
ATOM 5474 N N . GLY B 1 162 ? 12.047 22.281 -1.957 1 97.31 162 GLY B N 1
ATOM 5475 C CA . GLY B 1 162 ? 12.984 22.656 -3.004 1 97.31 162 GLY B CA 1
ATOM 5476 C C . GLY B 1 162 ? 12.781 21.891 -4.289 1 97.31 162 GLY B C 1
ATOM 5477 O O . GLY B 1 162 ? 12.758 22.469 -5.379 1 97.31 162 GLY B O 1
ATOM 5478 N N . LEU B 1 163 ? 12.578 20.609 -4.195 1 97.88 163 LEU B N 1
ATOM 5479 C CA . LEU B 1 163 ? 12.453 19.75 -5.371 1 97.88 163 LEU B CA 1
ATOM 5480 C C . LEU B 1 163 ? 11.094 19.938 -6.039 1 97.88 163 LEU B C 1
ATOM 5482 O O . LEU B 1 163 ? 10.992 19.906 -7.266 1 97.88 163 LEU B O 1
ATOM 5486 N N . GLU B 1 164 ? 10.055 20.078 -5.254 1 96.75 164 GLU B N 1
ATOM 5487 C CA . GLU B 1 164 ? 8.727 20.297 -5.824 1 96.75 164 GLU B CA 1
ATOM 5488 C C . GLU B 1 164 ? 8.672 21.625 -6.574 1 96.75 164 GLU B C 1
ATOM 5490 O O . GLU B 1 164 ? 8.102 21.703 -7.664 1 96.75 164 GLU B O 1
ATOM 5495 N N . VAL B 1 165 ? 9.297 22.641 -5.984 1 97.69 165 VAL B N 1
ATOM 5496 C CA . VAL B 1 165 ? 9.344 23.938 -6.645 1 97.69 165 VAL B CA 1
ATOM 5497 C C . VAL B 1 165 ? 10.203 23.844 -7.906 1 97.69 165 VAL B C 1
ATOM 5499 O O . VAL B 1 165 ? 9.875 24.438 -8.938 1 97.69 165 VAL B O 1
ATOM 5502 N N . CYS B 1 166 ? 11.281 23.078 -7.809 1 98.38 166 CYS B N 1
ATOM 5503 C CA . CYS B 1 166 ? 12.195 22.859 -8.93 1 98.38 166 CYS B CA 1
ATOM 5504 C C . CYS B 1 166 ? 11.438 22.391 -10.156 1 98.38 166 CYS B C 1
ATOM 5506 O O . CYS B 1 166 ? 11.539 23 -11.227 1 98.38 166 CYS B O 1
ATOM 5508 N N . GLU B 1 167 ? 10.703 21.344 -10.047 1 98 167 GLU B N 1
ATOM 5509 C CA . GLU B 1 167 ? 9.953 20.766 -11.164 1 98 167 GLU B CA 1
ATOM 5510 C C . GLU B 1 167 ? 8.953 21.781 -11.727 1 98 167 GLU B C 1
ATOM 5512 O O . GLU B 1 167 ? 8.758 21.859 -12.945 1 98 167 GLU B O 1
ATOM 5517 N N . ASN B 1 168 ? 8.312 22.5 -10.836 1 97.31 168 ASN B N 1
ATOM 5518 C CA . ASN B 1 168 ? 7.254 23.422 -11.258 1 97.31 168 ASN B CA 1
ATOM 5519 C C . ASN B 1 168 ? 7.82 24.641 -11.977 1 97.31 168 ASN B C 1
ATOM 5521 O O . ASN B 1 168 ? 7.246 25.109 -12.961 1 97.31 168 ASN B O 1
ATOM 5525 N N . LEU B 1 169 ? 8.961 25.188 -11.461 1 98.19 169 LEU B N 1
ATOM 5526 C CA . LEU B 1 169 ? 9.609 26.297 -12.148 1 98.19 169 LEU B CA 1
ATOM 5527 C C . LEU B 1 169 ? 10.125 25.844 -13.516 1 98.19 169 LEU B C 1
ATOM 5529 O O . LEU B 1 169 ? 10 26.578 -14.5 1 98.19 169 LEU B O 1
ATOM 5533 N N . LYS B 1 170 ? 10.742 24.656 -13.562 1 98.5 170 LYS B N 1
ATOM 5534 C CA . LYS B 1 170 ? 11.211 24.109 -14.836 1 98.5 170 LYS B CA 1
ATOM 5535 C C . LYS B 1 170 ? 10.07 23.984 -15.836 1 98.5 170 LYS B C 1
ATOM 5537 O O . LYS B 1 170 ? 10.242 24.281 -17.016 1 98.5 170 LYS B O 1
ATOM 5542 N N . GLY B 1 171 ? 8.945 23.578 -15.359 1 97.25 171 GLY B N 1
ATOM 5543 C CA . GLY B 1 171 ? 7.766 23.453 -16.203 1 97.25 171 GLY B CA 1
ATOM 5544 C C . GLY B 1 171 ? 7.316 24.766 -16.812 1 97.25 171 GLY B C 1
ATOM 5545 O O . GLY B 1 171 ? 6.672 24.781 -17.859 1 97.25 171 GLY B O 1
ATOM 5546 N N . LEU B 1 172 ? 7.66 25.859 -16.203 1 97.38 172 LEU B N 1
ATOM 5547 C CA . LEU B 1 172 ? 7.32 27.188 -16.688 1 97.38 172 LEU B CA 1
ATOM 5548 C C . LEU B 1 172 ? 8.367 27.688 -17.688 1 97.38 172 LEU B C 1
ATOM 5550 O O . LEU B 1 172 ? 8.273 28.812 -18.172 1 97.38 172 LEU B O 1
ATOM 5554 N N . GLY B 1 173 ? 9.352 26.844 -17.922 1 97.62 173 GLY B N 1
ATOM 5555 C CA . GLY B 1 173 ? 10.383 27.188 -18.891 1 97.62 173 GLY B CA 1
ATOM 5556 C C . GLY B 1 173 ? 11.562 27.906 -18.266 1 97.62 173 GLY B C 1
ATOM 5557 O O . GLY B 1 173 ? 12.43 28.422 -18.969 1 97.62 173 GLY B O 1
ATOM 5558 N N . ILE B 1 174 ? 11.641 28.031 -16.969 1 98.25 174 ILE B N 1
ATOM 5559 C CA . ILE B 1 174 ? 12.719 28.703 -16.25 1 98.25 174 ILE B CA 1
ATOM 5560 C C . ILE B 1 174 ? 13.922 27.766 -16.141 1 98.25 174 ILE B C 1
ATOM 5562 O O . ILE B 1 174 ? 13.766 26.578 -15.859 1 98.25 174 ILE B O 1
ATOM 5566 N N . ASP B 1 175 ? 15.109 28.25 -16.406 1 98.5 175 ASP B N 1
ATOM 5567 C CA . ASP B 1 175 ? 16.328 27.484 -16.203 1 98.5 175 ASP B CA 1
ATOM 5568 C C . ASP B 1 175 ? 16.672 27.375 -14.719 1 98.5 175 ASP B C 1
ATOM 5570 O O . ASP B 1 175 ? 16.922 28.375 -14.055 1 98.5 175 ASP B O 1
ATOM 5574 N N . VAL B 1 176 ? 16.672 26.156 -14.141 1 98.75 176 VAL B N 1
ATOM 5575 C CA . VAL B 1 176 ? 16.734 26 -12.695 1 98.75 176 VAL B CA 1
ATOM 5576 C C . VAL B 1 176 ? 18.078 25.359 -12.305 1 98.75 176 VAL B C 1
ATOM 5578 O O . VAL B 1 176 ? 18.516 24.391 -12.922 1 98.75 176 VAL B O 1
ATOM 5581 N N . THR B 1 177 ? 18.734 25.875 -11.32 1 98.75 177 THR B N 1
ATOM 5582 C CA . THR B 1 177 ? 19.922 25.328 -10.688 1 98.75 177 THR B CA 1
ATOM 5583 C C . THR B 1 177 ? 19.656 25.016 -9.219 1 98.75 177 THR B C 1
ATOM 5585 O O . THR B 1 177 ? 19.156 25.859 -8.477 1 98.75 177 THR B O 1
ATOM 5588 N N . LEU B 1 178 ? 19.969 23.797 -8.844 1 98.69 178 LEU B N 1
ATOM 5589 C CA . LEU B 1 178 ? 19.891 23.375 -7.445 1 98.69 178 LEU B CA 1
ATOM 5590 C C . LEU B 1 178 ? 21.25 23.469 -6.766 1 98.69 178 LEU B C 1
ATOM 5592 O O . LEU B 1 178 ? 22.266 23.031 -7.324 1 98.69 178 LEU B O 1
ATOM 5596 N N . VAL B 1 179 ? 21.281 24.078 -5.621 1 98.38 179 VAL B N 1
ATOM 5597 C CA . VAL B 1 179 ? 22.484 24.125 -4.793 1 98.38 179 VAL B CA 1
ATOM 5598 C C . VAL B 1 179 ? 22.25 23.375 -3.488 1 98.38 179 VAL B C 1
ATOM 5600 O O . VAL B 1 179 ? 21.344 23.719 -2.715 1 98.38 179 VAL B O 1
ATOM 5603 N N . GLU B 1 180 ? 23 22.312 -3.25 1 97.81 180 GLU B N 1
ATOM 5604 C CA . GLU B 1 180 ? 22.875 21.469 -2.068 1 97.81 180 GLU B CA 1
ATOM 5605 C C . GLU B 1 180 ? 24.172 21.422 -1.284 1 97.81 180 GLU B C 1
ATOM 5607 O O . GLU B 1 180 ? 25.234 21.156 -1.854 1 97.81 180 GLU B O 1
ATOM 5612 N N . HIS B 1 181 ? 24.078 21.734 0.029 1 95.88 181 HIS B N 1
ATOM 5613 C CA . HIS B 1 181 ? 25.234 21.766 0.905 1 95.88 181 HIS B CA 1
ATOM 5614 C C . HIS B 1 181 ? 25.812 20.359 1.093 1 95.88 181 HIS B C 1
ATOM 5616 O O . HIS B 1 181 ? 27.031 20.203 1.201 1 95.88 181 HIS B O 1
ATOM 5622 N N . LEU B 1 182 ? 24.984 19.328 1.116 1 95.12 182 LEU B N 1
ATOM 5623 C CA . LEU B 1 182 ? 25.422 17.953 1.331 1 95.12 182 LEU B CA 1
ATOM 5624 C C . LEU B 1 182 ? 26.031 17.359 0.066 1 95.12 182 LEU B C 1
ATOM 5626 O O . LEU B 1 182 ? 25.938 17.953 -1.011 1 95.12 182 LEU B O 1
ATOM 5630 N N . SER B 1 183 ? 26.625 16.203 0.245 1 95.44 183 SER B N 1
ATOM 5631 C CA . SER B 1 183 ? 27.328 15.562 -0.855 1 95.44 183 SER B CA 1
ATOM 5632 C C . SER B 1 183 ? 26.359 14.945 -1.852 1 95.44 183 SER B C 1
ATOM 5634 O O . SER B 1 183 ? 26.75 14.562 -2.955 1 95.44 183 SER B O 1
ATOM 5636 N N . HIS B 1 184 ? 25.125 14.844 -1.585 1 95.88 184 HIS B N 1
ATOM 5637 C CA . HIS B 1 184 ? 24.109 14.289 -2.467 1 95.88 184 HIS B CA 1
ATOM 5638 C C . HIS B 1 184 ? 22.781 15.008 -2.287 1 95.88 184 HIS B C 1
ATOM 5640 O O . HIS B 1 184 ? 22.562 15.703 -1.287 1 95.88 184 HIS B O 1
ATOM 5646 N N . VAL B 1 185 ? 21.891 14.938 -3.271 1 97.19 185 VAL B N 1
ATOM 5647 C CA . VAL B 1 185 ? 20.578 15.578 -3.209 1 97.19 185 VAL B CA 1
ATOM 5648 C C . VAL B 1 185 ? 19.672 14.789 -2.277 1 97.19 185 VAL B C 1
ATOM 5650 O O . VAL B 1 185 ? 19.969 13.641 -1.927 1 97.19 185 VAL B O 1
ATOM 5653 N N . THR B 1 186 ? 18.547 15.367 -1.841 1 95.44 186 THR B N 1
ATOM 5654 C CA . THR B 1 186 ? 17.516 14.758 -1.007 1 95.44 186 THR B CA 1
ATOM 5655 C C . THR B 1 186 ? 18.109 14.234 0.296 1 95.44 186 THR B C 1
ATOM 5657 O O . THR B 1 186 ? 18.266 13.023 0.477 1 95.44 186 THR B O 1
ATOM 5660 N N . PRO B 1 187 ? 18.281 15.086 1.243 1 92 187 PRO B N 1
ATOM 5661 C CA . PRO B 1 187 ? 19 14.758 2.479 1 92 187 PRO B CA 1
ATOM 5662 C C . PRO B 1 187 ? 18.438 13.508 3.166 1 92 187 PRO B C 1
ATOM 5664 O O . PRO B 1 187 ? 19.172 12.828 3.893 1 92 187 PRO B O 1
ATOM 5667 N N . GLY B 1 188 ? 17.266 13.203 2.961 1 92.81 188 GLY B N 1
ATOM 5668 C CA . GLY B 1 188 ? 16.641 12.062 3.625 1 92.81 188 GLY B CA 1
ATOM 5669 C C . GLY B 1 188 ? 17.062 10.727 3.047 1 92.81 188 GLY B C 1
ATOM 5670 O O . GLY B 1 188 ? 16.922 9.695 3.695 1 92.81 188 GLY B O 1
ATOM 5671 N N . LEU B 1 189 ? 17.641 10.68 1.897 1 97.69 189 LEU B N 1
ATOM 5672 C CA . LEU B 1 189 ? 18.062 9.445 1.235 1 97.69 189 LEU B CA 1
ATOM 5673 C C . LEU B 1 189 ? 19.531 9.141 1.527 1 97.69 189 LEU B C 1
ATOM 5675 O O . LEU B 1 189 ? 20.312 10.055 1.775 1 97.69 189 LEU B O 1
ATOM 5679 N N . ASP B 1 190 ? 19.859 7.875 1.551 1 97.56 190 ASP B N 1
ATOM 5680 C CA . ASP B 1 190 ? 21.266 7.496 1.471 1 97.56 190 ASP B CA 1
ATOM 5681 C C . ASP B 1 190 ? 21.844 7.844 0.103 1 97.56 190 ASP B C 1
ATOM 5683 O O . ASP B 1 190 ? 21.125 7.891 -0.894 1 97.56 190 ASP B O 1
ATOM 5687 N N . SER B 1 191 ? 23.172 8.07 0.067 1 96.06 191 SER B N 1
ATOM 5688 C CA . SER B 1 191 ? 23.828 8.57 -1.137 1 96.06 191 SER B CA 1
ATOM 5689 C C . SER B 1 191 ? 23.641 7.605 -2.307 1 96.06 191 SER B C 1
ATOM 5691 O O . SER B 1 191 ? 23.516 8.039 -3.455 1 96.06 191 SER B O 1
ATOM 5693 N N . ASP B 1 192 ? 23.609 6.32 -2.043 1 96.56 192 ASP B N 1
ATOM 5694 C CA . ASP B 1 192 ? 23.516 5.328 -3.111 1 96.56 192 ASP B CA 1
ATOM 5695 C C . ASP B 1 192 ? 22.109 5.305 -3.703 1 96.56 192 ASP B C 1
ATOM 5697 O O . ASP B 1 192 ? 21.891 4.773 -4.797 1 96.56 192 ASP B O 1
ATOM 5701 N N . MET B 1 193 ? 21.156 5.859 -3.047 1 98.12 193 MET B N 1
ATOM 5702 C CA . MET B 1 193 ? 19.797 6.023 -3.588 1 98.12 193 MET B CA 1
ATOM 5703 C C . MET B 1 193 ? 19.625 7.414 -4.188 1 98.12 193 MET B C 1
ATOM 5705 O O . MET B 1 193 ? 18.969 7.57 -5.219 1 98.12 193 MET B O 1
ATOM 5709 N N . ALA B 1 194 ? 20.234 8.414 -3.539 1 97.88 194 ALA B N 1
ATOM 5710 C CA . ALA B 1 194 ? 20.125 9.805 -3.977 1 97.88 194 ALA B CA 1
ATOM 5711 C C . ALA B 1 194 ? 20.688 9.984 -5.383 1 97.88 194 ALA B C 1
ATOM 5713 O O . ALA B 1 194 ? 20.25 10.852 -6.133 1 97.88 194 ALA B O 1
ATOM 5714 N N . VAL B 1 195 ? 21.625 9.141 -5.773 1 97.19 195 VAL B N 1
ATOM 5715 C CA . VAL B 1 195 ? 22.281 9.242 -7.074 1 97.19 195 VAL B CA 1
ATOM 5716 C C . VAL B 1 195 ? 21.266 9.055 -8.188 1 97.19 195 VAL B C 1
ATOM 5718 O O . VAL B 1 195 ? 21.359 9.688 -9.242 1 97.19 195 VAL B O 1
ATOM 5721 N N . TYR B 1 196 ? 20.281 8.172 -7.977 1 97.94 196 TYR B N 1
ATOM 5722 C CA . TYR B 1 196 ? 19.234 7.965 -8.969 1 97.94 196 TYR B CA 1
ATOM 5723 C C . TYR B 1 196 ? 18.422 9.234 -9.188 1 97.94 196 TYR B C 1
ATOM 5725 O O . TYR B 1 196 ? 18.031 9.547 -10.312 1 97.94 196 TYR B O 1
ATOM 5733 N N . VAL B 1 197 ? 18.188 9.977 -8.133 1 98.38 197 VAL B N 1
ATOM 5734 C CA . VAL B 1 197 ? 17.422 11.219 -8.195 1 98.38 197 VAL B CA 1
ATOM 5735 C C . VAL B 1 197 ? 18.234 12.297 -8.898 1 98.38 197 VAL B C 1
ATOM 5737 O O . VAL B 1 197 ? 17.734 13.016 -9.766 1 98.38 197 VAL B O 1
ATOM 5740 N N . GLU B 1 198 ? 19.469 12.406 -8.516 1 97.94 198 GLU B N 1
ATOM 5741 C CA . GLU B 1 198 ? 20.359 13.398 -9.102 1 97.94 198 GLU B CA 1
ATOM 5742 C C . GLU B 1 198 ? 20.469 13.219 -10.617 1 97.94 198 GLU B C 1
ATOM 5744 O O . GLU B 1 198 ? 20.344 14.188 -11.367 1 97.94 198 GLU B O 1
ATOM 5749 N N . GLU B 1 199 ? 20.688 11.969 -11.039 1 97.62 199 GLU B N 1
ATOM 5750 C CA . GLU B 1 199 ? 20.797 11.68 -12.461 1 97.62 199 GLU B CA 1
ATOM 5751 C C . GLU B 1 199 ? 19.5 12.047 -13.195 1 97.62 199 GLU B C 1
ATOM 5753 O O . GLU B 1 199 ? 19.547 12.57 -14.305 1 97.62 199 GLU B O 1
ATOM 5758 N N . HIS B 1 200 ? 18.422 11.742 -12.57 1 98.31 200 HIS B N 1
ATOM 5759 C CA . HIS B 1 200 ? 17.125 12.047 -13.156 1 98.31 200 HIS B CA 1
ATOM 5760 C C . HIS B 1 200 ? 16.906 13.547 -13.297 1 98.31 200 HIS B C 1
ATOM 5762 O O . HIS B 1 200 ? 16.375 14.016 -14.305 1 98.31 200 HIS B O 1
ATOM 5768 N N . LEU B 1 201 ? 17.297 14.312 -12.281 1 98.69 201 LEU B N 1
ATOM 5769 C CA . LEU B 1 201 ? 17.234 15.766 -12.336 1 98.69 201 LEU B CA 1
ATOM 5770 C C . LEU B 1 201 ? 18.047 16.312 -13.508 1 98.69 201 LEU B C 1
ATOM 5772 O O . LEU B 1 201 ? 17.562 17.125 -14.289 1 98.69 201 LEU B O 1
ATOM 5776 N N . GLU B 1 202 ? 19.234 15.812 -13.648 1 98.31 202 GLU B N 1
ATOM 5777 C CA . GLU B 1 202 ? 20.125 16.266 -14.711 1 98.31 202 GLU B CA 1
ATOM 5778 C C . GLU B 1 202 ? 19.578 15.906 -16.078 1 98.31 202 GLU B C 1
ATOM 5780 O O . GLU B 1 202 ? 19.641 16.719 -17.016 1 98.31 202 GLU B O 1
ATOM 5785 N N . LYS B 1 203 ? 19.062 14.742 -16.172 1 98.12 203 LYS B N 1
ATOM 5786 C CA . LYS B 1 203 ? 18.469 14.297 -17.438 1 98.12 203 LYS B CA 1
ATOM 5787 C C . LYS B 1 203 ? 17.297 15.195 -17.844 1 98.12 203 LYS B C 1
ATOM 5789 O O . LYS B 1 203 ? 16.984 15.328 -19.031 1 98.12 203 LYS B O 1
ATOM 5794 N N . ASN B 1 204 ? 16.688 15.797 -16.844 1 98.38 204 ASN B N 1
ATOM 5795 C CA . ASN B 1 204 ? 15.562 16.672 -17.109 1 98.38 204 ASN B CA 1
ATOM 5796 C C . ASN B 1 204 ? 15.992 18.141 -17.203 1 98.38 204 ASN B C 1
ATOM 5798 O O . ASN B 1 204 ? 15.164 19.047 -17.094 1 98.38 204 ASN B O 1
ATOM 5802 N N . GLY B 1 205 ? 17.266 18.359 -17.281 1 98.38 205 GLY B N 1
ATOM 5803 C CA . GLY B 1 205 ? 17.781 19.688 -17.594 1 98.38 205 GLY B CA 1
ATOM 5804 C C . GLY B 1 205 ? 18.031 20.531 -16.375 1 98.38 205 GLY B C 1
ATOM 5805 O O . GLY B 1 205 ? 18.188 21.75 -16.484 1 98.38 205 GLY B O 1
ATOM 5806 N N . ILE B 1 206 ? 18.047 19.984 -15.219 1 98.81 206 ILE B N 1
ATOM 5807 C CA . ILE B 1 206 ? 18.344 20.719 -13.992 1 98.81 206 ILE B CA 1
ATOM 5808 C C . ILE B 1 206 ? 19.844 20.734 -13.734 1 98.81 206 ILE B C 1
ATOM 5810 O O . ILE B 1 206 ? 20.5 19.688 -13.844 1 98.81 206 ILE B O 1
ATOM 5814 N N . HIS B 1 207 ? 20.375 21.859 -13.445 1 98.44 207 HIS B N 1
ATOM 5815 C CA . HIS B 1 207 ? 21.766 21.938 -12.977 1 98.44 207 HIS B CA 1
ATOM 5816 C C . HIS B 1 207 ? 21.844 21.688 -11.484 1 98.44 207 HIS B C 1
ATOM 5818 O O . HIS B 1 207 ? 21.125 22.312 -10.695 1 98.44 207 HIS B O 1
ATOM 5824 N N . VAL B 1 208 ? 22.734 20.734 -11.109 1 98.44 208 VAL B N 1
ATOM 5825 C CA . VAL B 1 208 ? 22.812 20.359 -9.703 1 98.44 208 VAL B CA 1
ATOM 5826 C C . VAL B 1 208 ? 24.234 20.562 -9.188 1 98.44 208 VAL B C 1
ATOM 5828 O O . VAL B 1 208 ? 25.188 20.031 -9.773 1 98.44 208 VAL B O 1
ATOM 5831 N N . PHE B 1 209 ? 24.375 21.328 -8.188 1 98.12 209 PHE B N 1
ATOM 5832 C CA . PHE B 1 209 ? 25.641 21.484 -7.469 1 98.12 209 PHE B CA 1
ATOM 5833 C C . PHE B 1 209 ? 25.531 20.906 -6.062 1 98.12 209 PHE B C 1
ATOM 5835 O O . PHE B 1 209 ? 24.906 21.5 -5.188 1 98.12 209 PHE B O 1
ATOM 5842 N N . THR B 1 210 ? 26.141 19.766 -5.809 1 97.25 210 THR B N 1
ATOM 5843 C CA . THR B 1 210 ? 26.234 19.188 -4.473 1 97.25 210 THR B CA 1
ATOM 5844 C C . THR B 1 210 ? 27.531 19.609 -3.793 1 97.25 210 THR B C 1
ATOM 5846 O O . THR B 1 210 ? 28.406 20.188 -4.434 1 97.25 210 THR B O 1
ATOM 5849 N N . SER B 1 211 ? 27.594 19.406 -2.408 1 97.38 211 SER B N 1
ATOM 5850 C CA . SER B 1 211 ? 28.75 19.875 -1.639 1 97.38 211 SER B CA 1
ATOM 5851 C C . SER B 1 211 ? 29.031 21.344 -1.926 1 97.38 211 SER B C 1
ATOM 5853 O O . SER B 1 211 ? 30.203 21.734 -2.062 1 97.38 211 SER B O 1
ATOM 5855 N N . ALA B 1 212 ? 28.016 22.078 -2.15 1 97.19 212 ALA B N 1
ATOM 5856 C CA . ALA B 1 212 ? 28.094 23.5 -2.492 1 97.19 212 ALA B CA 1
ATOM 5857 C C . ALA B 1 212 ? 27.281 24.344 -1.512 1 97.19 212 ALA B C 1
ATOM 5859 O O . ALA B 1 212 ? 26.172 23.953 -1.111 1 97.19 212 ALA B O 1
ATOM 5860 N N . THR B 1 213 ? 27.875 25.453 -1.093 1 97.25 213 THR B N 1
ATOM 5861 C CA . THR B 1 213 ? 27.25 26.328 -0.118 1 97.25 213 THR B CA 1
ATOM 5862 C C . THR B 1 213 ? 27.109 27.75 -0.674 1 97.25 213 THR B C 1
ATOM 5864 O O . THR B 1 213 ? 28.109 28.344 -1.085 1 97.25 213 THR B O 1
ATOM 5867 N N . ALA B 1 214 ? 25.922 28.234 -0.718 1 97.44 214 ALA B N 1
ATOM 5868 C CA . ALA B 1 214 ? 25.719 29.625 -1.09 1 97.44 214 ALA B CA 1
ATOM 5869 C C . ALA B 1 214 ? 26.156 30.562 0.035 1 97.44 214 ALA B C 1
ATOM 5871 O O . ALA B 1 214 ? 25.766 30.375 1.189 1 97.44 214 ALA B O 1
ATOM 5872 N N . THR B 1 215 ? 26.906 31.594 -0.297 1 97.06 215 THR B N 1
ATOM 5873 C CA . THR B 1 215 ? 27.422 32.469 0.751 1 97.06 215 THR B CA 1
ATOM 5874 C C . THR B 1 215 ? 26.922 33.906 0.557 1 97.06 215 THR B C 1
ATOM 5876 O O . THR B 1 215 ? 26.797 34.656 1.521 1 97.06 215 THR B O 1
ATOM 5879 N N . LYS B 1 216 ? 26.688 34.188 -0.697 1 97.38 216 LYS B N 1
ATOM 5880 C CA . LYS B 1 216 ? 26.266 35.562 -1.007 1 97.38 216 LYS B CA 1
ATOM 5881 C C . LYS B 1 216 ? 25.297 35.594 -2.186 1 97.38 216 LYS B C 1
ATOM 5883 O O . LYS B 1 216 ? 25.422 34.781 -3.113 1 97.38 216 LYS B O 1
ATOM 5888 N N . ILE B 1 217 ? 24.312 36.469 -2.092 1 97 217 ILE B N 1
ATOM 5889 C CA . ILE B 1 217 ? 23.391 36.781 -3.18 1 97 217 ILE B CA 1
ATOM 5890 C C . ILE B 1 217 ? 23.469 38.25 -3.541 1 97 217 ILE B C 1
ATOM 5892 O O . ILE B 1 217 ? 23.281 39.125 -2.684 1 97 217 ILE B O 1
ATOM 5896 N N . GLU B 1 218 ? 23.859 38.562 -4.758 1 92.25 218 GLU B N 1
ATOM 5897 C CA . GLU B 1 218 ? 23.969 39.969 -5.172 1 92.25 218 GLU B CA 1
ATOM 5898 C C . GLU B 1 218 ? 23.641 40.125 -6.656 1 92.25 218 GLU B C 1
ATOM 5900 O O . GLU B 1 218 ? 24 39.281 -7.473 1 92.25 218 GLU B O 1
ATOM 5905 N N . LYS B 1 219 ? 23.094 41.25 -7.09 1 85.38 219 LYS B N 1
ATOM 5906 C CA . LYS B 1 219 ? 22.875 41.719 -8.461 1 85.38 219 LYS B CA 1
ATOM 5907 C C . LYS B 1 219 ? 22.406 40.562 -9.352 1 85.38 219 LYS B C 1
ATOM 5909 O O . LYS B 1 219 ? 23 40.281 -10.398 1 85.38 219 LYS B O 1
ATOM 5914 N N . ASN B 1 220 ? 21.547 39.688 -8.992 1 90.06 220 ASN B N 1
ATOM 5915 C CA . ASN B 1 220 ? 20.953 38.594 -9.734 1 90.06 220 ASN B CA 1
ATOM 5916 C C . ASN B 1 220 ? 21.906 37.406 -9.859 1 90.06 220 ASN B C 1
ATOM 5918 O O . ASN B 1 220 ? 21.969 36.781 -10.914 1 90.06 220 ASN B O 1
ATOM 5922 N N . ARG B 1 221 ? 22.734 37.219 -8.914 1 95.69 221 ARG B N 1
ATOM 5923 C CA . ARG B 1 221 ? 23.609 36.062 -8.898 1 95.69 221 ARG B CA 1
ATOM 5924 C C . ARG B 1 221 ? 23.766 35.5 -7.488 1 95.69 221 ARG B C 1
ATOM 5926 O O . ARG B 1 221 ? 23.609 36.25 -6.508 1 95.69 221 ARG B O 1
ATOM 5933 N N . VAL B 1 222 ? 24.062 34.25 -7.422 1 97.88 222 VAL B N 1
ATOM 5934 C CA . VAL B 1 222 ? 24.391 33.531 -6.188 1 97.88 222 VAL B CA 1
ATOM 5935 C C . VAL B 1 222 ? 25.875 33.156 -6.191 1 97.88 222 VAL B C 1
ATOM 5937 O O . VAL B 1 222 ? 26.375 32.594 -7.164 1 97.88 222 VAL B O 1
ATOM 5940 N N . ILE B 1 223 ? 26.578 33.531 -5.211 1 97.94 223 ILE B N 1
ATOM 5941 C CA . ILE B 1 223 ? 28 33.188 -5.078 1 97.94 223 ILE B CA 1
ATOM 5942 C C . ILE B 1 223 ? 28.172 32.062 -4.078 1 97.94 223 ILE B C 1
ATOM 5944 O O . ILE B 1 223 ? 27.672 32.125 -2.953 1 97.94 223 ILE B O 1
ATOM 5948 N N . LEU B 1 224 ? 28.859 31.031 -4.516 1 97.81 224 LEU B N 1
ATOM 5949 C CA . LEU B 1 224 ? 29.109 29.875 -3.682 1 97.81 224 LEU B CA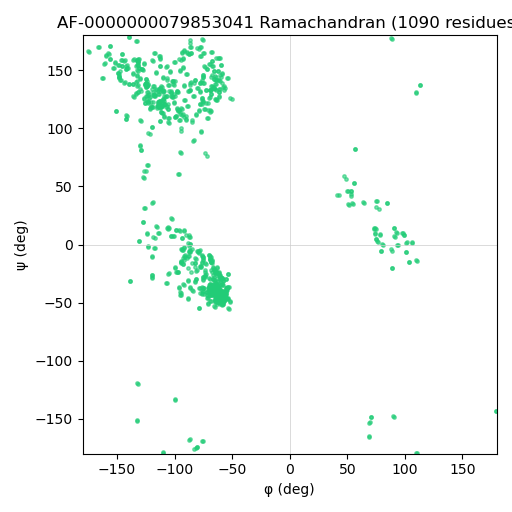 1
ATOM 5950 C C . LEU B 1 224 ? 30.391 30.047 -2.871 1 97.81 224 LEU B C 1
ATOM 5952 O O . LEU B 1 224 ? 31.172 30.969 -3.119 1 97.81 224 LEU B O 1
ATOM 5956 N N . ALA B 1 225 ? 30.578 29.234 -1.879 1 96.75 225 ALA B N 1
ATOM 5957 C CA . ALA B 1 225 ? 31.734 29.281 -1.001 1 96.75 225 ALA B CA 1
ATOM 5958 C C . ALA B 1 225 ? 33.031 29.125 -1.797 1 96.75 225 ALA B C 1
ATOM 5960 O O . ALA B 1 225 ? 34.062 29.688 -1.426 1 96.75 225 ALA B O 1
ATOM 5961 N N . ASP B 1 226 ? 33 28.375 -2.914 1 96.25 226 ASP B N 1
ATOM 5962 C CA . ASP B 1 226 ? 34.188 28.188 -3.738 1 96.25 226 ASP B CA 1
ATOM 5963 C C . ASP B 1 226 ? 34.344 29.297 -4.777 1 96.25 226 ASP B C 1
ATOM 5965 O O . ASP B 1 226 ? 35.094 29.172 -5.727 1 96.25 226 ASP B O 1
ATOM 5969 N N . LEU B 1 227 ? 33.5 30.172 -4.828 1 94.5 227 LEU B N 1
ATOM 5970 C CA . LEU B 1 227 ? 33.562 31.422 -5.574 1 94.5 227 LEU B CA 1
ATOM 5971 C C . LEU B 1 227 ? 32.906 31.281 -6.945 1 94.5 227 LEU B C 1
ATOM 5973 O O . LEU B 1 227 ? 32.875 32.219 -7.719 1 94.5 227 LEU B O 1
ATOM 5977 N N . ARG B 1 228 ? 32.469 30.125 -7.137 1 94.88 228 ARG B N 1
ATOM 5978 C CA . ARG B 1 228 ? 31.641 30.031 -8.344 1 94.88 228 ARG B CA 1
ATOM 5979 C C . ARG B 1 228 ? 30.438 30.953 -8.273 1 94.88 228 ARG B C 1
ATOM 5981 O O . ARG B 1 228 ? 29.844 31.125 -7.207 1 94.88 228 ARG B O 1
ATOM 5988 N N . GLU B 1 229 ? 30.062 31.516 -9.422 1 97.19 229 GLU B N 1
ATOM 5989 C CA . GLU B 1 229 ? 28.906 32.406 -9.523 1 97.19 229 GLU B CA 1
ATOM 5990 C C . GLU B 1 229 ? 27.828 31.797 -10.414 1 97.19 229 GLU B C 1
ATOM 5992 O O . GLU B 1 229 ? 28.125 31.281 -11.492 1 97.19 229 GLU B O 1
ATOM 5997 N N . ILE B 1 230 ? 26.625 31.844 -9.938 1 97.94 230 ILE B N 1
ATOM 5998 C CA . ILE B 1 230 ? 25.5 31.344 -10.695 1 97.94 230 ILE B CA 1
ATOM 5999 C C . ILE B 1 230 ? 24.5 32.469 -10.961 1 97.94 230 ILE B C 1
ATOM 6001 O O . ILE B 1 230 ? 23.984 33.062 -10.016 1 97.94 230 ILE B O 1
ATOM 6005 N N . GLN B 1 231 ? 24.219 32.719 -12.188 1 96.44 231 GLN B N 1
ATOM 6006 C CA . GLN B 1 231 ? 23.219 33.719 -12.539 1 96.44 231 GLN B CA 1
ATOM 6007 C C . GLN B 1 231 ? 21.828 33.281 -12.086 1 96.44 231 GLN B C 1
ATOM 6009 O O . GLN B 1 231 ? 21.438 32.125 -12.273 1 96.44 231 GLN B O 1
ATOM 6014 N N . ALA B 1 232 ? 21.094 34.219 -11.469 1 96.69 232 ALA B N 1
ATOM 6015 C CA . ALA B 1 232 ? 19.766 33.875 -10.961 1 96.69 232 ALA B CA 1
ATOM 6016 C C . ALA B 1 232 ? 18.844 35.125 -10.969 1 96.69 232 ALA B C 1
ATOM 6018 O O . ALA B 1 232 ? 19.094 36.094 -10.242 1 96.69 232 ALA B O 1
ATOM 6019 N N . ASP B 1 233 ? 17.812 35.062 -11.789 1 97.25 233 ASP B N 1
ATOM 6020 C CA . ASP B 1 233 ? 16.781 36.094 -11.75 1 97.25 233 ASP B CA 1
ATOM 6021 C C . ASP B 1 233 ? 15.891 35.938 -10.516 1 97.25 233 ASP B C 1
ATOM 6023 O O . ASP B 1 233 ? 15.234 36.906 -10.109 1 97.25 233 ASP B O 1
ATOM 6027 N N . MET B 1 234 ? 15.875 34.812 -10.008 1 97.5 234 MET B N 1
ATOM 6028 C CA . MET B 1 234 ? 15.086 34.469 -8.828 1 97.5 234 MET B CA 1
ATOM 6029 C C . MET B 1 234 ? 15.844 33.469 -7.945 1 97.5 234 MET B C 1
ATOM 6031 O O . MET B 1 234 ? 16.516 32.562 -8.453 1 97.5 234 MET B O 1
ATOM 6035 N N . VAL B 1 235 ? 15.789 33.656 -6.676 1 98.25 235 VAL B N 1
ATOM 6036 C CA . VAL B 1 235 ? 16.406 32.719 -5.727 1 98.25 235 VAL B CA 1
ATOM 6037 C C . VAL B 1 235 ? 15.367 32.219 -4.734 1 98.25 235 VAL B C 1
ATOM 6039 O O . VAL B 1 235 ? 14.586 33 -4.191 1 98.25 235 VAL B O 1
ATOM 6042 N N . ILE B 1 236 ? 15.242 30.938 -4.566 1 98.31 236 ILE B N 1
ATOM 6043 C CA . ILE B 1 236 ? 14.398 30.328 -3.553 1 98.31 236 ILE B CA 1
ATOM 6044 C C . ILE B 1 236 ? 15.266 29.656 -2.488 1 98.31 236 ILE B C 1
ATOM 6046 O O . ILE B 1 236 ? 16.047 28.75 -2.795 1 98.31 236 ILE B O 1
ATOM 6050 N N . ILE B 1 237 ? 15.148 30.094 -1.289 1 98 237 ILE B N 1
ATOM 6051 C CA . ILE B 1 237 ? 15.859 29.453 -0.185 1 98 237 ILE B CA 1
ATOM 6052 C C . ILE B 1 237 ? 14.969 28.406 0.468 1 98 237 ILE B C 1
ATOM 6054 O O . ILE B 1 237 ? 13.945 28.734 1.075 1 98 237 ILE B O 1
ATOM 6058 N N . SER B 1 238 ? 15.32 27.141 0.313 1 96.88 238 SER B N 1
ATOM 6059 C CA . SER B 1 238 ? 14.641 26 0.899 1 96.88 238 SER B CA 1
ATOM 6060 C C . SER B 1 238 ? 15.609 25.141 1.705 1 96.88 238 SER B C 1
ATOM 6062 O O . SER B 1 238 ? 15.805 23.953 1.398 1 96.88 238 SER B O 1
ATOM 6064 N N . ALA B 1 239 ? 16.156 25.703 2.74 1 95.25 239 ALA B N 1
ATOM 6065 C CA . ALA B 1 239 ? 17.234 25.078 3.5 1 95.25 239 ALA B CA 1
ATOM 6066 C C . ALA B 1 239 ? 16.719 24.469 4.801 1 95.25 239 ALA B C 1
ATOM 6068 O O . ALA B 1 239 ? 17.469 24.297 5.758 1 95.25 239 ALA B O 1
ATOM 6069 N N . GLY B 1 240 ? 15.43 24.172 4.887 1 94.19 240 GLY B N 1
ATOM 6070 C CA . GLY B 1 240 ? 14.852 23.562 6.074 1 94.19 240 GLY B CA 1
ATOM 6071 C C . GLY B 1 240 ? 13.938 24.5 6.836 1 94.19 240 GLY B C 1
ATOM 6072 O O . GLY B 1 240 ? 13.672 25.625 6.383 1 94.19 240 GLY B O 1
ATOM 6073 N N . VAL B 1 241 ? 13.367 24 7.973 1 96 241 VAL B N 1
ATOM 6074 C CA . VAL B 1 241 ? 12.461 24.797 8.797 1 96 241 VAL B CA 1
ATOM 6075 C C . VAL B 1 241 ? 12.875 24.703 10.266 1 96 241 VAL B C 1
ATOM 6077 O O . VAL B 1 241 ? 13.664 23.828 10.641 1 96 241 VAL B O 1
ATOM 6080 N N . ARG B 1 242 ? 12.453 25.625 11.023 1 97.06 242 ARG B N 1
ATOM 6081 C CA . ARG B 1 242 ? 12.641 25.641 12.469 1 97.06 242 ARG B CA 1
ATOM 6082 C C . ARG B 1 242 ? 11.297 25.797 13.188 1 97.06 242 ARG B C 1
ATOM 6084 O O . ARG B 1 242 ? 10.43 26.531 12.742 1 97.06 242 ARG B O 1
ATOM 6091 N N . PRO B 1 243 ? 11.133 25 14.289 1 98.56 243 PRO B N 1
ATOM 6092 C CA . PRO B 1 243 ? 9.883 25.156 15.031 1 98.56 243 PRO B CA 1
ATOM 6093 C C . PRO B 1 243 ? 9.727 26.531 15.656 1 98.56 243 PRO B C 1
ATOM 6095 O O . PRO B 1 243 ? 10.703 27.109 16.141 1 98.56 243 PRO B O 1
ATOM 6098 N N . ASN B 1 244 ? 8.523 27.109 15.578 1 98.56 244 ASN B N 1
ATOM 6099 C CA . ASN B 1 244 ? 8.211 28.359 16.266 1 98.56 244 ASN B CA 1
ATOM 6100 C C . ASN B 1 244 ? 7.98 28.141 17.75 1 98.56 244 ASN B C 1
ATOM 6102 O O . ASN B 1 244 ? 6.859 27.875 18.172 1 98.56 244 ASN B O 1
ATOM 6106 N N . THR B 1 245 ? 9.055 28.391 18.578 1 98.69 245 THR B N 1
ATOM 6107 C CA . THR B 1 245 ? 8.969 27.984 19.969 1 98.69 245 THR B CA 1
ATOM 6108 C C . THR B 1 245 ? 9.055 29.203 20.891 1 98.69 245 THR B C 1
ATOM 6110 O O . THR B 1 245 ? 8.898 29.078 22.109 1 98.69 245 THR B O 1
ATOM 6113 N N . GLU B 1 246 ? 9.258 30.406 20.344 1 98.31 246 GLU B N 1
ATOM 6114 C CA . GLU B 1 246 ? 9.578 31.594 21.141 1 98.31 246 GLU B CA 1
ATOM 6115 C C . GLU B 1 246 ? 8.477 31.875 22.156 1 98.31 246 GLU B C 1
ATOM 6117 O O . GLU B 1 246 ? 8.766 32.094 23.328 1 98.31 246 GLU B O 1
ATOM 6122 N N . LEU B 1 247 ? 7.254 31.938 21.719 1 98.44 247 LEU B N 1
ATOM 6123 C CA . LEU B 1 247 ? 6.113 32.219 22.578 1 98.44 247 LEU B CA 1
ATOM 6124 C C . LEU B 1 247 ? 6.047 31.203 23.734 1 98.44 247 LEU B C 1
ATOM 6126 O O . LEU B 1 247 ? 5.801 31.594 24.875 1 98.44 247 LEU B O 1
ATOM 6130 N N . ALA B 1 248 ? 6.234 29.938 23.453 1 98.75 248 ALA B N 1
ATOM 6131 C CA . ALA B 1 248 ? 6.188 28.859 24.438 1 98.75 248 ALA B CA 1
ATOM 6132 C C . ALA B 1 248 ? 7.316 29 25.453 1 98.75 248 ALA B C 1
ATOM 6134 O O . ALA B 1 248 ? 7.094 28.875 26.656 1 98.75 248 ALA B O 1
ATOM 6135 N N . VAL B 1 249 ? 8.531 29.234 24.938 1 98.69 249 VAL B N 1
ATOM 6136 C CA . VAL B 1 249 ? 9.703 29.344 25.797 1 98.69 249 VAL B CA 1
ATOM 6137 C C . VAL B 1 249 ? 9.516 30.516 26.781 1 98.69 249 VAL B C 1
ATOM 6139 O O . VAL B 1 249 ? 9.805 30.375 27.969 1 98.69 249 VAL B O 1
ATOM 6142 N N . LYS B 1 250 ? 9.031 31.656 26.312 1 98.44 250 LYS B N 1
ATOM 6143 C CA . LYS B 1 250 ? 8.789 32.812 27.141 1 98.44 250 LYS B CA 1
ATOM 6144 C C . LYS B 1 250 ? 7.781 32.5 28.25 1 98.44 250 LYS B C 1
ATOM 6146 O O . LYS B 1 250 ? 7.832 33.094 29.328 1 98.44 250 LYS B O 1
ATOM 6151 N N . ALA B 1 251 ? 6.918 31.594 28 1 98.5 251 ALA B N 1
ATOM 6152 C CA . ALA B 1 251 ? 5.875 31.234 28.953 1 98.5 251 ALA B CA 1
ATOM 6153 C C . ALA B 1 251 ? 6.371 30.172 29.938 1 98.5 251 ALA B C 1
ATOM 6155 O O . ALA B 1 251 ? 5.652 29.797 30.859 1 98.5 251 ALA B O 1
ATOM 6156 N N . GLY B 1 252 ? 7.551 29.672 29.719 1 98.56 252 GLY B N 1
ATOM 6157 C CA . GLY B 1 252 ? 8.109 28.672 30.625 1 98.56 252 GLY B CA 1
ATOM 6158 C C . GLY B 1 252 ? 7.918 27.25 30.141 1 98.56 252 GLY B C 1
ATOM 6159 O O . GLY B 1 252 ? 8.188 26.297 30.875 1 98.56 252 GLY B O 1
ATOM 6160 N N . VAL B 1 253 ? 7.488 27.062 28.938 1 98.81 253 VAL B N 1
ATOM 6161 C CA . VAL B 1 253 ? 7.309 25.719 28.359 1 98.81 253 VAL B CA 1
ATOM 6162 C C . VAL B 1 253 ? 8.664 25.156 27.969 1 98.81 253 VAL B C 1
ATOM 6164 O O . VAL B 1 253 ? 9.5 25.859 27.391 1 98.81 253 VAL B O 1
ATOM 6167 N N . GLU B 1 254 ? 8.883 23.875 28.203 1 98.75 254 GLU B N 1
ATOM 6168 C CA . GLU B 1 254 ? 10.164 23.203 27.953 1 98.75 254 GLU B CA 1
ATOM 6169 C C . GLU B 1 254 ? 10.297 22.781 26.5 1 98.75 254 GLU B C 1
ATOM 6171 O O . GLU B 1 254 ? 9.32 22.344 25.875 1 98.75 254 GLU B O 1
ATOM 6176 N N . LEU B 1 255 ? 11.445 22.969 26 1 98.81 255 LEU B N 1
ATOM 6177 C CA . LEU B 1 255 ? 11.805 22.406 24.703 1 98.81 255 LEU B CA 1
ATOM 6178 C C . LEU B 1 255 ? 12.469 21.047 24.859 1 98.81 255 LEU B C 1
ATOM 6180 O O . LEU B 1 255 ? 13.016 20.734 25.906 1 98.81 255 LEU B O 1
ATOM 6184 N N . GLY B 1 256 ? 12.312 20.234 23.844 1 98.5 256 GLY B N 1
ATOM 6185 C CA . GLY B 1 256 ? 13.023 18.969 23.828 1 98.5 256 GLY B CA 1
ATOM 6186 C C . GLY B 1 256 ? 14.414 19.078 23.234 1 98.5 256 GLY B C 1
ATOM 6187 O O . GLY B 1 256 ? 14.922 20.172 23.016 1 98.5 256 GLY B O 1
ATOM 6188 N N . MET B 1 257 ? 15.016 17.906 22.953 1 97.69 257 MET B N 1
ATOM 6189 C CA . MET B 1 257 ? 16.375 17.812 22.438 1 97.69 257 MET B CA 1
ATOM 6190 C C . MET B 1 257 ? 16.469 18.406 21.047 1 97.69 257 MET B C 1
ATOM 6192 O O . MET B 1 257 ? 17.547 18.859 20.625 1 97.69 257 MET B O 1
ATOM 6196 N N . THR B 1 258 ? 15.414 18.375 20.359 1 97.94 258 THR B N 1
ATOM 6197 C CA . THR B 1 258 ? 15.391 18.859 18.984 1 97.94 258 THR B CA 1
ATOM 6198 C C . THR B 1 258 ? 15.156 20.359 18.938 1 97.94 258 THR B C 1
ATOM 6200 O O . THR B 1 258 ? 15.031 20.938 17.859 1 97.94 258 THR B O 1
ATOM 6203 N N . LYS B 1 259 ? 14.93 20.984 20.047 1 97.94 259 LYS B N 1
ATOM 6204 C CA . LYS B 1 259 ? 14.664 22.406 20.203 1 97.94 259 LYS B CA 1
ATOM 6205 C C . LYS B 1 259 ? 13.219 22.734 19.828 1 97.94 259 LYS B C 1
ATOM 6207 O O . LYS B 1 259 ? 12.859 23.906 19.688 1 97.94 259 LYS B O 1
ATOM 6212 N N . ALA B 1 260 ? 12.422 21.75 19.609 1 98.88 260 ALA B N 1
ATOM 6213 C CA . ALA B 1 260 ? 10.977 21.906 19.484 1 98.88 260 ALA B CA 1
ATOM 6214 C C . ALA B 1 260 ? 10.281 21.734 20.828 1 98.88 260 ALA B C 1
ATOM 6216 O O . ALA B 1 260 ? 10.914 21.312 21.812 1 98.88 260 ALA B O 1
ATOM 6217 N N . ILE B 1 261 ? 9.047 22.109 20.891 1 98.94 261 ILE B N 1
ATOM 6218 C CA . ILE B 1 261 ? 8.32 22.047 22.156 1 98.94 261 ILE B CA 1
ATOM 6219 C C . ILE B 1 261 ? 8.203 20.594 22.625 1 98.94 261 ILE B C 1
ATOM 6221 O O . ILE B 1 261 ? 7.809 19.719 21.844 1 98.94 261 ILE B O 1
ATOM 6225 N N . LYS B 1 262 ? 8.648 20.281 23.828 1 98.88 262 LYS B N 1
ATOM 6226 C CA . LYS B 1 262 ? 8.508 18.953 24.406 1 98.88 262 LYS B CA 1
ATOM 6227 C C . LYS B 1 262 ? 7.078 18.719 24.891 1 98.88 262 LYS B C 1
ATOM 6229 O O . LYS B 1 262 ? 6.531 19.516 25.656 1 98.88 262 LYS B O 1
ATOM 6234 N N . VAL B 1 263 ? 6.453 17.672 24.469 1 98.81 263 VAL B N 1
ATOM 6235 C CA . VAL B 1 263 ? 5.121 17.281 24.906 1 98.81 263 VAL B CA 1
ATOM 6236 C C . VAL B 1 263 ? 5.109 15.781 25.234 1 98.81 263 VAL B C 1
ATOM 6238 O O . VAL B 1 263 ? 5.961 15.031 24.75 1 98.81 263 VAL B O 1
ATOM 6241 N N . ASN B 1 264 ? 4.219 15.328 26.109 1 98.56 264 ASN B N 1
ATOM 6242 C CA . ASN B 1 264 ? 4.008 13.898 26.312 1 98.56 264 ASN B CA 1
ATOM 6243 C C . ASN B 1 264 ? 3.107 13.305 25.219 1 98.56 264 ASN B C 1
ATOM 6245 O O . ASN B 1 264 ? 2.76 13.992 24.266 1 98.56 264 ASN B O 1
ATOM 6249 N N . GLU B 1 265 ? 2.717 12.055 25.297 1 98.69 265 GLU B N 1
ATOM 6250 C CA . GLU B 1 265 ? 1.95 11.367 24.25 1 98.69 265 GLU B CA 1
ATOM 6251 C C . GLU B 1 265 ? 0.538 11.938 24.141 1 98.69 265 GLU B C 1
ATOM 6253 O O . GLU B 1 265 ? -0.162 11.688 23.156 1 98.69 265 GLU B O 1
ATOM 6258 N N . LYS B 1 266 ? 0.088 12.68 25.109 1 98.75 266 LYS B N 1
ATOM 6259 C CA . LYS B 1 266 ? -1.231 13.305 25.109 1 98.75 266 LYS B CA 1
ATOM 6260 C C . LYS B 1 266 ? -1.145 14.773 24.688 1 98.75 266 LYS B C 1
ATOM 6262 O O . LYS B 1 266 ? -2.076 15.547 24.922 1 98.75 266 LYS B O 1
ATOM 6267 N N . MET B 1 267 ? -0.037 15.258 24.156 1 98.81 267 MET B N 1
ATOM 6268 C CA . MET B 1 267 ? 0.212 16.578 23.594 1 98.81 267 MET B CA 1
ATOM 6269 C C . MET B 1 267 ? 0.312 17.625 24.703 1 98.81 267 MET B C 1
ATOM 6271 O O . MET B 1 267 ? 0.251 18.828 24.438 1 98.81 267 MET B O 1
ATOM 6275 N N . MET B 1 268 ? 0.45 17.172 25.922 1 98.81 268 MET B N 1
ATOM 6276 C CA . MET B 1 268 ? 0.526 18.094 27.062 1 98.81 268 MET B CA 1
ATOM 6277 C C . MET B 1 268 ? 1.963 18.547 27.297 1 98.81 268 MET B C 1
ATOM 6279 O O . MET B 1 268 ? 2.893 17.734 27.219 1 98.81 268 MET B O 1
ATOM 6283 N N . THR B 1 269 ? 2.191 19.859 27.578 1 98.81 269 THR B N 1
ATOM 6284 C CA . THR B 1 269 ? 3.5 20.391 27.938 1 98.81 269 THR B CA 1
ATOM 6285 C C . THR B 1 269 ? 3.799 20.156 29.422 1 98.81 269 THR B C 1
ATOM 6287 O O . THR B 1 269 ? 3.049 19.469 30.109 1 98.81 269 THR B O 1
ATOM 6290 N N . ASN B 1 270 ? 4.988 20.734 29.859 1 98.69 270 ASN B N 1
ATOM 6291 C CA . ASN B 1 270 ? 5.34 20.641 31.266 1 98.69 270 ASN B CA 1
ATOM 6292 C C . ASN B 1 270 ? 4.41 21.484 32.125 1 98.69 270 ASN B C 1
ATOM 6294 O O . ASN B 1 270 ? 4.406 21.359 33.344 1 98.69 270 ASN B O 1
ATOM 6298 N N . ILE B 1 271 ? 3.582 22.391 31.531 1 98.62 271 ILE B N 1
ATOM 6299 C CA . ILE B 1 271 ? 2.67 23.266 32.25 1 98.62 271 ILE B CA 1
ATOM 6300 C C . ILE B 1 271 ? 1.242 22.734 32.125 1 98.62 271 ILE B C 1
ATOM 6302 O O . ILE B 1 271 ? 0.746 22.531 31.031 1 98.62 271 ILE B O 1
ATOM 6306 N N . GLU B 1 272 ? 0.602 22.578 33.25 1 96.75 272 GLU B N 1
ATOM 6307 C CA . GLU B 1 272 ? -0.757 22.047 33.281 1 96.75 272 GLU B CA 1
ATOM 6308 C C . GLU B 1 272 ? -1.705 22.891 32.438 1 96.75 272 GLU B C 1
ATOM 6310 O O . GLU B 1 272 ? -1.625 24.125 32.469 1 96.75 272 GLU B O 1
ATOM 6315 N N . GLU B 1 273 ? -2.578 22.281 31.641 1 97.19 273 GLU B N 1
ATOM 6316 C CA . GLU B 1 273 ? -3.648 22.891 30.844 1 97.19 273 GLU B CA 1
ATOM 6317 C C . GLU B 1 273 ? -3.092 23.594 29.609 1 97.19 273 GLU B C 1
ATOM 6319 O O . GLU B 1 273 ? -3.82 24.297 28.922 1 97.19 273 GLU B O 1
ATOM 6324 N N . ILE B 1 274 ? -1.762 23.484 29.359 1 98.88 274 ILE B N 1
ATOM 6325 C CA . ILE B 1 274 ? -1.164 23.984 28.125 1 98.88 274 ILE B CA 1
ATOM 6326 C C . ILE B 1 274 ? -0.68 22.812 27.266 1 98.88 274 ILE B C 1
ATOM 6328 O O . ILE B 1 274 ? 0.164 22.031 27.703 1 98.88 274 ILE B O 1
ATOM 6332 N N . TYR B 1 275 ? -1.222 22.703 26.109 1 98.94 275 TYR B N 1
ATOM 6333 C CA . TYR B 1 275 ? -0.926 21.656 25.125 1 98.94 275 TYR B CA 1
ATOM 6334 C C . TYR B 1 275 ? -0.245 22.25 23.891 1 98.94 275 TYR B C 1
ATOM 6336 O O . TYR B 1 275 ? -0.242 23.469 23.703 1 98.94 275 TYR B O 1
ATOM 6344 N N . ALA B 1 276 ? 0.404 21.406 23.094 1 98.94 276 ALA B N 1
ATOM 6345 C CA . ALA B 1 276 ? 0.988 21.828 21.828 1 98.94 276 ALA B CA 1
ATOM 6346 C C . ALA B 1 276 ? 0.897 20.719 20.781 1 98.94 276 ALA B C 1
ATOM 6348 O O . ALA B 1 276 ? 0.842 19.531 21.125 1 98.94 276 ALA B O 1
ATOM 6349 N N . CYS B 1 277 ? 0.869 21.062 19.516 1 98.88 277 CYS B N 1
ATOM 6350 C CA . CYS B 1 277 ? 0.77 20.094 18.438 1 98.88 277 CYS B CA 1
ATOM 6351 C C . CYS B 1 277 ? 1.258 20.688 17.125 1 98.88 277 CYS B C 1
ATOM 6353 O O . CYS B 1 277 ? 1.389 21.906 17 1 98.88 277 CYS B O 1
ATOM 6355 N N . GLY B 1 278 ? 1.559 19.797 16.156 1 98.62 278 GLY B N 1
ATOM 6356 C CA . GLY B 1 278 ? 1.967 20.219 14.828 1 98.62 278 GLY B CA 1
ATOM 6357 C C . GLY B 1 278 ? 3.469 20.391 14.688 1 98.62 278 GLY B C 1
ATOM 6358 O O . GLY B 1 278 ? 4.242 19.656 15.305 1 98.62 278 GLY B O 1
ATOM 6359 N N . ASP B 1 279 ? 3.852 21.312 13.852 1 98.44 279 ASP B N 1
ATOM 6360 C CA . ASP B 1 279 ? 5.25 21.438 13.453 1 98.44 279 ASP B CA 1
ATOM 6361 C C . ASP B 1 279 ? 6.074 22.125 14.539 1 98.44 279 ASP B C 1
ATOM 6363 O O . ASP B 1 279 ? 7.301 22.188 14.445 1 98.44 279 ASP B O 1
ATOM 6367 N N . CYS B 1 280 ? 5.434 22.609 15.641 1 98.88 280 CYS B N 1
ATOM 6368 C CA . CYS B 1 280 ? 6.195 23.297 16.688 1 98.88 280 CYS B CA 1
ATOM 6369 C C . CYS B 1 280 ? 6.633 22.312 17.766 1 98.88 280 CYS B C 1
ATOM 6371 O O . CYS B 1 280 ? 7.348 22.672 18.688 1 98.88 280 CYS B O 1
ATOM 6373 N N . ILE B 1 281 ? 6.234 21.062 17.625 1 98.88 281 ILE B N 1
ATOM 6374 C CA . ILE B 1 281 ? 6.527 20.141 18.719 1 98.88 281 ILE B CA 1
ATOM 6375 C C . ILE B 1 281 ? 7.543 19.094 18.266 1 98.88 281 ILE B C 1
ATOM 6377 O O . ILE B 1 281 ? 7.746 18.906 17.062 1 98.88 281 ILE B O 1
ATOM 6381 N N . GLU B 1 282 ? 8.148 18.516 19.281 1 98.38 282 GLU B N 1
ATOM 6382 C CA . GLU B 1 282 ? 9.016 17.344 19.094 1 98.38 282 GLU B CA 1
ATOM 6383 C C . GLU B 1 282 ? 8.195 16.062 19.016 1 98.38 282 GLU B C 1
ATOM 6385 O O . GLU B 1 282 ? 7.152 15.938 19.656 1 98.38 282 GLU B O 1
ATOM 6390 N N . HIS B 1 283 ? 8.609 15.141 18.141 1 98.06 283 HIS B N 1
ATOM 6391 C CA . HIS B 1 283 ? 8.039 13.805 18.031 1 98.06 283 HIS B CA 1
ATOM 6392 C C . HIS B 1 283 ? 9.023 12.742 18.516 1 98.06 283 HIS B C 1
ATOM 6394 O O . HIS B 1 283 ? 10.094 13.078 19.031 1 98.06 283 HIS B O 1
ATOM 6400 N N . TYR B 1 284 ? 8.656 11.484 18.469 1 98.38 284 TYR B N 1
ATOM 6401 C CA . TYR B 1 284 ? 9.641 10.43 18.672 1 98.38 284 TYR B CA 1
ATOM 6402 C C . TYR B 1 284 ? 9.547 9.375 17.578 1 98.38 284 TYR B C 1
ATOM 6404 O O . TYR B 1 284 ? 8.492 9.203 16.953 1 98.38 284 TYR B O 1
ATOM 6412 N N . HIS B 1 285 ? 10.656 8.766 17.328 1 98.44 285 HIS B N 1
ATOM 6413 C CA . HIS B 1 285 ? 10.766 7.793 16.234 1 98.44 285 HIS B CA 1
ATOM 6414 C C . HIS B 1 285 ? 10.359 6.398 16.719 1 98.44 285 HIS B C 1
ATOM 6416 O O . HIS B 1 285 ? 10.875 5.91 17.719 1 98.44 285 HIS B O 1
ATOM 6422 N N . ILE B 1 286 ? 9.523 5.715 15.93 1 97.75 286 ILE B N 1
ATOM 6423 C CA . ILE B 1 286 ? 8.922 4.445 16.328 1 97.75 286 ILE B CA 1
ATOM 6424 C C . ILE B 1 286 ? 10.016 3.391 16.5 1 97.75 286 ILE B C 1
ATOM 6426 O O . ILE B 1 286 ? 9.945 2.561 17.406 1 97.75 286 ILE B O 1
ATOM 6430 N N . VAL B 1 287 ? 11.031 3.354 15.648 1 98.31 287 VAL B N 1
ATOM 6431 C CA . VAL B 1 287 ? 12.047 2.301 15.641 1 98.31 287 VAL B CA 1
ATOM 6432 C C . VAL B 1 287 ? 13.008 2.496 16.812 1 98.31 287 VAL B C 1
ATOM 6434 O O . VAL B 1 287 ? 13.352 1.537 17.5 1 98.31 287 VAL B O 1
ATOM 6437 N N . THR B 1 288 ? 13.445 3.77 17.109 1 98.06 288 THR B N 1
ATOM 6438 C CA . THR B 1 288 ? 14.5 4.016 18.094 1 98.06 288 THR B CA 1
ATOM 6439 C C . THR B 1 288 ? 13.898 4.402 19.438 1 98.06 288 THR B C 1
ATOM 6441 O O . THR B 1 288 ? 14.57 4.312 20.469 1 98.06 288 THR B O 1
ATOM 6444 N N . GLY B 1 289 ? 12.664 4.93 19.438 1 97.88 289 GLY B N 1
ATOM 6445 C CA . GLY B 1 289 ? 12.047 5.461 20.641 1 97.88 289 GLY B CA 1
ATOM 6446 C C . GLY B 1 289 ? 12.625 6.801 21.062 1 97.88 289 GLY B C 1
ATOM 6447 O O . GLY B 1 289 ? 12.297 7.32 22.125 1 97.88 289 GLY B O 1
ATOM 6448 N N . LYS B 1 290 ? 13.422 7.391 20.266 1 98.19 290 LYS B N 1
ATOM 6449 C CA . LYS B 1 290 ? 14.117 8.625 20.609 1 98.19 290 LYS B CA 1
ATOM 6450 C C . LYS B 1 290 ? 13.414 9.836 20.016 1 98.19 290 LYS B C 1
ATOM 6452 O O . LYS B 1 290 ? 12.703 9.711 19.016 1 98.19 290 LYS B O 1
ATOM 6457 N N . PRO B 1 291 ? 13.609 11.016 20.578 1 98.31 291 PRO B N 1
ATOM 6458 C CA . PRO B 1 291 ? 13.008 12.234 20.031 1 98.31 291 PRO B CA 1
ATOM 6459 C C . PRO B 1 291 ? 13.531 12.578 18.641 1 98.31 291 PRO B C 1
ATOM 6461 O O . PRO B 1 291 ? 14.719 12.406 18.359 1 98.31 291 PRO B O 1
ATOM 6464 N N . VAL B 1 292 ? 12.672 13.031 17.828 1 98 292 VAL B N 1
ATOM 6465 C CA . VAL B 1 292 ? 13.016 13.492 16.484 1 98 292 VAL B CA 1
ATOM 6466 C C . VAL B 1 292 ? 12.148 14.688 16.109 1 98 292 VAL B C 1
ATOM 6468 O O . VAL B 1 292 ? 11.125 14.953 16.75 1 98 292 VAL B O 1
ATOM 6471 N N . TYR B 1 293 ? 12.617 15.461 15.18 1 97.94 293 TYR B N 1
ATOM 6472 C CA . TYR B 1 293 ? 11.844 16.562 14.609 1 97.94 293 TYR B CA 1
ATOM 6473 C C . TYR B 1 293 ? 11.633 16.375 13.117 1 97.94 293 TYR B C 1
ATOM 6475 O O . TYR B 1 293 ? 12.562 16.562 12.32 1 97.94 293 TYR B O 1
ATOM 6483 N N . ARG B 1 294 ? 10.484 15.93 12.727 1 96 294 ARG B N 1
ATOM 6484 C CA . ARG B 1 294 ? 10.078 15.695 11.344 1 96 294 ARG B CA 1
ATOM 6485 C C . ARG B 1 294 ? 8.734 16.359 11.047 1 96 294 ARG B C 1
ATOM 6487 O O . ARG B 1 294 ? 7.699 15.695 11.023 1 96 294 ARG B O 1
ATOM 6494 N N . PRO B 1 295 ? 8.758 17.641 10.773 1 95.5 295 PRO B N 1
ATOM 6495 C CA . PRO B 1 295 ? 7.512 18.375 10.547 1 95.5 295 PRO B CA 1
ATOM 6496 C C . PRO B 1 295 ? 6.836 18 9.227 1 95.5 295 PRO B C 1
ATOM 6498 O O . PRO B 1 295 ? 7.352 18.344 8.156 1 95.5 295 PRO B O 1
ATOM 6501 N N . LEU B 1 296 ? 5.758 17.312 9.234 1 95.31 296 LEU B N 1
ATOM 6502 C CA . LEU B 1 296 ? 4.953 16.906 8.094 1 95.31 296 LEU B CA 1
ATOM 6503 C C . LEU B 1 296 ? 3.482 17.25 8.312 1 95.31 296 LEU B C 1
ATOM 6505 O O . LEU B 1 296 ? 2.986 17.188 9.438 1 95.31 296 LEU B O 1
ATOM 6509 N N . GLY B 1 297 ? 2.809 17.672 7.199 1 95.19 297 GLY B N 1
ATOM 6510 C CA . GLY B 1 297 ? 1.398 18.016 7.273 1 95.19 297 GLY B CA 1
ATOM 6511 C C . GLY B 1 297 ? 0.543 16.906 7.855 1 95.19 297 GLY B C 1
ATOM 6512 O O . GLY B 1 297 ? -0.389 17.156 8.617 1 95.19 297 GLY B O 1
ATOM 6513 N N . SER B 1 298 ? 0.839 15.664 7.508 1 96.12 298 SER B N 1
ATOM 6514 C CA . SER B 1 298 ? 0.094 14.516 8.008 1 96.12 298 SER B CA 1
ATOM 6515 C C . SER B 1 298 ? 0.216 14.391 9.523 1 96.12 298 SER B C 1
ATOM 6517 O O . SER B 1 298 ? -0.782 14.188 10.219 1 96.12 298 SER B O 1
ATOM 6519 N N . THR B 1 299 ? 1.401 14.562 10.062 1 97.75 299 THR B N 1
ATOM 6520 C CA . THR B 1 299 ? 1.642 14.453 11.5 1 97.75 299 THR B CA 1
ATOM 6521 C C . THR B 1 299 ? 1.012 15.625 12.25 1 97.75 299 THR B C 1
ATOM 6523 O O . THR B 1 299 ? 0.529 15.461 13.367 1 97.75 299 THR B O 1
ATOM 6526 N N . ALA B 1 300 ? 1.061 16.797 11.602 1 98.12 300 ALA B N 1
ATOM 6527 C CA . ALA B 1 300 ? 0.421 17.969 12.203 1 98.12 300 ALA B CA 1
ATOM 6528 C C . ALA B 1 300 ? -1.071 17.734 12.422 1 98.12 300 ALA B C 1
ATOM 6530 O O . ALA B 1 300 ? -1.613 18.047 13.477 1 98.12 300 ALA B O 1
ATOM 6531 N N . ASN B 1 301 ? -1.731 17.188 11.406 1 97.75 301 ASN B N 1
ATOM 6532 C CA . ASN B 1 301 ? -3.146 16.859 11.531 1 97.75 301 ASN B CA 1
ATOM 6533 C C . ASN B 1 301 ? -3.387 15.828 12.641 1 97.75 301 ASN B C 1
ATOM 6535 O O . ASN B 1 301 ? -4.324 15.969 13.422 1 97.75 301 ASN B O 1
ATOM 6539 N N . LYS B 1 302 ? -2.582 14.844 12.695 1 98.31 302 LYS B N 1
ATOM 6540 C CA . LYS B 1 302 ? -2.713 13.758 13.672 1 98.31 302 LYS B CA 1
ATOM 6541 C C . LYS B 1 302 ? -2.553 14.273 15.094 1 98.31 302 LYS B C 1
ATOM 6543 O O . LYS B 1 302 ? -3.371 13.977 15.969 1 98.31 302 LYS B O 1
ATOM 6548 N N . THR B 1 303 ? -1.514 15.023 15.32 1 98.81 303 THR B N 1
ATOM 6549 C CA . THR B 1 303 ? -1.258 15.531 16.672 1 98.81 303 THR B CA 1
ATOM 6550 C C . THR B 1 303 ? -2.303 16.578 17.062 1 98.81 303 THR B C 1
ATOM 6552 O O . THR B 1 303 ? -2.674 16.672 18.234 1 98.81 303 THR B O 1
ATOM 6555 N N . GLY B 1 304 ? -2.779 17.375 16.062 1 98.88 304 GLY B N 1
ATOM 6556 C CA . GLY B 1 304 ? -3.885 18.281 16.328 1 98.88 304 GLY B CA 1
ATOM 6557 C C . GLY B 1 304 ? -5.137 17.578 16.812 1 98.88 304 GLY B C 1
ATOM 6558 O O . GLY B 1 304 ? -5.754 17.984 17.797 1 98.88 304 GLY B O 1
ATOM 6559 N N . ARG B 1 305 ? -5.484 16.531 16.125 1 98.69 305 ARG B N 1
ATOM 6560 C CA . ARG B 1 305 ? -6.648 15.734 16.516 1 98.69 305 ARG B CA 1
ATOM 6561 C C . ARG B 1 305 ? -6.484 15.164 17.922 1 98.69 305 ARG B C 1
ATOM 6563 O O . ARG B 1 305 ? -7.426 15.172 18.703 1 98.69 305 ARG B O 1
ATOM 6570 N N . ILE B 1 306 ? -5.32 14.664 18.25 1 98.88 306 ILE B N 1
ATOM 6571 C CA . ILE B 1 306 ? -5.059 14.086 19.562 1 98.88 306 ILE B CA 1
ATOM 6572 C C . ILE B 1 306 ? -5.191 15.164 20.641 1 98.88 306 ILE B C 1
ATOM 6574 O O . ILE B 1 306 ? -5.82 14.938 21.672 1 98.88 306 ILE B O 1
ATOM 6578 N N . ALA B 1 307 ? -4.637 16.344 20.375 1 98.88 307 ALA B N 1
ATOM 6579 C CA . ALA B 1 307 ? -4.754 17.438 21.328 1 98.88 307 ALA B CA 1
ATOM 6580 C C . ALA B 1 307 ? -6.215 17.797 21.578 1 98.88 307 ALA B C 1
ATOM 6582 O O . ALA B 1 307 ? -6.637 17.938 22.734 1 98.88 307 ALA B O 1
ATOM 6583 N N . GLY B 1 308 ? -6.977 17.953 20.484 1 98.81 308 GLY B N 1
ATOM 6584 C CA . GLY B 1 308 ? -8.391 18.266 20.609 1 98.81 308 GLY B CA 1
ATOM 6585 C C . GLY B 1 308 ? -9.156 17.219 21.406 1 98.81 308 GLY B C 1
ATOM 6586 O O . GLY B 1 308 ? -10.016 17.547 22.219 1 98.81 308 GLY B O 1
ATOM 6587 N N . ASP B 1 309 ? -8.82 15.984 21.156 1 98.62 309 ASP B N 1
ATOM 6588 C CA . ASP B 1 309 ? -9.469 14.875 21.844 1 98.62 309 ASP B CA 1
ATOM 6589 C C . ASP B 1 309 ? -9.156 14.914 23.344 1 98.62 309 ASP B C 1
ATOM 6591 O O . ASP B 1 309 ? -10.07 14.836 24.172 1 98.62 309 ASP B O 1
ATOM 6595 N N . VAL B 1 310 ? -7.949 15.102 23.719 1 98.62 310 VAL B N 1
ATOM 6596 C CA . VAL B 1 310 ? -7.469 15.023 25.094 1 98.62 310 VAL B CA 1
ATOM 6597 C C . VAL B 1 310 ? -8.016 16.203 25.891 1 98.62 310 VAL B C 1
ATOM 6599 O O . VAL B 1 310 ? -8.484 16.016 27.031 1 98.62 310 VAL B O 1
ATOM 6602 N N . ILE B 1 311 ? -8.031 17.359 25.391 1 98.31 311 ILE B N 1
ATOM 6603 C CA . ILE B 1 311 ? -8.422 18.562 26.125 1 98.31 311 ILE B CA 1
ATOM 6604 C C . ILE B 1 311 ? -9.906 18.5 26.453 1 98.31 311 ILE B C 1
ATOM 6606 O O . ILE B 1 311 ? -10.375 19.172 27.375 1 98.31 311 ILE B O 1
ATOM 6610 N N . THR B 1 312 ? -10.641 17.734 25.688 1 98 312 THR B N 1
ATOM 6611 C CA . THR B 1 312 ? -12.078 17.625 25.922 1 98 312 THR B CA 1
ATOM 6612 C C . THR B 1 312 ? -12.43 16.297 26.562 1 98 312 THR B C 1
ATOM 6614 O O . THR B 1 312 ? -13.57 15.844 26.484 1 98 312 THR B O 1
ATOM 6617 N N . GLY B 1 313 ? -11.438 15.625 27.078 1 96.62 313 GLY B N 1
ATOM 6618 C CA . GLY B 1 313 ? -11.703 14.492 27.953 1 96.62 313 GLY B CA 1
ATOM 6619 C C . GLY B 1 313 ? -11.422 13.156 27.281 1 96.62 313 GLY B C 1
ATOM 6620 O O . GLY B 1 313 ? -11.586 12.109 27.906 1 96.62 313 GLY B O 1
ATOM 6621 N N . GLY B 1 314 ? -10.961 13.188 26.031 1 96.94 314 GLY B N 1
ATOM 6622 C CA . GLY B 1 314 ? -10.617 11.938 25.359 1 96.94 314 GLY B CA 1
ATOM 6623 C C . GLY B 1 314 ? -9.305 11.352 25.828 1 96.94 314 GLY B C 1
ATOM 6624 O O . GLY B 1 314 ? -8.609 11.953 26.656 1 96.94 314 GLY B O 1
ATOM 6625 N N . ASP B 1 315 ? -8.992 10.156 25.281 1 97.25 315 ASP B N 1
ATOM 6626 C CA . ASP B 1 315 ? -7.816 9.438 25.766 1 97.25 315 ASP B CA 1
ATOM 6627 C C . ASP B 1 315 ? -6.891 9.047 24.625 1 97.25 315 ASP B C 1
ATOM 6629 O O . ASP B 1 315 ? -6.109 8.102 24.734 1 97.25 315 ASP B O 1
ATOM 6633 N N . LEU B 1 316 ? -7.016 9.688 23.484 1 98 316 LEU B N 1
ATOM 6634 C CA . LEU B 1 316 ? -6.098 9.42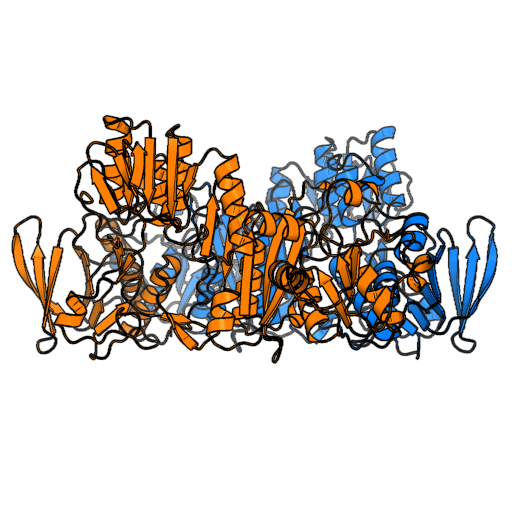2 22.375 1 98 316 LEU B CA 1
ATOM 6635 C C . LEU B 1 316 ? -4.656 9.695 22.781 1 98 316 LEU B C 1
ATOM 6637 O O . LEU B 1 316 ? -4.395 10.594 23.594 1 98 316 LEU B O 1
ATOM 6641 N N . ARG B 1 317 ? -3.725 8.969 22.266 1 98.62 317 ARG B N 1
ATOM 6642 C CA . ARG B 1 317 ? -2.297 9.117 22.531 1 98.62 317 ARG B CA 1
ATOM 6643 C C . ARG B 1 317 ? -1.491 9.023 21.234 1 98.62 317 ARG B C 1
ATOM 6645 O O . ARG B 1 317 ? -1.787 8.195 20.375 1 98.62 317 ARG B O 1
ATOM 6652 N N . PHE B 1 318 ? -0.562 9.867 21.141 1 98.56 318 PHE B N 1
ATOM 6653 C CA . PHE B 1 318 ? 0.369 9.836 20.016 1 98.56 318 PHE B CA 1
ATOM 6654 C C . PHE B 1 318 ? 1.253 8.594 20.094 1 98.56 318 PHE B C 1
ATOM 6656 O O . PHE B 1 318 ? 1.759 8.242 21.156 1 98.56 318 PHE B O 1
ATOM 6663 N N . ARG B 1 319 ? 1.477 7.898 18.969 1 98.38 319 ARG B N 1
ATOM 6664 C CA . ARG B 1 319 ? 2.193 6.625 18.984 1 98.38 319 ARG B CA 1
ATOM 6665 C C . ARG B 1 319 ? 3.504 6.723 18.219 1 98.38 319 ARG B C 1
ATOM 6667 O O . ARG B 1 319 ? 4.07 5.703 17.812 1 98.38 319 ARG B O 1
ATOM 6674 N N . GLY B 1 320 ? 3.982 7.961 17.922 1 98.44 320 GLY B N 1
ATOM 6675 C CA . GLY B 1 320 ? 5.262 8.156 17.266 1 98.44 320 GLY B CA 1
ATOM 6676 C C . GLY B 1 320 ? 5.152 8.148 15.75 1 98.44 320 GLY B C 1
ATOM 6677 O O . GLY B 1 320 ? 4.055 8.023 15.195 1 98.44 320 GLY B O 1
ATOM 6678 N N . ILE B 1 321 ? 6.336 8.391 15.094 1 98.56 321 ILE B N 1
ATOM 6679 C CA . ILE B 1 321 ? 6.355 8.438 13.633 1 98.56 321 ILE B CA 1
ATOM 6680 C C . ILE B 1 321 ? 7.555 7.652 13.109 1 98.56 321 ILE B C 1
ATOM 6682 O O . ILE B 1 321 ? 8.516 7.406 13.844 1 98.56 321 ILE B O 1
ATOM 6686 N N . LEU B 1 322 ? 7.457 7.262 11.867 1 98.69 322 LEU B N 1
ATOM 6687 C CA . LEU B 1 322 ? 8.586 6.707 11.125 1 98.69 322 LEU B CA 1
ATOM 6688 C C . LEU B 1 322 ? 9.297 7.793 10.328 1 98.69 322 LEU B C 1
ATOM 6690 O O . LEU B 1 322 ? 10.438 7.605 9.891 1 98.69 322 LEU B O 1
ATOM 6694 N N . GLY B 1 323 ? 8.656 8.922 10.188 1 97.94 323 GLY B N 1
ATOM 6695 C CA . GLY B 1 323 ? 9.188 9.969 9.328 1 97.94 323 GLY B CA 1
ATOM 6696 C C . GLY B 1 323 ? 9.023 9.68 7.852 1 97.94 323 GLY B C 1
ATOM 6697 O O . GLY B 1 323 ? 9.898 10.008 7.047 1 97.94 323 GLY B O 1
ATOM 6698 N N . THR B 1 324 ? 7.926 9.086 7.406 1 98.69 324 THR B N 1
ATOM 6699 C CA . THR B 1 324 ? 7.684 8.656 6.031 1 98.69 324 THR B CA 1
ATOM 6700 C C . THR B 1 324 ? 7.496 9.859 5.113 1 98.69 324 THR B C 1
ATOM 6702 O O . THR B 1 324 ? 6.73 10.773 5.426 1 98.69 324 THR B O 1
ATOM 6705 N N . GLY B 1 325 ? 8.258 9.914 4.062 1 97.88 325 GLY B N 1
ATOM 6706 C CA . GLY B 1 325 ? 8.141 10.945 3.047 1 97.88 325 GLY B CA 1
ATOM 6707 C C . GLY B 1 325 ? 8.008 10.391 1.642 1 97.88 325 GLY B C 1
ATOM 6708 O O . GLY B 1 325 ? 8.508 9.305 1.351 1 97.88 325 GLY B O 1
ATOM 6709 N N . ILE B 1 326 ? 7.348 11.086 0.796 1 98.38 326 ILE B N 1
ATOM 6710 C CA . ILE B 1 326 ? 7.238 10.766 -0.621 1 98.38 326 ILE B CA 1
ATOM 6711 C C . ILE B 1 326 ? 7.117 12.047 -1.438 1 98.38 326 ILE B C 1
ATOM 6713 O O . ILE B 1 326 ? 6.547 13.039 -0.971 1 98.38 326 ILE B O 1
ATOM 6717 N N . PHE B 1 327 ? 7.664 12.117 -2.609 1 97.44 327 PHE B N 1
ATOM 6718 C CA . PHE B 1 327 ? 7.477 13.242 -3.518 1 97.44 327 PHE B CA 1
ATOM 6719 C C . PHE B 1 327 ? 7.605 12.797 -4.969 1 97.44 327 PHE B C 1
ATOM 6721 O O . PHE B 1 327 ? 8.125 11.711 -5.246 1 97.44 327 PHE B O 1
ATOM 6728 N N . GLN B 1 328 ? 7.039 13.516 -5.809 1 97.25 328 GLN B N 1
ATOM 6729 C CA . GLN B 1 328 ? 7.168 13.328 -7.25 1 97.25 328 GLN B CA 1
ATOM 6730 C C . GLN B 1 328 ? 8.078 14.391 -7.863 1 97.25 328 GLN B C 1
ATOM 6732 O O . GLN B 1 328 ? 8.016 15.562 -7.484 1 97.25 328 GLN B O 1
ATOM 6737 N N . ILE B 1 329 ? 8.953 14.016 -8.758 1 98.12 329 ILE B N 1
ATOM 6738 C CA . ILE B 1 329 ? 9.844 14.93 -9.461 1 98.12 329 ILE B CA 1
ATOM 6739 C C . ILE B 1 329 ? 10 14.484 -10.914 1 98.12 329 ILE B C 1
ATOM 6741 O O . ILE B 1 329 ? 10.609 13.445 -11.188 1 98.12 329 ILE B O 1
ATOM 6745 N N . PHE B 1 330 ? 9.477 15.242 -11.891 1 98 330 PHE B N 1
ATOM 6746 C CA . PHE B 1 330 ? 9.5 14.938 -13.32 1 98 330 PHE B CA 1
ATOM 6747 C C . PHE B 1 330 ? 9.023 13.516 -13.578 1 98 330 PHE B C 1
ATOM 6749 O O . PHE B 1 330 ? 9.688 12.75 -14.281 1 98 330 PHE B O 1
ATOM 6756 N N . GLY B 1 331 ? 7.98 13.117 -12.992 1 97.19 331 GLY B N 1
ATOM 6757 C CA . GLY B 1 331 ? 7.375 11.82 -13.234 1 97.19 331 GLY B CA 1
ATOM 6758 C C . GLY B 1 331 ? 7.934 10.727 -12.344 1 97.19 331 GLY B C 1
ATOM 6759 O O . GLY B 1 331 ? 7.293 9.695 -12.141 1 97.19 331 GLY B O 1
ATOM 6760 N N . MET B 1 332 ? 9.102 10.906 -11.789 1 98.44 332 MET B N 1
ATOM 6761 C CA . MET B 1 332 ? 9.703 9.945 -10.867 1 98.44 332 MET B CA 1
ATOM 6762 C C . MET B 1 332 ? 9.078 10.07 -9.477 1 98.44 332 MET B C 1
ATOM 6764 O O . MET B 1 332 ? 8.773 11.172 -9.023 1 98.44 332 MET B O 1
ATOM 6768 N N . THR B 1 333 ? 8.836 8.961 -8.852 1 98.62 333 THR B N 1
ATOM 6769 C CA . THR B 1 333 ? 8.375 8.906 -7.469 1 98.62 333 THR B CA 1
ATOM 6770 C C . THR B 1 333 ? 9.492 8.438 -6.543 1 98.62 333 THR B C 1
ATOM 6772 O O . THR B 1 333 ? 10.125 7.41 -6.797 1 98.62 333 THR B O 1
ATOM 6775 N N . VAL B 1 334 ? 9.75 9.188 -5.496 1 98.81 334 VAL B N 1
ATOM 6776 C CA . VAL B 1 334 ? 10.781 8.891 -4.508 1 98.81 334 VAL B CA 1
ATOM 6777 C C . VAL B 1 334 ? 10.156 8.805 -3.119 1 98.81 334 VAL B C 1
ATOM 6779 O O . VAL B 1 334 ? 9.398 9.688 -2.711 1 98.81 334 VAL B O 1
ATOM 6782 N N . ALA B 1 335 ? 10.43 7.723 -2.393 1 98.81 335 ALA B N 1
ATOM 6783 C CA . ALA B 1 335 ? 9.82 7.555 -1.076 1 98.81 335 ALA B CA 1
ATOM 6784 C C . ALA B 1 335 ? 10.82 6.969 -0.081 1 98.81 335 ALA B C 1
ATOM 6786 O O . ALA B 1 335 ? 11.766 6.285 -0.474 1 98.81 335 ALA B O 1
ATOM 6787 N N . GLN B 1 336 ? 10.664 7.25 1.146 1 98.75 336 GLN B N 1
ATOM 6788 C CA . GLN B 1 336 ? 11.477 6.703 2.227 1 98.75 336 GLN B CA 1
ATOM 6789 C C . GLN B 1 336 ? 10.664 6.566 3.512 1 98.75 336 GLN B C 1
ATOM 6791 O O . GLN B 1 336 ? 9.758 7.355 3.766 1 98.75 336 GLN B O 1
ATOM 6796 N N . THR B 1 337 ? 10.914 5.605 4.324 1 98.88 337 THR B N 1
ATOM 6797 C CA . THR B 1 337 ? 10.305 5.43 5.637 1 98.88 337 THR B CA 1
ATOM 6798 C C . THR B 1 337 ? 11.273 4.754 6.602 1 98.88 337 THR B C 1
ATOM 6800 O O . THR B 1 337 ? 12.188 4.043 6.172 1 98.88 337 THR B O 1
ATOM 6803 N N . GLY B 1 338 ? 11.086 4.984 7.906 1 98.75 338 GLY B N 1
ATOM 6804 C CA . GLY B 1 338 ? 11.977 4.41 8.906 1 98.75 338 GLY B CA 1
ATOM 6805 C C . GLY B 1 338 ? 13.359 5.039 8.898 1 98.75 338 GLY B C 1
ATOM 6806 O O . GLY B 1 338 ? 13.5 6.246 8.703 1 98.75 338 GLY B O 1
ATOM 6807 N N . LEU B 1 339 ? 14.336 4.262 9.227 1 98.81 339 LEU B N 1
ATOM 6808 C CA . LEU B 1 339 ? 15.711 4.754 9.305 1 98.81 339 LEU B CA 1
ATOM 6809 C C . LEU B 1 339 ? 16.422 4.559 7.977 1 98.81 339 LEU B C 1
ATOM 6811 O O . LEU B 1 339 ? 16.25 3.527 7.316 1 98.81 339 LEU B O 1
ATOM 6815 N N . SER B 1 340 ? 17.172 5.559 7.535 1 98.44 340 SER B N 1
ATOM 6816 C CA . SER B 1 340 ? 18.156 5.324 6.488 1 98.44 340 SER B CA 1
ATOM 6817 C C . SER B 1 340 ? 19.297 4.445 6.996 1 98.44 340 SER B C 1
ATOM 6819 O O . SER B 1 340 ? 19.406 4.191 8.195 1 98.44 340 SER B O 1
ATOM 6821 N N . GLU B 1 341 ? 20.078 3.943 6.012 1 98.38 341 GLU B N 1
ATOM 6822 C CA . GLU B 1 341 ? 21.234 3.158 6.414 1 98.38 341 GLU B CA 1
ATOM 6823 C C . GLU B 1 341 ? 22.156 3.961 7.336 1 98.38 341 GLU B C 1
ATOM 6825 O O . GLU B 1 341 ? 22.594 3.465 8.375 1 98.38 341 GLU B O 1
ATOM 6830 N N . ARG B 1 342 ? 22.422 5.188 6.961 1 97.06 342 ARG B N 1
ATOM 6831 C CA . ARG B 1 342 ? 23.281 6.074 7.73 1 97.06 342 ARG B CA 1
ATOM 6832 C C . ARG B 1 342 ? 22.734 6.293 9.133 1 97.06 342 ARG B C 1
ATOM 6834 O O . ARG B 1 342 ? 23.469 6.223 10.117 1 97.06 342 ARG B O 1
ATOM 6841 N N . GLU B 1 343 ? 21.438 6.559 9.273 1 97.88 343 GLU B N 1
ATOM 6842 C CA . GLU B 1 343 ? 20.797 6.766 10.57 1 97.88 343 GLU B CA 1
ATOM 6843 C C . GLU B 1 343 ? 20.859 5.5 11.422 1 97.88 343 GLU B C 1
ATOM 6845 O O . GLU B 1 343 ? 21.125 5.566 12.625 1 97.88 343 GLU B O 1
ATOM 6850 N N . ALA B 1 344 ? 20.594 4.324 10.82 1 98.62 344 ALA B N 1
ATOM 6851 C CA . ALA B 1 344 ? 20.594 3.059 11.547 1 98.62 344 ALA B CA 1
ATOM 6852 C C . ALA B 1 344 ? 21.969 2.768 12.141 1 98.62 344 ALA B C 1
ATOM 6854 O O . ALA B 1 344 ? 22.078 2.369 13.305 1 98.62 344 ALA B O 1
ATOM 6855 N N . ILE B 1 345 ? 22.969 2.988 11.336 1 98 345 ILE B N 1
ATOM 6856 C CA . ILE B 1 345 ? 24.344 2.771 11.797 1 98 345 ILE B CA 1
ATOM 6857 C C . ILE B 1 345 ? 24.656 3.723 12.945 1 98 345 ILE B C 1
ATOM 6859 O O . ILE B 1 345 ? 25.203 3.309 13.969 1 98 345 ILE B O 1
ATOM 6863 N N . ARG B 1 346 ? 24.281 4.988 12.773 1 97.62 346 ARG B N 1
ATOM 6864 C CA . ARG B 1 346 ? 24.516 5.992 13.805 1 97.62 346 ARG B CA 1
ATOM 6865 C C . ARG B 1 346 ? 23.828 5.605 15.109 1 97.62 346 ARG B C 1
ATOM 6867 O O . ARG B 1 346 ? 24.344 5.875 16.203 1 97.62 346 ARG B O 1
ATOM 6874 N N . GLU B 1 347 ? 22.672 4.973 15.031 1 97.81 347 GLU B N 1
ATOM 6875 C CA . GLU B 1 347 ? 21.891 4.582 16.203 1 97.81 347 GLU B CA 1
ATOM 6876 C C . GLU B 1 347 ? 22.438 3.299 16.828 1 97.81 347 GLU B C 1
ATOM 6878 O O . GLU B 1 347 ? 21.938 2.844 17.859 1 97.81 347 GLU B O 1
ATOM 6883 N N . GLY B 1 348 ? 23.438 2.686 16.172 1 98 348 GLY B N 1
ATOM 6884 C CA . GLY B 1 348 ? 24.141 1.565 16.781 1 98 348 GLY B CA 1
ATOM 6885 C C . GLY B 1 348 ? 23.656 0.217 16.281 1 98 348 GLY B C 1
ATOM 6886 O O . GLY B 1 348 ? 24.062 -0.825 16.797 1 98 348 GLY B O 1
ATOM 6887 N N . PHE B 1 349 ? 22.828 0.182 15.289 1 98.44 349 PHE B N 1
ATOM 6888 C CA . PHE B 1 349 ? 22.359 -1.09 14.742 1 98.44 349 PHE B CA 1
ATOM 6889 C C . PHE B 1 349 ? 23.453 -1.744 13.898 1 98.44 349 PHE B C 1
ATOM 6891 O O . PHE B 1 349 ? 24.234 -1.055 13.234 1 98.44 349 PHE B O 1
ATOM 6898 N N . ASP B 1 350 ? 23.547 -3.051 13.938 1 98.44 350 ASP B N 1
ATOM 6899 C CA . ASP B 1 350 ? 24.266 -3.832 12.922 1 98.44 350 ASP B CA 1
ATOM 6900 C C . ASP B 1 350 ? 23.359 -4.121 11.727 1 98.44 350 ASP B C 1
ATOM 6902 O O . ASP B 1 350 ? 22.531 -5.023 11.773 1 98.44 350 ASP B O 1
ATOM 6906 N N . VAL B 1 351 ? 23.594 -3.457 10.617 1 98.31 351 VAL B N 1
ATOM 6907 C CA . VAL B 1 351 ? 22.578 -3.406 9.57 1 98.31 351 VAL B CA 1
ATOM 6908 C C . VAL B 1 351 ? 22.922 -4.391 8.461 1 98.31 351 VAL B C 1
ATOM 6910 O O . VAL B 1 351 ? 24.109 -4.629 8.188 1 98.31 351 VAL B O 1
ATOM 6913 N N . GLU B 1 352 ? 21.938 -5.043 7.926 1 98.62 352 GLU B N 1
ATOM 6914 C CA . GLU B 1 352 ? 21.953 -5.68 6.613 1 98.62 352 GLU B CA 1
ATOM 6915 C C . GLU B 1 352 ? 21.188 -4.855 5.59 1 98.62 352 GLU B C 1
ATOM 6917 O O . GLU B 1 352 ? 20.094 -4.371 5.875 1 98.62 352 GLU B O 1
ATOM 6922 N N . VAL B 1 353 ? 21.828 -4.629 4.422 1 98.5 353 VAL B N 1
ATOM 6923 C CA . VAL B 1 353 ? 21.234 -3.764 3.41 1 98.5 353 VAL B CA 1
ATOM 6924 C C . VAL B 1 353 ? 21.094 -4.531 2.098 1 98.5 353 VAL B C 1
ATOM 6926 O O . VAL B 1 353 ? 21.984 -5.289 1.71 1 98.5 353 VAL B O 1
ATOM 6929 N N . CYS B 1 354 ? 19.969 -4.379 1.429 1 98.62 354 CYS B N 1
ATOM 6930 C CA . CYS B 1 354 ? 19.812 -4.93 0.088 1 98.62 354 CYS B CA 1
ATOM 6931 C C . CYS B 1 354 ? 19.312 -3.873 -0.883 1 98.62 354 CYS B C 1
ATOM 6933 O O . CYS B 1 354 ? 18.688 -2.889 -0.468 1 98.62 354 CYS B O 1
ATOM 6935 N N . HIS B 1 355 ? 19.641 -3.975 -2.098 1 98.69 355 HIS B N 1
ATOM 6936 C CA . HIS B 1 355 ? 19.062 -3.258 -3.229 1 98.69 355 HIS B CA 1
ATOM 6937 C C . HIS B 1 355 ? 18.297 -4.207 -4.148 1 98.69 355 HIS B C 1
ATOM 6939 O O . HIS B 1 355 ? 18.891 -5.098 -4.762 1 98.69 355 HIS B O 1
ATOM 6945 N N . ASN B 1 356 ? 17.031 -4.004 -4.195 1 98.56 356 ASN B N 1
ATOM 6946 C CA . ASN B 1 356 ? 16.125 -4.832 -4.988 1 98.56 356 ASN B CA 1
ATOM 6947 C C . ASN B 1 356 ? 15.562 -4.066 -6.18 1 98.56 356 ASN B C 1
ATOM 6949 O O . ASN B 1 356 ? 14.852 -3.076 -6.004 1 98.56 356 ASN B O 1
ATOM 6953 N N . ILE B 1 357 ? 15.93 -4.469 -7.363 1 98.38 357 ILE B N 1
ATOM 6954 C CA . ILE B 1 357 ? 15.453 -3.826 -8.586 1 98.38 357 ILE B CA 1
ATOM 6955 C C . ILE B 1 357 ? 14.414 -4.715 -9.266 1 98.38 357 ILE B C 1
ATOM 6957 O O . ILE B 1 357 ? 14.742 -5.793 -9.766 1 98.38 357 ILE B O 1
ATOM 6961 N N . LYS B 1 358 ? 13.141 -4.344 -9.258 1 98.19 358 LYS B N 1
ATOM 6962 C CA . LYS B 1 358 ? 12.023 -5.117 -9.797 1 98.19 358 LYS B CA 1
ATOM 6963 C C . LYS B 1 358 ? 11 -4.207 -10.469 1 98.19 358 LYS B C 1
ATOM 6965 O O . LYS B 1 358 ? 10.867 -3.037 -10.102 1 98.19 358 LYS B O 1
ATOM 6970 N N . PRO B 1 359 ? 10.32 -4.75 -11.453 1 97.75 359 PRO B N 1
ATOM 6971 C CA . PRO B 1 359 ? 9.234 -3.965 -12.039 1 97.75 359 PRO B CA 1
ATOM 6972 C C . PRO B 1 359 ? 8 -3.898 -11.141 1 97.75 359 PRO B C 1
ATOM 6974 O O . PRO B 1 359 ? 7.773 -4.809 -10.336 1 97.75 359 PRO B O 1
ATOM 6977 N N . ASN B 1 360 ? 7.219 -2.859 -11.273 1 97.94 360 ASN B N 1
ATOM 6978 C CA . ASN B 1 360 ? 6.016 -2.689 -10.469 1 97.94 360 ASN B CA 1
ATOM 6979 C C . ASN B 1 360 ? 4.906 -3.641 -10.914 1 97.94 360 ASN B C 1
ATOM 6981 O O . ASN B 1 360 ? 4 -3.949 -10.141 1 97.94 360 ASN B O 1
ATOM 6985 N N . LYS B 1 361 ? 4.887 -4.078 -12.133 1 97.38 361 LYS B N 1
ATOM 6986 C CA . LYS B 1 361 ? 3.971 -5.039 -12.742 1 97.38 361 LYS B CA 1
ATOM 6987 C C . LYS B 1 361 ? 4.605 -5.715 -13.953 1 97.38 361 LYS B C 1
ATOM 6989 O O . LYS B 1 361 ? 5.723 -5.371 -14.344 1 97.38 361 LYS B O 1
ATOM 6994 N N . PRO B 1 362 ? 3.967 -6.754 -14.523 1 95.06 362 PRO B N 1
ATOM 6995 C CA . PRO B 1 362 ? 4.613 -7.484 -15.617 1 95.06 362 PRO B CA 1
ATOM 6996 C C . PRO B 1 362 ? 4.93 -6.594 -16.812 1 95.06 362 PRO B C 1
ATOM 6998 O O . PRO B 1 362 ? 4.195 -5.641 -17.094 1 95.06 362 PRO B O 1
ATOM 7001 N N . ASP B 1 363 ? 5.891 -6.984 -17.547 1 92.5 363 ASP B N 1
ATOM 7002 C CA . ASP B 1 363 ? 6.336 -6.234 -18.719 1 92.5 363 ASP B CA 1
ATOM 7003 C C . ASP B 1 363 ? 5.211 -6.102 -19.75 1 92.5 363 ASP B C 1
ATOM 7005 O O . ASP B 1 363 ? 5.066 -5.055 -20.375 1 92.5 363 ASP B O 1
ATOM 7009 N N . TYR B 1 364 ? 4.457 -7.227 -19.906 1 91.69 364 TYR B N 1
ATOM 7010 C CA . TYR B 1 364 ? 3.408 -7.219 -20.922 1 91.69 364 TYR B CA 1
ATOM 7011 C C . TYR B 1 364 ? 2.262 -6.301 -20.516 1 91.69 364 TYR B C 1
ATOM 7013 O O . TYR B 1 364 ? 1.389 -5.992 -21.328 1 91.69 364 TYR B O 1
ATOM 7021 N N . MET B 1 365 ? 2.289 -5.816 -19.281 1 93.62 365 MET B N 1
ATOM 7022 C CA . MET B 1 365 ? 1.334 -4.816 -18.812 1 93.62 365 MET B CA 1
ATOM 7023 C C . MET B 1 365 ? 1.979 -3.434 -18.766 1 93.62 365 MET B C 1
ATOM 7025 O O . MET B 1 365 ? 1.438 -2.516 -18.141 1 93.62 365 MET B O 1
ATOM 7029 N N . GLY B 1 366 ? 3.23 -3.303 -19.281 1 94.19 366 GLY B N 1
ATOM 7030 C CA . GLY B 1 366 ? 3.922 -2.023 -19.266 1 94.19 366 GLY B CA 1
ATOM 7031 C C . GLY B 1 366 ? 4.641 -1.736 -17.969 1 94.19 366 GLY B C 1
ATOM 7032 O O . GLY B 1 366 ? 4.707 -0.585 -17.531 1 94.19 366 GLY B O 1
ATOM 7033 N N . GLY B 1 367 ? 5.16 -2.637 -17.359 1 95.88 367 GLY B N 1
ATOM 7034 C CA . GLY B 1 367 ? 5.82 -2.482 -16.078 1 95.88 367 GLY B CA 1
ATOM 7035 C C . GLY B 1 367 ? 7.051 -1.598 -16.141 1 95.88 367 GLY B C 1
ATOM 7036 O O . GLY B 1 367 ? 7.766 -1.593 -17.141 1 95.88 367 GLY B O 1
ATOM 7037 N N . ASN B 1 368 ? 7.262 -0.796 -14.992 1 96.44 368 ASN B N 1
ATOM 7038 C CA . ASN B 1 368 ? 8.445 0.044 -14.812 1 96.44 368 ASN B CA 1
ATOM 7039 C C . ASN B 1 368 ? 9.281 -0.416 -13.625 1 96.44 368 ASN B C 1
ATOM 7041 O O . ASN B 1 368 ? 8.734 -0.842 -12.602 1 96.44 368 ASN B O 1
ATOM 7045 N N . GLU B 1 369 ? 10.531 -0.2 -13.797 1 97 369 GLU B N 1
ATOM 7046 C CA . GLU B 1 369 ? 11.461 -0.656 -12.766 1 97 369 GLU B CA 1
ATOM 7047 C C . GLU B 1 369 ? 11.422 0.25 -11.539 1 97 369 GLU B C 1
ATOM 7049 O O . GLU B 1 369 ? 11.289 1.47 -11.672 1 97 369 GLU B O 1
ATOM 7054 N N . MET B 1 370 ? 11.602 -0.323 -10.406 1 98.44 370 MET B N 1
ATOM 7055 C CA . MET B 1 370 ? 11.82 0.348 -9.125 1 98.44 370 MET B CA 1
ATOM 7056 C C . MET B 1 370 ? 13.109 -0.14 -8.469 1 98.44 370 MET B C 1
ATOM 7058 O O . MET B 1 370 ? 13.469 -1.312 -8.594 1 98.44 370 MET B O 1
ATOM 7062 N N . VAL B 1 371 ? 13.797 0.717 -7.863 1 98.56 371 VAL B N 1
ATOM 7063 C CA . VAL B 1 371 ? 14.93 0.371 -7.012 1 98.56 371 VAL B CA 1
ATOM 7064 C C . VAL B 1 371 ? 14.539 0.536 -5.543 1 98.56 371 VAL B C 1
ATOM 7066 O O . VAL B 1 371 ? 14.195 1.637 -5.105 1 98.56 371 VAL B O 1
ATOM 7069 N N . MET B 1 372 ? 14.547 -0.526 -4.82 1 98.81 372 MET B N 1
ATOM 7070 C CA . MET B 1 372 ? 14.188 -0.52 -3.406 1 98.81 372 MET B CA 1
ATOM 7071 C C . MET B 1 372 ? 15.391 -0.876 -2.539 1 98.81 372 MET B C 1
ATOM 7073 O O . MET B 1 372 ? 16 -1.927 -2.725 1 98.81 372 MET B O 1
ATOM 7077 N N . LYS B 1 373 ? 15.727 -0.034 -1.669 1 98.81 373 LYS B N 1
ATOM 7078 C CA . LYS B 1 373 ? 16.734 -0.321 -0.645 1 98.81 373 LYS B CA 1
ATOM 7079 C C . LYS B 1 373 ? 16.062 -0.728 0.669 1 98.81 373 LYS B C 1
ATOM 7081 O O . LYS B 1 373 ? 15.273 0.026 1.228 1 98.81 373 LYS B O 1
ATOM 7086 N N . GLY B 1 374 ? 16.297 -1.92 1.107 1 98.88 374 GLY B N 1
ATOM 7087 C CA . GLY B 1 374 ? 15.836 -2.377 2.41 1 98.88 374 GLY B CA 1
ATOM 7088 C C . GLY B 1 374 ? 16.938 -2.389 3.457 1 98.88 374 GLY B C 1
ATOM 7089 O O . GLY B 1 374 ? 18.094 -2.711 3.152 1 98.88 374 GLY B O 1
ATOM 7090 N N . ILE B 1 375 ? 16.625 -2.01 4.656 1 98.94 375 ILE B N 1
ATOM 7091 C CA . ILE B 1 375 ? 17.547 -1.969 5.777 1 98.94 375 ILE B CA 1
ATOM 7092 C C . ILE B 1 375 ? 16.984 -2.766 6.949 1 98.94 375 ILE B C 1
ATOM 7094 O O . ILE B 1 375 ? 15.875 -2.492 7.414 1 98.94 375 ILE B O 1
ATOM 7098 N N . ALA B 1 376 ? 17.688 -3.744 7.402 1 98.88 376 ALA B N 1
ATOM 7099 C CA . ALA B 1 376 ? 17.234 -4.574 8.516 1 98.88 376 ALA B CA 1
ATOM 7100 C C . ALA B 1 376 ? 18.344 -4.734 9.555 1 98.88 376 ALA B C 1
ATOM 7102 O O . ALA B 1 376 ? 19.531 -4.555 9.25 1 98.88 376 ALA B O 1
ATOM 7103 N N . ASP B 1 377 ? 17.969 -4.977 10.781 1 98.81 377 ASP B N 1
ATOM 7104 C CA . ASP B 1 377 ? 18.891 -5.309 11.859 1 98.81 377 ASP B CA 1
ATOM 7105 C C . ASP B 1 377 ? 19.344 -6.762 11.766 1 98.81 377 ASP B C 1
ATOM 7107 O O . ASP B 1 377 ? 18.531 -7.68 11.812 1 98.81 377 ASP B O 1
ATOM 7111 N N . ARG B 1 378 ? 20.641 -7.027 11.641 1 98.25 378 ARG B N 1
ATOM 7112 C CA . ARG B 1 378 ? 21.156 -8.375 11.477 1 98.25 378 ARG B CA 1
ATOM 7113 C C . ARG B 1 378 ? 20.828 -9.242 12.688 1 98.25 378 ARG B C 1
ATOM 7115 O O . ARG B 1 378 ? 20.641 -10.453 12.562 1 98.25 378 ARG B O 1
ATOM 7122 N N . GLU B 1 379 ? 20.906 -8.633 13.781 1 97.81 379 GLU B N 1
ATOM 7123 C CA . GLU B 1 379 ? 20.75 -9.383 15.031 1 97.81 379 GLU B CA 1
ATOM 7124 C C . GLU B 1 379 ? 19.312 -9.867 15.195 1 97.81 379 GLU B C 1
ATOM 7126 O O . GLU B 1 379 ? 19.078 -11.047 15.484 1 97.81 379 GLU B O 1
ATOM 7131 N N . SER B 1 380 ? 18.359 -8.984 15 1 97.94 380 SER B N 1
ATOM 7132 C CA . SER B 1 380 ? 16.969 -9.297 15.297 1 97.94 380 SER B CA 1
ATOM 7133 C C . SER B 1 380 ? 16.188 -9.672 14.039 1 97.94 380 SER B C 1
ATOM 7135 O O . SER B 1 380 ? 15.117 -10.266 14.117 1 97.94 380 SER B O 1
ATOM 7137 N N . GLY B 1 381 ? 16.672 -9.305 12.875 1 98.5 381 GLY B N 1
ATOM 7138 C CA . GLY B 1 381 ? 15.953 -9.484 11.625 1 98.5 381 GLY B CA 1
ATOM 7139 C C . GLY B 1 381 ? 14.898 -8.414 11.391 1 98.5 381 GLY B C 1
ATOM 7140 O O . GLY B 1 381 ? 14.242 -8.406 10.344 1 98.5 381 GLY B O 1
ATOM 7141 N N . ARG B 1 382 ? 14.773 -7.469 12.312 1 98.69 382 ARG B N 1
ATOM 7142 C CA . ARG B 1 382 ? 13.742 -6.445 12.234 1 98.69 382 ARG B CA 1
ATOM 7143 C C . ARG B 1 382 ? 14.008 -5.477 11.086 1 98.69 382 ARG B C 1
ATOM 7145 O O . ARG B 1 382 ? 15.148 -5.07 10.867 1 98.69 382 ARG B O 1
ATOM 7152 N N . LEU B 1 383 ? 12.977 -5.203 10.32 1 98.88 383 LEU B N 1
ATOM 7153 C CA . LEU B 1 383 ? 13.062 -4.156 9.312 1 98.88 383 LEU B CA 1
ATOM 7154 C C . LEU B 1 383 ? 13.164 -2.781 9.961 1 98.88 383 LEU B C 1
ATOM 7156 O O . LEU B 1 383 ? 12.359 -2.434 10.82 1 98.88 383 LEU B O 1
ATOM 7160 N N . LEU B 1 384 ? 14.133 -1.963 9.562 1 98.94 384 LEU B N 1
ATOM 7161 C CA . LEU B 1 384 ? 14.391 -0.678 10.203 1 98.94 384 LEU B CA 1
ATOM 7162 C C . LEU B 1 384 ? 13.938 0.474 9.305 1 98.94 384 LEU B C 1
ATOM 7164 O O . LEU B 1 384 ? 13.578 1.544 9.805 1 98.94 384 LEU B O 1
ATOM 7168 N N . GLY B 1 385 ? 14.047 0.306 8.023 1 98.88 385 GLY B N 1
ATOM 7169 C CA . GLY B 1 385 ? 13.688 1.351 7.082 1 98.88 385 GLY B CA 1
ATOM 7170 C C . GLY B 1 385 ? 13.766 0.902 5.633 1 98.88 385 GLY B C 1
ATOM 7171 O O . GLY B 1 385 ? 14.234 -0.202 5.348 1 98.88 385 GLY B O 1
ATOM 7172 N N . THR B 1 386 ? 13.188 1.69 4.738 1 98.94 386 THR B N 1
ATOM 7173 C CA . THR B 1 386 ? 13.203 1.411 3.305 1 98.94 386 THR B CA 1
ATOM 7174 C C . THR B 1 386 ? 13.195 2.707 2.502 1 98.94 386 THR B C 1
ATOM 7176 O O . THR B 1 386 ? 12.586 3.697 2.916 1 98.94 386 THR B O 1
ATOM 7179 N N . GLN B 1 387 ? 13.883 2.744 1.413 1 98.94 387 GLN B N 1
ATOM 7180 C CA . GLN B 1 387 ? 13.875 3.803 0.41 1 98.94 387 GLN B CA 1
ATOM 7181 C C . GLN B 1 387 ? 13.539 3.248 -0.972 1 98.94 387 GLN B C 1
ATOM 7183 O O . GLN B 1 387 ? 14 2.164 -1.34 1 98.94 387 GLN B O 1
ATOM 7188 N N . ILE B 1 388 ? 12.711 3.871 -1.733 1 98.94 388 ILE B N 1
ATOM 7189 C CA . ILE B 1 388 ? 12.328 3.387 -3.055 1 98.94 388 ILE B CA 1
ATOM 7190 C C . ILE B 1 388 ? 12.383 4.531 -4.062 1 98.94 388 ILE B C 1
ATOM 7192 O O . ILE B 1 388 ? 11.883 5.629 -3.795 1 98.94 388 ILE B O 1
ATOM 7196 N N . VAL B 1 389 ? 13.008 4.387 -5.164 1 98.75 389 VAL B N 1
ATOM 7197 C CA . VAL B 1 389 ? 13.008 5.289 -6.309 1 98.75 389 VAL B CA 1
ATOM 7198 C C . VAL B 1 389 ? 12.406 4.578 -7.523 1 98.75 389 VAL B C 1
ATOM 7200 O O . VAL B 1 389 ? 12.789 3.447 -7.836 1 98.75 389 VAL B O 1
ATOM 7203 N N . GLY B 1 390 ? 11.477 5.148 -8.156 1 98.56 390 GLY B N 1
ATOM 7204 C CA . GLY B 1 390 ? 10.82 4.59 -9.336 1 98.56 390 GLY B CA 1
ATOM 7205 C C . GLY B 1 390 ? 9.727 5.48 -9.883 1 98.56 390 GLY B C 1
ATOM 7206 O O . GLY B 1 390 ? 9.875 6.703 -9.938 1 98.56 390 GLY B O 1
ATOM 7207 N N . TYR B 1 391 ? 8.648 4.918 -10.367 1 98 391 TYR B N 1
ATOM 7208 C CA . TYR B 1 391 ? 7.512 5.629 -10.938 1 98 391 TYR B CA 1
ATOM 7209 C C . TYR B 1 391 ? 6.199 5.105 -10.359 1 98 391 TYR B C 1
ATOM 7211 O O . TYR B 1 391 ? 5.988 5.137 -9.148 1 98 391 TYR B O 1
ATOM 7219 N N . GLU B 1 392 ? 5.355 4.605 -11.227 1 96.88 392 GLU B N 1
ATOM 7220 C CA . GLU B 1 392 ? 4.105 4.02 -10.758 1 96.88 392 GLU B CA 1
ATOM 7221 C C . GLU B 1 392 ? 4.363 2.832 -9.828 1 96.88 392 GLU B C 1
ATOM 7223 O O . GLU B 1 392 ? 5.223 1.997 -10.109 1 96.88 392 GLU B O 1
ATOM 7228 N N . GLY B 1 393 ? 3.645 2.824 -8.719 1 97.88 393 GLY B N 1
ATOM 7229 C CA . GLY B 1 393 ? 3.691 1.665 -7.84 1 97.88 393 GLY B CA 1
ATOM 7230 C C . GLY B 1 393 ? 4.539 1.887 -6.602 1 97.88 393 GLY B C 1
ATOM 7231 O O . GLY B 1 393 ? 4.445 1.126 -5.633 1 97.88 393 GLY B O 1
ATOM 7232 N N . VAL B 1 394 ? 5.391 2.936 -6.551 1 98.81 394 VAL B N 1
ATOM 7233 C CA . VAL B 1 394 ? 6.266 3.227 -5.418 1 98.81 394 VAL B CA 1
ATOM 7234 C C . VAL B 1 394 ? 5.426 3.521 -4.18 1 98.81 394 VAL B C 1
ATOM 7236 O O . VAL B 1 394 ? 5.719 3.027 -3.09 1 98.81 394 VAL B O 1
ATOM 7239 N N . ASP B 1 395 ? 4.367 4.324 -4.367 1 98.62 395 ASP B N 1
ATOM 7240 C CA . ASP B 1 395 ? 3.518 4.746 -3.258 1 98.62 395 ASP B CA 1
ATOM 7241 C C . ASP B 1 395 ? 2.818 3.551 -2.615 1 98.62 395 ASP B C 1
ATOM 7243 O O . ASP B 1 395 ? 2.631 3.516 -1.396 1 98.62 395 ASP B O 1
ATOM 7247 N N . LYS B 1 396 ? 2.449 2.574 -3.412 1 98.62 396 LYS B N 1
ATOM 7248 C CA . LYS B 1 396 ? 1.839 1.348 -2.906 1 98.62 396 LYS B CA 1
ATOM 7249 C C . LYS B 1 396 ? 2.805 0.587 -2.004 1 98.62 396 LYS B C 1
ATOM 7251 O O . LYS B 1 396 ? 2.451 0.214 -0.882 1 98.62 396 LYS B O 1
ATOM 7256 N N . ARG B 1 397 ? 4.02 0.426 -2.455 1 98.88 397 ARG B N 1
ATOM 7257 C CA . ARG B 1 397 ? 4.973 -0.442 -1.77 1 98.88 397 ARG B CA 1
ATOM 7258 C C . ARG B 1 397 ? 5.508 0.223 -0.506 1 98.88 397 ARG B C 1
ATOM 7260 O O . ARG B 1 397 ? 5.715 -0.441 0.512 1 98.88 397 ARG B O 1
ATOM 7267 N N . ILE B 1 398 ? 5.734 1.548 -0.532 1 98.94 398 ILE B N 1
ATOM 7268 C CA . ILE B 1 398 ? 6.297 2.213 0.638 1 98.94 398 ILE B CA 1
ATOM 7269 C C . ILE B 1 398 ? 5.328 2.096 1.813 1 98.94 398 ILE B C 1
ATOM 7271 O O . ILE B 1 398 ? 5.754 1.965 2.965 1 98.94 398 ILE B O 1
ATOM 7275 N N . ASP B 1 399 ? 4.043 2.135 1.546 1 98.94 399 ASP B N 1
ATOM 7276 C CA . ASP B 1 399 ? 3.062 2.105 2.625 1 98.94 399 ASP B CA 1
ATOM 7277 C C . ASP B 1 399 ? 2.926 0.698 3.203 1 98.94 399 ASP B C 1
ATOM 7279 O O . ASP B 1 399 ? 2.572 0.535 4.375 1 98.94 399 ASP B O 1
ATOM 7283 N N . VAL B 1 400 ? 3.195 -0.353 2.363 1 98.94 400 VAL B N 1
ATOM 7284 C CA . VAL B 1 400 ? 3.285 -1.701 2.914 1 98.94 400 VAL B CA 1
ATOM 7285 C C . VAL B 1 400 ? 4.445 -1.78 3.904 1 98.94 400 VAL B C 1
ATOM 7287 O O . VAL B 1 400 ? 4.293 -2.312 5.008 1 98.94 400 VAL B O 1
ATOM 7290 N N . PHE B 1 401 ? 5.594 -1.196 3.549 1 98.94 401 PHE B N 1
ATOM 7291 C CA . PHE B 1 401 ? 6.75 -1.187 4.438 1 98.94 401 PHE B CA 1
ATOM 7292 C C . PHE B 1 401 ? 6.461 -0.382 5.699 1 98.94 401 PHE B C 1
ATOM 7294 O O . PHE B 1 401 ? 6.848 -0.779 6.797 1 98.94 401 PHE B O 1
ATOM 7301 N N . VAL B 1 402 ? 5.777 0.813 5.543 1 98.94 402 VAL B N 1
ATOM 7302 C CA . VAL B 1 402 ? 5.383 1.626 6.688 1 98.94 402 VAL B CA 1
ATOM 7303 C C . VAL B 1 402 ? 4.621 0.765 7.695 1 98.94 402 VAL B C 1
ATOM 7305 O O . VAL B 1 402 ? 4.934 0.77 8.891 1 98.94 402 VAL B O 1
ATOM 7308 N N . THR B 1 403 ? 3.66 0.037 7.188 1 98.94 403 THR B N 1
ATOM 7309 C CA . THR B 1 403 ? 2.787 -0.755 8.047 1 98.94 403 THR B CA 1
ATOM 7310 C C . THR B 1 403 ? 3.562 -1.895 8.703 1 98.94 403 THR B C 1
ATOM 7312 O O . THR B 1 403 ? 3.426 -2.135 9.906 1 98.94 403 THR B O 1
ATOM 7315 N N . ALA B 1 404 ? 4.395 -2.564 7.906 1 98.88 404 ALA B N 1
ATOM 7316 C CA . ALA B 1 404 ? 5.191 -3.666 8.445 1 98.88 404 ALA B CA 1
ATOM 7317 C C . ALA B 1 404 ? 6.121 -3.18 9.555 1 98.88 404 ALA B C 1
ATOM 7319 O O . ALA B 1 404 ? 6.207 -3.799 10.617 1 98.88 404 ALA B O 1
ATOM 7320 N N . ILE B 1 405 ? 6.828 -2.041 9.359 1 98.94 405 ILE B N 1
ATOM 7321 C CA . ILE B 1 405 ? 7.781 -1.521 10.328 1 98.94 405 ILE B CA 1
ATOM 7322 C C . ILE B 1 405 ? 7.047 -1.079 11.594 1 98.94 405 ILE B C 1
ATOM 7324 O O . ILE B 1 405 ? 7.535 -1.281 12.711 1 98.94 405 ILE B O 1
ATOM 7328 N N . THR B 1 406 ? 5.887 -0.418 11.406 1 98.81 406 THR B N 1
ATOM 7329 C CA . THR B 1 406 ? 5.082 0.035 12.539 1 98.81 406 THR B CA 1
ATOM 7330 C C . THR B 1 406 ? 4.77 -1.126 13.477 1 98.81 406 THR B C 1
ATOM 7332 O O . THR B 1 406 ? 4.785 -0.964 14.695 1 98.81 406 THR B O 1
ATOM 7335 N N . TYR B 1 407 ? 4.52 -2.32 12.914 1 98.31 407 TYR B N 1
ATOM 7336 C CA . TYR B 1 407 ? 4.188 -3.496 13.703 1 98.31 407 TYR B CA 1
ATOM 7337 C C . TYR B 1 407 ? 5.441 -4.293 14.047 1 98.31 407 TYR B C 1
ATOM 7339 O O . TYR B 1 407 ? 5.355 -5.469 14.414 1 98.31 407 TYR B O 1
ATOM 7347 N N . GLN B 1 408 ? 6.637 -3.713 13.82 1 98.19 408 GLN B N 1
ATOM 7348 C CA . GLN B 1 408 ? 7.934 -4.281 14.172 1 98.19 408 GLN B CA 1
ATOM 7349 C C . GLN B 1 408 ? 8.195 -5.57 13.391 1 98.19 408 GLN B C 1
ATOM 7351 O O . GLN B 1 408 ? 8.758 -6.523 13.93 1 98.19 408 GLN B O 1
ATOM 7356 N N . GLY B 1 409 ? 7.734 -5.57 12.195 1 98.56 409 GLY B N 1
ATOM 7357 C CA . GLY B 1 409 ? 7.93 -6.73 11.336 1 98.56 409 GLY B CA 1
ATOM 7358 C C . GLY B 1 409 ? 9.391 -7.02 11.055 1 98.56 409 GLY B C 1
ATOM 7359 O O . GLY B 1 409 ? 10.219 -6.105 11.023 1 98.56 409 GLY B O 1
ATOM 7360 N N . LYS B 1 410 ? 9.703 -8.305 10.859 1 98.69 410 LYS B N 1
ATOM 7361 C CA . LYS B 1 410 ? 11.031 -8.75 10.438 1 98.69 410 LYS B CA 1
ATOM 7362 C C . LYS B 1 410 ? 11.102 -8.875 8.914 1 98.69 410 LYS B C 1
ATOM 7364 O O . LYS B 1 410 ? 10.078 -8.977 8.242 1 98.69 410 LYS B O 1
ATOM 7369 N N . ALA B 1 411 ? 12.312 -8.867 8.398 1 98.5 411 ALA B N 1
ATOM 7370 C CA . ALA B 1 411 ? 12.523 -9.062 6.969 1 98.5 411 ALA B CA 1
ATOM 7371 C C . ALA B 1 411 ? 11.875 -10.367 6.5 1 98.5 411 ALA B C 1
ATOM 7373 O O . ALA B 1 411 ? 11.25 -10.406 5.438 1 98.5 411 ALA B O 1
ATOM 7374 N N . GLU B 1 412 ? 11.961 -11.438 7.23 1 98.25 412 GLU B N 1
ATOM 7375 C CA . GLU B 1 412 ? 11.453 -12.75 6.852 1 98.25 412 GLU B CA 1
ATOM 7376 C C . GLU B 1 412 ? 9.93 -12.75 6.738 1 98.25 412 GLU B C 1
ATOM 7378 O O . GLU B 1 412 ? 9.352 -13.617 6.078 1 98.25 412 GLU B O 1
ATOM 7383 N N . ASP B 1 413 ? 9.266 -11.758 7.418 1 98.62 413 ASP B N 1
ATOM 7384 C CA . ASP B 1 413 ? 7.805 -11.719 7.445 1 98.62 413 ASP B CA 1
ATOM 7385 C C . ASP B 1 413 ? 7.246 -11.266 6.098 1 98.62 413 ASP B C 1
ATOM 7387 O O . ASP B 1 413 ? 6.125 -11.625 5.734 1 98.62 413 ASP B O 1
ATOM 7391 N N . LEU B 1 414 ? 8.039 -10.484 5.383 1 98.81 414 LEU B N 1
ATOM 7392 C CA . LEU B 1 414 ? 7.539 -9.812 4.191 1 98.81 414 LEU B CA 1
ATOM 7393 C C . LEU B 1 414 ? 7.137 -10.82 3.123 1 98.81 414 LEU B C 1
ATOM 7395 O O . LEU B 1 414 ? 6.156 -10.609 2.404 1 98.81 414 LEU B O 1
ATOM 7399 N N . PHE B 1 415 ? 7.855 -11.938 2.996 1 98.38 415 PHE B N 1
ATOM 7400 C CA . PHE B 1 415 ? 7.582 -12.969 2.008 1 98.38 415 PHE B CA 1
ATOM 7401 C C . PHE B 1 415 ? 6.191 -13.555 2.213 1 98.38 415 PHE B C 1
ATOM 7403 O O . PHE B 1 415 ? 5.543 -13.984 1.254 1 98.38 415 PHE B O 1
ATOM 7410 N N . HIS B 1 416 ? 5.707 -13.562 3.412 1 98.44 416 HIS B N 1
ATOM 7411 C CA . HIS B 1 416 ? 4.504 -14.305 3.779 1 98.44 416 HIS B CA 1
ATOM 7412 C C . HIS B 1 416 ? 3.264 -13.43 3.684 1 98.44 416 HIS B C 1
ATOM 7414 O O . HIS B 1 416 ? 2.143 -13.906 3.875 1 98.44 416 HIS B O 1
ATOM 7420 N N . LEU B 1 417 ? 3.426 -12.148 3.395 1 98.75 417 LEU B N 1
ATOM 7421 C CA . LEU B 1 417 ? 2.264 -11.281 3.219 1 98.75 417 LEU B CA 1
ATOM 7422 C C . LEU B 1 417 ? 1.407 -11.758 2.049 1 98.75 417 LEU B C 1
ATOM 7424 O O . LEU B 1 417 ? 1.934 -12.203 1.028 1 98.75 417 LEU B O 1
ATOM 7428 N N . ASP B 1 418 ? 0.125 -11.68 2.189 1 98.62 418 ASP B N 1
ATOM 7429 C CA . ASP B 1 418 ? -0.838 -12.047 1.157 1 98.62 418 ASP B CA 1
ATOM 7430 C C . ASP B 1 418 ? -1.3 -10.828 0.372 1 98.62 418 ASP B C 1
ATOM 7432 O O . ASP B 1 418 ? -2.498 -10.547 0.297 1 98.62 418 ASP B O 1
ATOM 7436 N N . LEU B 1 419 ? -0.357 -10.141 -0.297 1 98.81 419 LEU B N 1
ATOM 7437 C CA . LEU B 1 419 ? -0.606 -8.891 -1.005 1 98.81 419 LEU B CA 1
ATOM 7438 C C . LEU B 1 419 ? -1.457 -9.125 -2.248 1 98.81 419 LEU B C 1
ATOM 7440 O O . LEU B 1 419 ? -1.449 -10.227 -2.809 1 98.81 419 LEU B O 1
ATOM 7444 N N . ALA B 1 420 ? -2.141 -8.109 -2.672 1 98.44 420 ALA B N 1
ATOM 7445 C CA . ALA B 1 420 ? -3.037 -8.195 -3.82 1 98.44 420 ALA B CA 1
ATOM 7446 C C . ALA B 1 420 ? -2.254 -8.391 -5.117 1 98.44 420 ALA B C 1
ATOM 7448 O O . ALA B 1 420 ? -1.298 -7.656 -5.387 1 98.44 420 ALA B O 1
ATOM 7449 N N . TYR B 1 421 ? -2.777 -9.375 -5.887 1 97.5 421 TYR B N 1
ATOM 7450 C CA . TYR B 1 421 ? -2.09 -9.625 -7.148 1 97.5 421 TYR B CA 1
ATOM 7451 C C . TYR B 1 421 ? -3.088 -9.797 -8.289 1 97.5 421 TYR B C 1
ATOM 7453 O O . TYR B 1 421 ? -4.031 -10.586 -8.188 1 97.5 421 TYR B O 1
ATOM 7461 N N . ALA B 1 422 ? -2.943 -9.117 -9.32 1 97.25 422 ALA B N 1
ATOM 7462 C CA . ALA B 1 422 ? -3.371 -9.219 -10.711 1 97.25 422 ALA B CA 1
ATOM 7463 C C . ALA B 1 422 ? -2.402 -8.492 -11.641 1 97.25 422 ALA B C 1
ATOM 7465 O O . ALA B 1 422 ? -1.747 -7.527 -11.227 1 97.25 422 ALA B O 1
ATOM 7466 N N . PRO B 1 423 ? -2.281 -8.906 -12.852 1 95.69 423 PRO B N 1
ATOM 7467 C CA . PRO B 1 423 ? -1.243 -8.398 -13.758 1 95.69 423 PRO B CA 1
ATOM 7468 C C . PRO B 1 423 ? -1.231 -6.875 -13.852 1 95.69 423 PRO B C 1
ATOM 7470 O O . PRO B 1 423 ? -0.161 -6.262 -13.875 1 95.69 423 PRO B O 1
ATOM 7473 N N . PRO B 1 424 ? -2.357 -6.195 -13.828 1 96.38 424 PRO B N 1
ATOM 7474 C CA . PRO B 1 424 ? -2.314 -4.738 -13.953 1 96.38 424 PRO B CA 1
ATOM 7475 C C . PRO B 1 424 ? -1.708 -4.059 -12.727 1 96.38 424 PRO B C 1
ATOM 7477 O O . PRO B 1 424 ? -1.38 -2.869 -12.773 1 96.38 424 PRO B O 1
ATOM 7480 N N . PHE B 1 425 ? -1.548 -4.789 -11.625 1 97.44 425 PHE B N 1
ATOM 7481 C CA . PHE B 1 425 ? -1.251 -4.102 -10.375 1 97.44 425 PHE B CA 1
ATOM 7482 C C . PHE B 1 425 ? 0.093 -4.555 -9.812 1 97.44 425 PHE B C 1
ATOM 7484 O O . PHE B 1 425 ? 0.697 -3.855 -9 1 97.44 425 PHE B O 1
ATOM 7491 N N . SER B 1 426 ? 0.521 -5.758 -10.141 1 97.44 426 SER B N 1
ATOM 7492 C CA . SER B 1 426 ? 1.727 -6.309 -9.531 1 97.44 426 SER B CA 1
ATOM 7493 C C . SER B 1 426 ? 2.217 -7.539 -10.289 1 97.44 426 SER B C 1
ATOM 7495 O O . SER B 1 426 ? 1.523 -8.047 -11.172 1 97.44 426 SER B O 1
ATOM 7497 N N . THR B 1 427 ? 3.408 -7.984 -9.953 1 95.94 427 THR B N 1
ATOM 7498 C CA . THR B 1 427 ? 3.865 -9.312 -10.336 1 95.94 427 THR B CA 1
ATOM 7499 C C . THR B 1 427 ? 3.398 -10.359 -9.328 1 95.94 427 THR B C 1
ATOM 7501 O O . THR B 1 427 ? 2.912 -10.008 -8.25 1 95.94 427 THR B O 1
ATOM 7504 N N . THR B 1 428 ? 3.475 -11.586 -9.703 1 94 428 THR B N 1
ATOM 7505 C CA . THR B 1 428 ? 2.965 -12.656 -8.859 1 94 428 THR B CA 1
ATOM 7506 C C . THR B 1 428 ? 3.646 -12.641 -7.496 1 94 428 THR B C 1
ATOM 7508 O O . THR B 1 428 ? 3.016 -12.93 -6.477 1 94 428 THR B O 1
ATOM 7511 N N . LYS B 1 429 ? 4.914 -12.5 -7.453 1 96.38 429 LYS B N 1
ATOM 7512 C CA . LYS B 1 429 ? 5.648 -12.156 -6.238 1 96.38 429 LYS B CA 1
ATOM 7513 C C . LYS B 1 429 ? 5.969 -10.664 -6.188 1 96.38 429 LYS B C 1
ATOM 7515 O O . LYS B 1 429 ? 6.809 -10.18 -6.949 1 96.38 429 LYS B O 1
ATOM 7520 N N . ASP B 1 430 ? 5.363 -9.969 -5.328 1 98.31 430 ASP B N 1
ATOM 7521 C CA . ASP B 1 430 ? 5.5 -8.516 -5.258 1 98.31 430 ASP B CA 1
ATOM 7522 C C . ASP B 1 430 ? 6.926 -8.117 -4.875 1 98.31 430 ASP B C 1
ATOM 7524 O O . ASP B 1 430 ? 7.574 -8.805 -4.078 1 98.31 430 ASP B O 1
ATOM 7528 N N . PRO B 1 431 ? 7.434 -6.988 -5.324 1 98.62 431 PRO B N 1
ATOM 7529 C CA . PRO B 1 431 ? 8.773 -6.508 -4.98 1 98.62 431 PRO B CA 1
ATOM 7530 C C . PRO B 1 431 ? 9 -6.41 -3.475 1 98.62 431 PRO B C 1
ATOM 7532 O O . PRO B 1 431 ? 10.125 -6.594 -3.002 1 98.62 431 PRO B O 1
ATOM 7535 N N . VAL B 1 432 ? 7.957 -6.156 -2.699 1 98.88 432 VAL B N 1
ATOM 7536 C CA . VAL B 1 432 ? 8.07 -6.113 -1.244 1 98.88 432 VAL B CA 1
ATOM 7537 C C . VAL B 1 432 ? 8.492 -7.484 -0.72 1 98.88 432 VAL B C 1
ATOM 7539 O O . VAL B 1 432 ? 9.352 -7.578 0.157 1 98.88 432 VAL B O 1
ATOM 7542 N N . MET B 1 433 ? 7.91 -8.547 -1.257 1 98.69 433 MET B N 1
ATOM 7543 C CA . MET B 1 433 ? 8.227 -9.914 -0.85 1 98.69 433 MET B CA 1
ATOM 7544 C C . MET B 1 433 ? 9.68 -10.25 -1.188 1 98.69 433 MET B C 1
ATOM 7546 O O . MET B 1 433 ? 10.375 -10.867 -0.383 1 98.69 433 MET B O 1
ATOM 7550 N N . TYR B 1 434 ? 10.109 -9.797 -2.371 1 98.56 434 TYR B N 1
ATOM 7551 C CA . TYR B 1 434 ? 11.484 -10.031 -2.781 1 98.56 434 TYR B CA 1
ATOM 7552 C C . TYR B 1 434 ? 12.461 -9.359 -1.82 1 98.56 434 TYR B C 1
ATOM 7554 O O . TYR B 1 434 ? 13.516 -9.922 -1.505 1 98.56 434 TYR B O 1
ATOM 7562 N N . THR B 1 435 ? 12.117 -8.164 -1.384 1 98.88 435 THR B N 1
ATOM 7563 C CA . THR B 1 435 ? 12.969 -7.461 -0.436 1 98.88 435 THR B CA 1
ATOM 7564 C C . THR B 1 435 ? 13.156 -8.273 0.839 1 98.88 435 THR B C 1
ATOM 7566 O O . THR B 1 435 ? 14.273 -8.406 1.341 1 98.88 435 THR B O 1
ATOM 7569 N N . GLY B 1 436 ? 12.039 -8.789 1.315 1 98.81 436 GLY B N 1
ATOM 7570 C CA . GLY B 1 436 ? 12.109 -9.648 2.486 1 98.81 436 GLY B CA 1
ATOM 7571 C C . GLY B 1 436 ? 12.93 -10.906 2.258 1 98.81 436 GLY B C 1
ATOM 7572 O O . GLY B 1 436 ? 13.727 -11.297 3.111 1 98.81 436 GLY B O 1
ATOM 7573 N N . MET B 1 437 ? 12.773 -11.547 1.101 1 98.38 437 MET B N 1
ATOM 7574 C CA . MET B 1 437 ? 13.5 -12.766 0.759 1 98.38 437 MET B CA 1
ATOM 7575 C C . MET B 1 437 ? 15 -12.508 0.72 1 98.38 437 MET B C 1
ATOM 7577 O O . MET B 1 437 ? 15.781 -13.281 1.273 1 98.38 437 MET B O 1
ATOM 7581 N N . ILE B 1 438 ? 15.414 -11.422 0.072 1 98.69 438 ILE B N 1
ATOM 7582 C CA . ILE B 1 438 ? 16.828 -11.102 -0.09 1 98.69 438 ILE B CA 1
ATOM 7583 C C . ILE B 1 438 ? 17.453 -10.852 1.278 1 98.69 438 ILE B C 1
ATOM 7585 O O . ILE B 1 438 ? 18.5 -11.422 1.599 1 98.69 438 ILE B O 1
ATOM 7589 N N . LEU B 1 439 ? 16.812 -10.047 2.1 1 98.81 439 LEU B N 1
ATOM 7590 C CA . LEU B 1 439 ? 17.344 -9.711 3.418 1 98.81 439 LEU B CA 1
ATOM 7591 C C . LEU B 1 439 ? 17.375 -10.945 4.316 1 98.81 439 LEU B C 1
ATOM 7593 O O . LEU B 1 439 ? 18.359 -11.164 5.035 1 98.81 439 LEU B O 1
ATOM 7597 N N . ASP B 1 440 ? 16.344 -11.75 4.277 1 98.31 440 ASP B N 1
ATOM 7598 C CA . ASP B 1 440 ? 16.297 -12.953 5.105 1 98.31 440 ASP B CA 1
ATOM 7599 C C . ASP B 1 440 ? 17.375 -13.945 4.695 1 98.31 440 ASP B C 1
ATOM 7601 O O . ASP B 1 440 ? 17.984 -14.594 5.551 1 98.31 440 ASP B O 1
ATOM 7605 N N . ASN B 1 441 ? 17.547 -14.125 3.371 1 97.94 441 ASN B N 1
ATOM 7606 C CA . ASN B 1 441 ? 18.609 -14.984 2.879 1 97.94 441 ASN B CA 1
ATOM 7607 C C . ASN B 1 441 ? 19.969 -14.539 3.406 1 97.94 441 ASN B C 1
ATOM 7609 O O . ASN B 1 441 ? 20.797 -15.375 3.797 1 97.94 441 ASN B O 1
ATOM 7613 N N . ALA B 1 442 ? 20.188 -13.234 3.414 1 98.31 442 ALA B N 1
ATOM 7614 C CA . ALA B 1 442 ? 21.453 -12.688 3.861 1 98.31 442 ALA B CA 1
ATOM 7615 C C . ALA B 1 442 ? 21.625 -12.859 5.367 1 98.31 442 ALA B C 1
ATOM 7617 O O . ALA B 1 442 ? 22.734 -13.164 5.844 1 98.31 442 ALA B O 1
ATOM 7618 N N . ILE B 1 443 ? 20.562 -12.703 6.086 1 98.12 443 ILE B N 1
ATOM 7619 C CA . ILE B 1 443 ? 20.625 -12.664 7.543 1 98.12 443 ILE B CA 1
ATOM 7620 C C . ILE B 1 443 ? 20.609 -14.086 8.094 1 98.12 443 ILE B C 1
ATOM 7622 O O . ILE B 1 443 ? 21.375 -14.406 9.008 1 98.12 443 ILE B O 1
ATOM 7626 N N . ASN B 1 444 ? 19.797 -14.961 7.496 1 96.5 444 ASN B N 1
ATOM 7627 C CA . ASN B 1 444 ? 19.5 -16.219 8.188 1 96.5 444 ASN B CA 1
ATOM 7628 C C . ASN B 1 444 ? 19.953 -17.422 7.367 1 96.5 444 ASN B C 1
ATOM 7630 O O . ASN B 1 444 ? 20 -18.547 7.879 1 96.5 444 ASN B O 1
ATOM 7634 N N . GLN B 1 445 ? 20.344 -17.219 6.07 1 94.69 445 GLN B N 1
ATOM 7635 C CA . GLN B 1 445 ? 20.531 -18.406 5.23 1 94.69 445 GLN B CA 1
ATOM 7636 C C . GLN B 1 445 ? 21.938 -18.438 4.633 1 94.69 445 GLN B C 1
ATOM 7638 O O . GLN B 1 445 ? 22.188 -19.141 3.656 1 94.69 445 GLN B O 1
ATOM 7643 N N . GLY B 1 446 ? 22.766 -17.547 5.113 1 95.19 446 GLY B N 1
ATOM 7644 C CA . GLY B 1 446 ? 24.156 -17.578 4.719 1 95.19 446 GLY B CA 1
ATOM 7645 C C . GLY B 1 446 ? 24.391 -17.062 3.309 1 95.19 446 GLY B C 1
ATOM 7646 O O . GLY B 1 446 ? 25.438 -17.344 2.709 1 95.19 446 GLY B O 1
ATOM 7647 N N . ARG B 1 447 ? 23.438 -16.438 2.744 1 97.69 447 ARG B N 1
ATOM 7648 C CA . ARG B 1 447 ? 23.578 -15.805 1.438 1 97.69 447 ARG B CA 1
ATOM 7649 C C . ARG B 1 447 ? 23.938 -14.328 1.584 1 97.69 447 ARG B C 1
ATOM 7651 O O . ARG B 1 447 ? 23.094 -13.461 1.317 1 97.69 447 ARG B O 1
ATOM 7658 N N . LYS B 1 448 ? 25.109 -14.055 1.834 1 98.19 448 LYS B N 1
ATOM 7659 C CA . LYS B 1 448 ? 25.578 -12.727 2.225 1 98.19 448 LYS B CA 1
ATOM 7660 C C . LYS B 1 448 ? 25.547 -11.766 1.041 1 98.19 448 LYS B C 1
ATOM 7662 O O . LYS B 1 448 ? 25.688 -12.18 -0.111 1 98.19 448 LYS B O 1
ATOM 7667 N N . LEU B 1 449 ? 25.375 -10.539 1.343 1 98.62 449 LEU B N 1
ATOM 7668 C CA . LEU B 1 449 ? 25.391 -9.453 0.368 1 98.62 449 LEU B CA 1
ATOM 7669 C C . LEU B 1 449 ? 26.609 -8.555 0.585 1 98.62 449 LEU B C 1
ATOM 7671 O O . LEU B 1 449 ? 27.156 -8.508 1.683 1 98.62 449 LEU B O 1
ATOM 7675 N N . ILE B 1 450 ? 27.016 -7.93 -0.462 1 97.94 450 ILE B N 1
ATOM 7676 C CA . ILE B 1 450 ? 28.016 -6.863 -0.368 1 97.94 450 ILE B CA 1
ATOM 7677 C C . ILE B 1 450 ? 27.547 -5.648 -1.166 1 97.94 450 ILE B C 1
ATOM 7679 O O . ILE B 1 450 ? 27.016 -5.789 -2.273 1 97.94 450 ILE B O 1
ATOM 7683 N N . THR B 1 451 ? 27.609 -4.496 -0.566 1 96.94 451 THR B N 1
ATOM 7684 C CA . THR B 1 451 ? 27.203 -3.275 -1.252 1 96.94 451 THR B CA 1
ATOM 7685 C C . THR B 1 451 ? 28.281 -2.812 -2.219 1 96.94 451 THR B C 1
ATOM 7687 O O . THR B 1 451 ? 29.438 -3.242 -2.119 1 96.94 451 THR B O 1
ATOM 7690 N N . ALA B 1 452 ? 27.891 -1.957 -3.123 1 96.12 452 ALA B N 1
ATOM 7691 C CA . ALA B 1 452 ? 28.844 -1.385 -4.07 1 96.12 452 ALA B CA 1
ATOM 7692 C C . ALA B 1 452 ? 29.969 -0.659 -3.34 1 96.12 452 ALA B C 1
ATOM 7694 O O . ALA B 1 452 ? 31.141 -0.778 -3.713 1 96.12 452 ALA B O 1
ATOM 7695 N N . ASP B 1 453 ? 29.641 0.073 -2.311 1 93.44 453 ASP B N 1
ATOM 7696 C CA . ASP B 1 453 ? 30.625 0.835 -1.544 1 93.44 453 ASP B CA 1
ATOM 7697 C C . ASP B 1 453 ? 31.625 -0.092 -0.86 1 93.44 453 ASP B C 1
ATOM 7699 O O . ASP B 1 453 ? 32.844 0.138 -0.923 1 93.44 453 ASP B O 1
ATOM 7703 N N . ARG B 1 454 ? 31.094 -1.098 -0.238 1 94 454 ARG B N 1
ATOM 7704 C CA . ARG B 1 454 ? 31.969 -2.037 0.463 1 94 454 ARG B CA 1
ATOM 7705 C C . ARG B 1 454 ? 32.875 -2.781 -0.514 1 94 454 ARG B C 1
ATOM 7707 O O . ARG B 1 454 ? 34.031 -3.047 -0.213 1 94 454 ARG B O 1
ATOM 7714 N N . LEU B 1 455 ? 32.312 -3.18 -1.657 1 95.88 455 LEU B N 1
ATOM 7715 C CA . LEU B 1 455 ? 33.125 -3.855 -2.668 1 95.88 455 LEU B CA 1
ATOM 7716 C C . LEU B 1 455 ? 34.25 -2.953 -3.154 1 95.88 455 LEU B C 1
ATOM 7718 O O . LEU B 1 455 ? 35.375 -3.408 -3.322 1 95.88 455 LEU B O 1
ATOM 7722 N N . SER B 1 456 ? 33.938 -1.703 -3.385 1 93.5 456 SER B N 1
ATOM 7723 C CA . SER B 1 456 ? 34.938 -0.742 -3.826 1 93.5 456 SER B CA 1
ATOM 7724 C C . SER B 1 456 ? 36.062 -0.598 -2.799 1 93.5 456 SER B C 1
ATOM 7726 O O . SER B 1 456 ? 37.219 -0.486 -3.16 1 93.5 456 SER B O 1
ATOM 7728 N N . GLU B 1 457 ? 35.688 -0.575 -1.59 1 93.19 457 GLU B N 1
ATOM 7729 C CA . GLU B 1 457 ? 36.656 -0.508 -0.515 1 93.19 457 GLU B CA 1
ATOM 7730 C C . GLU B 1 457 ? 37.562 -1.741 -0.511 1 93.19 457 GLU B C 1
ATOM 7732 O O . GLU B 1 457 ? 38.781 -1.633 -0.307 1 93.19 457 GLU B O 1
ATOM 7737 N N . LYS B 1 458 ? 36.969 -2.881 -0.681 1 93.94 458 LYS B N 1
ATOM 7738 C CA . LYS B 1 458 ? 37.719 -4.133 -0.702 1 93.94 458 LYS B CA 1
ATOM 7739 C C . LYS B 1 458 ? 38.688 -4.172 -1.884 1 93.94 458 LYS B C 1
ATOM 7741 O O . LYS B 1 458 ? 39.781 -4.762 -1.791 1 93.94 458 LYS B O 1
ATOM 7746 N N . LEU B 1 459 ? 38.25 -3.666 -2.949 1 93.12 459 LEU B N 1
ATOM 7747 C CA . LEU B 1 459 ? 39.094 -3.67 -4.156 1 93.12 459 LEU B CA 1
ATOM 7748 C C . LEU B 1 459 ? 40.312 -2.781 -3.984 1 93.12 459 LEU B C 1
ATOM 7750 O O . LEU B 1 459 ? 41.344 -3.018 -4.609 1 93.12 459 LEU B O 1
ATOM 7754 N N . LYS B 1 460 ? 40.156 -1.774 -3.199 1 92 460 LYS B N 1
ATOM 7755 C CA . LYS B 1 460 ? 41.25 -0.863 -2.934 1 92 460 LYS B CA 1
ATOM 7756 C C . LYS B 1 460 ? 42.188 -1.424 -1.861 1 92 460 LYS B C 1
ATOM 7758 O O . LYS B 1 460 ? 43.312 -0.969 -1.717 1 92 460 LYS B O 1
ATOM 7763 N N . SER B 1 461 ? 41.688 -2.357 -1.312 1 90.38 461 SER B N 1
ATOM 7764 C CA . SER B 1 461 ? 42.5 -2.957 -0.253 1 90.38 461 SER B CA 1
ATOM 7765 C C . SER B 1 461 ? 43.469 -4.012 -0.811 1 90.38 461 SER B C 1
ATOM 7767 O O . SER B 1 461 ? 43.438 -4.301 -2.01 1 90.38 461 SER B O 1
ATOM 7769 N N . GLU B 1 462 ? 44.375 -4.559 0.022 1 86.12 462 GLU B N 1
ATOM 7770 C CA . GLU B 1 462 ? 45.344 -5.57 -0.387 1 86.12 462 GLU B CA 1
ATOM 7771 C C . GLU B 1 462 ? 44.75 -6.977 -0.252 1 86.12 462 GLU B C 1
ATOM 7773 O O . GLU B 1 462 ? 45.438 -7.965 -0.555 1 86.12 462 GLU B O 1
ATOM 7778 N N . GLU B 1 463 ? 43.5 -7.039 0.023 1 89.19 463 GLU B N 1
ATOM 7779 C CA . GLU B 1 463 ? 42.875 -8.336 0.208 1 89.19 463 GLU B CA 1
ATOM 7780 C C . GLU B 1 463 ? 42.594 -9.023 -1.132 1 89.19 463 GLU B C 1
ATOM 7782 O O . GLU B 1 463 ? 42.188 -8.367 -2.098 1 89.19 463 GLU B O 1
ATOM 7787 N N . LYS B 1 464 ? 43 -10.242 -1.171 1 92 464 LYS B N 1
ATOM 7788 C CA . LYS B 1 464 ? 42.688 -11.023 -2.371 1 92 464 LYS B CA 1
ATOM 7789 C C . LYS B 1 464 ? 41.219 -11.352 -2.451 1 92 464 LYS B C 1
ATOM 7791 O O . LYS B 1 464 ? 40.656 -11.977 -1.545 1 92 464 LYS B O 1
ATOM 7796 N N . ILE B 1 465 ? 40.594 -10.922 -3.529 1 95.38 465 ILE B N 1
ATOM 7797 C CA . ILE B 1 465 ? 39.188 -11.172 -3.734 1 95.38 465 ILE B CA 1
ATOM 7798 C C . ILE B 1 465 ? 38.938 -11.695 -5.148 1 95.38 465 ILE B C 1
ATOM 7800 O O . ILE B 1 465 ? 39.625 -11.289 -6.09 1 95.38 465 ILE B O 1
ATOM 7804 N N . GLN B 1 466 ? 38.094 -12.719 -5.254 1 96 466 GLN B N 1
ATOM 7805 C CA . GLN B 1 466 ? 37.625 -13.266 -6.523 1 96 466 GLN B CA 1
ATOM 7806 C C . GLN B 1 466 ? 36.281 -12.672 -6.906 1 96 466 GLN B C 1
ATOM 7808 O O . GLN B 1 466 ? 35.312 -12.789 -6.152 1 96 466 GLN B O 1
ATOM 7813 N N . ILE B 1 467 ? 36.281 -11.945 -8.023 1 98 467 ILE B N 1
ATOM 7814 C CA . ILE B 1 467 ? 35 -11.359 -8.469 1 98 467 ILE B CA 1
ATOM 7815 C C . ILE B 1 467 ? 34.531 -12.07 -9.734 1 98 467 ILE B C 1
ATOM 7817 O O . ILE B 1 467 ? 35.25 -12.109 -10.742 1 98 467 ILE B O 1
ATOM 7821 N N . VAL B 1 468 ? 33.344 -12.586 -9.664 1 98.56 468 VAL B N 1
ATOM 7822 C CA . VAL B 1 468 ? 32.781 -13.375 -10.758 1 98.56 468 VAL B CA 1
ATOM 7823 C C . VAL B 1 468 ? 31.594 -12.625 -11.383 1 98.56 468 VAL B C 1
ATOM 7825 O O . VAL B 1 468 ? 30.609 -12.344 -10.711 1 98.56 468 VAL B O 1
ATOM 7828 N N . ASP B 1 469 ? 31.719 -12.289 -12.641 1 98.62 469 ASP B N 1
ATOM 7829 C CA . ASP B 1 469 ? 30.641 -11.711 -13.438 1 98.62 469 ASP B CA 1
ATOM 7830 C C . ASP B 1 469 ? 29.828 -12.797 -14.141 1 98.62 469 ASP B C 1
ATOM 7832 O O . ASP B 1 469 ? 30.281 -13.375 -15.125 1 98.62 469 ASP B O 1
ATOM 7836 N N . ALA B 1 470 ? 28.625 -12.992 -13.664 1 98.19 470 ALA B N 1
ATOM 7837 C CA . ALA B 1 470 ? 27.812 -14.094 -14.164 1 98.19 470 ALA B CA 1
ATOM 7838 C C . ALA B 1 470 ? 27.016 -13.672 -15.406 1 98.19 470 ALA B C 1
ATOM 7840 O O . ALA B 1 470 ? 26.203 -14.438 -15.922 1 98.19 470 ALA B O 1
ATOM 7841 N N . ARG B 1 471 ? 27.188 -12.5 -16 1 97.25 471 ARG B N 1
ATOM 7842 C CA . ARG B 1 471 ? 26.484 -11.984 -17.172 1 97.25 471 ARG B CA 1
ATOM 7843 C C . ARG B 1 471 ? 27.078 -12.57 -18.453 1 97.25 471 ARG B C 1
ATOM 7845 O O . ARG B 1 471 ? 28.141 -13.203 -18.422 1 97.25 471 ARG B O 1
ATOM 7852 N N . VAL B 1 472 ? 26.344 -12.32 -19.469 1 96.94 472 VAL B N 1
ATOM 7853 C CA . VAL B 1 472 ? 26.828 -12.766 -20.766 1 96.94 472 VAL B CA 1
ATOM 7854 C C . VAL B 1 472 ? 28.078 -11.961 -21.156 1 96.94 472 VAL B C 1
ATOM 7856 O O . VAL B 1 472 ? 28.266 -10.836 -20.688 1 96.94 472 VAL B O 1
ATOM 7859 N N . GLU B 1 473 ? 28.844 -12.516 -22.016 1 97.06 473 GLU B N 1
ATOM 7860 C CA . GLU B 1 473 ? 30.141 -11.953 -22.391 1 97.06 473 GLU B CA 1
ATOM 7861 C C . GLU B 1 473 ? 29.984 -10.547 -22.969 1 97.06 473 GLU B C 1
ATOM 7863 O O . GLU B 1 473 ? 30.781 -9.664 -22.672 1 97.06 473 GLU B O 1
ATOM 7868 N N . ALA B 1 474 ? 28.984 -10.383 -23.75 1 97.44 474 ALA B N 1
ATOM 7869 C CA . ALA B 1 474 ? 28.781 -9.086 -24.391 1 97.44 474 ALA B CA 1
ATOM 7870 C C . ALA B 1 474 ? 28.609 -7.984 -23.359 1 97.44 474 ALA B C 1
ATOM 7872 O O . ALA B 1 474 ? 29.094 -6.863 -23.547 1 97.44 474 ALA B O 1
ATOM 7873 N N . GLN B 1 475 ? 27.922 -8.297 -22.344 1 97.44 475 GLN B N 1
ATOM 7874 C CA . GLN B 1 475 ? 27.688 -7.324 -21.281 1 97.44 475 GLN B CA 1
ATOM 7875 C C . GLN B 1 475 ? 28.969 -7.055 -20.484 1 97.44 475 GLN B C 1
ATOM 7877 O O . GLN B 1 475 ? 29.25 -5.91 -20.125 1 97.44 475 GLN B O 1
ATOM 7882 N N . TYR B 1 476 ? 29.703 -8.094 -20.141 1 97.56 476 TYR B N 1
ATOM 7883 C CA . TYR B 1 476 ? 30.984 -7.973 -19.469 1 97.56 476 TYR B CA 1
ATOM 7884 C C . TYR B 1 476 ? 31.938 -7.09 -20.266 1 97.56 476 TYR B C 1
ATOM 7886 O O . TYR B 1 476 ? 32.625 -6.234 -19.703 1 97.56 476 TYR B O 1
ATOM 7894 N N . ASP B 1 477 ? 31.969 -7.266 -21.594 1 97.5 477 ASP B N 1
ATOM 7895 C CA . ASP B 1 477 ? 32.875 -6.531 -22.469 1 97.5 477 ASP B CA 1
ATOM 7896 C C . ASP B 1 477 ? 32.562 -5.039 -22.469 1 97.5 477 ASP B C 1
ATOM 7898 O O . ASP B 1 477 ? 33.438 -4.203 -22.594 1 97.5 477 ASP B O 1
ATOM 7902 N N . LYS B 1 478 ? 31.312 -4.785 -22.438 1 96.81 478 LYS B N 1
ATOM 7903 C CA . LYS B 1 478 ? 30.891 -3.387 -22.422 1 96.81 478 LYS B CA 1
ATOM 7904 C C . LYS B 1 478 ? 31.344 -2.686 -21.141 1 96.81 478 LYS B C 1
ATOM 7906 O O . LYS B 1 478 ? 31.781 -1.529 -21.188 1 96.81 478 LYS B O 1
ATOM 7911 N N . ASP B 1 479 ? 31.109 -3.252 -20.031 1 96.12 479 ASP B N 1
ATOM 7912 C CA . ASP B 1 479 ? 31.5 -2.729 -18.719 1 96.12 479 ASP B CA 1
ATOM 7913 C C . ASP B 1 479 ? 31.453 -3.814 -17.656 1 96.12 479 ASP B C 1
ATOM 7915 O O . ASP B 1 479 ? 30.625 -4.719 -17.719 1 96.12 479 ASP B O 1
ATOM 7919 N N . HIS B 1 480 ? 32.375 -3.758 -16.75 1 97.5 480 HIS B N 1
ATOM 7920 C CA . HIS B 1 480 ? 32.375 -4.73 -15.664 1 97.5 480 HIS B CA 1
ATOM 7921 C C . HIS B 1 480 ? 33.156 -4.199 -14.461 1 97.5 480 HIS B C 1
ATOM 7923 O O . HIS B 1 480 ? 33.781 -3.15 -14.539 1 97.5 480 HIS B O 1
ATOM 7929 N N . VAL B 1 481 ? 32.969 -4.832 -13.336 1 96.25 481 VAL B N 1
ATOM 7930 C CA . VAL B 1 481 ? 33.688 -4.504 -12.125 1 96.25 481 VAL B CA 1
ATOM 7931 C C . VAL B 1 481 ? 35.188 -4.816 -12.32 1 96.25 481 VAL B C 1
ATOM 7933 O O . VAL B 1 481 ? 35.531 -5.848 -12.906 1 96.25 481 VAL B O 1
ATOM 7936 N N . GLU B 1 482 ? 36.031 -3.986 -11.781 1 92.88 482 GLU B N 1
ATOM 7937 C CA . GLU B 1 482 ? 37.469 -4.172 -11.898 1 92.88 482 GLU B CA 1
ATOM 7938 C C . GLU B 1 482 ? 37.875 -5.539 -11.375 1 92.88 482 GLU B C 1
ATOM 7940 O O . GLU B 1 482 ? 37.406 -5.98 -10.32 1 92.88 482 GLU B O 1
ATOM 7945 N N . THR B 1 483 ? 38.75 -6.301 -12.117 1 94.19 483 THR B N 1
ATOM 7946 C CA . THR B 1 483 ? 39.406 -7.559 -11.766 1 94.19 483 THR B CA 1
ATOM 7947 C C . THR B 1 483 ? 38.406 -8.719 -11.852 1 94.19 483 THR B C 1
ATOM 7949 O O . THR B 1 483 ? 38.75 -9.859 -11.539 1 94.19 483 THR B O 1
ATOM 7952 N N . ALA B 1 484 ? 37.188 -8.438 -12.266 1 97.62 484 ALA B N 1
ATOM 7953 C CA . ALA B 1 484 ? 36.188 -9.508 -12.375 1 97.62 484 ALA B CA 1
ATOM 7954 C C . ALA B 1 484 ? 36.562 -10.477 -13.5 1 97.62 484 ALA B C 1
ATOM 7956 O O . ALA B 1 484 ? 37.125 -10.078 -14.516 1 97.62 484 ALA B O 1
ATOM 7957 N N . VAL B 1 485 ? 36.281 -11.68 -13.289 1 97.38 485 VAL B N 1
ATOM 7958 C CA . VAL B 1 485 ? 36.344 -12.68 -14.344 1 97.38 485 VAL B CA 1
ATOM 7959 C C . VAL B 1 485 ? 34.969 -13.023 -14.852 1 97.38 485 VAL B C 1
ATOM 7961 O O . VAL B 1 485 ? 34.031 -13.18 -14.062 1 97.38 485 VAL B O 1
ATOM 7964 N N . ASN B 1 486 ? 34.812 -13.031 -16.141 1 98.19 486 ASN B N 1
ATOM 7965 C CA . ASN B 1 486 ? 33.531 -13.352 -16.734 1 98.19 486 ASN B CA 1
ATOM 7966 C C . ASN B 1 486 ? 33.281 -14.859 -16.75 1 98.19 486 ASN B C 1
ATOM 7968 O O . ASN B 1 486 ? 34.062 -15.609 -17.344 1 98.19 486 ASN B O 1
ATOM 7972 N N . MET B 1 487 ? 32.344 -15.289 -16.078 1 97.81 487 MET B N 1
ATOM 7973 C CA . MET B 1 487 ? 31.844 -16.672 -16.078 1 97.81 487 MET B CA 1
ATOM 7974 C C . MET B 1 487 ? 30.328 -16.703 -16.266 1 97.81 487 MET B C 1
ATOM 7976 O O . MET B 1 487 ? 29.594 -16.859 -15.289 1 97.81 487 MET B O 1
ATOM 7980 N N . PRO B 1 488 ? 29.891 -16.656 -17.531 1 97.19 488 PRO B N 1
ATOM 7981 C CA . PRO B 1 488 ? 28.453 -16.625 -17.766 1 97.19 488 PRO B CA 1
ATOM 7982 C C . PRO B 1 488 ? 27.703 -17.75 -17.078 1 97.19 488 PRO B C 1
ATOM 7984 O O . PRO B 1 488 ? 28.203 -18.891 -17.031 1 97.19 488 PRO B O 1
ATOM 7987 N N . HIS B 1 489 ? 26.516 -17.438 -16.594 1 95.56 489 HIS B N 1
ATOM 7988 C CA . HIS B 1 489 ? 25.734 -18.375 -15.805 1 95.56 489 HIS B CA 1
ATOM 7989 C C . HIS B 1 489 ? 25.531 -19.688 -16.562 1 95.56 489 HIS B C 1
ATOM 7991 O O . HIS B 1 489 ? 25.578 -20.766 -15.969 1 95.56 489 HIS B O 1
ATOM 7997 N N . SER B 1 490 ? 25.344 -19.656 -17.875 1 91.69 490 SER B N 1
ATOM 7998 C CA . SER B 1 490 ? 25.047 -20.828 -18.703 1 91.69 490 SER B CA 1
ATOM 7999 C C . SER B 1 490 ? 26.219 -21.797 -18.703 1 91.69 490 SER B C 1
ATOM 8001 O O . SER B 1 490 ? 26.047 -22.984 -18.953 1 91.69 490 SER B O 1
ATOM 8003 N N . LYS B 1 491 ? 27.406 -21.297 -18.422 1 93.62 491 LYS B N 1
ATOM 8004 C CA . LYS B 1 491 ? 28.609 -22.109 -18.438 1 93.62 491 LYS B CA 1
ATOM 8005 C C . LYS B 1 491 ? 29.25 -22.188 -17.047 1 93.62 491 LYS B C 1
ATOM 8007 O O . LYS B 1 491 ? 30.359 -22.719 -16.891 1 93.62 491 LYS B O 1
ATOM 8012 N N . PHE B 1 492 ? 28.594 -21.656 -16.125 1 95.44 492 PHE B N 1
ATOM 8013 C CA . PHE B 1 492 ? 29.172 -21.422 -14.805 1 95.44 492 PHE B CA 1
ATOM 8014 C C . PHE B 1 492 ? 29.562 -22.734 -14.133 1 95.44 492 PHE B C 1
ATOM 8016 O O . PHE B 1 492 ? 30.656 -22.875 -13.609 1 95.44 492 PHE B O 1
ATOM 8023 N N . ARG B 1 493 ? 28.688 -23.781 -14.188 1 93.81 493 ARG B N 1
ATOM 8024 C CA . ARG B 1 493 ? 28.875 -25.062 -13.516 1 93.81 493 ARG B CA 1
ATOM 8025 C C . ARG B 1 493 ? 30.094 -25.781 -14.062 1 93.81 493 ARG B C 1
ATOM 8027 O O . ARG B 1 493 ? 30.75 -26.531 -13.336 1 93.81 493 ARG B O 1
ATOM 8034 N N . GLU B 1 494 ? 30.453 -25.438 -15.266 1 93.12 494 GLU B N 1
ATOM 8035 C CA . GLU B 1 494 ? 31.578 -26.109 -15.922 1 93.12 494 GLU B CA 1
ATOM 8036 C C . GLU B 1 494 ? 32.906 -25.406 -15.617 1 93.12 494 GLU B C 1
ATOM 8038 O O . GLU B 1 494 ? 33.969 -25.969 -15.836 1 93.12 494 GLU B O 1
ATOM 8043 N N . GLN B 1 495 ? 32.844 -24.281 -15.07 1 95.12 495 GLN B N 1
ATOM 8044 C CA . GLN B 1 495 ? 34.031 -23.453 -14.953 1 95.12 495 GLN B CA 1
ATOM 8045 C C . GLN B 1 495 ? 34.438 -23.266 -13.492 1 95.12 495 GLN B C 1
ATOM 8047 O O . GLN B 1 495 ? 35.344 -22.5 -13.188 1 95.12 495 GLN B O 1
ATOM 8052 N N . LEU B 1 496 ? 33.906 -23.938 -12.578 1 96 496 LEU B N 1
ATOM 8053 C CA . LEU B 1 496 ? 34.094 -23.719 -11.148 1 96 496 LEU B CA 1
ATOM 8054 C C . LEU B 1 496 ? 35.531 -24 -10.742 1 96 496 LEU B C 1
ATOM 8056 O O . LEU B 1 496 ? 36.031 -23.438 -9.766 1 96 496 LEU B O 1
ATOM 8060 N N . GLN B 1 497 ? 36.156 -24.922 -11.445 1 94.44 497 GLN B N 1
ATOM 8061 C CA . GLN B 1 497 ? 37.5 -25.344 -11.117 1 94.44 497 GLN B CA 1
ATOM 8062 C C . GLN B 1 497 ? 38.5 -24.188 -11.266 1 94.44 497 GLN B C 1
ATOM 8064 O O . GLN B 1 497 ? 39.594 -24.234 -10.711 1 94.44 497 GLN B O 1
ATOM 8069 N N . ASP B 1 498 ? 38.125 -23.219 -11.977 1 95.38 498 ASP B N 1
ATOM 8070 C CA . ASP B 1 498 ? 39 -22.078 -12.227 1 95.38 498 ASP B CA 1
ATOM 8071 C C . ASP B 1 498 ? 39 -21.125 -11.031 1 95.38 498 ASP B C 1
ATOM 8073 O O . ASP B 1 498 ? 39.812 -20.203 -10.984 1 95.38 498 ASP B O 1
ATOM 8077 N N . LEU B 1 499 ? 38.188 -21.359 -10.07 1 97.06 499 LEU B N 1
ATOM 8078 C CA . LEU B 1 499 ? 38.062 -20.484 -8.906 1 97.06 499 LEU B CA 1
ATOM 8079 C C . LEU B 1 499 ? 38.688 -21.141 -7.676 1 97.06 499 LEU B C 1
ATOM 8081 O O . LEU B 1 499 ? 38.719 -22.359 -7.57 1 97.06 499 LEU B O 1
ATOM 8085 N N . ASP B 1 500 ? 39.156 -20.406 -6.738 1 96.38 500 ASP B N 1
ATOM 8086 C CA . ASP B 1 500 ? 39.688 -20.859 -5.465 1 96.38 500 ASP B CA 1
ATOM 8087 C C . ASP B 1 500 ? 38.656 -20.828 -4.367 1 96.38 500 ASP B C 1
ATOM 8089 O O . ASP B 1 500 ? 38.219 -19.75 -3.949 1 96.38 500 ASP B O 1
ATOM 8093 N N . PRO B 1 501 ? 38.25 -21.906 -3.869 1 96.62 501 PRO B N 1
ATOM 8094 C CA . PRO B 1 501 ? 37.156 -21.969 -2.879 1 96.62 501 PRO B CA 1
ATOM 8095 C C . PRO B 1 501 ? 37.562 -21.328 -1.545 1 96.62 501 PRO B C 1
ATOM 8097 O O . PRO B 1 501 ? 36.688 -21.109 -0.687 1 96.62 501 PRO B O 1
ATOM 8100 N N . ARG B 1 502 ? 38.875 -21.047 -1.329 1 93.88 502 ARG B N 1
ATOM 8101 C CA . ARG B 1 502 ? 39.375 -20.516 -0.058 1 93.88 502 ARG B CA 1
ATOM 8102 C C . ARG B 1 502 ? 39.375 -18.984 -0.071 1 93.88 502 ARG B C 1
ATOM 8104 O O . ARG B 1 502 ? 39.5 -18.359 0.981 1 93.88 502 ARG B O 1
ATOM 8111 N N . VAL B 1 503 ? 39.125 -18.422 -1.25 1 96.25 503 VAL B N 1
ATOM 8112 C CA . VAL B 1 503 ? 39.219 -16.969 -1.397 1 96.25 503 VAL B CA 1
ATOM 8113 C C . VAL B 1 503 ? 37.812 -16.375 -1.381 1 96.25 503 VAL B C 1
ATOM 8115 O O . VAL B 1 503 ? 36.875 -16.938 -1.966 1 96.25 503 VAL B O 1
ATOM 8118 N N . MET B 1 504 ? 37.719 -15.25 -0.67 1 97.06 504 MET B N 1
ATOM 8119 C CA . MET B 1 504 ? 36.469 -14.531 -0.693 1 97.06 504 MET B CA 1
ATOM 8120 C C . MET B 1 504 ? 36 -14.266 -2.125 1 97.06 504 MET B C 1
ATOM 8122 O O . MET B 1 504 ? 36.781 -13.75 -2.938 1 97.06 504 MET B O 1
ATOM 8126 N N . THR B 1 505 ? 34.812 -14.656 -2.422 1 98.31 505 THR B N 1
ATOM 8127 C CA . THR B 1 505 ? 34.312 -14.539 -3.785 1 98.31 505 THR B CA 1
ATOM 8128 C C . THR B 1 505 ? 33.062 -13.648 -3.832 1 98.31 505 THR B C 1
ATOM 8130 O O . THR B 1 505 ? 32.188 -13.727 -2.953 1 98.31 505 THR B O 1
ATOM 8133 N N . VAL B 1 506 ? 33 -12.734 -4.75 1 98.62 506 VAL B N 1
ATOM 8134 C CA . VAL B 1 506 ? 31.844 -11.898 -5 1 98.62 506 VAL B CA 1
ATOM 8135 C C . VAL B 1 506 ? 31.25 -12.227 -6.371 1 98.62 506 VAL B C 1
ATOM 8137 O O . VAL B 1 506 ? 31.969 -12.227 -7.375 1 98.62 506 VAL B O 1
ATOM 8140 N N . THR B 1 507 ? 30.016 -12.57 -6.391 1 98.75 507 THR B N 1
ATOM 8141 C CA . THR B 1 507 ? 29.297 -12.805 -7.645 1 98.75 507 THR B CA 1
ATOM 8142 C C . THR B 1 507 ? 28.375 -11.633 -7.969 1 98.75 507 THR B C 1
ATOM 8144 O O . THR B 1 507 ? 27.922 -10.922 -7.066 1 98.75 507 THR B O 1
ATOM 8147 N N . TYR B 1 508 ? 28.172 -11.375 -9.242 1 98.56 508 TYR B N 1
ATOM 8148 C CA . TYR B 1 508 ? 27.188 -10.359 -9.578 1 98.56 508 TYR B CA 1
ATOM 8149 C C . TYR B 1 508 ? 26.641 -10.578 -10.984 1 98.56 508 TYR B C 1
ATOM 8151 O O . TYR B 1 508 ? 27.203 -11.344 -11.766 1 98.56 508 TYR B O 1
ATOM 8159 N N . CYS B 1 509 ? 25.516 -10.039 -11.281 1 98.25 509 CYS B N 1
ATOM 8160 C CA . CYS B 1 509 ? 24.875 -9.859 -12.586 1 98.25 509 CYS B CA 1
ATOM 8161 C C . CYS B 1 509 ? 24.359 -8.438 -12.742 1 98.25 509 CYS B C 1
ATOM 8163 O O . CYS B 1 509 ? 24.953 -7.492 -12.219 1 98.25 509 CYS B O 1
ATOM 8165 N N . ASN B 1 510 ? 23.328 -8.273 -13.516 1 97.44 510 ASN B N 1
ATOM 8166 C CA . ASN B 1 510 ? 22.844 -6.914 -13.758 1 97.44 510 ASN B CA 1
ATOM 8167 C C . ASN B 1 510 ? 22.062 -6.375 -12.57 1 97.44 510 ASN B C 1
ATOM 8169 O O . ASN B 1 510 ? 22.219 -5.215 -12.195 1 97.44 510 ASN B O 1
ATOM 8173 N N . LYS B 1 511 ? 21.188 -7.297 -11.992 1 97.38 511 LYS B N 1
ATOM 8174 C CA . LYS B 1 511 ? 20.25 -6.766 -11 1 97.38 511 LYS B CA 1
ATOM 8175 C C . LYS B 1 511 ? 20.266 -7.613 -9.727 1 97.38 511 LYS B C 1
ATOM 8177 O O . LYS B 1 511 ? 19.438 -7.41 -8.836 1 97.38 511 LYS B O 1
ATOM 8182 N N . GLY B 1 512 ? 21.078 -8.578 -9.656 1 97.12 512 GLY B N 1
ATOM 8183 C CA . GLY B 1 512 ? 21.281 -9.312 -8.414 1 97.12 512 GLY B CA 1
ATOM 8184 C C . GLY B 1 512 ? 20.734 -10.727 -8.469 1 97.12 512 GLY B C 1
ATOM 8185 O O . GLY B 1 512 ? 21.141 -11.578 -7.668 1 97.12 512 GLY B O 1
ATOM 8186 N N . VAL B 1 513 ? 19.906 -11.109 -9.438 1 95.69 513 VAL B N 1
ATOM 8187 C CA . VAL B 1 513 ? 19.188 -12.375 -9.453 1 95.69 513 VAL B CA 1
ATOM 8188 C C . VAL B 1 513 ? 20.141 -13.492 -9.891 1 95.69 513 VAL B C 1
ATOM 8190 O O . VAL B 1 513 ? 20.297 -14.492 -9.18 1 95.69 513 VAL B O 1
ATOM 8193 N N . THR B 1 514 ? 20.766 -13.305 -11.039 1 96.62 514 THR B N 1
ATOM 8194 C CA . THR B 1 514 ? 21.688 -14.32 -11.555 1 96.62 514 THR B CA 1
ATOM 8195 C C . THR B 1 514 ? 22.938 -14.398 -10.68 1 96.62 514 THR B C 1
ATOM 8197 O O . THR B 1 514 ? 23.516 -15.477 -10.516 1 96.62 514 THR B O 1
ATOM 8200 N N . GLY B 1 515 ? 23.344 -13.195 -10.156 1 98 515 GLY B N 1
ATOM 8201 C CA . GLY B 1 515 ? 24.438 -13.211 -9.188 1 98 515 GLY B CA 1
ATOM 8202 C C . GLY B 1 515 ? 24.141 -14.094 -7.988 1 98 515 GLY B C 1
ATOM 8203 O O . GLY B 1 515 ? 25.031 -14.797 -7.504 1 98 515 GLY B O 1
ATOM 8204 N N . ASN B 1 516 ? 22.922 -14.016 -7.496 1 98 516 ASN B N 1
ATOM 8205 C CA . ASN B 1 516 ? 22.5 -14.867 -6.391 1 98 516 ASN B CA 1
ATOM 8206 C C . ASN B 1 516 ? 22.5 -16.344 -6.781 1 98 516 ASN B C 1
ATOM 8208 O O . ASN B 1 516 ? 22.875 -17.203 -5.98 1 98 516 ASN B O 1
ATOM 8212 N N . ALA B 1 517 ? 22.047 -16.641 -7.98 1 96.75 517 ALA B N 1
ATOM 8213 C CA . ALA B 1 517 ? 22.094 -18.016 -8.477 1 96.75 517 ALA B CA 1
ATOM 8214 C C . ALA B 1 517 ? 23.516 -18.547 -8.461 1 96.75 517 ALA B C 1
ATOM 8216 O O . ALA B 1 517 ? 23.766 -19.672 -8.031 1 96.75 517 ALA B O 1
ATOM 8217 N N . ALA B 1 518 ? 24.438 -17.734 -8.969 1 97.75 518 ALA B N 1
ATOM 8218 C CA . ALA B 1 518 ? 25.859 -18.125 -8.969 1 97.75 518 ALA B CA 1
ATOM 8219 C C . ALA B 1 518 ? 26.359 -18.312 -7.543 1 97.75 518 ALA B C 1
ATOM 8221 O O . ALA B 1 518 ? 27.109 -19.25 -7.266 1 97.75 518 ALA B O 1
ATOM 8222 N N . GLN B 1 519 ? 26 -17.391 -6.676 1 98.31 519 GLN B N 1
ATOM 8223 C CA . GLN B 1 519 ? 26.359 -17.5 -5.266 1 98.31 519 GLN B CA 1
ATOM 8224 C C . GLN B 1 519 ? 25.922 -18.844 -4.695 1 98.31 519 GLN B C 1
ATOM 8226 O O . GLN B 1 519 ? 26.703 -19.516 -4.012 1 98.31 519 GLN B O 1
ATOM 8231 N N . ASN B 1 520 ? 24.719 -19.266 -4.957 1 97.5 520 ASN B N 1
ATOM 8232 C CA . ASN B 1 520 ? 24.188 -20.531 -4.461 1 97.5 520 ASN B CA 1
ATOM 8233 C C . ASN B 1 520 ? 24.969 -21.719 -5.012 1 97.5 520 ASN B C 1
ATOM 8235 O O . ASN B 1 520 ? 25.25 -22.672 -4.289 1 97.5 520 ASN B O 1
ATOM 8239 N N . ILE B 1 521 ? 25.297 -21.641 -6.289 1 97.56 521 ILE B N 1
ATOM 8240 C CA . ILE B 1 521 ? 26.062 -22.719 -6.922 1 97.56 521 ILE B CA 1
ATOM 8241 C C . ILE B 1 521 ? 27.406 -22.859 -6.234 1 97.56 521 ILE B C 1
ATOM 8243 O O . ILE B 1 521 ? 27.828 -23.969 -5.879 1 97.56 521 ILE B O 1
ATOM 8247 N N . LEU B 1 522 ? 28.109 -21.75 -6.043 1 98.06 522 LEU B N 1
ATOM 8248 C CA . LEU B 1 522 ? 29.422 -21.766 -5.414 1 98.06 522 LEU B CA 1
ATOM 8249 C C . LEU B 1 522 ? 29.344 -22.312 -3.99 1 98.06 522 LEU B C 1
ATOM 8251 O O . LEU B 1 522 ? 30.156 -23.141 -3.588 1 98.06 522 LEU B O 1
ATOM 8255 N N . LEU B 1 523 ? 28.359 -21.844 -3.248 1 97.44 523 LEU B N 1
ATOM 8256 C CA . LEU B 1 523 ? 28.203 -22.297 -1.869 1 97.44 523 LEU B CA 1
ATOM 8257 C C . LEU B 1 523 ? 27.953 -23.797 -1.814 1 97.44 523 LEU B C 1
ATOM 8259 O O . LEU B 1 523 ? 28.5 -24.5 -0.957 1 97.44 523 LEU B O 1
ATOM 8263 N N . ASN B 1 524 ? 27.172 -24.281 -2.695 1 96.75 524 ASN B N 1
ATOM 8264 C CA . ASN B 1 524 ? 26.859 -25.703 -2.756 1 96.75 524 ASN B CA 1
ATOM 8265 C C . ASN B 1 524 ? 28.078 -26.516 -3.174 1 96.75 524 ASN B C 1
ATOM 8267 O O . ASN B 1 524 ? 28.109 -27.734 -2.988 1 96.75 524 ASN B O 1
ATOM 8271 N N . HIS B 1 525 ? 29.109 -25.875 -3.707 1 96.62 525 HIS B N 1
ATOM 8272 C CA . HIS B 1 525 ? 30.328 -26.562 -4.129 1 96.62 525 HIS B CA 1
ATOM 8273 C C . HIS B 1 525 ? 31.469 -26.312 -3.16 1 96.62 525 HIS B C 1
ATOM 8275 O O . HIS B 1 525 ? 32.625 -26.422 -3.529 1 96.62 525 HIS B O 1
ATOM 8281 N N . GLY B 1 526 ? 31.156 -25.797 -2.047 1 95.38 526 GLY B N 1
ATOM 8282 C CA . GLY B 1 526 ? 32.125 -25.797 -0.954 1 95.38 526 GLY B CA 1
ATOM 8283 C C . GLY B 1 526 ? 32.812 -24.469 -0.764 1 95.38 526 GLY B C 1
ATOM 8284 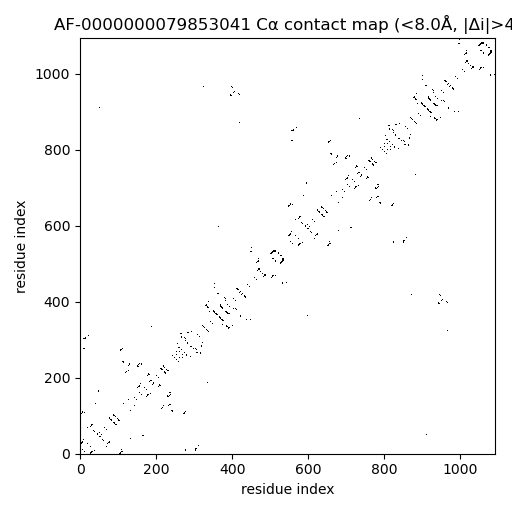O O . GLY B 1 526 ? 33.688 -24.328 0.103 1 95.38 526 GLY B O 1
ATOM 8285 N N . PHE B 1 527 ? 32.406 -23.453 -1.609 1 96.75 527 PHE B N 1
ATOM 8286 C CA . PHE B 1 527 ? 32.969 -22.141 -1.346 1 96.75 527 PHE B CA 1
ATOM 8287 C C . PHE B 1 527 ? 32.469 -21.594 -0.009 1 96.75 527 PHE B C 1
ATOM 8289 O O . PHE B 1 527 ? 31.281 -21.703 0.302 1 96.75 527 PHE B O 1
ATOM 8296 N N . LYS B 1 528 ? 33.281 -21.062 0.769 1 92.19 528 LYS B N 1
ATOM 8297 C CA . LYS B 1 528 ? 32.969 -20.781 2.162 1 92.19 528 LYS B CA 1
ATOM 8298 C C . LYS B 1 528 ? 32.469 -19.328 2.326 1 92.19 528 LYS B C 1
ATOM 8300 O O . LYS B 1 528 ? 31.641 -19.047 3.189 1 92.19 528 LYS B O 1
ATOM 8305 N N . GLU B 1 529 ? 33.125 -18.406 1.632 1 96.25 529 GLU B N 1
ATOM 8306 C CA . GLU B 1 529 ? 32.781 -17 1.746 1 96.25 529 GLU B CA 1
ATOM 8307 C C . GLU B 1 529 ? 32.375 -16.406 0.392 1 96.25 529 GLU B C 1
ATOM 8309 O O . GLU B 1 529 ? 33.25 -15.953 -0.366 1 96.25 529 GLU B O 1
ATOM 8314 N N . VAL B 1 530 ? 31.109 -16.375 0.132 1 98.44 530 VAL B N 1
ATOM 8315 C CA . VAL B 1 530 ? 30.625 -15.891 -1.152 1 98.44 530 VAL B CA 1
ATOM 8316 C C . VAL B 1 530 ? 29.594 -14.789 -0.926 1 98.44 530 VAL B C 1
ATOM 8318 O O . VAL B 1 530 ? 28.641 -14.969 -0.164 1 98.44 530 VAL B O 1
ATOM 8321 N N . TYR B 1 531 ? 29.781 -13.656 -1.499 1 98.62 531 TYR B N 1
ATOM 8322 C CA . TYR B 1 531 ? 28.859 -12.531 -1.438 1 98.62 531 TYR B CA 1
ATOM 8323 C C . TYR B 1 531 ? 28.203 -12.297 -2.791 1 98.62 531 TYR B C 1
ATOM 8325 O O . TYR B 1 531 ? 28.797 -12.562 -3.836 1 98.62 531 TYR B O 1
ATOM 8333 N N . ASN B 1 532 ? 26.969 -11.906 -2.801 1 98.75 532 ASN B N 1
ATOM 8334 C CA . ASN B 1 532 ? 26.297 -11.359 -3.979 1 98.75 532 ASN B CA 1
ATOM 8335 C C . ASN B 1 532 ? 26.281 -9.836 -3.951 1 98.75 532 ASN B C 1
ATOM 8337 O O . ASN B 1 532 ? 25.984 -9.234 -2.918 1 98.75 532 ASN B O 1
ATOM 8341 N N . LEU B 1 533 ? 26.656 -9.25 -5.074 1 98.56 533 LEU B N 1
ATOM 8342 C CA . LEU B 1 533 ? 26.641 -7.789 -5.16 1 98.56 533 LEU B CA 1
ATOM 8343 C C . LEU B 1 533 ? 25.219 -7.25 -5.141 1 98.56 533 LEU B C 1
ATOM 8345 O O . LEU B 1 533 ? 24.453 -7.477 -6.078 1 98.56 533 LEU B O 1
ATOM 8349 N N . SER B 1 534 ? 24.922 -6.531 -4.117 1 98.19 534 SER B N 1
ATOM 8350 C CA . SER B 1 534 ? 23.578 -6.016 -3.934 1 98.19 534 SER B CA 1
ATOM 8351 C C . SER B 1 534 ? 23.203 -5.031 -5.039 1 98.19 534 SER B C 1
ATOM 8353 O O . SER B 1 534 ? 23.906 -4.055 -5.273 1 98.19 534 SER B O 1
ATOM 8355 N N . GLY B 1 535 ? 22.078 -5.305 -5.715 1 97.44 535 GLY B N 1
ATOM 8356 C CA . GLY B 1 535 ? 21.641 -4.445 -6.801 1 97.44 535 GLY B CA 1
ATOM 8357 C C . GLY B 1 535 ? 22.391 -4.688 -8.094 1 97.44 535 GLY B C 1
ATOM 8358 O O . GLY B 1 535 ? 22.094 -4.062 -9.117 1 97.44 535 GLY B O 1
ATOM 8359 N N . GLY B 1 536 ? 23.406 -5.543 -8.062 1 98.06 536 GLY B N 1
ATOM 8360 C CA . GLY B 1 536 ? 24.125 -5.938 -9.258 1 98.06 536 GLY B CA 1
ATOM 8361 C C . GLY B 1 536 ? 24.953 -4.812 -9.859 1 98.06 536 GLY B C 1
ATOM 8362 O O . GLY B 1 536 ? 25.281 -3.842 -9.172 1 98.06 536 GLY B O 1
ATOM 8363 N N . HIS B 1 537 ? 25.359 -5.051 -11.102 1 97.75 537 HIS B N 1
ATOM 8364 C CA . HIS B 1 537 ? 26.188 -4.105 -11.836 1 97.75 537 HIS B CA 1
ATOM 8365 C C . HIS B 1 537 ? 25.453 -2.793 -12.07 1 97.75 537 HIS B C 1
ATOM 8367 O O . HIS B 1 537 ? 26.062 -1.722 -12.062 1 97.75 537 HIS B O 1
ATOM 8373 N N . LYS B 1 538 ? 24.188 -2.916 -12.242 1 96.06 538 LYS B N 1
ATOM 8374 C CA . LYS B 1 538 ? 23.391 -1.719 -12.492 1 96.06 538 LYS B CA 1
ATOM 8375 C C . LYS B 1 538 ? 23.531 -0.72 -11.344 1 96.06 538 LYS B C 1
ATOM 8377 O O . LYS B 1 538 ? 23.719 0.475 -11.578 1 96.06 538 LYS B O 1
ATOM 8382 N N . ASN B 1 539 ? 23.344 -1.215 -10.156 1 96.12 539 ASN B N 1
ATOM 8383 C CA . ASN B 1 539 ? 23.5 -0.359 -8.984 1 96.12 539 ASN B CA 1
ATOM 8384 C C . ASN B 1 539 ? 24.953 0.041 -8.773 1 96.12 539 ASN B C 1
ATOM 8386 O O . ASN B 1 539 ? 25.234 1.179 -8.398 1 96.12 539 ASN B O 1
ATOM 8390 N N . TYR B 1 540 ? 25.859 -0.871 -8.992 1 96.31 540 TYR B N 1
ATOM 8391 C CA . TYR B 1 540 ? 27.297 -0.632 -8.812 1 96.31 540 TYR B CA 1
ATOM 8392 C C . TYR B 1 540 ? 27.766 0.516 -9.695 1 96.31 540 TYR B C 1
ATOM 8394 O O . TYR B 1 540 ? 28.469 1.416 -9.227 1 96.31 540 TYR B O 1
ATOM 8402 N N . ARG B 1 541 ? 27.375 0.483 -10.93 1 94.31 541 ARG B N 1
ATOM 8403 C CA . ARG B 1 541 ? 27.828 1.489 -11.891 1 94.31 541 ARG B CA 1
ATOM 8404 C C . ARG B 1 541 ? 27.312 2.871 -11.516 1 94.31 541 ARG B C 1
ATOM 8406 O O . ARG B 1 541 ? 27.969 3.879 -11.75 1 94.31 541 ARG B O 1
ATOM 8413 N N . LYS B 1 542 ? 26.156 2.898 -10.961 1 91.75 542 LYS B N 1
ATOM 8414 C CA . LYS B 1 542 ? 25.562 4.164 -10.547 1 91.75 542 LYS B CA 1
ATOM 8415 C C . LYS B 1 542 ? 26.328 4.781 -9.383 1 91.75 542 LYS B C 1
ATOM 8417 O O . LYS B 1 542 ? 26.469 6.004 -9.305 1 91.75 542 LYS B O 1
ATOM 8422 N N . THR B 1 543 ? 26.766 4.008 -8.523 1 84.75 543 THR B N 1
ATOM 8423 C CA . THR B 1 543 ? 27.406 4.477 -7.301 1 84.75 543 THR B CA 1
ATOM 8424 C C . THR B 1 543 ? 28.859 4.836 -7.562 1 84.75 543 THR B C 1
ATOM 8426 O O . THR B 1 543 ? 29.438 5.664 -6.855 1 84.75 543 THR B O 1
ATOM 8429 N N . LYS B 1 544 ? 29.422 4.199 -8.461 1 74.81 544 LYS B N 1
ATOM 8430 C CA . LYS B 1 544 ? 30.812 4.477 -8.812 1 74.81 544 LYS B CA 1
ATOM 8431 C C . LYS B 1 544 ? 30.938 5.828 -9.516 1 74.81 544 LYS B C 1
ATOM 8433 O O . LYS B 1 544 ? 31.922 6.547 -9.305 1 74.81 544 LYS B O 1
ATOM 8438 N N . LYS B 1 545 ? 30.031 6.066 -10.312 1 58.09 545 LYS B N 1
ATOM 8439 C CA . LYS B 1 545 ? 30.078 7.352 -11.008 1 58.09 545 LYS B CA 1
ATOM 8440 C C . LYS B 1 545 ? 29.969 8.508 -10.016 1 58.09 545 LYS B C 1
ATOM 8442 O O . LYS B 1 545 ? 30.469 9.609 -10.281 1 58.09 545 LYS B O 1
ATOM 8447 N N . SER B 1 546 ? 29.375 8.242 -8.883 1 51.84 546 SER B N 1
ATOM 8448 C CA . SER B 1 546 ? 29.141 9.289 -7.895 1 51.84 546 SER B CA 1
ATOM 8449 C C . SER B 1 546 ? 30.375 9.484 -7.004 1 51.84 546 SER B C 1
ATOM 8451 O O . SER B 1 546 ? 30.484 10.492 -6.305 1 51.84 546 SER B O 1
ATOM 8453 N N . LEU B 1 547 ? 31.344 8.406 -7.062 1 45.38 547 LEU B N 1
ATOM 8454 C CA . LEU B 1 547 ? 32.594 8.57 -6.293 1 45.38 547 LEU B CA 1
ATOM 8455 C C . LEU B 1 547 ? 33.656 9.219 -7.141 1 45.38 547 LEU B C 1
ATOM 8457 O O . LEU B 1 547 ? 33.844 8.875 -8.305 1 45.38 547 LEU B O 1
#

InterPro domains:
  IPR001763 Rhodanese-like domain [PF00581] (452-541)
  IPR001763 Rhodanese-like domain [PS50206] (461-545)
  IPR001763 Rhodanese-like domain [SM00450] (450-546)
  IPR004099 Pyridine nucleotide-disulphide oxidoreductase, dimerisation domain [PF02852] (331-426)
  IPR016156 FAD/NAD-linked reductase, dimerisation domain superfamily [SSF55424] (320-439)
  IPR023753 FAD/NAD(P)-binding domain [PF07992] (1-282)
  IPR036188 FAD/NAD(P)-binding domain superfamily [G3DSA:3.50.50.60] (2-318)
  IPR036188 FAD/NAD(P)-binding domain superfamily [G3DSA:3.50.50.60] (114-432)
  IPR036188 FAD/NAD(P)-binding domain superfamily [SSF51905] (1-313)
  IPR036873 Rhodanese-like domain superfamily [G3DSA:3.40.250.10] (447-546)
  IPR036873 Rhodanese-like domain superfamily [SSF52821] (428-543)
  IPR050260 FAD-dependent oxidoreductase [PTHR43429] (2-427)

Radius of gyration: 31.58 Å; Cα contacts (8 Å, |Δi|>4): 2703; chains: 2; bounding box: 88×97×73 Å

Solvent-accessible surface area (backbone atoms only — not comparable to full-atom values): 54656 Å² total; per-residue (Å²): 96,37,36,38,27,38,21,40,35,55,14,25,43,30,15,51,51,36,24,35,57,65,33,76,77,44,45,41,38,30,35,19,57,50,87,76,35,46,48,46,67,80,46,44,37,39,39,66,37,51,72,30,82,52,72,59,74,35,41,78,44,48,50,67,49,40,32,58,75,55,62,29,48,53,40,57,31,23,37,76,73,42,52,41,70,89,78,32,31,33,38,33,31,33,65,86,79,64,50,69,50,76,46,77,44,67,32,39,35,45,19,61,23,56,42,74,37,75,72,93,33,49,49,62,82,40,90,53,40,43,51,77,79,50,68,69,36,47,50,52,52,44,47,40,49,72,72,64,54,49,60,25,30,33,29,37,22,43,42,72,68,26,42,37,38,47,46,20,44,41,69,69,67,25,47,42,33,40,35,18,61,46,83,44,50,36,78,83,48,44,63,79,58,20,47,60,54,49,52,52,41,44,75,71,64,37,43,78,39,53,59,32,44,73,41,35,38,54,96,50,27,40,28,30,73,87,65,52,72,42,74,18,58,28,36,36,51,32,65,52,69,39,43,49,37,64,62,47,48,76,47,68,41,48,58,38,96,76,61,14,32,34,49,53,52,52,21,37,37,83,45,86,59,34,29,42,20,25,37,15,31,43,46,31,30,58,90,79,69,41,79,38,75,74,75,42,71,45,56,10,32,52,36,6,33,30,33,13,29,31,79,57,71,43,80,51,61,62,78,50,35,44,68,36,40,40,51,65,50,90,77,32,27,41,38,37,29,44,37,41,66,69,54,36,47,74,74,65,48,57,71,41,70,41,39,43,60,39,48,37,18,38,67,80,68,67,38,47,62,30,44,33,36,44,29,25,31,50,85,79,36,31,38,48,20,39,38,38,44,27,38,77,56,44,72,36,51,52,29,38,50,40,49,37,40,74,71,62,30,36,26,64,52,40,54,60,56,53,59,59,47,38,50,89,68,15,34,68,73,39,60,65,25,51,48,10,47,55,47,28,33,33,62,75,64,73,47,33,62,35,46,51,67,57,50,54,52,45,68,71,41,91,60,74,68,46,35,38,32,31,40,54,67,71,54,48,71,73,53,68,67,88,84,44,43,80,42,30,59,84,52,32,87,78,47,52,82,79,54,60,53,87,42,43,29,37,22,21,19,59,48,24,62,60,3,40,53,49,34,33,54,43,46,65,69,64,32,75,47,51,24,21,32,36,18,9,48,58,47,32,55,55,46,50,72,75,99,97,37,36,38,26,37,20,41,35,55,14,27,43,31,15,51,51,36,25,35,56,63,32,74,76,45,45,41,37,30,35,18,56,50,86,76,37,46,46,47,69,81,49,46,38,39,37,67,37,50,73,31,82,52,71,60,74,35,41,77,46,48,51,67,49,39,31,59,76,56,61,29,48,54,41,58,30,22,37,76,72,43,51,40,70,91,78,33,32,34,38,34,30,33,67,84,81,65,51,66,50,77,46,76,45,66,34,39,36,44,20,60,23,56,42,76,38,76,74,92,33,48,49,62,81,40,89,52,39,44,52,76,81,48,69,68,35,47,50,52,52,42,48,41,49,72,72,64,54,50,60,25,29,34,30,36,23,41,42,71,67,28,42,40,37,47,46,19,44,42,70,68,67,27,47,42,32,40,35,19,61,45,82,44,51,36,77,82,47,46,62,80,57,18,46,61,52,49,54,51,42,43,76,69,66,36,46,76,39,51,60,31,42,73,44,34,37,55,98,49,26,40,30,30,72,86,63,51,73,42,76,18,59,29,35,37,51,32,63,52,68,40,43,47,36,65,63,46,47,76,47,68,40,48,58,38,96,75,61,14,32,34,48,53,52,53,22,35,38,84,45,88,58,34,30,42,20,26,38,15,30,43,46,32,29,59,89,79,68,42,79,38,74,73,75,42,71,44,56,10,33,52,38,6,32,30,33,13,29,31,79,57,71,43,81,51,62,62,80,48,35,44,66,37,40,39,52,65,51,88,77,33,26,41,37,37,30,44,38,39,66,67,55,36,47,73,74,65,47,57,71,42,69,42,38,44,60,41,49,38,18,38,66,81,68,67,38,46,61,29,43,32,38,42,30,24,28,51,85,80,36,30,38,49,20,37,38,37,44,28,37,77,57,44,74,34,52,53,31,36,50,41,50,37,39,74,71,61,30,36,26,63,52,40,52,60,57,53,59,60,46,38,51,89,68,15,33,68,73,39,58,64,26,51,46,10,47,55,47,29,32,32,62,75,63,73,47,33,62,35,47,50,67,57,48,53,52,46,68,73,41,91,60,75,69,46,36,38,32,32,38,53,66,71,55,49,72,74,53,67,66,86,85,43,43,80,42,30,59,85,53,31,87,78,48,54,82,81,54,62,52,89,42,43,29,37,21,20,18,58,46,25,62,60,4,42,51,50,34,33,52,42,46,64,69,64,31,75,48,52,24,21,31,35,18,9,47,58,45,32,56,54,47,49,72,74,99

Secondary structure (DSSP, 8-state):
-EEEEE--SHHHHHHHHHHHHH-TT-EEEEE-SSS--S--GGGHHHHHHTSS--GGGG----HHHHHHHH--EEESSEEEEEEETTTTEEEEEETTT--EEEEE-SEEEE---EEE-----BTTTSTTEE--SSHHHHHHHHHHHHHH--SEEEEE--SHHHHHHHHHHHHTT-EEEEE-SSSSSSTTS-HHHHHHHHHHHHHTT-EEE-S--EEEEETTEEEETT--EEE-SEEEE-S-EEE--HHHHHTTPPB-TTSSBP--TTSB-SSTTEEE-GGGB-EEBTTT--EE----HHHHHHHHHHHHHHHTT-------B---EEEEETTEEEEEEE--HHHHHHTT--EEEEEEEEESS-GGGT--EEEEEEEEETTT-BEEEEEEEESTTHHHHHHHHHHHHHTT-BHHHHTT------TTT--SS-HHHHHHHHHHHHHHSS--EE-HHHHHHHHHSS--EEEEE-S-HHHHHH---TT-EE--HHHHTTSGGGS-TTSEEEEE-SSSHHHHHHHHHHHHTT-S-EEEETTHHHHHHHHHHH-/-EEEEE--SHHHHHHHHHHHHH-TT-EEEEE-SSS--S--GGGHHHHHHTSS--GGGG----HHHHHHHH--EEESSEEEEEEETTTTEEEEEETTT--EEEEE-SEEEE---EEE-----BTTTSTTEE--SSHHHHHHHHHHHHHH--SEEEEE--SHHHHHHHHHHHHTT-EEEEE-SSSSSSTTS-HHHHHHHHHHHHHTT-EEE-S--EEEEETTEEEETT--EEE-SEEEE-S-EEE--HHHHHTTPPB-TTSSBP--TTSB-SSTTEEE-GGGB-EEBTTT--EE----HHHHHHHHHHHHHHHTT-------B---EEEEETTEEEEEEE--HHHHHHTT--EEEEEEEEESS-GGGT--EEEEEEEEETTT-BEEEEEEEESTTHHHHHHHHHHHHHTT-BHHHHTT------TTT--SS-HHHHHHHHHHHHHHSS--EE-HHHHHHHHHSS--EEEEE-S-HHHHHH---TT-EE--HHHHTTSGGGS-TTSEEEEE-SSSHHHHHHHHHHHHTT-S-EEEETTHHHHHHHHHHH-

Organism: NCBI:txid1812858

pLDDT: mean 96.42, std 4.64, range [44.94, 98.94]

Foldseek 3Di:
DEEEEEAAEQQRVLLLQLLLVLDVPYAAEYEYQAQAGHFQQLCLLCCLLCVDPDRCVRRVDDQVRCCVPRVYGYHYNKAFDAAAQVQQKTWIARNVVRDIDIDHGQFYEYARAWFFDDPQAACCPPLQHAERDDPVRSVSSSCCCVPVVKQEEEEEAQEQVSQSNQQSCVSVNHAYEYEELALAHHVQADRLVRLVVVVVCVVSRYHYHYNWAFHYDDPQWTAIPVGDIDGHSHYYYRHDIGAPCVRVVNNVWDADPSRAGEAFQLQHTPRPSYGYAAQRHWFAAQQLRHIDRQGDSVRSSVRSSSNSQVSSPHDHTHRTAQNWDWHDHPQKIKIKGFHYPVRCVVSPAPKDKFWFWDWQADVVLPTWIKIKIWIAGLVPQWTGMMIMIIHPNPVVLRVVVRVCNSVRHGLLVQLVDPDDDDRNGGYPRHSSNVSSVQSCCCRPVVANADELVRVVVCVPDPADEAEEEQDDPVVVVVDDDPPYDYDHLVCNLVCLVVDDLAHAYEFFYQQQPSSSVSQVSSVVVRRDHYHYYHRGPNSNVSVVVSD/DEEEEEAAEQQRVLLLQLLLVLDVPYAAEYEYQAQAGHFQQLCLLCCLLCVDPDRCVRRVDDQVRCCVPRVYGYHYNKDFDAAAQVQQKTWIARNVVRDIDIDHGQFYEYARAWFFDDPQAACCPPLQHAERDDVVRSVSSSCCCVPVVKQEEEEEAQEQVSQSNQQSCVSVNHAYEYEELALAHHVQADRLQRLVVVVVCVVSRYHYHYNWAFHYDDPQWTAIPVGDIDGHSHYYYRHDIAAPCVNVVNNVWDADPSRAGEAFQLQHTPRPSYGYAAQRHWFAAQQLRHIDRQGDSVRSSVRSSSNSQVSSPHDHTHRTAQNWDWHDHPQKIKIKGFHYPVRCVVSPAPKAKFWFWDWQADVVLPTWIKIKIWIAGLVPQWTGMMIMIIHPNPVVLRVVVRVCNSVRHGLLVQLVDPDDDDRNGGYPRHSSNVSSVQSCCCRPVVANADELVRVVVVVPDPADEAEEEQDDPVVVVVDDDPPYDYDHLVCNLVCLVVDDLAGAYEFFYQQQDSSSVSQVSSVVVRRDHYHYYHRGPNSNVSVVVSD